Protein AF-A0A5N4E536-F1 (afdb_monomer_lite)

Radius of gyration: 39.17 Å; chains: 1; bounding box: 100×98×96 Å

Foldseek 3Di:
DDPPPDDDDDPPDDDPPPPPDPPDDPVVVVVVVLCCVLQVPDDDCPPDPAQQFRDLLLLVVLLVVLCVLQVEPPQRDDSVLNRQLSNLQSQHPQLVLLLVVLSVLLVVQPSVLSPPDHSLLSVLQSSLVSCCVVQVPPDPRHRDQVSSCVSSVHDSVVNVVSNVSSCVSSVVPSDDDVVSSVVSVLVSSQSSLVVVCVVVVHGDPSSVVSVCPDVVNVVVVVVVVVVVVVVVVVVVVVVVVVVVVVVVVVVVVVVVVDDDDDDDDDDDDDDDPPDDPDDDDDDPVVVVCVVCQVLLLVLLLLLQLLQLLLLLVVQVVLADDADDPDALLLLLLLQLQLQLQLLLCCCAQFLVFLFRKHFDVLLRLLLSLLRVVLQPDQDDDPDDDDDDDDRDDDPPPPRPDHVLQSLLLLLLLLLLLLVVLQVCLLQLVLLVLLVLCFLLLLLLLLLLLLVVCPVSLCVLCVLDVVLLVQLLVQLCCLQPVQQPPFDDDDPPDDDDDDDDDDGDSVSLQNSLPVSLVVSLVVCVVVVVQQFPVVNQDDPPFDFFDDQDFQPSHHRDNDLQSNLSSVSSNLLLLLVQLSLQQLSCVLLVAPRRHSLSSSRSSSSQSVSSSSCSRSSRSGGIHTDQLSSLSCNSNVDTDSVSSNVSSVVSSVCSRGSNSSSVSSSRRSSSSSSSSNSSSVSSSVSSVVSCVLAQCVDPLSVCLSVVLNVQLNPQLVCLVPPPDQPPPVDSSVSSNVSSNSNSSSSSSSVSSSVSSVPPDDDCRNSSNCPPDDDPVCPPPPDPDPVVVVVSVVSSARPPVVLVCLVVDDDSSNSNHDDDDDPDPDDDDDDDDDDDDDDDDDDDDDDDD

Organism: Camelu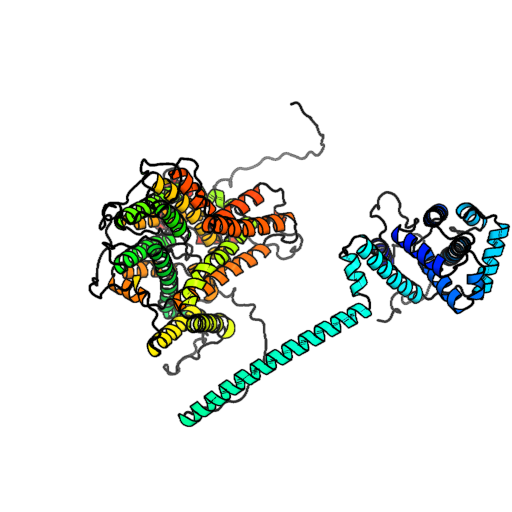s dromedarius (NCBI:txid9838)

pLDDT: mean 74.72, std 22.0, range [21.98, 96.94]

Structure (mmCIF, N/CA/C/O backbone):
data_AF-A0A5N4E536-F1
#
_entry.id   AF-A0A5N4E536-F1
#
loop_
_atom_site.group_PDB
_atom_site.id
_atom_site.type_symbol
_atom_site.label_atom_id
_atom_site.label_alt_id
_atom_site.label_comp_id
_atom_site.label_asym_id
_atom_site.label_entity_id
_atom_site.label_seq_id
_atom_site.pdbx_PDB_ins_code
_atom_site.Cartn_x
_atom_site.Cartn_y
_atom_site.Cartn_z
_atom_site.occupancy
_atom_site.B_iso_or_equiv
_atom_site.auth_seq_id
_atom_site.auth_comp_id
_atom_site.auth_asym_id
_atom_site.auth_atom_id
_atom_site.pdbx_PDB_model_num
ATOM 1 N N . MET A 1 1 ? -42.808 -16.986 23.588 1.00 29.97 1 MET A N 1
ATOM 2 C CA . MET A 1 1 ? -42.012 -17.648 24.639 1.00 29.97 1 MET A CA 1
ATOM 3 C C . MET A 1 1 ? -42.886 -17.652 25.869 1.00 29.97 1 MET A C 1
ATOM 5 O O . MET A 1 1 ? -43.311 -16.572 26.266 1.00 29.97 1 MET A O 1
ATOM 9 N N . ASP A 1 2 ? -43.236 -18.829 26.375 1.00 24.36 2 ASP A N 1
ATOM 10 C CA . ASP A 1 2 ? -44.160 -18.953 27.502 1.00 24.36 2 ASP A CA 1
ATOM 11 C C . ASP A 1 2 ? -43.483 -18.584 28.821 1.00 24.36 2 ASP A C 1
ATOM 13 O O . ASP A 1 2 ? -42.342 -18.963 29.077 1.00 24.36 2 ASP A O 1
ATOM 17 N N . LEU A 1 3 ? -44.202 -17.834 29.656 1.00 29.53 3 LEU A N 1
ATOM 18 C CA . LEU A 1 3 ? -43.700 -17.272 30.912 1.00 29.53 3 LEU A CA 1
ATOM 19 C C . LEU A 1 3 ? -44.064 -18.138 32.138 1.00 29.53 3 LEU A C 1
ATOM 21 O O . LEU A 1 3 ? -44.205 -17.622 33.239 1.00 29.53 3 LEU A O 1
ATOM 25 N N . ALA A 1 4 ? -44.274 -19.443 31.937 1.00 28.23 4 ALA A N 1
ATOM 26 C CA . ALA A 1 4 ? -44.857 -20.347 32.937 1.00 28.23 4 ALA A CA 1
ATOM 27 C C . ALA A 1 4 ? -43.840 -21.243 33.679 1.00 28.23 4 ALA A C 1
ATOM 29 O O . ALA A 1 4 ? -44.223 -21.974 34.585 1.00 28.23 4 ALA A O 1
ATOM 30 N N . GLY A 1 5 ? -42.558 -21.222 33.300 1.00 31.88 5 GLY A N 1
ATOM 31 C CA . GLY A 1 5 ? -41.558 -22.207 33.746 1.00 31.88 5 GLY A CA 1
ATOM 32 C C . GLY A 1 5 ? -40.579 -21.744 34.829 1.00 31.88 5 GLY A C 1
ATOM 33 O O . GLY A 1 5 ? -39.422 -22.143 34.759 1.00 31.88 5 GLY A O 1
ATOM 34 N N . LEU A 1 6 ? -40.971 -20.852 35.751 1.00 34.66 6 LEU A N 1
ATOM 35 C CA . LEU A 1 6 ? -40.010 -20.175 36.647 1.00 34.66 6 LEU A CA 1
ATOM 36 C C . LEU A 1 6 ? -40.389 -20.082 38.141 1.00 34.66 6 LEU A C 1
ATOM 38 O O . LEU A 1 6 ? -39.646 -19.446 38.880 1.00 34.66 6 LEU A O 1
ATOM 42 N N . LEU A 1 7 ? -41.512 -20.660 38.597 1.00 35.91 7 LEU A N 1
ATOM 43 C CA . LEU A 1 7 ? -42.026 -20.434 39.967 1.00 35.91 7 LEU A CA 1
ATOM 44 C C . LEU A 1 7 ? -42.677 -21.654 40.669 1.00 35.91 7 LEU A C 1
ATOM 46 O O . LEU A 1 7 ? -43.514 -21.460 41.546 1.00 35.91 7 LEU A O 1
ATOM 50 N N . LEU A 1 8 ? -42.318 -22.900 40.331 1.00 33.59 8 LEU A N 1
ATOM 51 C CA . LEU A 1 8 ? -42.748 -24.090 41.092 1.00 33.59 8 LEU A CA 1
ATOM 52 C C . LEU A 1 8 ? -41.654 -25.171 41.135 1.00 33.59 8 LEU A C 1
ATOM 54 O O . LEU A 1 8 ? -41.189 -25.596 40.080 1.00 33.59 8 LEU A O 1
ATOM 58 N N . ASP A 1 9 ? -41.325 -25.645 42.341 1.00 35.84 9 ASP A N 1
ATOM 59 C CA . ASP A 1 9 ? -40.652 -26.933 42.586 1.00 35.84 9 ASP A CA 1
ATOM 60 C C . ASP A 1 9 ? -41.696 -28.061 42.746 1.00 35.84 9 ASP A C 1
ATOM 62 O O . ASP A 1 9 ? -42.843 -27.812 43.132 1.00 35.84 9 ASP A O 1
ATOM 66 N N . GLU A 1 10 ? -41.307 -29.309 42.457 1.00 40.50 10 GLU A N 1
ATOM 67 C CA . GLU A 1 10 ? -42.237 -30.411 42.129 1.00 40.50 10 GLU A CA 1
ATOM 68 C C . GLU A 1 10 ? -43.170 -30.928 43.252 1.00 40.50 10 GLU A C 1
ATOM 70 O O . GLU A 1 10 ? -44.072 -31.705 42.945 1.00 40.50 10 GLU A O 1
ATOM 75 N N . GLU A 1 11 ? -43.035 -30.508 44.518 1.00 39.62 11 GLU A N 1
ATOM 76 C CA . GLU A 1 11 ? -43.849 -31.054 45.634 1.00 39.62 11 GLU A CA 1
ATOM 77 C C . GLU A 1 11 ? -44.811 -30.064 46.326 1.00 39.62 11 GLU A C 1
ATOM 79 O O . GLU A 1 11 ? -45.572 -30.459 47.208 1.00 39.62 11 GLU A O 1
ATOM 84 N N . GLY A 1 12 ? -44.874 -28.796 45.902 1.00 42.66 12 GLY A N 1
ATOM 85 C CA . GLY A 1 12 ? -46.006 -27.913 46.240 1.00 42.66 12 GLY A CA 1
ATOM 86 C C . GLY A 1 12 ? -46.213 -27.562 47.727 1.00 42.66 12 GLY A C 1
ATOM 87 O O . GLY A 1 12 ? -47.326 -27.200 48.111 1.00 42.66 12 GLY A O 1
ATOM 88 N N . THR A 1 13 ? -45.176 -27.631 48.569 1.00 32.78 13 THR A N 1
ATOM 89 C CA . THR A 1 13 ? -45.238 -27.234 49.990 1.00 32.78 13 THR A CA 1
ATOM 90 C C . THR A 1 13 ? -44.353 -26.026 50.302 1.00 32.78 13 THR A C 1
ATOM 92 O O . THR A 1 13 ? -43.139 -26.074 50.116 1.00 32.78 13 THR A O 1
ATOM 95 N N . PHE A 1 14 ? -44.946 -24.962 50.854 1.00 33.00 14 PHE A N 1
ATOM 96 C CA . PHE A 1 14 ? -44.219 -23.799 51.379 1.00 33.00 14 PHE A CA 1
ATOM 97 C C . PHE A 1 14 ? -43.366 -24.185 52.601 1.00 33.00 14 PHE A C 1
ATOM 99 O O . PHE A 1 14 ? -43.907 -24.681 53.591 1.00 33.00 14 PHE A O 1
ATOM 106 N N . SER A 1 15 ? -42.059 -23.897 52.572 1.00 28.16 15 SER A N 1
ATOM 107 C CA . SER A 1 15 ? -41.196 -23.960 53.762 1.00 28.16 15 SER A CA 1
ATOM 108 C C . SER A 1 15 ? -40.852 -22.550 54.249 1.00 28.16 15 SER A C 1
ATOM 110 O O . SER A 1 15 ? -40.473 -21.673 53.474 1.00 28.16 15 SER A O 1
ATOM 112 N N . LEU A 1 16 ? -41.036 -22.310 55.547 1.00 37.72 16 LEU A N 1
ATOM 113 C CA . LEU A 1 16 ? -41.074 -20.969 56.144 1.00 37.72 16 LEU A CA 1
ATOM 114 C C . LEU A 1 16 ? -39.717 -20.572 56.762 1.00 37.72 16 LEU A C 1
ATOM 116 O O . LEU A 1 16 ? -39.648 -20.015 57.852 1.00 37.72 16 LEU A O 1
ATOM 120 N N . THR A 1 17 ? -38.624 -20.909 56.070 1.00 29.27 17 THR A N 1
ATOM 121 C CA . THR A 1 17 ? -37.232 -20.723 56.537 1.00 29.27 17 THR A CA 1
ATOM 122 C C . THR A 1 17 ? -36.330 -19.992 55.534 1.00 29.27 17 THR A C 1
ATOM 124 O O . THR A 1 17 ? -35.125 -19.919 55.746 1.00 29.27 17 THR A O 1
ATOM 127 N N . GLY A 1 18 ? -36.888 -19.454 54.442 1.00 32.91 18 GLY A N 1
ATOM 128 C CA . GLY A 1 18 ? -36.147 -18.812 53.343 1.00 32.91 18 GLY A CA 1
ATOM 129 C C . GLY A 1 18 ? -36.204 -17.278 53.294 1.00 32.91 18 GLY A C 1
ATOM 130 O O . GLY A 1 18 ? -35.977 -16.709 52.234 1.00 32.91 18 GLY A O 1
ATOM 131 N N . PHE A 1 19 ? -36.543 -16.597 54.393 1.00 34.56 19 PHE A N 1
ATOM 132 C CA . PHE A 1 19 ? -36.865 -15.157 54.383 1.00 34.56 19 PHE A CA 1
ATOM 133 C C . PHE A 1 19 ? -35.677 -14.182 54.540 1.00 34.56 19 PHE A C 1
ATOM 135 O O . PHE A 1 19 ? -35.909 -12.980 54.596 1.00 34.56 19 PHE A O 1
ATOM 142 N N . GLN A 1 20 ? -34.421 -14.649 54.600 1.00 34.53 20 GLN A N 1
ATOM 143 C CA . GLN A 1 20 ? -33.249 -13.764 54.780 1.00 34.53 20 GLN A CA 1
ATOM 144 C C . GLN A 1 20 ? -32.340 -13.590 53.550 1.00 34.53 20 GLN A C 1
ATOM 146 O O . GLN A 1 20 ? -31.481 -12.717 53.583 1.00 34.53 20 GLN A O 1
ATOM 151 N N . ASP A 1 21 ? -32.555 -14.328 52.453 1.00 32.62 21 ASP A N 1
ATOM 152 C CA . ASP A 1 21 ? -31.709 -14.256 51.248 1.00 32.62 21 ASP A CA 1
ATOM 153 C C . ASP A 1 21 ? -32.528 -14.049 49.959 1.00 32.62 21 ASP A C 1
ATOM 155 O O . ASP A 1 21 ? -32.541 -14.887 49.050 1.00 32.62 21 ASP A O 1
ATOM 159 N N . PHE A 1 22 ? -33.175 -12.884 49.821 1.00 36.12 22 PHE A N 1
ATOM 160 C CA . PHE A 1 22 ? -33.615 -12.419 48.500 1.00 36.12 22 PHE A CA 1
ATOM 161 C C . PHE A 1 22 ? -32.402 -12.006 47.657 1.00 36.12 22 PHE A C 1
ATOM 163 O O . PHE A 1 22 ? -32.024 -10.838 47.553 1.00 36.12 22 PHE A O 1
ATOM 170 N N . THR A 1 23 ? -31.791 -12.996 47.007 1.00 36.97 23 THR A N 1
ATOM 171 C CA . THR A 1 23 ? -30.815 -12.763 45.940 1.00 36.97 23 THR A CA 1
ATOM 172 C C . THR A 1 23 ? -31.477 -11.965 44.809 1.00 36.97 23 THR A C 1
ATOM 174 O O . THR A 1 23 ? -32.382 -12.441 44.124 1.00 36.97 23 THR A O 1
ATOM 177 N N . PHE A 1 24 ? -31.044 -10.710 44.643 1.00 49.88 24 PHE A N 1
ATOM 178 C CA . PHE A 1 24 ? -31.658 -9.732 43.739 1.00 49.88 24 PHE A CA 1
ATOM 179 C C . PHE A 1 24 ? -31.892 -10.291 42.327 1.00 49.88 24 PHE A C 1
ATOM 181 O O . PHE A 1 24 ? -30.955 -10.673 41.621 1.00 49.88 24 PHE A O 1
ATOM 188 N N . LEU A 1 25 ? -33.155 -10.272 41.888 1.00 49.97 25 LEU A N 1
ATOM 189 C CA . LEU A 1 25 ? -33.588 -10.830 40.606 1.00 49.97 25 LEU A CA 1
ATOM 190 C C . LEU A 1 25 ? -32.771 -10.249 39.428 1.00 49.97 25 LEU A C 1
ATOM 192 O O . LEU A 1 25 ? -32.828 -9.039 39.179 1.00 49.97 25 LEU A O 1
ATOM 196 N N . PRO A 1 26 ? -32.090 -11.075 38.605 1.00 51.78 26 PRO A N 1
ATOM 197 C CA . PRO A 1 26 ? -31.235 -10.591 37.511 1.00 51.78 26 PRO A CA 1
ATOM 198 C C . PRO A 1 26 ? -32.006 -9.885 36.378 1.00 51.78 26 PRO A C 1
ATOM 200 O O . PRO A 1 26 ? -31.401 -9.262 35.502 1.00 51.78 26 PRO A O 1
ATOM 203 N N . GLY A 1 27 ? -33.342 -9.964 36.375 1.00 62.44 27 GLY A N 1
ATOM 204 C CA . GLY A 1 27 ? -34.210 -9.140 35.530 1.00 62.44 27 GLY A CA 1
ATOM 205 C C . GLY A 1 27 ? -34.313 -7.685 36.007 1.00 62.44 27 GLY A C 1
ATOM 206 O O . GLY A 1 27 ? -34.261 -6.776 35.179 1.00 62.44 27 GLY A O 1
ATOM 207 N N . HIS A 1 28 ? -34.380 -7.455 37.324 1.00 71.19 28 HIS A N 1
ATOM 208 C CA . HIS A 1 28 ? -34.489 -6.116 37.909 1.00 71.19 28 HIS A CA 1
ATOM 209 C C . HIS A 1 28 ? -33.239 -5.282 37.601 1.00 71.19 28 HIS A C 1
ATOM 211 O O . HIS A 1 28 ? -33.355 -4.190 37.056 1.00 71.19 28 HIS A O 1
ATOM 217 N N . GLN A 1 29 ? -32.036 -5.830 37.814 1.00 69.75 29 GLN A N 1
ATOM 218 C CA . GLN A 1 29 ? -30.778 -5.135 37.492 1.00 69.75 29 GLN A CA 1
ATOM 219 C C . GLN A 1 29 ? -30.702 -4.688 36.019 1.00 69.75 29 GLN A C 1
ATOM 221 O O . GLN A 1 29 ? -30.256 -3.579 35.723 1.00 69.75 29 GLN A O 1
ATOM 226 N N . LYS A 1 30 ? -31.178 -5.523 35.082 1.00 76.12 30 LYS A N 1
ATOM 227 C CA . LYS A 1 30 ? -31.233 -5.185 33.649 1.00 76.12 30 LYS A CA 1
ATOM 228 C C . LYS A 1 30 ? -32.233 -4.064 33.360 1.00 76.12 30 LYS A C 1
ATOM 230 O O . LYS A 1 30 ? -31.934 -3.193 32.542 1.00 76.12 30 LYS A O 1
ATOM 235 N N . LEU A 1 31 ? -33.389 -4.067 34.026 1.00 79.31 31 LEU A N 1
ATOM 236 C CA . LEU A 1 31 ? -34.396 -3.015 33.896 1.00 79.31 31 LEU A CA 1
ATOM 237 C C . LEU A 1 31 ? -33.899 -1.686 34.479 1.00 79.31 31 LEU A C 1
ATOM 239 O O . LEU A 1 31 ? -33.926 -0.673 33.783 1.00 79.31 31 LEU A O 1
ATOM 243 N N . SER A 1 32 ? -33.356 -1.694 35.694 1.00 78.44 32 SER A N 1
ATOM 244 C CA . SER A 1 32 ? -32.808 -0.502 36.350 1.00 78.44 32 SER A CA 1
ATOM 245 C C . SER A 1 32 ? -31.631 0.081 35.558 1.00 78.44 32 SER A C 1
ATOM 247 O O . SER A 1 32 ? -31.580 1.288 35.330 1.00 78.44 32 SER A O 1
ATOM 249 N N . ALA A 1 33 ? -30.747 -0.758 35.001 1.00 80.62 33 ALA A N 1
ATOM 250 C CA . ALA A 1 33 ? -29.685 -0.309 34.095 1.00 80.62 33 ALA A CA 1
ATOM 251 C C . ALA A 1 33 ? -30.214 0.270 32.765 1.00 80.62 33 ALA A C 1
ATOM 253 O O . ALA A 1 33 ? -29.626 1.219 32.238 1.00 80.62 33 ALA A O 1
ATOM 254 N N . ARG A 1 34 ? -31.316 -0.269 32.216 1.00 86.38 34 ARG A N 1
ATOM 255 C CA . ARG A 1 34 ? -31.997 0.280 31.028 1.00 86.38 34 ARG A CA 1
ATOM 256 C C . ARG A 1 34 ? -32.570 1.666 31.325 1.00 86.38 34 ARG A C 1
ATOM 258 O O . ARG A 1 34 ? -32.221 2.610 30.617 1.00 86.38 34 ARG A O 1
ATOM 265 N N . ILE A 1 35 ? -33.386 1.779 32.376 1.00 85.81 35 ILE A N 1
ATOM 266 C CA . ILE A 1 35 ? -34.022 3.027 32.826 1.00 85.81 35 ILE A CA 1
ATOM 267 C C . ILE A 1 35 ? -32.947 4.090 33.076 1.00 85.81 35 ILE A C 1
ATOM 269 O O . ILE A 1 35 ? -33.000 5.163 32.477 1.00 85.81 35 ILE A O 1
ATOM 273 N N . ARG A 1 36 ? -31.904 3.754 33.849 1.00 83.81 36 ARG A N 1
ATOM 274 C CA . ARG A 1 36 ? -30.786 4.656 34.168 1.00 83.81 36 ARG A CA 1
ATOM 275 C C . ARG A 1 36 ? -30.133 5.241 32.912 1.00 83.81 36 ARG A C 1
ATOM 277 O O . ARG A 1 36 ? -29.998 6.457 32.792 1.00 83.81 36 ARG A O 1
ATOM 284 N N . ARG A 1 37 ? -29.770 4.378 31.953 1.00 85.44 37 ARG A N 1
ATOM 285 C CA . ARG A 1 37 ? -29.066 4.771 30.717 1.00 85.44 37 ARG A CA 1
ATOM 286 C C . ARG A 1 37 ? -29.947 5.533 29.727 1.00 85.44 37 ARG A C 1
ATOM 288 O O . ARG A 1 37 ? -29.463 6.475 29.109 1.00 85.44 37 ARG A O 1
ATOM 295 N N . ARG A 1 38 ? -31.203 5.114 29.533 1.00 90.31 38 ARG A N 1
ATOM 296 C CA . ARG A 1 38 ? -32.094 5.689 28.506 1.00 90.31 38 ARG A CA 1
ATOM 297 C C . ARG A 1 38 ? -32.827 6.943 28.979 1.00 90.31 38 ARG A C 1
ATOM 299 O O . ARG A 1 38 ? -33.092 7.821 28.166 1.00 90.31 38 ARG A O 1
ATOM 306 N N . LEU A 1 39 ? -33.098 7.063 30.279 1.00 88.44 39 LEU A N 1
ATOM 307 C CA . LEU A 1 39 ? -33.744 8.236 30.876 1.00 88.44 39 LEU A CA 1
ATOM 308 C C . LEU A 1 39 ? -32.756 9.214 31.538 1.00 88.44 39 LEU A C 1
ATOM 310 O O . LEU A 1 39 ? -33.193 10.131 32.226 1.00 88.44 39 LEU A O 1
ATOM 314 N N . TYR A 1 40 ? -31.444 9.080 31.303 1.00 84.62 40 TYR A N 1
ATOM 315 C CA . TYR A 1 40 ? -30.416 10.044 31.736 1.00 84.62 40 TYR A CA 1
ATOM 316 C C . TYR A 1 40 ? -30.313 10.258 33.260 1.00 84.62 40 TYR A C 1
ATOM 318 O O . TYR A 1 40 ? -30.192 11.389 33.734 1.00 84.62 40 TYR A O 1
ATOM 326 N N . TYR A 1 41 ? -30.316 9.169 34.029 1.00 82.12 41 TYR A N 1
ATOM 327 C CA . TYR A 1 41 ? -29.930 9.194 35.444 1.00 82.12 41 TYR A CA 1
ATOM 328 C C . TYR A 1 41 ? -28.396 9.065 35.567 1.00 82.12 41 TYR A C 1
ATOM 330 O O . TYR A 1 41 ? -27.770 8.348 34.781 1.00 82.12 41 TYR A O 1
ATOM 338 N N . GLY A 1 42 ? -27.788 9.777 36.526 1.00 66.81 42 GLY A N 1
ATOM 339 C CA . GLY A 1 42 ? -26.326 9.867 36.711 1.00 66.81 42 GLY A CA 1
ATOM 340 C C . GLY A 1 42 ? -25.643 8.527 37.019 1.00 66.81 42 GLY A C 1
ATOM 341 O O . GLY A 1 42 ? -26.322 7.543 37.307 1.00 66.81 42 GLY A O 1
ATOM 342 N N . TRP A 1 43 ? -24.307 8.460 36.940 1.00 54.28 43 TRP A N 1
ATOM 343 C CA . TRP A 1 43 ? -23.536 7.203 37.062 1.00 54.28 43 TRP A CA 1
ATOM 344 C C . TRP A 1 43 ? -23.072 6.862 38.492 1.00 54.28 43 TRP A C 1
ATOM 346 O O . TRP A 1 43 ? -22.645 5.735 38.733 1.00 54.28 43 TRP A O 1
ATOM 356 N N . ASP A 1 44 ? -23.205 7.780 39.447 1.00 51.59 44 ASP A N 1
ATOM 357 C CA . ASP A 1 44 ? -22.724 7.572 40.817 1.00 51.59 44 ASP A CA 1
ATOM 358 C C . ASP A 1 44 ? -23.427 6.372 41.470 1.00 51.59 44 ASP A C 1
ATOM 360 O O . ASP A 1 44 ? -24.652 6.260 41.458 1.00 51.59 44 ASP A O 1
ATOM 364 N N . TRP A 1 45 ? -22.641 5.403 41.936 1.00 43.00 45 TRP A N 1
ATOM 365 C CA . TRP A 1 45 ? -23.123 4.132 42.496 1.00 43.00 45 TRP A CA 1
ATOM 366 C C . TRP A 1 45 ? -22.575 3.863 43.906 1.00 43.00 45 TRP A C 1
ATOM 368 O O . TRP A 1 45 ? -23.028 2.932 44.559 1.00 43.00 45 TRP A O 1
ATOM 378 N N . GLU A 1 46 ? -21.624 4.683 44.366 1.00 40.69 46 GLU A N 1
ATOM 379 C CA . GLU A 1 46 ? -20.957 4.575 45.674 1.00 40.69 46 GLU A CA 1
ATOM 380 C C . GLU A 1 46 ? -21.553 5.510 46.741 1.00 40.69 46 GLU A C 1
ATOM 382 O O . GLU A 1 46 ? -21.152 5.426 47.898 1.00 40.69 46 GLU A O 1
ATOM 387 N N . ALA A 1 47 ? -22.477 6.406 46.369 1.00 45.03 47 ALA A N 1
ATOM 388 C CA . ALA A 1 47 ? -23.052 7.413 47.268 1.00 45.03 47 ALA A CA 1
ATOM 389 C C . ALA A 1 47 ? -24.498 7.089 47.682 1.00 45.03 47 ALA A C 1
ATOM 391 O O . ALA A 1 47 ? -24.750 6.894 48.865 1.00 45.03 47 ALA A O 1
ATOM 392 N N . ASP A 1 48 ? -25.417 6.967 46.718 1.00 40.97 48 ASP A N 1
ATOM 393 C CA . ASP A 1 48 ? -26.845 6.753 46.977 1.00 40.97 48 ASP A CA 1
ATOM 394 C C . ASP A 1 48 ? -27.369 5.554 46.169 1.00 40.97 48 ASP A C 1
ATOM 396 O O . ASP A 1 48 ? -27.193 5.469 44.951 1.00 40.97 48 ASP A O 1
ATOM 400 N N . CYS A 1 49 ? -28.016 4.600 46.847 1.00 41.72 49 CYS A N 1
ATOM 401 C CA . CYS A 1 49 ? -28.535 3.369 46.230 1.00 41.72 49 CYS A CA 1
ATOM 402 C C . CYS A 1 49 ? -29.883 3.550 45.508 1.00 41.72 49 CYS A C 1
ATOM 404 O O . CYS A 1 49 ? -30.482 2.560 45.080 1.00 41.72 49 CYS A O 1
ATOM 406 N N . SER A 1 50 ? -30.378 4.780 45.372 1.00 51.62 50 SER A N 1
ATOM 407 C CA . SER A 1 50 ? -31.784 5.043 45.097 1.00 51.62 50 SER A CA 1
ATOM 408 C C . SER A 1 50 ? -32.033 5.889 43.839 1.00 51.62 50 SER A C 1
ATOM 410 O O . SER A 1 50 ? -31.316 6.829 43.501 1.00 51.62 50 SER A O 1
ATOM 412 N N . LEU A 1 51 ? -33.086 5.535 43.095 1.00 56.62 51 LEU A N 1
ATOM 413 C CA . LEU A 1 51 ? -33.569 6.269 41.913 1.00 56.62 51 LEU A CA 1
ATOM 414 C C . LEU A 1 51 ? -34.593 7.352 42.324 1.00 56.62 51 LEU A C 1
ATOM 416 O O . LEU A 1 51 ? -35.627 7.499 41.676 1.00 56.62 51 LEU A O 1
ATOM 420 N N . GLU A 1 52 ? -34.326 8.070 43.416 1.00 61.66 52 GLU A N 1
ATOM 421 C CA . GLU A 1 52 ? -35.313 8.882 44.158 1.00 61.66 52 GLU A CA 1
ATOM 422 C C . GLU A 1 52 ? -35.515 10.319 43.647 1.00 61.66 52 GLU A C 1
ATOM 424 O O . GLU A 1 52 ? -36.422 11.008 44.106 1.00 61.66 52 GLU A O 1
ATOM 429 N N . GLU A 1 53 ? -34.735 10.782 42.664 1.00 73.81 53 GLU A N 1
ATOM 430 C CA . GLU A 1 53 ? -34.985 12.060 41.981 1.00 73.81 53 GLU A CA 1
ATOM 431 C C . GLU A 1 53 ? -35.221 11.853 40.478 1.00 73.81 53 GLU A C 1
ATOM 433 O O . GLU A 1 53 ? -34.398 11.273 39.766 1.00 73.81 53 GLU A O 1
ATOM 438 N N . LEU A 1 54 ? -36.341 12.370 39.962 1.00 84.25 54 LEU A N 1
ATOM 439 C CA . LEU A 1 54 ? -36.660 12.371 38.537 1.00 84.25 54 LEU A CA 1
ATOM 440 C C . LEU A 1 54 ? -35.584 13.101 37.733 1.00 84.25 54 LEU A C 1
ATOM 442 O O . LEU A 1 54 ? -35.295 14.278 37.962 1.00 84.25 54 LEU A O 1
ATOM 446 N N . SER A 1 55 ? -35.048 12.431 36.712 1.00 88.06 55 SER A N 1
ATOM 447 C CA . SER A 1 55 ? -34.014 13.032 35.877 1.00 88.06 55 SER A CA 1
ATOM 448 C C . SER A 1 55 ? -34.507 14.317 35.199 1.00 88.06 55 SER A C 1
ATOM 450 O O . SER A 1 55 ? -35.662 14.451 34.785 1.00 88.06 55 SER A O 1
ATOM 452 N N . SER A 1 56 ? -33.599 15.282 35.037 1.00 87.31 56 SER A N 1
ATOM 453 C CA . SER A 1 56 ? -33.900 16.588 34.436 1.00 87.31 56 SER A CA 1
ATOM 454 C C . SER A 1 56 ? -34.628 16.504 33.071 1.00 87.31 56 SER A C 1
ATOM 456 O O . SER A 1 56 ? -35.528 17.323 32.859 1.00 87.31 56 SER A O 1
ATOM 458 N N . PRO A 1 57 ? -34.332 15.542 32.165 1.00 89.75 57 PRO A N 1
ATOM 459 C CA . PRO A 1 57 ? -35.126 15.308 30.952 1.00 89.75 57 PRO A CA 1
ATOM 460 C C . PRO A 1 57 ? -36.538 14.759 31.203 1.00 89.75 57 PRO A C 1
ATOM 462 O O . PRO A 1 57 ? -37.484 15.228 30.573 1.00 89.75 57 PRO A O 1
ATOM 465 N N . VAL A 1 58 ? -36.709 13.807 32.127 1.00 89.75 58 VAL A N 1
ATOM 466 C CA . VAL A 1 58 ? -38.035 13.255 32.467 1.00 89.75 58 VAL A CA 1
ATOM 467 C C . VAL A 1 58 ? -38.911 14.331 33.113 1.00 89.75 58 VAL A C 1
ATOM 469 O O . VAL A 1 58 ? -40.081 14.459 32.761 1.00 89.75 58 VAL A O 1
ATOM 472 N N . ALA A 1 59 ? -38.334 15.183 33.965 1.00 90.31 59 ALA A N 1
ATOM 473 C CA . ALA A 1 59 ? -39.022 16.339 34.534 1.00 90.31 59 ALA A CA 1
ATOM 474 C C . ALA A 1 59 ? -39.443 17.376 33.469 1.00 90.31 59 ALA A C 1
ATOM 476 O O . ALA A 1 59 ? -40.532 17.936 33.577 1.00 90.31 59 ALA A O 1
ATOM 477 N N . ASP A 1 60 ? -38.630 17.623 32.428 1.00 89.75 60 ASP A N 1
ATOM 478 C CA . ASP A 1 60 ? -39.022 18.494 31.300 1.00 89.75 60 ASP A CA 1
ATOM 479 C C . ASP A 1 60 ? -40.250 17.924 30.558 1.00 89.75 60 ASP A C 1
ATOM 481 O O . ASP A 1 60 ? -41.204 18.658 30.287 1.00 89.75 60 ASP A O 1
ATOM 485 N N . ILE A 1 61 ? -40.264 16.613 30.287 1.00 89.12 61 ILE A N 1
ATOM 486 C CA . ILE A 1 61 ? -41.380 15.929 29.611 1.00 89.12 61 ILE A CA 1
ATOM 487 C C . ILE A 1 61 ? -42.637 15.912 30.486 1.00 89.12 61 ILE A C 1
ATOM 489 O O . ILE A 1 61 ? -43.717 16.237 29.995 1.00 89.12 61 ILE A O 1
ATOM 493 N N . ALA A 1 62 ? -42.514 15.593 31.777 1.00 88.50 62 ALA A N 1
ATOM 494 C CA . ALA A 1 62 ? -43.638 15.596 32.712 1.00 88.50 62 ALA A CA 1
ATOM 495 C C . ALA A 1 62 ? -44.312 16.978 32.772 1.00 88.50 62 ALA A C 1
ATOM 497 O O . ALA A 1 62 ? -45.534 17.072 32.658 1.00 88.50 62 ALA A O 1
ATOM 498 N N . VAL A 1 63 ? -43.524 18.062 32.849 1.00 90.75 63 VAL A N 1
ATOM 499 C CA . VAL A 1 63 ? -44.043 19.439 32.786 1.00 90.75 63 VAL A CA 1
ATOM 500 C C . VAL A 1 63 ? -44.798 19.696 31.480 1.00 90.75 63 VAL A C 1
ATOM 502 O O . VAL A 1 63 ? -45.891 20.262 31.513 1.00 90.75 63 VAL A O 1
ATOM 505 N N . GLU A 1 64 ? -44.249 19.285 30.336 1.00 89.62 64 GLU A N 1
ATOM 506 C CA . GLU A 1 64 ? -44.888 19.495 29.033 1.00 89.62 64 GLU A CA 1
ATOM 507 C C . GLU A 1 64 ? -46.206 18.710 28.894 1.00 89.62 64 GLU A C 1
ATOM 509 O O . GLU A 1 64 ? -47.204 19.262 28.423 1.00 89.62 64 GLU A O 1
ATOM 514 N N . LEU A 1 65 ? -46.239 17.449 29.335 1.00 87.62 65 LEU A N 1
ATOM 515 C CA . LEU A 1 65 ? -47.427 16.592 29.290 1.00 87.62 65 LEU A CA 1
ATOM 516 C C . LEU A 1 65 ? -48.542 17.082 30.209 1.00 87.62 65 LEU A C 1
ATOM 518 O O . LEU A 1 65 ? -49.676 17.233 29.765 1.00 87.62 65 LEU A O 1
ATOM 522 N N . LEU A 1 66 ? -48.235 17.352 31.477 1.00 87.81 66 LEU A N 1
ATOM 523 C CA . LEU A 1 66 ? -49.241 17.731 32.470 1.00 87.81 66 LEU A CA 1
ATOM 524 C C . LEU A 1 66 ? -49.835 19.114 32.197 1.00 87.81 66 LEU A C 1
ATOM 526 O O . LEU A 1 66 ? -51.025 19.317 32.424 1.00 87.81 66 LEU A O 1
ATOM 530 N N . GLN A 1 67 ? -49.059 20.042 31.625 1.00 89.81 67 GLN A N 1
ATOM 531 C CA . GLN A 1 67 ? -49.600 21.307 31.118 1.00 89.81 67 GLN A CA 1
ATOM 532 C C . GLN A 1 67 ? -50.490 21.131 29.876 1.00 89.81 67 GLN A C 1
ATOM 534 O O . GLN A 1 67 ? -51.408 21.923 29.678 1.00 89.81 67 GLN A O 1
ATOM 539 N N . LYS A 1 68 ? -50.229 20.126 29.026 1.00 87.12 68 LYS A N 1
ATOM 540 C CA . LYS A 1 68 ? -51.105 19.786 27.889 1.00 87.12 68 LYS A CA 1
ATOM 541 C C . LYS A 1 68 ? -52.378 19.063 28.339 1.00 87.12 68 LYS A C 1
ATOM 543 O O . LYS A 1 68 ? -53.428 19.293 27.751 1.00 87.12 68 LYS A O 1
ATOM 548 N N . ALA A 1 69 ? -52.285 18.209 29.360 1.00 84.88 69 ALA A N 1
ATOM 549 C CA . ALA A 1 69 ? -53.409 17.454 29.909 1.00 84.88 69 ALA A CA 1
ATOM 550 C C . ALA A 1 69 ? -54.360 18.340 30.730 1.00 84.88 69 ALA A C 1
ATOM 552 O O . ALA A 1 69 ? -55.569 18.252 30.547 1.00 84.88 69 ALA A O 1
ATOM 553 N N . ALA A 1 70 ? -53.818 19.217 31.583 1.00 86.62 70 ALA A N 1
ATOM 554 C CA . ALA A 1 70 ? -54.565 20.191 32.379 1.00 86.62 70 ALA A CA 1
ATOM 555 C C . ALA A 1 70 ? -54.187 21.629 31.960 1.00 86.62 70 ALA A C 1
ATOM 557 O O . ALA A 1 70 ? -53.305 22.245 32.570 1.00 86.62 70 ALA A O 1
ATOM 558 N N . PRO A 1 71 ? -54.837 22.191 30.918 1.00 78.00 71 PRO A N 1
ATOM 559 C CA . PRO A 1 71 ? -54.493 23.494 30.340 1.00 78.00 71 PRO A CA 1
ATOM 560 C C . PRO A 1 71 ? -54.952 24.701 31.180 1.00 78.00 71 PRO A C 1
ATOM 562 O O . PRO A 1 71 ? -54.888 25.841 30.711 1.00 78.00 71 PRO A O 1
ATOM 565 N N . SER A 1 72 ? -55.445 24.481 32.402 1.00 77.00 72 SER A N 1
ATOM 566 C CA . SER A 1 72 ? -55.945 25.543 33.272 1.00 77.00 72 SER A CA 1
ATOM 567 C C . SER A 1 72 ? -54.819 26.539 33.637 1.00 77.00 72 SER A C 1
ATOM 569 O O . SER A 1 72 ? -53.692 26.143 33.948 1.00 77.00 72 SER A O 1
ATOM 571 N N . PRO A 1 73 ? -55.073 27.864 33.594 1.00 63.94 73 PRO A N 1
ATOM 572 C CA . PRO A 1 73 ? -54.036 28.876 33.838 1.00 63.94 73 PRO A CA 1
ATOM 573 C C . PRO A 1 73 ? -53.685 29.035 35.329 1.00 63.94 73 PRO A C 1
ATOM 575 O O . PRO A 1 73 ? -52.716 29.711 35.677 1.00 63.94 73 PRO A O 1
ATOM 578 N N . ILE A 1 74 ? -54.485 28.438 36.214 1.00 72.56 74 ILE A N 1
ATOM 579 C CA . ILE A 1 74 ? -54.325 28.478 37.667 1.00 72.56 74 ILE A CA 1
ATOM 580 C C . ILE A 1 74 ? -53.248 27.458 38.052 1.00 72.56 74 ILE A C 1
ATOM 582 O O . ILE A 1 74 ? -53.339 26.303 37.658 1.00 72.56 74 ILE A O 1
ATOM 586 N N . ARG A 1 75 ? -52.230 27.888 38.814 1.00 73.75 75 ARG A N 1
ATOM 587 C CA . ARG A 1 75 ? -51.093 27.055 39.268 1.00 73.75 75 ARG A CA 1
ATOM 588 C C . ARG A 1 75 ? -50.488 26.166 38.161 1.00 73.75 75 ARG A C 1
ATOM 590 O O . ARG A 1 75 ? -50.414 24.944 38.267 1.00 73.75 75 ARG A O 1
ATOM 597 N N . ARG A 1 76 ? -50.016 26.801 37.085 1.00 85.12 76 ARG A N 1
ATOM 598 C CA . ARG A 1 76 ? -49.299 26.109 36.003 1.00 85.12 76 ARG A CA 1
ATOM 599 C C . ARG A 1 76 ? -48.036 25.416 36.535 1.00 85.12 76 ARG A C 1
ATOM 601 O O . ARG A 1 76 ? -47.165 26.082 37.096 1.00 85.12 76 ARG A O 1
ATOM 608 N N . LEU A 1 77 ? -47.924 24.106 36.309 1.00 89.44 77 LEU A N 1
ATOM 609 C CA . LEU A 1 77 ? -46.812 23.267 36.764 1.00 89.44 77 LEU A CA 1
ATOM 610 C C . LEU A 1 77 ? -45.453 23.798 36.279 1.00 89.44 77 LEU A C 1
ATOM 612 O O . LEU A 1 77 ? -45.282 24.072 35.092 1.00 89.44 77 LEU A O 1
ATOM 616 N N . GLN A 1 78 ? -44.471 23.919 37.174 1.00 90.19 78 GLN A N 1
ATOM 617 C CA . GLN A 1 78 ? -43.117 24.382 36.844 1.00 90.19 78 GLN A CA 1
ATOM 618 C C . GLN A 1 78 ? -42.077 23.302 37.137 1.00 90.19 78 GLN A C 1
ATOM 620 O O . GLN A 1 78 ? -42.182 22.605 38.143 1.00 90.19 78 GLN A O 1
ATOM 625 N N . LYS A 1 79 ? -41.001 23.242 36.339 1.00 90.00 79 LYS A N 1
ATOM 626 C CA . LYS A 1 79 ? -39.901 22.282 36.545 1.00 90.00 79 LYS A CA 1
ATOM 627 C C . LYS A 1 79 ? -39.306 22.328 37.956 1.00 90.00 79 LYS A C 1
ATOM 629 O O . LYS A 1 79 ? -39.010 21.287 38.523 1.00 90.00 79 LYS A O 1
ATOM 634 N N . LYS A 1 80 ? -39.169 23.526 38.540 1.00 88.38 80 LYS A N 1
ATOM 635 C CA . LYS A 1 80 ? -38.671 23.694 39.916 1.00 88.38 80 LYS A CA 1
ATOM 636 C C . LYS A 1 80 ? -39.562 23.004 40.953 1.00 88.38 80 LYS A C 1
ATOM 638 O O . LYS A 1 80 ? -39.038 22.439 41.899 1.00 88.38 80 LYS A O 1
ATOM 643 N N . TYR A 1 81 ? -40.881 23.039 40.757 1.00 90.94 81 TYR A N 1
ATOM 644 C CA . TYR A 1 81 ? -41.838 22.361 41.629 1.00 90.94 81 TYR A CA 1
ATOM 645 C C . TYR A 1 81 ? -41.790 20.841 41.430 1.00 90.94 81 TYR A C 1
ATOM 647 O O . TYR A 1 81 ? -41.750 20.112 42.409 1.00 90.94 81 TYR A O 1
ATOM 655 N N . VAL A 1 82 ? -41.689 20.370 40.178 1.00 90.75 82 VAL A N 1
ATOM 656 C CA . VAL A 1 82 ? -41.498 18.938 39.871 1.00 90.75 82 VAL A CA 1
ATOM 657 C C . VAL A 1 82 ? -40.237 18.385 40.535 1.00 90.75 82 VAL A C 1
ATOM 659 O O . VAL A 1 82 ? -40.319 17.355 41.187 1.00 90.75 82 VAL A O 1
ATOM 662 N N . ALA A 1 83 ? -39.097 19.074 40.422 1.00 87.31 83 ALA A N 1
ATOM 663 C CA . ALA A 1 83 ? -37.847 18.644 41.054 1.00 87.31 83 ALA A CA 1
ATOM 664 C C . ALA A 1 83 ? -37.928 18.668 42.593 1.00 87.31 83 ALA A C 1
ATOM 666 O O . ALA A 1 83 ? -37.523 17.708 43.236 1.00 87.31 83 ALA A O 1
ATOM 667 N N . HIS A 1 84 ? -38.512 19.722 43.180 1.00 89.06 84 HIS A N 1
ATOM 668 C CA . HIS A 1 84 ? -38.728 19.819 44.629 1.00 89.06 84 HIS A CA 1
ATOM 669 C C . HIS A 1 84 ? -39.571 18.653 45.156 1.00 89.06 84 HIS A C 1
ATOM 671 O O . HIS A 1 84 ? -39.106 17.885 45.986 1.00 89.06 84 HIS A O 1
ATOM 677 N N . VAL A 1 85 ? -40.788 18.481 44.632 1.00 90.12 85 VAL A N 1
ATOM 678 C CA . VAL A 1 85 ? -41.697 17.402 45.052 1.00 90.12 85 VAL A CA 1
ATOM 679 C C . VAL A 1 85 ? -41.087 16.028 44.771 1.00 90.12 85 VAL A C 1
ATOM 681 O O . VAL A 1 85 ? -41.225 15.135 45.593 1.00 90.12 85 VAL A O 1
ATOM 684 N N . SER A 1 86 ? -40.373 15.858 43.651 1.00 88.50 86 SER A N 1
ATOM 685 C CA . SER A 1 86 ? -39.690 14.598 43.346 1.00 88.50 86 SER A CA 1
ATOM 686 C C . SER A 1 86 ? -38.675 14.203 44.399 1.00 88.50 86 SER A C 1
ATOM 688 O O . SER A 1 86 ? -38.589 13.021 44.704 1.00 88.50 86 SER A O 1
ATOM 690 N N . ARG A 1 87 ? -37.900 15.167 44.898 1.00 85.56 87 ARG A N 1
ATOM 691 C CA . ARG A 1 87 ? -36.833 14.924 45.861 1.00 85.56 87 ARG A CA 1
ATOM 692 C C . ARG A 1 87 ? -37.364 14.786 47.287 1.00 85.56 87 ARG A C 1
ATOM 694 O O . ARG A 1 87 ? -36.915 13.907 48.004 1.00 85.56 87 ARG A O 1
ATOM 701 N N . GLU A 1 88 ? -38.313 15.631 47.687 1.00 85.69 88 GLU A N 1
ATOM 702 C CA . GLU A 1 88 ? -38.903 15.591 49.035 1.00 85.69 88 GLU A CA 1
ATOM 703 C C . GLU A 1 88 ? -39.824 14.373 49.244 1.00 85.69 88 GLU A C 1
ATOM 705 O O . GLU A 1 88 ? -40.008 13.947 50.376 1.00 85.69 88 GLU A O 1
ATOM 710 N N . ALA A 1 89 ? -40.397 13.807 48.173 1.00 83.44 89 ALA A N 1
ATOM 711 C CA . ALA A 1 89 ? -41.252 12.614 48.219 1.00 83.44 89 ALA A CA 1
ATOM 712 C C . ALA A 1 89 ? -40.614 11.366 47.566 1.00 83.44 89 ALA A C 1
ATOM 714 O O . ALA A 1 89 ? -41.342 10.460 47.157 1.00 83.44 89 ALA A O 1
ATOM 715 N N . CYS A 1 90 ? -39.279 11.344 47.419 1.00 79.69 90 CYS A N 1
ATOM 716 C CA . CYS A 1 90 ? -38.480 10.196 46.956 1.00 79.69 90 CYS A CA 1
ATOM 717 C C . CYS A 1 90 ? -39.064 9.453 45.732 1.00 79.69 90 CYS A C 1
ATOM 719 O O . CYS A 1 90 ? -39.221 8.231 45.707 1.00 79.69 90 CYS A O 1
ATOM 721 N N . ILE A 1 91 ? -39.446 10.208 44.698 1.00 83.19 91 ILE A N 1
ATOM 722 C CA . ILE A 1 91 ? -40.280 9.702 43.602 1.00 83.19 91 ILE A CA 1
ATOM 723 C C . ILE A 1 91 ? -39.504 8.759 42.675 1.00 83.19 91 ILE A C 1
ATOM 725 O O . ILE A 1 91 ? -38.652 9.185 41.892 1.00 83.19 91 ILE A O 1
ATOM 729 N N . SER A 1 92 ? -39.904 7.484 42.664 1.00 82.19 92 SER A N 1
ATOM 730 C CA . SER A 1 92 ? -39.317 6.481 41.774 1.00 82.19 92 SER A CA 1
ATOM 731 C C . SER A 1 92 ? -39.746 6.642 40.299 1.00 82.19 92 SER A C 1
ATOM 733 O O . SER A 1 92 ? -40.848 7.124 39.995 1.00 82.19 92 SER A O 1
ATOM 735 N N . PRO A 1 93 ? -38.933 6.170 39.328 1.00 82.75 93 PRO A N 1
ATOM 736 C CA . PRO A 1 93 ? -39.297 6.205 37.909 1.00 82.75 93 PRO A CA 1
ATOM 737 C C . PRO A 1 93 ? -40.541 5.355 37.605 1.00 82.75 93 PRO A C 1
ATOM 739 O O . PRO A 1 93 ? -41.284 5.654 36.672 1.00 82.75 93 PRO A O 1
ATOM 742 N N . CYS A 1 94 ? -40.785 4.308 38.400 1.00 84.38 94 CYS A N 1
ATOM 743 C CA . CYS A 1 94 ? -41.958 3.445 38.285 1.00 84.38 94 CYS A CA 1
ATOM 744 C C . CYS A 1 94 ? -43.246 4.184 38.664 1.00 84.38 94 CYS A C 1
ATOM 746 O O . CYS A 1 94 ? -44.215 4.116 37.907 1.00 84.38 94 CYS A O 1
ATOM 748 N N . ALA A 1 95 ? -43.230 4.958 39.756 1.00 88.81 95 ALA A N 1
ATOM 749 C CA . ALA A 1 95 ? -44.353 5.813 40.137 1.00 88.81 95 ALA A CA 1
ATOM 750 C C . ALA A 1 95 ? -44.668 6.848 39.041 1.00 88.81 95 ALA A C 1
ATOM 752 O O . ALA A 1 95 ? -45.831 7.062 38.713 1.00 88.81 95 ALA A O 1
ATOM 753 N N . MET A 1 96 ? -43.646 7.422 38.392 1.00 88.69 96 MET A N 1
ATOM 754 C CA . MET A 1 96 ? -43.834 8.333 37.252 1.00 88.69 96 MET A CA 1
ATOM 755 C C . MET A 1 96 ? -44.497 7.649 36.051 1.00 88.69 96 MET A C 1
ATOM 757 O O . MET A 1 96 ? -45.477 8.164 35.516 1.00 88.69 96 MET A O 1
ATOM 761 N N . MET A 1 97 ? -44.014 6.476 35.630 1.00 88.69 97 MET A N 1
ATOM 762 C CA . MET A 1 97 ? -44.630 5.745 34.512 1.00 88.69 97 MET A CA 1
ATOM 763 C C . MET A 1 97 ? -46.091 5.381 34.807 1.00 88.69 97 MET A C 1
ATOM 765 O O . MET A 1 97 ? -46.952 5.536 33.942 1.00 88.69 97 MET A O 1
ATOM 769 N N . LEU A 1 98 ? -46.388 4.960 36.037 1.00 90.94 98 LEU A N 1
ATOM 770 C CA . LEU A 1 98 ? -47.740 4.625 36.476 1.00 90.94 98 LEU A CA 1
ATOM 771 C C . LEU A 1 98 ? -48.656 5.864 36.552 1.00 90.94 98 LEU A C 1
ATOM 773 O O . LEU A 1 98 ? -49.791 5.816 36.075 1.00 90.94 98 LEU A O 1
ATOM 777 N N . ALA A 1 99 ? -48.155 7.000 37.045 1.00 92.50 99 ALA A N 1
ATOM 778 C CA . ALA A 1 99 ? -48.880 8.270 37.030 1.00 92.50 99 ALA A CA 1
ATOM 779 C C . ALA A 1 99 ? -49.214 8.727 35.598 1.00 92.50 99 ALA A C 1
ATOM 781 O O . ALA A 1 99 ? -50.332 9.179 35.344 1.00 92.50 99 ALA A O 1
ATOM 782 N N . LEU A 1 100 ? -48.297 8.547 34.637 1.00 89.81 100 LEU A N 1
ATOM 783 C CA . LEU A 1 100 ? -48.557 8.816 33.216 1.00 89.81 100 LEU A CA 1
ATOM 784 C C . LEU A 1 100 ? -49.664 7.914 32.645 1.00 89.81 100 LEU A C 1
ATOM 786 O O . LEU A 1 100 ? -50.541 8.422 31.944 1.00 89.81 100 LEU A O 1
ATOM 790 N N . VAL A 1 101 ? -49.694 6.619 32.996 1.00 90.44 101 VAL A N 1
ATOM 791 C CA . VAL A 1 101 ? -50.816 5.721 32.651 1.00 90.44 101 VAL A CA 1
ATOM 792 C C . VAL A 1 101 ? -52.136 6.253 33.226 1.00 90.44 101 VAL A C 1
ATOM 794 O O . VAL A 1 101 ? -53.148 6.289 32.522 1.00 90.44 101 VAL A O 1
ATOM 797 N N . TYR A 1 102 ? -52.149 6.715 34.480 1.00 92.88 102 TYR A N 1
ATOM 798 C CA . TYR A 1 102 ? -53.354 7.274 35.102 1.00 92.88 102 TYR A CA 1
ATOM 799 C C . TYR A 1 102 ? -53.833 8.555 34.411 1.00 92.88 102 TYR A C 1
ATOM 801 O O . TYR A 1 102 ? -55.021 8.670 34.116 1.00 92.88 102 TYR A O 1
ATOM 809 N N . ILE A 1 103 ? -52.930 9.482 34.083 1.00 90.25 103 ILE A N 1
ATOM 810 C CA . ILE A 1 103 ? -53.259 10.721 33.359 1.00 90.25 103 ILE A CA 1
ATOM 811 C C . ILE A 1 103 ? -53.829 10.407 31.965 1.00 90.25 103 ILE A C 1
ATOM 813 O O . ILE A 1 103 ? -54.823 11.011 31.557 1.00 90.25 103 ILE A O 1
ATOM 817 N N . GLU A 1 104 ? -53.255 9.434 31.252 1.00 88.19 104 GLU A N 1
ATOM 818 C CA . GLU A 1 104 ? -53.726 9.029 29.922 1.00 88.19 104 GLU A CA 1
ATOM 819 C C . GLU A 1 104 ? -55.120 8.383 29.983 1.00 88.19 104 GLU A C 1
ATOM 821 O O . GLU A 1 104 ? -56.022 8.753 29.224 1.00 88.19 104 GLU A O 1
ATOM 826 N N . ARG A 1 105 ? -55.349 7.480 30.948 1.00 89.56 105 ARG A N 1
ATOM 827 C CA . ARG A 1 105 ? -56.671 6.883 31.217 1.00 89.56 105 ARG A CA 1
ATOM 828 C C . ARG A 1 105 ? -57.709 7.952 31.574 1.00 89.56 105 ARG A C 1
ATOM 830 O O . ARG A 1 105 ? -58.826 7.921 31.052 1.00 89.56 105 ARG A O 1
ATOM 837 N N . LEU A 1 106 ? -57.334 8.917 32.413 1.00 89.81 106 LEU A N 1
ATOM 838 C CA . LEU A 1 106 ? -58.183 10.028 32.842 1.00 89.81 106 LEU A CA 1
ATOM 839 C C . LEU A 1 106 ? -58.570 10.937 31.664 1.00 89.81 106 LEU A C 1
ATOM 841 O O . LEU A 1 106 ? -59.737 11.309 31.546 1.00 89.81 106 LEU A O 1
ATOM 845 N N . ARG A 1 107 ? -57.643 11.194 30.727 1.00 87.56 107 ARG A N 1
ATOM 846 C CA . ARG A 1 107 ? -57.902 11.945 29.482 1.00 87.56 107 ARG A CA 1
ATOM 847 C C . ARG A 1 107 ? -58.993 11.314 28.616 1.00 87.56 107 ARG A C 1
ATOM 849 O O . ARG A 1 107 ? -59.728 12.034 27.945 1.00 87.56 107 ARG A O 1
ATOM 856 N N . HIS A 1 108 ? -59.107 9.987 28.630 1.00 86.31 108 HIS A N 1
ATOM 857 C CA . HIS A 1 108 ? -60.128 9.257 27.876 1.00 86.31 108 HIS A CA 1
ATOM 858 C C . HIS A 1 108 ? -61.436 9.025 28.645 1.00 86.31 108 HIS A C 1
ATOM 860 O O . HIS A 1 108 ? -62.482 8.908 28.008 1.00 86.31 108 HIS A O 1
ATOM 866 N N . ARG A 1 109 ? -61.403 8.954 29.984 1.00 87.00 109 ARG A N 1
ATOM 867 C CA . ARG A 1 109 ? -62.595 8.702 30.817 1.00 87.00 109 ARG A CA 1
ATOM 868 C C . ARG A 1 109 ? -63.313 9.962 31.285 1.00 87.00 109 ARG A C 1
ATOM 870 O O . ARG A 1 109 ? -64.538 9.992 31.259 1.00 87.00 109 ARG A O 1
ATOM 877 N N . ASN A 1 110 ? -62.572 10.969 31.740 1.00 89.56 110 ASN A N 1
ATOM 878 C CA . ASN A 1 110 ? -63.133 12.149 32.395 1.00 89.56 110 ASN A CA 1
ATOM 879 C C . ASN A 1 110 ? -62.364 13.427 31.994 1.00 89.56 110 ASN A C 1
ATOM 881 O O . ASN A 1 110 ? -61.622 14.001 32.798 1.00 89.56 110 ASN A O 1
ATOM 885 N N . PRO A 1 111 ? -62.521 13.889 30.737 1.00 86.88 111 PRO A N 1
ATOM 886 C CA . PRO A 1 111 ? -61.857 15.097 30.248 1.00 86.88 111 PRO A CA 1
ATOM 887 C C . PRO A 1 111 ? -62.357 16.376 30.938 1.00 86.88 111 PRO A C 1
ATOM 889 O O . PRO A 1 111 ? -61.656 17.387 30.933 1.00 86.88 111 PRO A O 1
ATOM 892 N N . ASP A 1 112 ? -63.544 16.350 31.549 1.00 88.00 112 ASP A N 1
ATOM 893 C CA . ASP A 1 112 ? -64.098 17.496 32.273 1.00 88.00 112 ASP A CA 1
ATOM 894 C C . ASP A 1 112 ? -63.352 17.737 33.590 1.00 88.00 112 ASP A C 1
ATOM 896 O O . ASP A 1 112 ? -63.051 18.885 33.920 1.00 88.00 112 ASP A O 1
ATOM 900 N N . TYR A 1 113 ? -62.953 16.680 34.306 1.00 89.19 113 TYR A N 1
ATOM 901 C CA . TYR A 1 113 ? -62.086 16.798 35.485 1.00 89.19 113 TYR A CA 1
ATOM 902 C C . TYR A 1 113 ? -60.764 17.514 35.144 1.00 89.19 113 TYR A C 1
ATOM 904 O O . TYR A 1 113 ? -60.380 18.468 35.822 1.00 89.19 113 TYR A O 1
ATOM 912 N N . LEU A 1 114 ? -60.114 17.139 34.035 1.00 87.81 114 LEU A N 1
ATOM 913 C CA . LEU A 1 114 ? -58.851 17.745 33.585 1.00 87.81 114 LEU A CA 1
ATOM 914 C C . LEU A 1 114 ? -58.947 19.243 33.241 1.00 87.81 114 LEU A C 1
ATOM 916 O O . LEU A 1 114 ? -57.948 19.954 33.333 1.00 87.81 114 LEU A O 1
ATOM 920 N N . GLN A 1 115 ? -60.129 19.747 32.872 1.00 86.00 115 GLN A N 1
ATOM 921 C CA . GLN A 1 115 ? -60.336 21.180 32.615 1.00 86.00 115 GLN A CA 1
ATOM 922 C C . GLN A 1 115 ? -60.371 22.017 33.905 1.00 86.00 115 GLN A C 1
ATOM 924 O O . GLN A 1 115 ? -60.037 23.202 33.875 1.00 86.00 115 GLN A O 1
ATOM 929 N N . HIS A 1 116 ? -60.771 21.414 35.030 1.00 86.38 116 HIS A N 1
ATOM 930 C CA . HIS A 1 116 ? -60.997 22.112 36.300 1.00 86.38 116 HIS A CA 1
ATOM 931 C C . HIS A 1 116 ? -59.816 22.014 37.275 1.00 86.38 116 HIS A C 1
ATOM 933 O O . HIS A 1 116 ? -59.632 22.908 38.102 1.00 86.38 116 HIS A O 1
ATOM 939 N N . VAL A 1 117 ? -59.018 20.947 37.198 1.00 89.62 117 VAL A N 1
ATOM 940 C CA . VAL A 1 117 ? -57.866 20.732 38.088 1.00 89.62 117 VAL A CA 1
ATOM 941 C C . VAL A 1 117 ? -56.641 21.502 37.582 1.00 89.62 117 VAL A C 1
ATOM 943 O O . VAL A 1 117 ? -56.467 21.706 36.378 1.00 89.62 117 VAL A O 1
ATOM 946 N N . SER A 1 118 ? -55.788 21.975 38.496 1.00 91.06 118 SER A N 1
ATOM 947 C CA . SER A 1 118 ? -54.527 22.619 38.117 1.00 91.06 118 SER A CA 1
ATOM 948 C C . SER A 1 118 ? -53.466 21.591 37.729 1.00 91.06 118 SER A C 1
ATOM 950 O O . SER A 1 118 ? -53.423 20.488 38.273 1.00 91.06 118 SER A O 1
ATOM 952 N N . SER A 1 119 ? -52.558 21.953 36.823 1.00 91.56 119 SER A N 1
ATOM 953 C CA . SER A 1 119 ? -51.458 21.053 36.444 1.00 91.56 119 SER A CA 1
ATOM 954 C C . SER A 1 119 ? -50.477 20.773 37.595 1.00 91.56 119 SER A C 1
ATOM 956 O O . SER A 1 119 ? -49.838 19.722 37.575 1.00 91.56 119 SER A O 1
ATOM 958 N N . SER A 1 120 ? -50.370 21.644 38.614 1.00 91.69 120 SER A N 1
ATOM 959 C CA . SER A 1 120 ? -49.599 21.343 39.834 1.00 91.69 120 SER A CA 1
ATOM 960 C C . SER A 1 120 ? -50.284 20.322 40.734 1.00 91.69 120 SER A C 1
ATOM 962 O O . SER A 1 120 ? -49.637 19.379 41.183 1.00 91.69 120 SER A O 1
ATOM 964 N N . ASP A 1 121 ? -51.585 20.493 40.976 1.00 92.56 121 ASP A N 1
ATOM 965 C CA . ASP A 1 121 ? -52.338 19.616 41.875 1.00 92.56 121 ASP A CA 1
ATOM 966 C C . ASP A 1 121 ? -52.550 18.237 41.214 1.00 92.56 121 ASP A C 1
ATOM 968 O O . ASP A 1 121 ? -52.468 17.214 41.890 1.00 92.56 121 ASP A O 1
ATOM 972 N N . LEU A 1 122 ? -52.725 18.195 39.881 1.00 93.31 122 LEU A N 1
ATOM 973 C CA . LEU A 1 122 ? -52.781 16.960 39.089 1.00 93.31 122 LEU A CA 1
ATOM 974 C C . LEU A 1 122 ? -51.453 16.193 39.118 1.00 93.31 122 LEU A C 1
ATOM 976 O O . LEU A 1 122 ? -51.469 14.975 39.272 1.00 93.31 122 LEU A O 1
ATOM 980 N N . PHE A 1 123 ? -50.311 16.881 38.992 1.00 93.25 123 PHE A N 1
ATOM 981 C CA . PHE A 1 123 ? -48.995 16.256 39.157 1.00 93.25 123 PHE A CA 1
ATOM 982 C C . PHE A 1 123 ? -48.860 15.641 40.551 1.00 93.25 123 PHE A C 1
ATOM 984 O O . PHE A 1 123 ? -48.659 14.437 40.659 1.00 93.25 123 PHE A O 1
ATOM 991 N N . LEU A 1 124 ? -49.050 16.442 41.604 1.00 93.62 124 LEU A N 1
ATOM 992 C CA . LEU A 1 124 ? -48.898 15.983 42.984 1.00 93.62 124 LEU A CA 1
ATOM 993 C C . LEU A 1 124 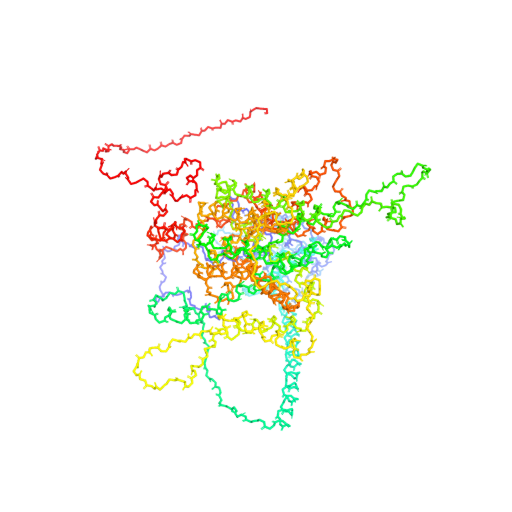? -49.778 14.758 43.279 1.00 93.62 124 LEU A C 1
ATOM 995 O O . LEU A 1 124 ? -49.284 13.767 43.809 1.00 93.62 124 LEU A O 1
ATOM 999 N N . ILE A 1 125 ? -51.060 14.793 42.892 1.00 94.69 125 ILE A N 1
ATOM 1000 C CA . ILE A 1 125 ? -51.996 13.718 43.233 1.00 94.69 125 ILE A CA 1
ATOM 1001 C C . ILE A 1 125 ? -51.819 12.451 42.388 1.00 94.69 125 ILE A C 1
ATOM 1003 O O . ILE A 1 125 ? -51.953 11.350 42.914 1.00 94.69 125 ILE A O 1
ATOM 1007 N N . SER A 1 126 ? -51.488 12.586 41.098 1.00 94.38 126 SER A N 1
ATOM 1008 C CA . SER A 1 126 ? -51.243 11.429 40.223 1.00 94.38 126 SER A CA 1
ATOM 1009 C C . SER A 1 126 ? -49.992 10.662 40.651 1.00 94.38 126 SER A C 1
ATOM 1011 O O . SER A 1 126 ? -50.018 9.433 40.685 1.00 94.38 126 SER A O 1
ATOM 1013 N N . MET A 1 127 ? -48.944 11.385 41.058 1.00 92.56 127 MET A N 1
ATOM 1014 C CA . MET A 1 127 ? -47.732 10.809 41.634 1.00 92.56 127 MET A CA 1
ATOM 1015 C C . MET A 1 127 ? -47.988 10.157 43.000 1.00 92.56 127 MET A C 1
ATOM 1017 O O . MET A 1 127 ? -47.587 9.015 43.192 1.00 92.56 127 MET A O 1
ATOM 1021 N N . MET A 1 128 ? -48.707 10.825 43.911 1.00 92.31 128 MET A N 1
ATOM 1022 C CA . MET A 1 128 ? -49.030 10.283 45.240 1.00 92.31 128 MET A CA 1
ATOM 1023 C C . MET A 1 128 ? -49.810 8.966 45.149 1.00 92.31 128 MET A C 1
ATOM 1025 O O . MET A 1 128 ? -49.452 7.982 45.789 1.00 92.31 128 MET A O 1
ATOM 1029 N N . VAL A 1 129 ? -50.862 8.927 44.322 1.00 92.94 129 VAL A N 1
ATOM 1030 C CA . VAL A 1 129 ? -51.690 7.725 44.129 1.00 92.94 129 VAL A CA 1
ATOM 1031 C C . VAL A 1 129 ? -50.899 6.605 43.441 1.00 92.94 129 VAL A C 1
ATOM 1033 O O . VAL A 1 129 ? -51.118 5.436 43.748 1.00 92.94 129 VAL A O 1
ATOM 1036 N N . ALA A 1 130 ? -49.959 6.940 42.551 1.00 91.75 130 ALA A N 1
ATOM 1037 C CA . ALA A 1 130 ? -49.060 5.962 41.942 1.00 91.75 130 ALA A CA 1
ATOM 1038 C C . ALA A 1 130 ? -48.037 5.390 42.938 1.00 91.75 130 ALA A C 1
ATOM 1040 O O . ALA A 1 130 ? -47.813 4.184 42.924 1.00 91.75 130 ALA A O 1
ATOM 1041 N N . SER A 1 131 ? -47.453 6.213 43.816 1.00 89.19 131 SER A N 1
ATOM 1042 C CA . SER A 1 131 ? -46.563 5.727 44.879 1.00 89.19 131 SER A CA 1
ATOM 1043 C C . SER A 1 131 ? -47.319 4.851 45.878 1.00 89.19 131 SER A C 1
ATOM 1045 O O . SER A 1 131 ? -46.888 3.731 46.122 1.00 89.19 131 SER A O 1
ATOM 1047 N N . LYS A 1 132 ? -48.495 5.277 46.362 1.00 88.69 132 LYS A N 1
ATOM 1048 C CA . LYS A 1 132 ? -49.350 4.425 47.207 1.00 88.69 132 LYS A CA 1
ATOM 1049 C C . LYS A 1 132 ? -49.619 3.067 46.561 1.00 88.69 132 LYS A C 1
ATOM 1051 O O . LYS A 1 132 ? -49.346 2.038 47.154 1.00 88.69 132 LYS A O 1
ATOM 1056 N N . TYR A 1 133 ? -50.059 3.048 45.303 1.00 87.62 133 TYR A N 1
ATOM 1057 C CA . TYR A 1 133 ? -50.333 1.792 44.597 1.00 87.62 133 TYR A CA 1
ATOM 1058 C C . TYR A 1 133 ? -49.112 0.848 44.485 1.00 87.62 133 TYR A C 1
ATOM 1060 O O . TYR A 1 133 ? -49.299 -0.351 44.295 1.00 87.62 133 TYR A O 1
ATOM 1068 N N . LEU A 1 134 ? -47.880 1.365 44.560 1.00 82.00 134 LEU A N 1
ATOM 1069 C CA . LEU A 1 134 ? -46.650 0.576 44.421 1.00 82.00 134 LEU A CA 1
ATOM 1070 C C . LEU A 1 134 ? -46.019 0.128 45.748 1.00 82.00 134 LEU A C 1
ATOM 1072 O O . LEU A 1 134 ? -45.310 -0.874 45.725 1.00 82.00 134 LEU A O 1
ATOM 1076 N N . TYR A 1 135 ? -46.231 0.864 46.844 1.00 74.56 135 TYR A N 1
ATOM 1077 C CA . TYR A 1 135 ? -45.486 0.690 48.104 1.00 74.56 135 TYR A CA 1
ATOM 1078 C C . TYR A 1 135 ? -46.380 0.454 49.342 1.00 74.56 135 TYR A C 1
ATOM 1080 O O . TYR A 1 135 ? -45.909 -0.071 50.347 1.00 74.56 135 TYR A O 1
ATOM 1088 N N . ASP A 1 136 ? -47.680 0.767 49.270 1.00 69.19 136 ASP A N 1
ATOM 1089 C CA . ASP A 1 136 ? -48.643 0.708 50.387 1.00 69.19 136 ASP A CA 1
ATOM 1090 C C . ASP A 1 136 ? -49.144 -0.737 50.659 1.00 69.19 136 ASP A C 1
ATOM 1092 O O . ASP A 1 136 ? -50.342 -1.022 50.615 1.00 69.19 136 ASP A O 1
ATOM 1096 N N . GLU A 1 137 ? -48.214 -1.679 50.894 1.00 54.88 137 GLU A N 1
ATOM 1097 C CA . GLU A 1 137 ? -48.507 -3.070 51.315 1.00 54.88 137 GLU A CA 1
ATOM 1098 C C . GLU A 1 137 ? -48.451 -3.283 52.846 1.00 54.88 137 GLU A C 1
ATOM 1100 O O . GLU A 1 137 ? -48.750 -4.375 53.328 1.00 54.88 137 GLU A O 1
ATOM 1105 N N . GLY A 1 138 ? -48.182 -2.227 53.625 1.00 53.41 138 GLY A N 1
ATOM 1106 C CA . GLY A 1 138 ? -48.646 -2.127 55.016 1.00 53.41 138 GLY A CA 1
ATOM 1107 C C . GLY A 1 138 ? -47.812 -2.777 56.128 1.00 53.41 138 GLY A C 1
ATOM 1108 O O . GLY A 1 138 ? -48.398 -3.094 57.161 1.00 53.41 138 GLY A O 1
ATOM 1109 N N . GLU A 1 139 ? -46.491 -2.955 55.970 1.00 50.25 139 GLU A N 1
ATOM 1110 C CA . GLU A 1 139 ? -45.607 -3.241 57.126 1.00 50.25 139 GLU A CA 1
ATOM 1111 C C . GLU A 1 139 ? -44.356 -2.339 57.280 1.00 50.25 139 GLU A C 1
ATOM 1113 O O . GLU A 1 139 ? -43.964 -2.135 58.427 1.00 50.25 139 GLU A O 1
ATOM 1118 N N . GLU A 1 140 ? -43.748 -1.748 56.228 1.00 48.41 140 GLU A N 1
ATOM 1119 C CA . GLU A 1 140 ? -42.540 -0.886 56.406 1.00 48.41 140 GLU A CA 1
ATOM 1120 C C . GLU A 1 140 ? -42.439 0.417 55.557 1.00 48.41 140 GLU A C 1
ATOM 1122 O O . GLU A 1 140 ? -41.804 1.362 56.023 1.00 48.41 140 GLU A O 1
ATOM 1127 N N . GLU A 1 141 ? -43.071 0.546 54.376 1.00 56.47 141 GLU A N 1
ATOM 1128 C CA . GLU A 1 141 ? -43.008 1.760 53.513 1.00 56.47 141 GLU A CA 1
ATOM 1129 C C . GLU A 1 141 ? -44.387 2.448 53.332 1.00 56.47 141 GLU A C 1
ATOM 1131 O O . GLU A 1 141 ? -44.911 2.574 52.224 1.00 56.47 141 GLU A O 1
ATOM 1136 N N . GLU A 1 142 ? -45.015 2.889 54.430 1.00 66.19 142 GLU A N 1
ATOM 1137 C CA . GLU A 1 142 ? -46.323 3.573 54.387 1.00 66.19 142 GLU A CA 1
ATOM 1138 C C . GLU A 1 142 ? -46.235 4.985 53.769 1.00 66.19 142 GLU A C 1
ATOM 1140 O O . GLU A 1 142 ? -45.384 5.793 54.132 1.00 66.19 142 GLU A O 1
ATOM 1145 N N . VAL A 1 143 ? -47.148 5.310 52.842 1.00 73.19 143 VAL A N 1
ATOM 1146 C CA . VAL A 1 143 ? -47.130 6.573 52.077 1.00 73.19 143 VAL A CA 1
ATOM 1147 C C . VAL A 1 143 ? -48.243 7.516 52.556 1.00 73.19 143 VAL A C 1
ATOM 1149 O O . VAL A 1 143 ? -49.399 7.402 52.135 1.00 73.19 143 VAL A O 1
ATOM 1152 N N . PHE A 1 144 ? -47.917 8.495 53.407 1.00 84.44 144 PHE A N 1
ATOM 1153 C CA . PHE A 1 144 ? -48.932 9.330 54.067 1.00 84.44 144 PHE A CA 1
ATOM 1154 C C . PHE A 1 144 ? -49.286 10.649 53.348 1.00 84.44 144 PHE A C 1
ATOM 1156 O O . PHE A 1 144 ? -48.493 11.274 52.640 1.00 84.44 144 PHE A O 1
ATOM 1163 N N . ASN A 1 145 ? -50.518 11.126 53.570 1.00 89.88 145 ASN A N 1
ATOM 1164 C CA . ASN A 1 145 ? -51.029 12.369 52.970 1.00 89.88 145 ASN A CA 1
ATOM 1165 C C . ASN A 1 145 ? -50.492 13.653 53.629 1.00 89.88 145 ASN A C 1
ATOM 1167 O O . ASN A 1 145 ? -50.597 14.732 53.045 1.00 89.88 145 ASN A O 1
ATOM 1171 N N . ASP A 1 146 ? -49.972 13.592 54.850 1.00 89.75 146 ASP A N 1
ATOM 1172 C CA . ASP A 1 146 ? -49.319 14.731 55.498 1.00 89.75 146 ASP A CA 1
ATOM 1173 C C . ASP A 1 146 ? -47.886 14.926 54.998 1.00 89.75 146 ASP A C 1
ATOM 1175 O O . ASP A 1 146 ? -47.512 16.065 54.716 1.00 89.75 146 ASP A O 1
ATOM 1179 N N . GLU A 1 147 ? -47.146 13.846 54.750 1.00 87.88 147 GLU A N 1
ATOM 1180 C CA . GLU A 1 147 ? -45.832 13.875 54.091 1.00 87.88 147 GLU A CA 1
ATOM 1181 C C . GLU A 1 147 ? -45.919 14.424 52.660 1.00 87.88 147 GLU A C 1
ATOM 1183 O O . GLU A 1 147 ? -45.260 15.411 52.322 1.00 87.88 147 GLU A O 1
ATOM 1188 N N . TRP A 1 148 ? -46.822 13.885 51.831 1.00 91.06 148 TRP A N 1
ATOM 1189 C CA . TRP A 1 148 ? -47.070 14.420 50.483 1.00 91.06 148 TRP A CA 1
ATOM 1190 C C . TRP A 1 148 ? -47.664 15.835 50.503 1.00 91.06 148 TRP A C 1
ATOM 1192 O O . TRP A 1 148 ? -47.422 16.634 49.592 1.00 91.06 148 TRP A O 1
ATOM 1202 N N . GLY A 1 149 ? -48.398 16.182 51.563 1.00 91.56 149 GLY A N 1
ATOM 1203 C CA . GLY A 1 149 ? -48.849 17.544 51.827 1.00 91.56 149 GLY A CA 1
ATOM 1204 C C . GLY A 1 149 ? -47.685 18.498 52.104 1.00 91.56 149 GLY A C 1
ATOM 1205 O O . GLY A 1 149 ? -47.648 19.597 51.548 1.00 91.56 149 GLY A O 1
ATOM 1206 N N . ALA A 1 150 ? -46.700 18.071 52.898 1.00 90.94 150 ALA A N 1
ATOM 1207 C CA . ALA A 1 150 ? -45.486 18.830 53.181 1.00 90.94 150 ALA A CA 1
ATOM 1208 C C . ALA A 1 150 ? -44.622 19.003 51.920 1.00 90.94 150 ALA A C 1
ATOM 1210 O O . ALA A 1 150 ? -44.346 20.141 51.531 1.00 90.94 150 ALA A O 1
ATOM 1211 N N . ALA A 1 151 ? -44.296 17.909 51.221 1.00 89.62 151 ALA A N 1
ATOM 1212 C CA . ALA A 1 151 ? -43.510 17.922 49.982 1.00 89.62 151 ALA A CA 1
ATOM 1213 C C . ALA A 1 151 ? -44.157 18.787 48.881 1.00 89.62 151 ALA A C 1
ATOM 1215 O O . ALA A 1 151 ? -43.474 19.533 48.170 1.00 89.62 151 ALA A O 1
ATOM 1216 N N . GLY A 1 152 ? -45.489 18.719 48.758 1.00 90.19 152 GLY A N 1
ATOM 1217 C CA . GLY A 1 152 ? -46.284 19.492 47.803 1.00 90.19 152 GLY A CA 1
ATOM 1218 C C . GLY A 1 152 ? -46.612 20.931 48.219 1.00 90.19 152 GLY A C 1
ATOM 1219 O O . GLY A 1 152 ? -47.060 21.710 47.371 1.00 90.19 152 GLY A O 1
ATOM 1220 N N . GLY A 1 153 ? -46.429 21.306 49.488 1.00 91.62 153 GLY A N 1
ATOM 1221 C CA . GLY A 1 153 ? -46.880 22.593 50.034 1.00 91.62 153 GLY A CA 1
ATOM 1222 C C . GLY A 1 153 ? -48.411 22.745 50.091 1.00 91.62 153 GLY A C 1
ATOM 1223 O O . GLY A 1 153 ? -48.936 23.847 49.904 1.00 91.62 153 GLY A O 1
ATOM 1224 N N . VAL A 1 154 ? -49.143 21.646 50.304 1.00 91.94 154 VAL A N 1
ATOM 1225 C CA . VAL A 1 154 ? -50.613 21.569 50.303 1.00 91.94 154 VAL A CA 1
ATOM 1226 C C . VAL A 1 154 ? -51.119 21.071 51.658 1.00 91.94 154 VAL A C 1
ATOM 1228 O O . VAL A 1 154 ? -50.678 20.049 52.167 1.00 91.94 154 VAL A O 1
ATOM 1231 N N . ALA A 1 155 ? -52.096 21.767 52.245 1.00 94.50 155 ALA A N 1
ATOM 1232 C CA . ALA A 1 155 ? -52.684 21.351 53.516 1.00 94.50 155 ALA A CA 1
ATOM 1233 C C . ALA A 1 155 ? -53.417 20.000 53.395 1.00 94.50 155 ALA A C 1
ATOM 1235 O O . ALA A 1 155 ? -54.209 19.800 52.471 1.00 94.50 155 ALA A O 1
ATOM 1236 N N . VAL A 1 156 ? -53.229 19.112 54.377 1.00 94.31 156 VAL A N 1
ATOM 1237 C CA . VAL A 1 156 ? -53.775 17.738 54.393 1.00 94.31 156 VAL A CA 1
ATOM 1238 C C . VAL A 1 156 ? -55.280 17.652 54.070 1.00 94.31 156 VAL A C 1
ATOM 1240 O O . VAL A 1 156 ? -55.652 16.826 53.239 1.00 94.31 156 VAL A O 1
ATOM 1243 N N . PRO A 1 157 ? -56.180 18.518 54.594 1.00 95.31 157 PRO A N 1
ATOM 1244 C CA . PRO A 1 157 ? -57.601 18.467 54.231 1.00 95.31 157 PRO A CA 1
ATOM 1245 C C . PRO A 1 157 ? -57.867 18.726 52.740 1.00 95.31 157 PRO A C 1
ATOM 1247 O O . PRO A 1 157 ? -58.816 18.179 52.175 1.00 95.31 157 PRO A O 1
ATOM 1250 N N . THR A 1 158 ? -57.032 19.549 52.098 1.00 93.31 158 THR A N 1
ATOM 1251 C CA . THR A 1 158 ? -57.075 19.817 50.656 1.00 93.31 158 THR A CA 1
ATOM 1252 C C . THR A 1 158 ? -56.538 18.626 49.870 1.00 93.31 158 THR A C 1
ATOM 1254 O O . THR A 1 158 ? -57.176 18.225 48.900 1.00 93.31 158 THR A O 1
ATOM 1257 N N . LEU A 1 159 ? -55.436 18.007 50.309 1.00 94.06 159 LEU A N 1
ATOM 1258 C CA . LEU A 1 159 ? -54.895 16.811 49.654 1.00 94.06 159 LEU A CA 1
ATOM 1259 C C . LEU A 1 159 ? -55.878 15.631 49.735 1.00 94.06 159 LEU A C 1
ATOM 1261 O O . LEU A 1 159 ? -56.206 15.040 48.712 1.00 94.06 159 LEU A O 1
ATOM 1265 N N . ASN A 1 160 ? -56.490 15.404 50.902 1.00 95.06 160 ASN A N 1
ATOM 1266 C CA . ASN A 1 160 ? -57.560 14.418 51.101 1.00 95.06 160 ASN A CA 1
ATOM 1267 C C . ASN A 1 160 ? -58.800 14.689 50.223 1.00 95.06 160 ASN A C 1
ATOM 1269 O O . ASN A 1 160 ? -59.602 13.788 49.974 1.00 95.06 160 ASN A O 1
ATOM 1273 N N . ALA A 1 161 ? -59.041 15.936 49.804 1.00 95.19 161 ALA A N 1
ATOM 1274 C CA . ALA A 1 161 ? -60.112 16.273 48.864 1.00 95.19 161 ALA A CA 1
ATOM 1275 C C . ALA A 1 161 ? -59.694 16.015 47.405 1.00 95.19 161 ALA A C 1
ATOM 1277 O O . ALA A 1 161 ? -60.491 15.468 46.642 1.00 95.19 161 ALA A O 1
ATOM 1278 N N . LEU A 1 162 ? -58.450 16.349 47.044 1.00 93.81 162 LEU A N 1
ATOM 1279 C CA . LEU A 1 162 ? -57.865 16.055 45.733 1.00 93.81 162 LEU A CA 1
ATOM 1280 C C . LEU A 1 162 ? -57.790 14.545 45.476 1.00 93.81 162 LEU A C 1
ATOM 1282 O O . LEU A 1 162 ? -58.208 14.107 44.409 1.00 93.81 162 LEU A O 1
ATOM 1286 N N . GLU A 1 163 ? -57.357 13.754 46.462 1.00 94.88 163 GLU A N 1
ATOM 1287 C CA . GLU A 1 163 ? -57.259 12.290 46.387 1.00 94.88 163 GLU A CA 1
ATOM 1288 C C . GLU A 1 163 ? -58.614 11.651 46.085 1.00 94.88 163 GLU A C 1
ATOM 1290 O O . GLU A 1 163 ? -58.783 10.991 45.062 1.00 94.88 163 GLU A O 1
ATOM 1295 N N . ARG A 1 164 ? -59.625 11.927 46.920 1.00 94.69 164 ARG A N 1
ATOM 1296 C CA . ARG A 1 164 ? -60.995 11.436 46.698 1.00 94.69 164 ARG A CA 1
ATOM 1297 C C . ARG A 1 164 ? -61.561 11.907 45.358 1.00 94.69 164 ARG A C 1
ATOM 1299 O O . ARG A 1 164 ? -62.278 11.153 44.707 1.00 94.69 164 ARG A O 1
ATOM 1306 N N . GLY A 1 165 ? -61.244 13.132 44.934 1.00 94.12 165 GLY A N 1
ATOM 1307 C CA . GLY A 1 165 ? -61.624 13.651 43.620 1.00 94.12 165 GLY A CA 1
ATOM 1308 C C . GLY A 1 165 ? -60.989 12.866 42.468 1.00 94.12 165 GLY A C 1
ATOM 1309 O O . GLY A 1 165 ? -61.694 12.481 41.540 1.00 94.12 165 GLY A O 1
ATOM 1310 N N . PHE A 1 166 ? -59.686 12.595 42.549 1.00 94.38 166 PHE A N 1
ATOM 1311 C CA . PHE A 1 166 ? -58.918 11.859 41.543 1.00 94.38 166 PHE A CA 1
ATOM 1312 C C . PHE A 1 166 ? -59.350 10.389 41.452 1.00 94.38 166 PHE A C 1
ATOM 1314 O O . PHE A 1 166 ? -59.639 9.898 40.362 1.00 94.38 166 PHE A O 1
ATOM 1321 N N . LEU A 1 167 ? -59.486 9.706 42.594 1.00 94.06 167 LEU A N 1
ATOM 1322 C CA . LEU A 1 167 ? -59.932 8.309 42.663 1.00 94.06 167 LEU A CA 1
ATOM 1323 C C . LEU A 1 167 ? -61.356 8.134 42.117 1.00 94.06 167 LEU A C 1
ATOM 1325 O O . LEU A 1 167 ? -61.602 7.218 41.332 1.00 94.06 167 LEU A O 1
ATOM 1329 N N . ASN A 1 168 ? -62.271 9.054 42.445 1.00 94.38 168 ASN A N 1
ATOM 1330 C CA . ASN A 1 168 ? -63.615 9.065 41.866 1.00 94.38 168 ASN A CA 1
ATOM 1331 C C . ASN A 1 168 ? -63.596 9.349 40.355 1.00 94.38 168 ASN A C 1
ATOM 1333 O O . ASN A 1 168 ? -64.344 8.715 39.618 1.00 94.38 168 ASN A O 1
ATOM 1337 N N . ALA A 1 169 ? -62.738 10.254 39.871 1.00 92.88 169 ALA A N 1
ATOM 1338 C CA . ALA A 1 169 ? -62.605 10.528 38.437 1.00 92.88 169 ALA A CA 1
ATOM 1339 C C . ALA A 1 169 ? -61.983 9.355 37.645 1.00 92.88 169 ALA A C 1
ATOM 1341 O O . ALA A 1 169 ? -62.201 9.248 36.438 1.00 92.88 169 ALA A O 1
ATOM 1342 N N . MET A 1 170 ? -61.256 8.465 38.330 1.00 90.94 170 MET A N 1
ATOM 1343 C CA . MET A 1 170 ? -60.662 7.226 37.809 1.00 90.94 170 MET A CA 1
ATOM 1344 C C . MET A 1 170 ? -61.555 5.977 37.971 1.00 90.94 170 MET A C 1
ATOM 1346 O O . MET A 1 170 ? -61.106 4.868 37.671 1.00 90.94 170 MET A O 1
ATOM 1350 N N . ASP A 1 171 ? -62.795 6.110 38.462 1.00 92.25 171 ASP A N 1
ATOM 1351 C CA . ASP A 1 171 ? -63.677 4.989 38.846 1.00 92.25 171 ASP A CA 1
ATOM 1352 C C . ASP A 1 171 ? -63.014 3.976 39.814 1.00 92.25 171 ASP A C 1
ATOM 1354 O O . ASP A 1 171 ? -63.344 2.788 39.787 1.00 92.25 171 ASP A O 1
ATOM 1358 N N . TRP A 1 172 ? -62.035 4.410 40.621 1.00 90.75 172 TRP A N 1
ATOM 1359 C CA . TRP A 1 172 ? -61.183 3.553 41.467 1.00 90.75 172 TRP A CA 1
ATOM 1360 C C . TRP A 1 172 ? -60.386 2.465 40.704 1.00 90.75 172 TRP A C 1
ATOM 1362 O O . TRP A 1 172 ? -59.879 1.513 41.297 1.00 90.75 172 TRP A O 1
ATOM 1372 N N . ARG A 1 173 ? -60.219 2.595 39.377 1.00 89.38 173 ARG A N 1
ATOM 1373 C CA . ARG A 1 173 ? -59.527 1.608 38.522 1.00 89.38 173 ARG A CA 1
ATOM 1374 C C . ARG A 1 173 ? -58.023 1.875 38.415 1.00 89.38 173 ARG A C 1
ATOM 1376 O O . ARG A 1 173 ? -57.522 2.281 37.365 1.00 89.38 173 ARG A O 1
ATOM 1383 N N . LEU A 1 174 ? -57.312 1.622 39.513 1.00 89.12 174 LEU A N 1
ATOM 1384 C CA . LEU A 1 174 ? -55.859 1.816 39.610 1.00 89.12 174 LEU A CA 1
ATOM 1385 C C . LEU A 1 174 ? -55.020 0.653 39.056 1.00 89.12 174 LEU A C 1
ATOM 1387 O O . LEU A 1 174 ? -53.859 0.869 38.722 1.00 89.12 174 LEU A O 1
ATOM 1391 N N . TYR A 1 175 ? -55.593 -0.550 38.915 1.00 90.25 175 TYR A N 1
ATOM 1392 C CA . TYR A 1 175 ? -54.865 -1.715 38.400 1.00 90.25 175 TYR A CA 1
ATOM 1393 C C . TYR A 1 175 ? -54.294 -1.468 36.997 1.00 90.25 175 TYR A C 1
ATOM 1395 O O . TYR A 1 175 ? -55.016 -1.033 36.092 1.00 90.25 175 TYR A O 1
ATOM 1403 N N . THR A 1 176 ? -53.016 -1.786 36.809 1.00 87.44 176 THR A N 1
ATOM 1404 C CA . THR A 1 176 ? -52.274 -1.561 35.563 1.00 87.44 176 THR A CA 1
ATOM 1405 C C . THR A 1 176 ? -51.497 -2.816 35.192 1.00 87.44 176 THR A C 1
ATOM 1407 O O . THR A 1 176 ? -50.732 -3.332 36.006 1.00 87.44 176 THR A O 1
ATOM 1410 N N . ASP A 1 177 ? -51.689 -3.311 33.965 1.00 85.31 177 ASP A N 1
ATOM 1411 C CA . ASP A 1 177 ? -50.911 -4.439 33.445 1.00 85.31 177 ASP A CA 1
ATOM 1412 C C . ASP A 1 177 ? -49.445 -3.990 33.250 1.00 85.31 177 ASP A C 1
ATOM 1414 O O . ASP A 1 177 ? -49.215 -2.909 32.693 1.00 85.31 177 ASP A O 1
ATOM 1418 N N . PRO A 1 178 ? -48.432 -4.787 33.647 1.00 81.69 178 PRO A N 1
ATOM 1419 C CA . PRO A 1 178 ? -47.024 -4.477 33.392 1.00 81.69 178 PRO A CA 1
ATOM 1420 C C . PRO A 1 178 ? -46.707 -4.086 31.938 1.00 81.69 178 PRO A C 1
ATOM 1422 O O . PRO A 1 178 ? -45.785 -3.306 31.699 1.00 81.69 178 PRO A O 1
ATOM 1425 N N . ARG A 1 179 ? -47.472 -4.582 30.955 1.00 81.88 179 ARG A N 1
ATOM 1426 C CA . ARG A 1 179 ? -47.354 -4.204 29.537 1.00 81.88 179 ARG A CA 1
ATOM 1427 C C . ARG A 1 179 ? -47.609 -2.717 29.301 1.00 81.88 179 ARG A C 1
ATOM 1429 O O . ARG A 1 179 ? -46.820 -2.101 28.593 1.00 81.88 179 ARG A O 1
ATOM 1436 N N . GLU A 1 180 ? -48.632 -2.131 29.930 1.00 81.94 180 GLU A N 1
ATOM 1437 C CA . GLU A 1 180 ? -48.930 -0.692 29.820 1.00 81.94 180 GLU A CA 1
ATOM 1438 C C . GLU A 1 180 ? -47.753 0.150 30.343 1.00 81.94 180 GLU A C 1
ATOM 1440 O O . GLU A 1 180 ? -47.385 1.161 29.744 1.00 81.94 180 GLU A O 1
ATOM 1445 N N . ILE A 1 181 ? -47.096 -0.307 31.417 1.00 84.19 181 ILE A N 1
ATOM 1446 C CA . ILE A 1 181 ? -45.904 0.346 31.982 1.00 84.19 181 ILE A CA 1
ATOM 1447 C C . ILE A 1 181 ? -44.726 0.273 30.997 1.00 84.19 181 ILE A C 1
ATOM 1449 O O . ILE A 1 181 ? -44.035 1.270 30.792 1.00 84.19 181 ILE A O 1
ATOM 1453 N N . PHE A 1 182 ? -44.502 -0.872 30.339 1.00 84.31 182 PHE A N 1
ATOM 1454 C CA . PHE A 1 182 ? -43.447 -1.006 29.324 1.00 84.31 182 PHE A CA 1
ATOM 1455 C C . PHE A 1 182 ? -43.730 -0.220 28.036 1.00 84.31 182 PHE A C 1
ATOM 1457 O O . PHE A 1 182 ? -42.790 0.297 27.424 1.00 84.31 182 PHE A O 1
ATOM 1464 N N . GLU A 1 183 ? -44.995 -0.090 27.634 1.00 84.25 183 GLU A N 1
ATOM 1465 C CA . GLU A 1 183 ? -45.406 0.778 26.527 1.00 84.25 183 GLU A CA 1
ATOM 1466 C C . GLU A 1 183 ? -45.094 2.245 26.856 1.00 84.25 183 GLU A C 1
ATOM 1468 O O . GLU A 1 183 ? -44.365 2.891 26.094 1.00 84.25 183 GLU A O 1
ATOM 1473 N N . VAL A 1 184 ? -45.512 2.734 28.032 1.00 85.56 184 VAL A N 1
ATOM 1474 C CA . VAL A 1 184 ? -45.185 4.089 28.516 1.00 85.56 184 VAL A CA 1
ATOM 1475 C C . VAL A 1 184 ? -43.676 4.298 28.675 1.00 85.56 184 VAL A C 1
ATOM 1477 O O . VAL A 1 184 ? -43.183 5.358 28.289 1.00 85.56 184 VAL A O 1
ATOM 1480 N N . LEU A 1 185 ? -42.915 3.302 29.146 1.00 87.56 185 LEU A N 1
ATOM 1481 C CA . LEU A 1 185 ? -41.450 3.372 29.192 1.00 87.56 185 LEU A CA 1
ATOM 1482 C C . LEU A 1 185 ? -40.859 3.569 27.791 1.00 87.56 185 LEU A C 1
ATOM 1484 O O . LEU A 1 185 ? -40.065 4.481 27.584 1.00 87.56 185 LEU A O 1
ATOM 1488 N N . SER A 1 186 ? -41.251 2.744 26.814 1.00 86.62 186 SER A N 1
ATOM 1489 C CA . SER A 1 186 ? -40.726 2.827 25.441 1.00 86.62 186 SER A CA 1
ATOM 1490 C C . SER A 1 186 ? -41.048 4.164 24.762 1.00 86.62 186 SER A C 1
ATOM 1492 O O . SER A 1 186 ? -40.229 4.717 24.018 1.00 86.62 186 SER A O 1
ATOM 1494 N N . TRP A 1 187 ? -42.225 4.711 25.067 1.00 88.06 187 TRP A N 1
ATOM 1495 C CA . TRP A 1 187 ? -42.668 6.024 24.630 1.00 88.06 187 TRP A CA 1
ATOM 1496 C C . TRP A 1 187 ? -41.830 7.138 25.282 1.00 88.06 187 TRP A C 1
ATOM 1498 O O . TRP A 1 187 ? -41.255 7.969 24.575 1.00 88.06 187 TRP A O 1
ATOM 1508 N N . LEU A 1 188 ? -41.663 7.100 26.609 1.00 88.81 188 LEU A N 1
ATOM 1509 C CA . LEU A 1 188 ? -40.898 8.085 27.378 1.00 88.81 188 LEU A CA 1
ATOM 1510 C C . LEU A 1 188 ? -39.416 8.101 26.975 1.00 88.81 188 LEU A C 1
ATOM 1512 O O . LEU A 1 188 ? -38.865 9.174 26.734 1.00 88.81 188 LEU A O 1
ATOM 1516 N N . GLU A 1 189 ? -38.791 6.928 26.827 1.00 91.38 189 GLU A N 1
ATOM 1517 C CA . GLU A 1 189 ? -37.419 6.777 26.315 1.00 91.38 189 GLU A CA 1
ATOM 1518 C C . GLU A 1 189 ? -37.249 7.483 24.961 1.00 91.38 189 GLU A C 1
ATOM 1520 O O . GLU A 1 189 ? -36.258 8.180 24.736 1.00 91.38 189 GLU A O 1
ATOM 1525 N N . SER A 1 190 ? -38.235 7.347 24.072 1.00 88.94 190 SER A N 1
ATOM 1526 C CA . SER A 1 190 ? -38.191 7.920 22.723 1.00 88.94 190 SER A CA 1
ATOM 1527 C C . SER A 1 190 ? -38.369 9.436 22.730 1.00 88.94 190 SER A C 1
ATOM 1529 O O . SER A 1 190 ? -37.649 10.139 22.020 1.00 88.94 190 SER A O 1
ATOM 1531 N N . CYS A 1 191 ? -39.258 9.961 23.580 1.00 89.19 191 CYS A N 1
ATOM 1532 C CA . CYS A 1 191 ? -39.395 11.401 23.789 1.00 89.19 191 CYS A CA 1
ATOM 1533 C C . CYS A 1 191 ? -38.123 12.020 24.390 1.00 89.19 191 CYS A C 1
ATOM 1535 O O . CYS A 1 191 ? -37.700 13.083 23.931 1.00 89.19 191 CYS A O 1
ATOM 1537 N N . VAL A 1 192 ? -37.473 11.351 25.354 1.00 91.50 192 VAL A N 1
ATOM 1538 C CA . VAL A 1 192 ? -36.177 11.790 25.902 1.00 91.50 192 VAL A CA 1
ATOM 1539 C C . VAL A 1 192 ? -35.112 11.820 24.801 1.00 91.50 192 VAL A C 1
ATOM 1541 O O . VAL A 1 192 ? -34.469 12.856 24.617 1.00 91.50 192 VAL A O 1
ATOM 1544 N N . ALA A 1 193 ? -34.959 10.738 24.032 1.00 90.69 193 ALA A N 1
ATOM 1545 C CA . ALA A 1 193 ? -33.980 10.646 22.947 1.00 90.69 193 ALA A CA 1
ATOM 1546 C C . ALA A 1 193 ? -34.187 11.731 21.870 1.00 90.69 193 ALA A C 1
ATOM 1548 O O . ALA A 1 193 ? -33.237 12.407 21.467 1.00 90.69 193 ALA A O 1
ATOM 1549 N N . GLU A 1 194 ? -35.432 11.954 21.434 1.00 88.81 194 GLU A N 1
ATOM 1550 C CA . GLU A 1 194 ? -35.774 12.969 20.431 1.00 88.81 194 GLU A CA 1
ATOM 1551 C C . GLU A 1 194 ? -35.533 14.399 20.944 1.00 88.81 194 GLU A C 1
ATOM 1553 O O . GLU A 1 194 ? -34.886 15.208 20.270 1.00 88.81 194 GLU A O 1
ATOM 1558 N N . GLN A 1 195 ? -36.024 14.722 22.144 1.00 88.19 195 GLN A N 1
ATOM 1559 C CA . GLN A 1 195 ? -35.917 16.065 22.717 1.00 88.19 195 GLN A CA 1
ATOM 1560 C C . GLN A 1 195 ? -34.460 16.421 23.040 1.00 88.19 195 GLN A C 1
ATOM 1562 O O . GLN A 1 195 ? -34.009 17.528 22.731 1.00 88.19 195 GLN A O 1
ATOM 1567 N N . GLN A 1 196 ? -33.699 15.488 23.621 1.00 88.56 196 GLN A N 1
ATOM 1568 C CA . GLN A 1 196 ? -32.300 15.721 23.972 1.00 88.56 196 GLN A CA 1
ATOM 1569 C C . GLN A 1 196 ? -31.393 15.753 22.738 1.00 88.56 196 GLN A C 1
ATOM 1571 O O . GLN A 1 196 ? -30.558 16.654 22.634 1.00 88.56 196 GLN A O 1
ATOM 1576 N N . GLY A 1 197 ? -31.589 14.853 21.768 1.00 85.38 197 GLY A N 1
ATOM 1577 C CA . GLY A 1 197 ? -30.839 14.874 20.511 1.00 85.38 197 GLY A CA 1
ATOM 1578 C C . GLY A 1 197 ? -31.050 16.172 19.724 1.00 85.38 197 GLY A C 1
ATOM 1579 O O . GLY A 1 197 ? -30.081 16.808 19.299 1.00 85.38 197 GLY A O 1
ATOM 1580 N N . ARG A 1 198 ? -32.300 16.656 19.630 1.00 86.81 198 ARG A N 1
ATOM 1581 C CA . ARG A 1 198 ? -32.604 17.981 19.054 1.00 86.81 198 ARG A CA 1
ATOM 1582 C C . ARG A 1 198 ? -31.961 19.128 19.829 1.00 86.81 198 ARG A C 1
ATOM 1584 O O . ARG A 1 198 ? -31.409 20.030 19.207 1.00 86.81 198 ARG A O 1
ATOM 1591 N N . ARG A 1 199 ? -32.001 19.099 21.166 1.00 84.62 199 ARG A N 1
ATOM 1592 C CA . ARG A 1 199 ? -31.426 20.155 22.022 1.00 84.62 199 ARG A CA 1
ATOM 1593 C C . ARG A 1 199 ? -29.901 20.251 21.905 1.00 84.62 199 ARG A C 1
ATOM 1595 O O . ARG A 1 199 ? -29.363 21.348 22.018 1.00 84.62 199 ARG A O 1
ATOM 1602 N N . ARG A 1 200 ? -29.213 19.126 21.677 1.00 85.12 200 ARG A N 1
ATOM 1603 C CA . ARG A 1 200 ? -27.755 19.069 21.454 1.00 85.12 200 ARG A CA 1
ATOM 1604 C C . ARG A 1 200 ? -27.343 19.342 20.004 1.00 85.12 200 ARG A C 1
ATOM 1606 O O . ARG A 1 200 ? -26.198 19.713 19.766 1.00 85.12 200 ARG A O 1
ATOM 1613 N N . GLY A 1 201 ? -28.242 19.116 19.044 1.00 81.31 201 GLY A N 1
ATOM 1614 C CA . GLY A 1 201 ? -27.931 19.097 17.610 1.00 81.31 201 GLY A CA 1
ATOM 1615 C C . GLY A 1 201 ? -27.294 17.787 17.121 1.00 81.31 201 GLY A C 1
ATOM 1616 O O . GLY A 1 201 ? -26.910 17.696 15.958 1.00 81.31 201 GLY A O 1
ATOM 1617 N N . TRP A 1 202 ? -27.180 16.776 17.989 1.00 78.94 202 TRP A N 1
ATOM 1618 C CA . TRP A 1 202 ? -26.631 15.451 17.691 1.00 78.94 202 TRP A CA 1
ATOM 1619 C C . TRP A 1 202 ? -27.184 14.400 18.668 1.00 78.94 202 TRP A C 1
ATOM 1621 O O . TRP A 1 202 ? -27.468 14.699 19.830 1.00 78.94 202 TRP A O 1
ATOM 1631 N N . TYR A 1 203 ? -27.323 13.161 18.193 1.00 84.56 203 TYR A N 1
ATOM 1632 C CA . TYR A 1 203 ? -27.851 12.020 18.950 1.00 84.56 203 TYR A CA 1
ATOM 1633 C C . TYR A 1 203 ? -26.704 11.131 19.449 1.00 84.56 203 TYR A C 1
ATOM 1635 O O . TYR A 1 203 ? -25.743 10.904 18.711 1.00 84.56 203 TYR A O 1
ATOM 1643 N N . THR A 1 204 ? -26.784 10.613 20.679 1.00 84.31 204 THR A N 1
ATOM 1644 C CA . THR A 1 204 ? -25.835 9.588 21.153 1.00 84.31 204 THR A CA 1
ATOM 1645 C C . THR A 1 204 ? -26.152 8.221 20.537 1.00 84.31 204 THR A C 1
ATOM 1647 O O . THR A 1 204 ? -27.222 8.000 19.970 1.00 84.31 204 THR A O 1
ATOM 1650 N N . TYR A 1 205 ? -25.247 7.254 20.718 1.00 84.56 205 TYR A N 1
ATOM 1651 C CA . TYR A 1 205 ? -25.523 5.848 20.409 1.00 84.56 205 TYR A CA 1
ATOM 1652 C C . TYR A 1 205 ? -26.788 5.331 21.121 1.00 84.56 205 TYR A C 1
ATOM 1654 O O . TYR A 1 205 ? -27.620 4.683 20.495 1.00 84.56 205 TYR A O 1
ATOM 1662 N N . THR A 1 206 ? -26.978 5.668 22.404 1.00 85.75 206 THR A N 1
ATOM 1663 C CA . THR A 1 206 ? -28.174 5.264 23.163 1.00 85.75 206 THR A CA 1
ATOM 1664 C C . THR A 1 206 ? -29.450 5.884 22.602 1.00 85.75 206 THR A C 1
ATOM 1666 O O . THR A 1 206 ? -30.440 5.168 22.463 1.00 85.75 206 THR A O 1
ATOM 1669 N N . ASP A 1 207 ? -29.418 7.168 22.225 1.00 87.50 207 ASP A N 1
ATOM 1670 C CA . ASP A 1 207 ? -30.560 7.852 21.610 1.00 87.50 207 ASP A CA 1
ATOM 1671 C C . ASP A 1 207 ? -30.939 7.193 20.272 1.00 87.50 207 ASP A C 1
ATOM 1673 O O . ASP A 1 207 ? -32.109 6.918 20.013 1.00 87.50 207 ASP A O 1
ATOM 1677 N N . LEU A 1 208 ? -29.944 6.880 19.431 1.00 84.56 208 LEU A N 1
ATOM 1678 C CA . LEU A 1 208 ? -30.161 6.213 18.145 1.00 84.56 208 LEU A CA 1
ATOM 1679 C C . LEU A 1 208 ? -30.710 4.791 18.307 1.00 84.56 208 LEU A C 1
ATOM 1681 O O . LEU A 1 208 ? -31.613 4.419 17.563 1.00 84.56 208 LEU A O 1
ATOM 1685 N N . CYS A 1 209 ? -30.224 4.004 19.273 1.00 84.88 209 CYS A N 1
ATOM 1686 C CA . CYS A 1 209 ? -30.772 2.671 19.547 1.00 84.88 209 CYS A CA 1
ATOM 1687 C C . CYS A 1 209 ? -32.256 2.729 19.935 1.00 84.88 209 CYS A C 1
ATOM 1689 O O . CYS A 1 209 ? -33.051 1.969 19.389 1.00 84.88 209 CYS A O 1
ATOM 1691 N N . VAL A 1 210 ? -32.638 3.653 20.823 1.00 87.00 210 VAL A N 1
ATOM 1692 C CA . VAL A 1 210 ? -34.041 3.847 21.229 1.00 87.00 210 VAL A CA 1
ATOM 1693 C C . VAL A 1 210 ? -34.912 4.250 20.036 1.00 87.00 210 VAL A C 1
ATOM 1695 O O . VAL A 1 210 ? -35.986 3.689 19.833 1.00 87.00 210 VAL A O 1
ATOM 1698 N N . LEU A 1 211 ? -34.439 5.179 19.201 1.00 85.25 211 LEU A N 1
ATOM 1699 C CA . LEU A 1 211 ? -35.183 5.615 18.016 1.00 85.25 211 LEU A CA 1
ATOM 1700 C C . LEU A 1 211 ? -35.293 4.507 16.951 1.00 85.25 211 LEU A C 1
ATOM 1702 O O . LEU A 1 211 ? -36.331 4.395 16.308 1.00 85.25 211 LEU A O 1
ATOM 1706 N N . LEU A 1 212 ? -34.279 3.650 16.788 1.00 82.44 212 LEU A N 1
ATOM 1707 C CA . LEU A 1 212 ? -34.304 2.508 15.858 1.00 82.44 212 LEU A CA 1
ATOM 1708 C C . LEU A 1 212 ? -35.182 1.337 16.338 1.00 82.44 212 LEU A C 1
ATOM 1710 O O . LEU A 1 212 ? -35.625 0.527 15.520 1.00 82.44 212 LEU A O 1
ATOM 1714 N N . GLU A 1 213 ? -35.468 1.244 17.637 1.00 82.06 213 GLU A N 1
ATOM 1715 C CA . GLU A 1 213 ? -36.448 0.295 18.186 1.00 82.06 213 GLU A CA 1
ATOM 1716 C C . GLU A 1 213 ? -37.901 0.684 17.850 1.00 82.06 213 GLU A C 1
ATOM 1718 O O . GLU A 1 213 ? -38.780 -0.176 17.878 1.00 82.06 213 GLU A O 1
ATOM 1723 N N . GLN A 1 214 ? -38.167 1.940 17.467 1.00 79.69 214 GLN A N 1
ATOM 1724 C CA . GLN A 1 214 ? -39.516 2.396 17.121 1.00 79.69 214 GLN A CA 1
ATOM 1725 C C . GLN A 1 214 ? -40.016 1.809 15.785 1.00 79.69 214 GLN A C 1
ATOM 1727 O O . GLN A 1 214 ? -39.302 1.856 14.774 1.00 79.69 214 GLN A O 1
ATOM 1732 N N . PRO A 1 215 ? -41.284 1.349 15.705 1.00 79.56 215 PRO A N 1
ATOM 1733 C CA . PRO A 1 215 ? -41.821 0.688 14.514 1.00 79.56 215 PRO A CA 1
ATOM 1734 C C . PRO A 1 215 ? -41.838 1.602 13.281 1.00 79.56 215 PRO A C 1
ATOM 1736 O O . PRO A 1 215 ? -41.665 1.128 12.160 1.00 79.56 215 PRO A O 1
ATOM 1739 N N . ALA A 1 216 ? -41.977 2.920 13.467 1.00 78.00 216 ALA A N 1
ATOM 1740 C CA . ALA A 1 216 ? -41.907 3.896 12.379 1.00 78.00 216 ALA A CA 1
ATOM 1741 C C . ALA A 1 216 ? -40.528 3.915 11.690 1.00 78.00 216 ALA A C 1
ATOM 1743 O O . ALA A 1 216 ? -40.451 3.940 10.459 1.00 78.00 216 ALA A O 1
ATOM 1744 N N . TRP A 1 217 ? -39.439 3.843 12.465 1.00 80.06 217 TRP A N 1
ATOM 1745 C CA . TRP A 1 217 ? -38.079 3.781 11.927 1.00 80.06 217 TRP A CA 1
ATOM 1746 C C . TRP A 1 217 ? -37.774 2.420 11.305 1.00 80.06 217 TRP A C 1
ATOM 1748 O O . TRP A 1 217 ? -37.173 2.373 10.233 1.00 80.06 217 TRP A O 1
ATOM 1758 N N . GLN A 1 218 ? -38.255 1.324 11.897 1.00 79.62 218 GLN A N 1
ATOM 1759 C CA . GLN A 1 218 ? -38.130 -0.015 11.309 1.00 79.62 218 GLN A CA 1
ATOM 1760 C C . GLN A 1 218 ? -38.858 -0.125 9.960 1.00 79.62 218 GLN A C 1
ATOM 1762 O O . GLN A 1 218 ? -38.300 -0.666 9.005 1.00 79.62 218 GLN A O 1
ATOM 1767 N N . LEU A 1 219 ? -40.059 0.452 9.838 1.00 85.19 219 LEU A N 1
ATOM 1768 C CA . LEU A 1 219 ? -40.796 0.542 8.572 1.00 85.19 219 LEU A CA 1
ATOM 1769 C C . LEU A 1 219 ? -40.060 1.400 7.531 1.00 85.19 219 LEU A C 1
ATOM 1771 O O . LEU A 1 219 ? -39.958 1.002 6.369 1.00 85.19 219 LEU A O 1
ATOM 1775 N N . ALA A 1 220 ? -39.514 2.553 7.932 1.00 78.38 220 ALA A N 1
ATOM 1776 C CA . ALA A 1 220 ? -38.760 3.431 7.036 1.00 78.38 220 ALA A CA 1
ATOM 1777 C C . ALA A 1 220 ? -37.458 2.775 6.537 1.00 78.38 220 ALA A C 1
ATOM 1779 O O . ALA A 1 220 ? -37.182 2.781 5.334 1.00 78.38 220 ALA A O 1
ATOM 1780 N N . LEU A 1 221 ? -36.691 2.153 7.438 1.00 79.25 221 LEU A N 1
ATOM 1781 C CA . LEU A 1 221 ? -35.449 1.451 7.109 1.00 79.25 221 LEU A CA 1
ATOM 1782 C C . LEU A 1 221 ? -35.725 0.192 6.272 1.00 79.25 221 LEU A C 1
ATOM 1784 O O . LEU A 1 221 ? -35.038 -0.054 5.284 1.00 79.25 221 LEU A O 1
ATOM 1788 N N . GLY A 1 222 ? -36.775 -0.565 6.608 1.00 81.19 222 GLY A N 1
ATOM 1789 C CA . GLY A 1 222 ? -37.238 -1.714 5.830 1.00 81.19 222 GLY A CA 1
ATOM 1790 C C . GLY A 1 222 ? -37.649 -1.325 4.408 1.00 81.19 222 GLY A C 1
ATOM 1791 O O . GLY A 1 222 ? -37.237 -1.979 3.451 1.00 81.19 222 GLY A O 1
ATOM 1792 N N . SER A 1 223 ? -38.378 -0.214 4.251 1.00 84.19 223 SER A N 1
ATOM 1793 C CA . SER A 1 223 ? -38.718 0.362 2.944 1.00 84.19 223 SER A CA 1
ATOM 1794 C C . SER A 1 223 ? -37.463 0.747 2.151 1.00 84.19 223 SER A C 1
ATOM 1796 O O . SER A 1 223 ? -37.323 0.342 0.996 1.00 84.19 223 SER A O 1
ATOM 1798 N N . LEU A 1 224 ? -36.501 1.441 2.773 1.00 76.94 224 LEU A N 1
ATOM 1799 C CA . LEU A 1 224 ? -35.227 1.809 2.141 1.00 76.94 224 LEU A CA 1
ATOM 1800 C C . LEU A 1 224 ? -34.442 0.573 1.670 1.00 76.94 224 LEU A C 1
ATOM 1802 O O . LEU A 1 224 ? -34.045 0.503 0.506 1.00 76.94 224 LEU A O 1
ATOM 1806 N N . CYS A 1 225 ? -34.280 -0.430 2.535 1.00 78.81 225 CYS A N 1
ATOM 1807 C CA . CYS A 1 225 ? -33.645 -1.704 2.195 1.00 78.81 225 CYS A CA 1
ATOM 1808 C C . CYS A 1 225 ? -34.378 -2.421 1.051 1.00 78.81 225 CYS A C 1
ATOM 1810 O O . CYS A 1 225 ? -33.733 -2.951 0.146 1.00 78.81 225 CYS A O 1
ATOM 1812 N N . GLN A 1 226 ? -35.714 -2.384 1.026 1.00 86.12 226 GLN A N 1
ATOM 1813 C CA . GLN A 1 226 ? -36.506 -2.954 -0.062 1.00 86.12 226 GLN A CA 1
ATOM 1814 C C . GLN A 1 226 ? -36.295 -2.206 -1.392 1.00 86.12 226 GLN A C 1
ATOM 1816 O O . GLN A 1 226 ? -36.258 -2.845 -2.444 1.00 86.12 226 GLN A O 1
ATOM 1821 N N . GLN A 1 227 ? -36.132 -0.877 -1.380 1.00 82.12 227 GLN A N 1
ATOM 1822 C CA . GLN A 1 227 ? -35.800 -0.109 -2.591 1.00 82.12 227 GLN A CA 1
ATOM 1823 C C . GLN A 1 227 ? -34.370 -0.390 -3.074 1.00 82.12 227 GLN A C 1
ATOM 1825 O O . GLN A 1 227 ? -34.161 -0.586 -4.270 1.00 82.12 227 GLN A O 1
ATOM 1830 N N . LEU A 1 228 ? -33.398 -0.495 -2.162 1.00 76.81 228 LEU A N 1
ATOM 1831 C CA . LEU A 1 228 ? -32.018 -0.869 -2.496 1.00 76.81 228 LEU A CA 1
ATOM 1832 C C . LEU A 1 228 ? -31.932 -2.294 -3.069 1.00 76.81 228 LEU A C 1
ATOM 1834 O O . LEU A 1 228 ? -31.231 -2.510 -4.056 1.00 76.81 228 LEU A O 1
ATOM 1838 N N . ALA A 1 229 ? -32.696 -3.245 -2.523 1.00 80.75 229 ALA A N 1
ATOM 1839 C CA . ALA A 1 229 ? -32.798 -4.608 -3.047 1.00 80.75 229 ALA A CA 1
ATOM 1840 C C . ALA A 1 229 ? -33.488 -4.671 -4.424 1.00 80.75 229 ALA A C 1
ATOM 1842 O O . ALA A 1 229 ? -33.082 -5.443 -5.292 1.00 80.75 229 ALA A O 1
ATOM 1843 N N . LYS A 1 230 ? -34.504 -3.830 -4.670 1.00 81.50 230 LYS A N 1
ATOM 1844 C CA . LYS A 1 230 ? -35.102 -3.673 -6.009 1.00 81.50 230 LYS A CA 1
ATOM 1845 C C . LYS A 1 230 ? -34.087 -3.104 -7.002 1.00 81.50 230 LYS A C 1
ATOM 1847 O O . LYS A 1 230 ? -33.973 -3.627 -8.107 1.00 81.50 230 LYS A O 1
ATOM 1852 N N . LEU A 1 231 ? -33.322 -2.084 -6.608 1.00 81.19 231 LEU A N 1
ATOM 1853 C CA . LEU A 1 231 ? -32.285 -1.476 -7.445 1.00 81.19 231 LEU A CA 1
ATOM 1854 C C . LEU A 1 231 ? -31.164 -2.470 -7.785 1.00 81.19 231 LEU A C 1
ATOM 1856 O O . LEU A 1 231 ? -30.786 -2.579 -8.950 1.00 81.19 231 LEU A O 1
ATOM 1860 N N . SER A 1 232 ? -30.663 -3.232 -6.807 1.00 68.94 232 SER A N 1
ATOM 1861 C CA . SER A 1 232 ? -29.625 -4.243 -7.051 1.00 68.94 232 SER A CA 1
ATOM 1862 C C . SER A 1 232 ? -30.129 -5.393 -7.929 1.00 68.94 232 SER A C 1
ATOM 1864 O O . SER A 1 232 ? -29.407 -5.831 -8.822 1.00 68.94 232 SER A O 1
ATOM 1866 N N . CYS A 1 233 ? -31.385 -5.820 -7.761 1.00 78.56 233 CYS A N 1
ATOM 1867 C CA . CYS A 1 233 ? -32.023 -6.809 -8.631 1.00 78.56 233 CYS A CA 1
ATOM 1868 C C . CYS A 1 233 ? -32.181 -6.296 -10.076 1.00 78.56 233 CYS A C 1
ATOM 1870 O O . CYS A 1 233 ? -31.839 -7.006 -11.021 1.00 78.56 233 CYS A O 1
ATOM 1872 N N . LEU A 1 234 ? -32.608 -5.042 -10.269 1.00 81.62 234 LEU A N 1
ATOM 1873 C CA . LEU A 1 234 ? -32.689 -4.416 -11.597 1.00 81.62 234 LEU A CA 1
ATOM 1874 C C . LEU A 1 234 ? -31.313 -4.316 -12.274 1.00 81.62 234 LEU A C 1
ATOM 1876 O O . LEU A 1 234 ? -31.192 -4.630 -13.458 1.00 81.62 234 LEU A O 1
ATOM 1880 N N . LEU A 1 235 ? -30.268 -3.947 -11.527 1.00 68.00 235 LEU A N 1
ATOM 1881 C CA . LEU A 1 235 ? -28.888 -3.920 -12.025 1.00 68.00 235 LEU A CA 1
ATOM 1882 C C . LEU A 1 235 ? -28.373 -5.326 -12.376 1.00 68.00 235 LEU A C 1
ATOM 1884 O O . LEU A 1 235 ? -27.740 -5.500 -13.416 1.00 68.00 235 LEU A O 1
ATOM 1888 N N . ALA A 1 236 ? -28.692 -6.342 -11.568 1.00 71.19 236 ALA A N 1
ATOM 1889 C CA . ALA A 1 236 ? -28.356 -7.734 -11.860 1.00 71.19 236 ALA A CA 1
ATOM 1890 C C . ALA A 1 236 ? -29.079 -8.249 -13.118 1.00 71.19 236 ALA A C 1
ATOM 1892 O O . ALA A 1 236 ? -28.459 -8.899 -13.956 1.00 71.19 236 ALA A O 1
ATOM 1893 N N . MET A 1 237 ? -30.357 -7.906 -13.310 1.00 81.88 237 MET A N 1
ATOM 1894 C CA . MET A 1 237 ? -31.114 -8.250 -14.520 1.00 81.88 237 MET A CA 1
ATOM 1895 C C . MET A 1 237 ? -30.582 -7.529 -15.767 1.00 81.88 237 MET A C 1
ATOM 1897 O O . MET A 1 237 ? -30.479 -8.141 -16.833 1.00 81.88 237 MET A O 1
ATOM 1901 N N . ALA A 1 238 ? -30.179 -6.259 -15.651 1.00 75.50 238 ALA A N 1
ATOM 1902 C CA . ALA A 1 238 ? -29.504 -5.527 -16.727 1.00 75.50 238 ALA A CA 1
ATOM 1903 C C . ALA A 1 238 ? -28.148 -6.169 -17.083 1.00 75.50 238 ALA A C 1
ATOM 1905 O O . ALA A 1 238 ? -27.832 -6.356 -18.258 1.00 75.50 238 ALA A O 1
ATOM 1906 N N . TYR A 1 239 ? -27.380 -6.597 -16.077 1.00 71.19 239 TYR A N 1
ATOM 1907 C CA . TYR A 1 239 ? -26.135 -7.335 -16.281 1.00 71.19 239 TYR A CA 1
ATOM 1908 C C . TYR A 1 239 ? -26.377 -8.683 -16.978 1.00 71.19 239 TYR A C 1
ATOM 1910 O O . TYR A 1 239 ? -25.815 -8.920 -18.047 1.00 71.19 239 TYR A O 1
ATOM 1918 N N . VAL A 1 240 ? -27.264 -9.534 -16.450 1.00 80.25 240 VAL A N 1
ATOM 1919 C CA . VAL A 1 240 ? -27.565 -10.860 -17.021 1.00 80.25 240 VAL A CA 1
ATOM 1920 C C . VAL A 1 240 ? -28.118 -10.754 -18.442 1.00 80.25 240 VAL A C 1
ATOM 1922 O O . VAL A 1 240 ? -27.711 -11.531 -19.300 1.00 80.25 240 VAL A O 1
ATOM 1925 N N . SER A 1 241 ? -28.980 -9.776 -18.735 1.00 75.12 241 SER A N 1
ATOM 1926 C CA . SER A 1 241 ? -29.475 -9.550 -20.102 1.00 75.12 241 SER A CA 1
ATOM 1927 C C . SER A 1 241 ? -28.382 -9.048 -21.055 1.00 75.12 241 SER A C 1
ATOM 1929 O O . SER A 1 241 ? -28.319 -9.522 -22.188 1.00 75.12 241 SER A O 1
ATOM 1931 N N . SER A 1 242 ? -27.464 -8.184 -20.604 1.00 70.31 242 SER A N 1
ATOM 1932 C CA . SER A 1 242 ? -26.300 -7.777 -21.409 1.00 70.31 242 SER A CA 1
ATOM 1933 C C . SER A 1 242 ? -25.347 -8.945 -21.706 1.00 70.31 242 SER A C 1
ATOM 1935 O O . SER A 1 242 ? -24.894 -9.101 -22.841 1.00 70.31 242 SER A O 1
ATOM 1937 N N . VAL A 1 243 ? -25.112 -9.822 -20.722 1.00 73.81 243 VAL A N 1
ATOM 1938 C CA . VAL A 1 243 ? -24.312 -11.045 -20.881 1.00 73.81 243 VAL A CA 1
ATOM 1939 C C . VAL A 1 243 ? -25.022 -12.039 -21.797 1.00 73.81 243 VAL A C 1
ATOM 1941 O O . VAL A 1 243 ? -24.390 -12.581 -22.696 1.00 73.81 243 VAL A O 1
ATOM 1944 N N . ALA A 1 244 ? -26.331 -12.244 -21.643 1.00 73.44 244 ALA A N 1
ATOM 1945 C CA . ALA A 1 244 ? -27.114 -13.118 -22.514 1.00 73.44 244 ALA A CA 1
ATOM 1946 C C . ALA A 1 244 ? -27.129 -12.620 -23.968 1.00 73.44 244 ALA A C 1
ATOM 1948 O O . ALA A 1 244 ? -27.005 -13.430 -24.883 1.00 73.44 244 ALA A O 1
ATOM 1949 N N . LEU A 1 245 ? -27.206 -11.304 -24.195 1.00 78.56 245 LEU A N 1
ATOM 1950 C CA . LEU A 1 245 ? -27.114 -10.709 -25.530 1.00 78.56 245 LEU A CA 1
ATOM 1951 C C . LEU A 1 245 ? -25.715 -10.892 -26.145 1.00 78.56 245 LEU A C 1
ATOM 1953 O O . LEU A 1 245 ? -25.608 -11.204 -27.331 1.00 78.56 245 LEU A O 1
ATOM 1957 N N . ALA A 1 246 ? -24.652 -10.762 -25.344 1.00 68.44 246 ALA A N 1
ATOM 1958 C CA . ALA A 1 246 ? -23.279 -11.035 -25.770 1.00 68.44 246 ALA A CA 1
ATOM 1959 C C . ALA A 1 246 ? -23.025 -12.532 -26.041 1.00 68.44 246 ALA A C 1
ATOM 1961 O O . ALA A 1 246 ? -22.332 -12.884 -26.991 1.00 68.44 246 ALA A O 1
ATOM 1962 N N . VAL A 1 247 ? -23.616 -13.432 -25.250 1.00 73.19 247 VAL A N 1
ATOM 1963 C CA . VAL A 1 247 ? -23.559 -14.883 -25.489 1.00 73.19 247 VAL A CA 1
ATOM 1964 C C . VAL A 1 247 ? -24.376 -15.259 -26.724 1.00 73.19 247 VAL A C 1
ATOM 1966 O O . VAL A 1 247 ? -23.919 -16.082 -27.508 1.00 73.19 247 VAL A O 1
ATOM 1969 N N . ALA A 1 248 ? -25.534 -14.637 -26.956 1.00 72.81 248 ALA A N 1
ATOM 1970 C CA . ALA A 1 248 ? -26.345 -14.866 -28.149 1.00 72.81 248 ALA A CA 1
ATOM 1971 C C . ALA A 1 248 ? -25.642 -14.381 -29.427 1.00 72.81 248 ALA A C 1
ATOM 1973 O O . ALA A 1 248 ? -25.624 -15.107 -30.419 1.00 72.81 248 ALA A O 1
ATOM 1974 N N . SER A 1 249 ? -25.005 -13.204 -29.412 1.00 71.88 249 SER A N 1
ATOM 1975 C CA . SER A 1 249 ? -24.218 -12.733 -30.560 1.00 71.88 249 SER A CA 1
ATOM 1976 C C . SER A 1 249 ? -22.993 -13.618 -30.809 1.00 71.88 249 SER A C 1
ATOM 1978 O O . SER A 1 249 ? -22.755 -14.015 -31.949 1.00 71.88 249 SER A O 1
ATOM 1980 N N . MET A 1 250 ? -22.282 -14.034 -29.754 1.00 69.31 250 MET A N 1
ATOM 1981 C CA . MET A 1 250 ? -21.199 -15.018 -29.858 1.00 69.31 250 MET A CA 1
ATOM 1982 C C . MET A 1 250 ? -21.688 -16.388 -30.344 1.00 69.31 250 MET A C 1
ATOM 1984 O O . MET A 1 250 ? -20.981 -17.031 -31.111 1.00 69.31 250 MET A O 1
ATOM 1988 N N . ALA A 1 251 ? -22.891 -16.830 -29.971 1.00 65.12 251 ALA A N 1
ATOM 1989 C CA . ALA A 1 251 ? -23.480 -18.082 -30.446 1.00 65.12 251 ALA A CA 1
ATOM 1990 C C . ALA A 1 251 ? -23.860 -18.013 -31.932 1.00 65.12 251 ALA A C 1
ATOM 1992 O O . ALA A 1 251 ? -23.595 -18.966 -32.658 1.00 65.12 251 ALA A O 1
ATOM 1993 N N . VAL A 1 252 ? -24.393 -16.882 -32.410 1.00 70.12 252 VAL A N 1
ATOM 1994 C CA . VAL A 1 252 ? -24.641 -16.633 -33.845 1.00 70.12 252 VAL A CA 1
ATOM 1995 C C . VAL A 1 252 ? -23.325 -16.628 -34.638 1.00 70.12 252 VAL A C 1
ATOM 1997 O O . VAL A 1 252 ? -23.251 -17.234 -35.706 1.00 70.12 252 VAL A O 1
ATOM 2000 N N . ILE A 1 253 ? -22.263 -16.024 -34.092 1.00 63.12 253 ILE A N 1
ATOM 2001 C CA . ILE A 1 253 ? -20.905 -16.057 -34.669 1.00 63.12 253 ILE A CA 1
ATOM 2002 C C . ILE A 1 253 ? -20.321 -17.484 -34.646 1.00 63.12 253 ILE A C 1
ATOM 2004 O O . ILE A 1 253 ? -19.671 -17.913 -35.593 1.00 63.12 253 ILE A O 1
ATOM 2008 N N . HIS A 1 254 ? -20.577 -18.261 -33.594 1.00 52.03 254 HIS A N 1
ATOM 2009 C CA . HIS A 1 254 ? -20.136 -19.654 -33.490 1.00 52.03 254 HIS A CA 1
ATOM 2010 C C . HIS A 1 254 ? -20.896 -20.572 -34.465 1.00 52.03 254 HIS A C 1
ATOM 2012 O O . HIS A 1 254 ? -20.308 -21.491 -35.033 1.00 52.03 254 HIS A O 1
ATOM 2018 N N . GLN A 1 255 ? -22.180 -20.291 -34.721 1.00 53.34 255 GLN A N 1
ATOM 2019 C CA . GLN A 1 255 ? -22.995 -20.992 -35.717 1.00 53.34 255 GLN A CA 1
ATOM 2020 C C . GLN A 1 255 ? -22.531 -20.719 -37.153 1.00 53.34 255 GLN A C 1
ATOM 2022 O O . GLN A 1 255 ? -22.537 -21.643 -37.964 1.00 53.34 255 GLN A O 1
ATOM 2027 N N . SER A 1 256 ? -22.074 -19.501 -37.469 1.00 55.47 256 SER A N 1
ATOM 2028 C CA . SER A 1 256 ? -21.472 -19.203 -38.779 1.00 55.47 256 SER A CA 1
ATOM 2029 C C . SER A 1 256 ? -20.051 -19.763 -38.947 1.00 55.47 256 SER A C 1
ATOM 2031 O O . SER A 1 256 ? -19.580 -19.878 -40.077 1.00 55.47 256 SER A O 1
ATOM 2033 N N . LEU A 1 257 ? -19.392 -20.165 -37.851 1.00 52.34 257 LEU A N 1
ATOM 2034 C CA . LEU A 1 257 ? -18.055 -20.780 -37.830 1.00 52.34 257 LEU A CA 1
ATOM 2035 C C . LEU A 1 257 ? -18.053 -22.307 -37.603 1.00 52.34 257 LEU A C 1
ATOM 2037 O O . LEU A 1 257 ? -16.987 -22.919 -37.592 1.00 52.34 257 LEU A O 1
ATOM 2041 N N . GLY A 1 258 ? -19.223 -22.944 -37.480 1.00 41.25 258 GLY A N 1
ATOM 2042 C CA . GLY A 1 258 ? -19.383 -24.395 -37.659 1.00 41.25 258 GLY A CA 1
ATOM 2043 C C . GLY A 1 258 ? -18.794 -25.310 -36.576 1.00 41.25 258 GLY A C 1
ATOM 2044 O O . GLY A 1 258 ? -18.622 -26.501 -36.828 1.00 41.25 258 GLY A O 1
ATOM 2045 N N . LEU A 1 259 ? -18.497 -24.796 -35.380 1.00 41.44 259 LEU A N 1
ATOM 2046 C CA . LEU A 1 259 ? -18.042 -25.607 -34.244 1.00 41.44 259 LEU A CA 1
ATOM 2047 C C . LEU A 1 259 ? -19.228 -25.997 -33.345 1.00 41.44 259 LEU A C 1
ATOM 2049 O O . LEU A 1 259 ? -20.176 -25.229 -33.173 1.00 41.44 259 LEU A O 1
ATOM 2053 N N . SER A 1 260 ? -19.193 -27.191 -32.751 1.00 30.03 260 SER A N 1
ATOM 2054 C CA . SER A 1 260 ? -20.284 -27.696 -31.906 1.00 30.03 260 SER A CA 1
ATOM 2055 C C . SER A 1 260 ? -19.780 -28.584 -30.762 1.00 30.03 260 SER A C 1
ATOM 2057 O O . SER A 1 260 ? -19.146 -29.611 -30.978 1.00 30.03 260 SER A O 1
ATOM 2059 N N . CYS A 1 261 ? -20.111 -28.188 -29.529 1.00 30.00 261 CYS A N 1
ATOM 2060 C CA . CYS A 1 261 ? -19.940 -28.974 -28.305 1.00 30.00 261 CYS A CA 1
ATOM 2061 C C . CYS A 1 261 ? -21.198 -28.821 -27.439 1.00 30.00 261 CYS A C 1
ATOM 2063 O O . CYS A 1 261 ? -21.671 -27.706 -27.216 1.00 30.00 261 CYS A O 1
ATOM 2065 N N . SER A 1 262 ? -21.744 -29.938 -26.961 1.00 28.59 262 SER A N 1
ATOM 2066 C CA . SER A 1 262 ? -22.979 -30.008 -26.174 1.00 28.59 262 SER A CA 1
ATOM 2067 C C . SER A 1 262 ? -22.713 -29.981 -24.656 1.00 28.59 262 SER A C 1
ATOM 2069 O O . SER A 1 262 ? -21.777 -30.635 -24.196 1.00 28.59 262 SER A O 1
ATOM 2071 N N . PRO A 1 263 ? -23.539 -29.283 -23.850 1.00 37.75 263 PRO A N 1
ATOM 2072 C CA . PRO A 1 263 ? -23.457 -29.316 -22.387 1.00 37.75 263 PRO A CA 1
ATOM 2073 C C . PRO A 1 263 ? -24.631 -30.062 -21.720 1.00 37.75 263 PRO A C 1
ATOM 2075 O O . PRO A 1 263 ? -25.759 -30.008 -22.207 1.00 37.75 263 PRO A O 1
ATOM 2078 N N . SER A 1 264 ? -24.380 -30.702 -20.569 1.00 28.78 264 SER A N 1
ATOM 2079 C CA . SER A 1 264 ? -25.283 -30.877 -19.396 1.00 28.78 264 SER A CA 1
ATOM 2080 C C . SER A 1 264 ? -24.779 -32.010 -18.473 1.00 28.78 264 SER A C 1
ATOM 2082 O O . SER A 1 264 ? -23.995 -32.839 -18.937 1.00 28.78 264 SER A O 1
ATOM 2084 N N . PRO A 1 265 ? -25.255 -32.135 -17.214 1.00 33.00 265 PRO A N 1
ATOM 2085 C CA . PRO A 1 265 ? -25.801 -31.129 -16.288 1.00 33.00 265 PRO A CA 1
ATOM 2086 C C . PRO A 1 265 ? -24.977 -31.032 -14.971 1.00 33.00 265 PRO A C 1
ATOM 2088 O O . PRO A 1 265 ? -23.943 -31.675 -14.826 1.00 33.00 265 PRO A O 1
ATOM 2091 N N . GLY A 1 266 ? -25.411 -30.178 -14.030 1.00 28.98 266 GLY A N 1
ATOM 2092 C CA . GLY A 1 266 ? -24.681 -29.826 -12.797 1.00 28.98 266 GLY A CA 1
ATOM 2093 C C . GLY A 1 266 ? -25.088 -30.568 -11.496 1.00 28.98 266 GLY A C 1
ATOM 2094 O O . GLY A 1 266 ? -25.309 -31.775 -11.546 1.00 28.98 266 GLY A O 1
ATOM 2095 N N . PRO A 1 267 ? -25.098 -29.891 -10.323 1.00 50.16 267 PRO A N 1
ATOM 2096 C CA . PRO A 1 267 ? -24.278 -30.281 -9.160 1.00 50.16 267 PRO A CA 1
ATOM 2097 C C . PRO A 1 267 ? -25.108 -30.788 -7.948 1.00 50.16 267 PRO A C 1
ATOM 2099 O O . PRO A 1 267 ? -26.324 -30.930 -8.076 1.00 50.16 267 PRO A O 1
ATOM 2102 N N . PRO A 1 268 ? -24.481 -31.119 -6.796 1.00 41.25 268 PRO A N 1
ATOM 2103 C CA . PRO A 1 268 ? -24.060 -30.109 -5.797 1.00 41.25 268 PRO A CA 1
ATOM 2104 C C . PRO A 1 268 ? -22.543 -30.255 -5.446 1.00 41.25 268 PRO A C 1
ATOM 2106 O O . PRO A 1 268 ? -21.822 -30.884 -6.217 1.00 41.25 268 PRO A O 1
ATOM 2109 N N . ASP A 1 269 ? -21.918 -29.677 -4.405 1.00 26.39 269 ASP A N 1
ATOM 2110 C CA . ASP A 1 269 ? -22.385 -28.914 -3.226 1.00 26.39 269 ASP A CA 1
ATOM 2111 C C . ASP A 1 269 ? -21.309 -27.907 -2.712 1.00 26.39 269 ASP A C 1
ATOM 2113 O O . ASP A 1 269 ? -20.251 -27.751 -3.330 1.00 26.39 269 ASP A O 1
ATOM 2117 N N . LEU A 1 270 ? -21.566 -27.221 -1.588 1.00 33.81 270 LEU A N 1
ATOM 2118 C CA . LEU A 1 270 ? -20.772 -26.127 -1.005 1.00 33.81 270 LEU A CA 1
ATOM 2119 C C . LEU A 1 270 ? -20.049 -26.536 0.302 1.00 33.81 270 LEU A C 1
ATOM 2121 O O . LEU A 1 270 ? -20.677 -27.006 1.245 1.00 33.81 270 LEU A O 1
ATOM 2125 N N . GLY A 1 271 ? -18.738 -26.278 0.415 1.00 26.34 271 GLY A N 1
ATOM 2126 C CA . GLY A 1 271 ? -17.973 -26.524 1.650 1.00 26.34 271 GLY A CA 1
ATOM 2127 C C . GLY A 1 271 ? -16.708 -25.667 1.770 1.00 26.34 271 GLY A C 1
ATOM 2128 O O . GLY A 1 271 ? -15.917 -25.585 0.831 1.00 26.34 271 GLY A O 1
ATOM 2129 N N . LEU A 1 272 ? -16.517 -25.011 2.923 1.00 31.28 272 LEU A N 1
ATOM 2130 C CA . LEU A 1 272 ? -15.386 -24.109 3.185 1.00 31.28 272 LEU A CA 1
ATOM 2131 C C . LEU A 1 272 ? -14.041 -24.859 3.170 1.00 31.28 272 LEU A C 1
ATOM 2133 O O . LEU A 1 272 ? -13.852 -25.845 3.877 1.00 31.28 272 LEU A O 1
ATOM 2137 N N . ALA A 1 273 ? -13.067 -24.339 2.419 1.00 27.92 273 ALA A N 1
ATOM 2138 C CA . ALA A 1 273 ? -11.729 -24.920 2.308 1.00 27.92 273 ALA A CA 1
ATOM 2139 C C . ALA A 1 273 ? -10.778 -24.472 3.442 1.00 27.92 273 ALA A C 1
ATOM 2141 O O . ALA A 1 273 ? -9.787 -23.781 3.205 1.00 27.92 273 ALA A O 1
ATOM 2142 N N . THR A 1 274 ? -11.048 -24.895 4.679 1.00 29.91 274 THR A N 1
ATOM 2143 C CA . THR A 1 274 ? -10.188 -24.674 5.859 1.00 29.91 274 THR A CA 1
ATOM 2144 C C . THR A 1 274 ? -9.320 -25.900 6.195 1.00 29.91 274 THR A C 1
ATOM 2146 O O . THR A 1 274 ? -9.483 -26.514 7.245 1.00 29.91 274 THR A O 1
ATOM 2149 N N . SER A 1 275 ? -8.369 -26.283 5.325 1.00 27.44 275 SER A N 1
ATOM 2150 C CA . SER A 1 275 ? -7.445 -27.407 5.632 1.00 27.44 275 SER A CA 1
ATOM 2151 C C . SER A 1 275 ? -6.093 -27.456 4.887 1.00 27.44 275 SER A C 1
ATOM 2153 O O . SER A 1 275 ? -5.398 -28.468 4.952 1.00 27.44 275 SER A O 1
ATOM 2155 N N . ALA A 1 276 ? -5.652 -26.392 4.205 1.00 29.05 276 ALA A N 1
ATOM 2156 C CA . ALA A 1 276 ? -4.467 -26.466 3.329 1.00 29.05 276 ALA A CA 1
ATOM 2157 C C . ALA A 1 276 ? -3.085 -26.330 4.021 1.00 29.05 276 ALA A C 1
ATOM 2159 O O . ALA A 1 276 ? -2.070 -26.645 3.406 1.00 29.05 276 ALA A O 1
ATOM 2160 N N . ALA A 1 277 ? -3.014 -25.870 5.278 1.00 29.33 277 ALA A N 1
ATOM 2161 C CA . ALA A 1 277 ? -1.749 -25.473 5.923 1.00 29.33 277 ALA A CA 1
ATOM 2162 C C . ALA A 1 277 ? -1.085 -26.539 6.828 1.00 29.33 277 ALA A C 1
ATOM 2164 O O . ALA A 1 277 ? -0.029 -26.280 7.405 1.00 29.33 277 ALA A O 1
ATOM 2165 N N . ARG A 1 278 ? -1.676 -27.733 6.992 1.00 28.09 278 ARG A N 1
ATOM 2166 C CA . ARG A 1 278 ? -1.118 -28.810 7.838 1.00 28.09 278 ARG A CA 1
ATOM 2167 C C . ARG A 1 278 ? -1.234 -30.191 7.189 1.00 28.09 278 ARG A C 1
ATOM 2169 O O . ARG A 1 278 ? -2.029 -31.014 7.624 1.00 28.09 278 ARG A O 1
ATOM 2176 N N . LEU A 1 279 ? -0.381 -30.470 6.205 1.00 25.89 279 LEU A N 1
ATOM 2177 C CA . LEU A 1 279 ? -0.045 -31.841 5.803 1.00 25.89 279 LEU A CA 1
ATOM 2178 C C . LEU A 1 279 ? 1.394 -31.898 5.286 1.00 25.89 279 LEU A C 1
ATOM 2180 O O . LEU A 1 279 ? 1.719 -31.395 4.213 1.00 25.89 279 LEU A O 1
ATOM 2184 N N . GLY A 1 280 ? 2.270 -32.529 6.068 1.00 35.25 280 GLY A N 1
ATOM 2185 C CA . GLY A 1 280 ? 3.586 -32.931 5.590 1.00 35.25 280 GLY A CA 1
ATOM 2186 C C . GLY A 1 280 ? 3.441 -34.136 4.665 1.00 35.25 280 GLY A C 1
ATOM 2187 O O . GLY A 1 280 ? 3.386 -35.264 5.145 1.00 35.25 280 GLY A O 1
ATOM 2188 N N . CYS A 1 281 ? 3.390 -33.905 3.354 1.00 24.77 281 CYS A N 1
ATOM 2189 C CA . CYS A 1 281 ? 3.419 -34.962 2.342 1.00 24.77 281 CYS A CA 1
ATOM 2190 C C . CYS A 1 281 ? 4.787 -35.002 1.648 1.00 24.77 281 CYS A C 1
ATOM 2192 O O . CYS A 1 281 ? 5.302 -33.980 1.192 1.00 24.77 281 CYS A O 1
ATOM 2194 N N . GLY A 1 282 ? 5.388 -36.193 1.597 1.00 27.52 282 GLY A N 1
ATOM 2195 C CA . GLY A 1 282 ? 6.691 -36.420 0.970 1.00 27.52 282 GLY A CA 1
ATOM 2196 C C . GLY A 1 282 ? 6.638 -36.477 -0.561 1.00 27.52 282 GLY A C 1
ATOM 2197 O O . GLY A 1 282 ? 5.582 -36.307 -1.162 1.00 27.52 282 GLY A O 1
ATOM 2198 N N . GLY A 1 283 ? 7.797 -36.750 -1.172 1.00 28.34 283 GLY A N 1
ATOM 2199 C CA . GLY A 1 283 ? 7.940 -37.215 -2.561 1.00 28.34 283 GLY A CA 1
ATOM 2200 C C . GLY A 1 283 ? 7.282 -36.350 -3.641 1.00 28.34 283 GLY A C 1
ATOM 2201 O O . GLY A 1 283 ? 7.910 -35.460 -4.214 1.00 28.34 283 GLY A O 1
ATOM 2202 N N . ASP A 1 284 ? 6.020 -36.640 -3.932 1.00 31.44 284 ASP A N 1
ATOM 2203 C CA . ASP A 1 284 ? 5.335 -36.277 -5.173 1.00 31.44 284 ASP A CA 1
ATOM 2204 C C . ASP A 1 284 ? 5.048 -34.773 -5.306 1.00 31.44 284 ASP A C 1
ATOM 2206 O O . ASP A 1 284 ? 5.107 -34.222 -6.409 1.00 31.44 284 ASP A O 1
ATOM 2210 N N . CYS A 1 285 ? 4.842 -34.061 -4.190 1.00 36.03 285 CYS A N 1
ATOM 2211 C CA . CYS A 1 285 ? 4.709 -32.599 -4.210 1.00 36.03 285 CYS A CA 1
ATOM 2212 C C . CYS A 1 285 ? 6.007 -31.887 -4.633 1.00 36.03 285 CYS A C 1
ATOM 2214 O O . CYS A 1 285 ? 5.932 -30.817 -5.237 1.00 36.03 285 CYS A O 1
ATOM 2216 N N . ARG A 1 286 ? 7.194 -32.467 -4.379 1.00 38.28 286 ARG A N 1
ATOM 2217 C CA . ARG A 1 286 ? 8.461 -31.900 -4.885 1.00 38.28 286 ARG A CA 1
ATOM 2218 C C . ARG A 1 286 ? 8.508 -31.961 -6.406 1.00 38.28 286 ARG A C 1
ATOM 2220 O O . ARG A 1 286 ? 8.757 -30.938 -7.028 1.00 38.28 286 ARG A O 1
ATOM 2227 N N . MET A 1 287 ? 8.176 -33.109 -6.996 1.00 33.53 287 MET A N 1
ATOM 2228 C CA . MET A 1 287 ? 8.228 -33.294 -8.449 1.00 33.53 287 MET A CA 1
ATOM 2229 C C . MET A 1 287 ? 7.257 -32.362 -9.197 1.00 33.53 287 MET A C 1
ATOM 2231 O O . MET A 1 287 ? 7.601 -31.840 -10.254 1.00 33.53 287 MET A O 1
ATOM 2235 N N . ALA A 1 288 ? 6.075 -32.095 -8.632 1.00 39.12 288 ALA A N 1
ATOM 2236 C CA . ALA A 1 288 ? 5.127 -31.116 -9.171 1.00 39.12 288 ALA A CA 1
ATOM 2237 C C . ALA A 1 288 ? 5.676 -29.674 -9.152 1.00 39.12 288 ALA A C 1
ATOM 2239 O O . ALA A 1 288 ? 5.538 -28.942 -10.134 1.00 39.12 288 ALA A O 1
ATOM 2240 N N . ILE A 1 289 ? 6.321 -29.276 -8.050 1.00 48.19 289 ILE A N 1
ATOM 2241 C CA . ILE A 1 289 ? 6.956 -27.958 -7.900 1.00 48.19 289 ILE A CA 1
ATOM 2242 C C . ILE A 1 289 ? 8.176 -27.835 -8.822 1.00 48.19 289 ILE A C 1
ATOM 2244 O O . ILE A 1 289 ? 8.345 -26.802 -9.465 1.00 48.19 289 ILE A O 1
ATOM 2248 N N . ASP A 1 290 ? 8.985 -28.888 -8.947 1.00 45.78 290 ASP A N 1
ATOM 2249 C CA . ASP A 1 290 ? 10.155 -28.916 -9.827 1.00 45.78 290 ASP A CA 1
ATOM 2250 C C . ASP A 1 290 ? 9.740 -28.823 -11.312 1.00 45.78 290 ASP A C 1
ATOM 2252 O O . ASP A 1 290 ? 10.367 -28.082 -12.072 1.00 45.78 290 ASP A O 1
ATOM 2256 N N . LEU A 1 291 ? 8.631 -29.462 -11.719 1.00 44.59 291 LEU A N 1
ATOM 2257 C CA . LEU A 1 291 ? 8.087 -29.371 -13.085 1.00 44.59 291 LEU A CA 1
ATOM 2258 C C . LEU A 1 291 ? 7.486 -27.986 -13.406 1.00 44.59 291 LEU A C 1
ATOM 2260 O O . LEU A 1 291 ? 7.612 -27.504 -14.530 1.00 44.59 291 LEU A O 1
ATOM 2264 N N . ALA A 1 292 ? 6.858 -27.326 -12.426 1.00 54.88 292 ALA A N 1
ATOM 2265 C CA . ALA A 1 292 ? 6.323 -25.966 -12.566 1.00 54.88 292 ALA A CA 1
ATOM 2266 C C . ALA A 1 292 ? 7.379 -24.858 -12.350 1.00 54.88 292 ALA A C 1
ATOM 2268 O O . ALA A 1 292 ? 7.116 -23.686 -12.637 1.00 54.88 292 ALA A O 1
ATOM 2269 N N . SER A 1 293 ? 8.573 -25.214 -11.862 1.00 61.88 293 SER A N 1
ATOM 2270 C CA . SER A 1 293 ? 9.610 -24.267 -11.449 1.00 61.88 293 SER A CA 1
ATOM 2271 C C . SER A 1 293 ? 10.011 -23.217 -12.504 1.00 61.88 293 SER A C 1
ATOM 2273 O O . SER A 1 293 ? 10.041 -22.042 -12.128 1.00 61.88 293 SER A O 1
ATOM 2275 N N . PRO A 1 294 ? 10.251 -23.515 -13.806 1.00 69.81 294 PRO A N 1
ATOM 2276 C CA . PRO A 1 294 ? 10.653 -22.477 -14.765 1.00 69.81 294 PRO A CA 1
ATOM 2277 C C . PRO A 1 294 ? 9.586 -21.385 -14.935 1.00 69.81 294 PRO A C 1
ATOM 2279 O O . PRO A 1 294 ? 9.913 -20.198 -14.988 1.00 69.81 294 PRO A O 1
ATOM 2282 N N . SER A 1 295 ? 8.309 -21.770 -14.940 1.00 76.88 295 SER A N 1
ATOM 2283 C CA . SER A 1 295 ? 7.169 -20.857 -15.067 1.00 76.88 295 SER A CA 1
ATOM 2284 C C . SER A 1 295 ? 6.955 -19.994 -13.818 1.00 76.88 295 SER A C 1
ATOM 2286 O O . SER A 1 295 ? 6.410 -18.893 -13.905 1.00 76.88 295 SER A O 1
ATOM 2288 N N . LEU A 1 296 ? 7.400 -20.468 -12.652 1.00 80.62 296 LEU A N 1
ATOM 2289 C CA . LEU A 1 296 ? 7.375 -19.711 -11.402 1.00 80.62 296 LEU A CA 1
ATOM 2290 C C . LEU A 1 296 ? 8.475 -18.635 -11.376 1.00 80.62 296 LEU A C 1
ATOM 2292 O O . LEU A 1 296 ? 8.198 -17.487 -11.032 1.00 80.62 296 LEU A O 1
ATOM 2296 N N . HIS A 1 297 ? 9.696 -18.965 -11.823 1.00 84.94 297 HIS A N 1
ATOM 2297 C CA . HIS A 1 297 ? 10.776 -17.976 -11.956 1.00 84.94 297 HIS A CA 1
ATOM 2298 C C . HIS A 1 297 ? 10.397 -16.856 -12.934 1.00 84.94 297 HIS A C 1
ATOM 2300 O O . HIS A 1 297 ? 10.587 -15.677 -12.633 1.00 84.94 297 HIS A O 1
ATOM 2306 N N . LEU A 1 298 ? 9.807 -17.213 -14.081 1.00 85.00 298 LEU A N 1
ATOM 2307 C CA . LEU A 1 298 ? 9.438 -16.252 -15.121 1.00 85.00 298 LEU A CA 1
ATOM 2308 C C . LEU A 1 298 ? 8.435 -15.192 -14.630 1.00 85.00 298 LEU A C 1
ATOM 2310 O O . LEU A 1 298 ? 8.529 -14.042 -15.047 1.00 85.00 298 LEU A O 1
ATOM 2314 N N . GLN A 1 299 ? 7.531 -15.532 -13.704 1.00 88.44 299 GLN A N 1
ATOM 2315 C CA . GLN A 1 299 ? 6.575 -14.575 -13.123 1.00 88.44 299 GLN A CA 1
ATOM 2316 C C . GLN A 1 299 ? 7.259 -13.507 -12.266 1.00 88.44 299 GLN A C 1
ATOM 2318 O O . GLN A 1 299 ? 6.981 -12.322 -12.429 1.00 88.44 299 GLN A O 1
ATOM 2323 N N . HIS A 1 300 ? 8.199 -13.899 -11.407 1.00 89.69 300 HIS A N 1
ATOM 2324 C CA . HIS A 1 300 ? 8.980 -12.941 -10.622 1.00 89.69 300 HIS A CA 1
ATOM 2325 C C . HIS A 1 300 ? 9.870 -12.055 -11.506 1.00 89.69 300 HIS A C 1
ATOM 2327 O O . HIS A 1 300 ? 9.968 -10.851 -11.279 1.00 89.69 300 HIS A O 1
ATOM 2333 N N . ILE A 1 301 ? 10.464 -12.618 -12.564 1.00 89.88 301 ILE A N 1
ATOM 2334 C CA . ILE A 1 301 ? 11.263 -11.854 -13.538 1.00 89.88 301 ILE A CA 1
ATOM 2335 C C . ILE A 1 301 ? 10.387 -10.848 -14.299 1.00 89.88 301 ILE A C 1
ATOM 2337 O O . ILE A 1 301 ? 10.801 -9.712 -14.513 1.00 89.88 301 ILE A O 1
ATOM 2341 N N . LEU A 1 302 ? 9.160 -11.224 -14.658 1.00 89.62 302 LEU A N 1
ATOM 2342 C CA . LEU A 1 302 ? 8.185 -10.368 -15.337 1.00 89.62 302 LEU A CA 1
ATOM 2343 C C . LEU A 1 302 ? 7.704 -9.200 -14.455 1.00 89.62 302 LEU A C 1
ATOM 2345 O O . LEU A 1 302 ? 7.606 -8.062 -14.922 1.00 89.62 302 LEU A O 1
ATOM 2349 N N . VAL A 1 303 ? 7.459 -9.454 -13.166 1.00 92.12 303 VAL A N 1
ATOM 2350 C CA . VAL A 1 303 ? 7.104 -8.422 -12.173 1.00 92.12 303 VAL A CA 1
ATOM 2351 C C . VAL A 1 303 ? 8.290 -7.484 -11.920 1.00 92.12 303 VAL A C 1
ATOM 2353 O O . VAL A 1 303 ? 8.130 -6.265 -11.990 1.00 92.12 303 VAL A O 1
ATOM 2356 N N . LEU A 1 304 ? 9.496 -8.028 -11.716 1.00 91.75 304 LEU A N 1
ATOM 2357 C CA . LEU A 1 304 ? 10.742 -7.257 -11.601 1.00 91.75 304 LEU A CA 1
ATOM 2358 C C . LEU A 1 304 ? 10.993 -6.378 -12.837 1.00 91.75 304 LEU A C 1
ATOM 2360 O O . LEU A 1 304 ? 11.299 -5.195 -12.707 1.00 91.75 304 LEU A O 1
ATOM 2364 N N . THR A 1 305 ? 10.810 -6.935 -14.034 1.00 87.88 305 THR A N 1
ATOM 2365 C CA . THR A 1 305 ? 10.916 -6.208 -15.306 1.00 87.88 305 THR A CA 1
ATOM 2366 C C . THR A 1 305 ? 9.909 -5.063 -15.372 1.00 87.88 305 THR A C 1
ATOM 2368 O O . THR A 1 305 ? 10.260 -3.959 -15.778 1.00 87.88 305 THR A O 1
ATOM 2371 N N . SER A 1 306 ? 8.672 -5.293 -14.926 1.00 89.44 306 SER A N 1
ATOM 2372 C CA . SER A 1 306 ? 7.624 -4.266 -14.901 1.00 89.44 306 SER A CA 1
ATOM 2373 C C . SER A 1 306 ? 8.017 -3.074 -14.012 1.00 89.44 306 SER A C 1
ATOM 2375 O O . SER A 1 306 ? 7.899 -1.931 -14.450 1.00 89.44 306 SER A O 1
ATOM 2377 N N . LEU A 1 307 ? 8.573 -3.320 -12.816 1.00 90.06 307 LEU A N 1
ATOM 2378 C CA . LEU A 1 307 ? 9.170 -2.278 -11.956 1.00 90.06 307 LEU A CA 1
ATOM 2379 C C . LEU A 1 307 ? 10.350 -1.558 -12.623 1.00 90.06 307 LEU A C 1
ATOM 2381 O O . LEU A 1 307 ? 10.477 -0.335 -12.530 1.00 90.06 307 LEU A O 1
ATOM 2385 N N . LEU A 1 308 ? 11.233 -2.310 -13.277 1.00 89.25 308 LEU A N 1
ATOM 2386 C CA . LEU A 1 308 ? 12.452 -1.778 -13.875 1.00 89.25 308 LEU A CA 1
ATOM 2387 C C . LEU A 1 308 ? 12.156 -0.870 -15.075 1.00 89.25 308 LEU A C 1
ATOM 2389 O O . LEU A 1 308 ? 12.671 0.246 -15.142 1.00 89.25 308 LEU A O 1
ATOM 2393 N N . CYS A 1 309 ? 11.264 -1.303 -15.968 1.00 86.56 309 CYS A N 1
ATOM 2394 C CA . CYS A 1 309 ? 10.763 -0.490 -17.072 1.00 86.56 309 CYS A CA 1
ATOM 2395 C C . CYS A 1 309 ? 10.010 0.744 -16.552 1.00 86.56 309 CYS A C 1
ATOM 2397 O O . CYS A 1 309 ? 10.237 1.844 -17.051 1.00 86.56 309 CYS A O 1
ATOM 2399 N N . ALA A 1 310 ? 9.160 0.594 -15.527 1.00 87.69 310 ALA A N 1
ATOM 2400 C CA . ALA A 1 310 ? 8.418 1.705 -14.929 1.00 87.69 310 ALA A CA 1
ATOM 2401 C C . ALA A 1 310 ? 9.337 2.780 -14.318 1.00 87.69 310 ALA A C 1
ATOM 2403 O O . ALA A 1 310 ? 9.188 3.962 -14.630 1.00 87.69 310 ALA A O 1
ATOM 2404 N N . SER A 1 311 ? 10.303 2.381 -13.485 1.00 87.69 311 SER A N 1
ATOM 2405 C CA . SER A 1 311 ? 11.255 3.297 -12.834 1.00 87.69 311 SER A CA 1
ATOM 2406 C C . SER A 1 311 ? 12.129 4.036 -13.850 1.00 87.69 311 SER A C 1
ATOM 2408 O O . SER A 1 311 ? 12.242 5.262 -13.783 1.00 87.69 311 SER A O 1
ATOM 2410 N N . HIS A 1 312 ? 12.659 3.329 -14.854 1.00 86.44 312 HIS A N 1
ATOM 2411 C CA . HIS A 1 312 ? 13.450 3.947 -15.919 1.00 86.44 312 HIS A CA 1
ATOM 2412 C C . HIS A 1 312 ? 12.615 4.887 -16.799 1.00 86.44 312 HIS A C 1
ATOM 2414 O O . HIS A 1 312 ? 13.063 5.996 -17.075 1.00 86.44 312 HIS A O 1
ATOM 2420 N N . LEU A 1 313 ? 11.387 4.514 -17.183 1.00 85.06 313 LEU A N 1
ATOM 2421 C CA . LEU A 1 313 ? 10.478 5.398 -17.929 1.00 85.06 313 LEU A CA 1
ATOM 2422 C C . LEU A 1 313 ? 10.188 6.704 -17.183 1.00 85.06 313 LEU A C 1
ATOM 2424 O O . LEU A 1 313 ? 10.239 7.781 -17.777 1.00 85.06 313 LEU A O 1
ATOM 2428 N N . LEU A 1 314 ? 9.871 6.616 -15.889 1.00 86.19 314 LEU A N 1
ATOM 2429 C CA . LEU A 1 314 ? 9.546 7.786 -15.072 1.00 86.19 314 LEU A CA 1
ATOM 2430 C C . LEU A 1 314 ? 10.758 8.707 -14.891 1.00 86.19 314 LEU A C 1
ATOM 2432 O O . LEU A 1 314 ? 10.607 9.927 -14.976 1.00 86.19 314 LEU A O 1
ATOM 2436 N N . LEU A 1 315 ? 11.956 8.140 -14.711 1.00 85.44 315 LEU A N 1
ATOM 2437 C CA . LEU A 1 315 ? 13.195 8.913 -14.659 1.00 85.44 315 LEU A CA 1
ATOM 2438 C C . LEU A 1 315 ? 13.484 9.598 -16.003 1.00 85.44 315 LEU A C 1
ATOM 2440 O O . LEU A 1 315 ? 13.673 10.813 -16.038 1.00 85.44 315 LEU A O 1
ATOM 2444 N N . LEU A 1 316 ? 13.479 8.853 -17.112 1.00 80.44 316 LEU A N 1
ATOM 2445 C CA . LEU A 1 316 ? 13.829 9.372 -18.441 1.00 80.44 316 LEU A CA 1
ATOM 2446 C C . LEU A 1 316 ? 12.889 10.505 -18.885 1.00 80.44 316 LEU A C 1
ATOM 2448 O O . LEU A 1 316 ? 13.360 11.523 -19.384 1.00 80.44 316 LEU A O 1
ATOM 2452 N N . ARG A 1 317 ? 11.581 10.390 -18.614 1.00 78.31 317 ARG A N 1
ATOM 2453 C CA . ARG A 1 317 ? 10.580 11.439 -18.906 1.00 78.31 317 ARG A CA 1
ATOM 2454 C C . ARG A 1 317 ? 10.724 12.712 -18.073 1.00 78.31 317 ARG A C 1
ATOM 2456 O O . ARG A 1 317 ? 10.141 13.735 -18.426 1.00 78.31 317 ARG A O 1
ATOM 2463 N N . SER A 1 318 ? 11.434 12.649 -16.949 1.00 74.19 318 SER A N 1
ATOM 2464 C CA . SER A 1 318 ? 11.627 13.797 -16.055 1.00 74.19 318 SER A CA 1
ATOM 2465 C C . SER A 1 318 ? 12.818 14.680 -16.436 1.00 74.19 318 SER A C 1
ATOM 2467 O O . SER A 1 318 ? 12.870 15.851 -16.047 1.00 74.19 318 SER A O 1
ATOM 2469 N N . LEU A 1 319 ? 13.772 14.121 -17.186 1.00 71.38 319 LEU A N 1
ATOM 2470 C CA . LEU A 1 319 ? 14.991 14.805 -17.595 1.00 71.38 319 LEU A CA 1
ATOM 2471 C C . LEU A 1 319 ? 14.686 15.825 -18.715 1.00 71.38 319 LEU A C 1
ATOM 2473 O O . LEU A 1 319 ? 13.829 15.578 -19.566 1.00 71.38 319 LEU A O 1
ATOM 2477 N N . PRO A 1 320 ? 15.358 16.995 -18.738 1.00 62.94 320 PRO A N 1
ATOM 2478 C CA . PRO A 1 320 ? 15.191 17.980 -19.815 1.00 62.94 320 PRO A CA 1
ATOM 2479 C C . PRO A 1 320 ? 15.615 17.371 -21.163 1.00 62.94 320 PRO A C 1
ATOM 2481 O O . PRO A 1 320 ? 16.485 16.517 -21.157 1.00 62.94 320 PRO A O 1
ATOM 2484 N N . PRO A 1 321 ? 15.101 17.784 -22.334 1.00 55.31 321 PRO A N 1
ATOM 2485 C CA . PRO A 1 321 ? 15.429 17.127 -23.605 1.00 55.31 321 PRO A CA 1
ATOM 2486 C C . PRO A 1 321 ? 16.928 17.206 -23.954 1.00 55.31 321 PRO A C 1
ATOM 2488 O O . PRO A 1 321 ? 17.519 18.284 -23.967 1.00 55.31 321 PRO A O 1
ATOM 2491 N N . GLY A 1 322 ? 17.539 16.063 -24.273 1.00 56.31 322 GLY A N 1
ATOM 2492 C CA . GLY A 1 322 ? 18.962 15.942 -24.598 1.00 56.31 322 GLY A CA 1
ATOM 2493 C C . GLY A 1 322 ? 19.317 14.550 -25.125 1.00 56.31 322 GLY A C 1
ATOM 2494 O O . GLY A 1 322 ? 18.495 13.637 -25.106 1.00 56.31 322 GLY A O 1
ATOM 2495 N N . ARG A 1 323 ? 20.535 14.390 -25.655 1.00 54.94 323 ARG A N 1
ATOM 2496 C CA . ARG A 1 323 ? 20.991 13.128 -26.258 1.00 54.94 323 ARG A CA 1
ATOM 2497 C C . ARG A 1 323 ? 21.681 12.263 -25.201 1.00 54.94 323 ARG A C 1
ATOM 2499 O O . ARG A 1 323 ? 22.699 12.676 -24.648 1.00 54.94 323 ARG A O 1
ATOM 2506 N N . LEU A 1 324 ? 21.152 11.065 -24.952 1.00 62.59 324 LEU A N 1
ATOM 2507 C CA . LEU A 1 324 ? 21.857 10.026 -24.201 1.00 62.59 324 LEU A CA 1
ATOM 2508 C C . LEU A 1 324 ? 23.108 9.575 -24.961 1.00 62.59 324 LEU A C 1
ATOM 2510 O O . LEU A 1 324 ? 23.053 9.318 -26.162 1.00 62.59 324 LEU A O 1
ATOM 2514 N N . SER A 1 325 ? 24.211 9.409 -24.236 1.00 59.75 325 SER A N 1
ATOM 2515 C CA . SER A 1 325 ? 25.399 8.666 -24.678 1.00 59.75 325 SER A CA 1
ATOM 2516 C C . SER A 1 325 ? 25.250 7.145 -24.499 1.00 59.75 325 SER A C 1
ATOM 2518 O O . SER A 1 325 ? 26.178 6.402 -24.800 1.00 59.75 325 SER A O 1
ATOM 2520 N N . TYR A 1 326 ? 24.099 6.681 -24.003 1.00 68.62 326 TYR A N 1
ATOM 2521 C CA . TYR A 1 326 ? 23.834 5.298 -23.595 1.00 68.62 326 TYR A CA 1
ATOM 2522 C C . TYR A 1 326 ? 22.635 4.735 -24.351 1.00 68.62 326 TYR A C 1
ATOM 2524 O O . TYR A 1 326 ? 21.647 5.446 -24.550 1.00 68.62 326 TYR A O 1
ATOM 2532 N N . SER A 1 327 ? 22.667 3.450 -24.711 1.00 73.94 327 SER A N 1
ATOM 2533 C CA . SER A 1 327 ? 21.438 2.779 -25.138 1.00 73.94 327 SER A CA 1
ATOM 2534 C C . SER A 1 327 ? 20.566 2.474 -23.905 1.00 73.94 327 SER A C 1
ATOM 2536 O O . SER A 1 327 ? 21.078 1.939 -22.916 1.00 73.94 327 SER A O 1
ATOM 2538 N N . PRO A 1 328 ? 19.249 2.764 -23.926 1.00 77.62 328 PRO A N 1
ATOM 2539 C CA . PRO A 1 328 ? 18.354 2.414 -22.820 1.00 77.62 328 PRO A CA 1
ATOM 2540 C C . PRO A 1 328 ? 18.365 0.916 -22.481 1.00 77.62 328 PRO A C 1
ATOM 2542 O O . PRO A 1 328 ? 18.195 0.546 -21.323 1.00 77.62 328 PRO A O 1
ATOM 2545 N N . ALA A 1 329 ? 18.629 0.057 -23.473 1.00 80.88 329 ALA A N 1
ATOM 2546 C CA . ALA A 1 329 ? 18.749 -1.388 -23.301 1.00 80.88 329 ALA A CA 1
ATOM 2547 C C . ALA A 1 329 ? 19.975 -1.807 -22.465 1.00 80.88 329 ALA A C 1
ATOM 2549 O O . ALA A 1 329 ? 19.848 -2.694 -21.626 1.00 80.88 329 ALA A O 1
ATOM 2550 N N . GLN A 1 330 ? 21.141 -1.165 -22.634 1.00 85.94 330 GLN A N 1
ATOM 2551 C CA . GLN A 1 330 ? 22.316 -1.421 -21.781 1.00 85.94 330 GLN A CA 1
ATOM 2552 C C . GLN A 1 330 ? 22.087 -0.960 -20.338 1.00 85.94 330 GLN A C 1
ATOM 2554 O O . GLN A 1 330 ? 22.486 -1.656 -19.410 1.00 85.94 330 GLN A O 1
ATOM 2559 N N . LEU A 1 331 ? 21.397 0.169 -20.142 1.00 84.62 331 LEU A N 1
ATOM 2560 C CA . LEU A 1 331 ? 21.056 0.676 -18.807 1.00 84.62 331 LEU A CA 1
ATOM 2561 C C . LEU A 1 331 ? 20.062 -0.248 -18.078 1.00 84.62 331 LEU A C 1
ATOM 2563 O O . LEU A 1 331 ? 20.212 -0.540 -16.889 1.00 84.62 331 LEU A O 1
ATOM 2567 N N . LEU A 1 332 ? 19.073 -0.770 -18.813 1.00 87.06 332 LEU A N 1
ATOM 2568 C CA . LEU A 1 332 ? 18.159 -1.797 -18.312 1.00 87.06 332 LEU A CA 1
ATOM 2569 C C . LEU A 1 332 ? 18.920 -3.092 -17.972 1.00 87.06 332 LEU A C 1
ATOM 2571 O O . LEU A 1 332 ? 18.667 -3.706 -16.938 1.00 87.06 332 LEU A O 1
ATOM 2575 N N . ALA A 1 333 ? 19.879 -3.490 -18.812 1.00 89.75 333 ALA A N 1
ATOM 2576 C CA . ALA A 1 333 ? 20.691 -4.688 -18.622 1.00 89.75 333 ALA A CA 1
ATOM 2577 C C . ALA A 1 333 ? 21.632 -4.592 -17.402 1.00 89.75 333 ALA A C 1
ATOM 2579 O O . ALA A 1 333 ? 21.661 -5.527 -16.600 1.00 89.75 333 ALA A O 1
ATOM 2580 N N . SER A 1 334 ? 22.329 -3.467 -17.186 1.00 90.38 334 SER A N 1
ATOM 2581 C CA . SER A 1 334 ? 23.169 -3.281 -15.987 1.00 90.38 334 SER A CA 1
ATOM 2582 C C . SER A 1 334 ? 22.342 -3.264 -14.697 1.00 90.38 334 SER A C 1
ATOM 2584 O O . SER A 1 334 ? 22.761 -3.831 -13.685 1.00 90.38 334 SER A O 1
ATOM 2586 N N . SER A 1 335 ? 21.130 -2.706 -14.748 1.00 91.38 335 SER A N 1
ATOM 2587 C CA . SER A 1 335 ? 20.171 -2.744 -13.638 1.00 91.38 335 SER A CA 1
ATOM 2588 C C . SER A 1 335 ? 19.625 -4.155 -13.367 1.00 91.38 335 SER A C 1
ATOM 2590 O O . SER A 1 335 ? 19.517 -4.554 -12.209 1.00 91.38 335 SER A O 1
ATOM 2592 N N . LEU A 1 336 ? 19.317 -4.951 -14.404 1.00 91.38 336 LEU A N 1
ATOM 2593 C CA . LEU A 1 336 ? 18.949 -6.371 -14.247 1.00 91.38 336 LEU A CA 1
ATOM 2594 C C . LEU A 1 336 ? 20.091 -7.182 -13.629 1.00 91.38 336 LEU A C 1
ATOM 2596 O O . LEU A 1 336 ? 19.853 -8.003 -12.742 1.00 91.38 336 LEU A O 1
ATOM 2600 N N . PHE A 1 337 ? 21.324 -6.929 -14.072 1.00 93.06 337 PHE A N 1
ATOM 2601 C CA . PHE A 1 337 ? 22.522 -7.596 -13.576 1.00 93.06 337 PHE A CA 1
ATOM 2602 C C . PHE A 1 337 ? 22.751 -7.315 -12.082 1.00 93.06 337 PHE A C 1
ATOM 2604 O O . PHE A 1 337 ? 22.893 -8.254 -11.294 1.00 93.06 337 PHE A O 1
ATOM 2611 N N . SER A 1 338 ? 22.713 -6.042 -11.666 1.00 93.75 338 SER A N 1
ATOM 2612 C CA . SER A 1 338 ? 22.892 -5.654 -10.260 1.00 93.75 338 SER A CA 1
ATOM 2613 C C . SER A 1 338 ? 21.749 -6.153 -9.365 1.00 93.75 338 SER A C 1
ATOM 2615 O O . SER A 1 338 ? 22.015 -6.711 -8.298 1.00 93.75 338 SER A O 1
ATOM 2617 N N . CYS A 1 339 ? 20.491 -6.070 -9.818 1.00 94.12 339 CYS A N 1
ATOM 2618 C CA . CYS A 1 339 ? 19.337 -6.637 -9.108 1.00 94.12 339 CYS A CA 1
ATOM 2619 C C . CYS A 1 339 ? 19.427 -8.167 -8.985 1.00 94.12 339 CYS A C 1
ATOM 2621 O O . CYS A 1 339 ? 19.094 -8.725 -7.936 1.00 94.12 339 CYS A O 1
ATOM 2623 N N . GLY A 1 340 ? 19.909 -8.853 -10.025 1.00 94.12 340 GLY A N 1
ATOM 2624 C CA . GLY A 1 340 ? 20.131 -10.298 -10.021 1.00 94.12 340 GLY A CA 1
ATOM 2625 C C . GLY A 1 340 ? 21.193 -10.725 -9.009 1.00 94.12 340 GLY A C 1
ATOM 2626 O O . GLY A 1 340 ? 20.936 -11.605 -8.183 1.00 94.12 340 GLY A O 1
ATOM 2627 N N . MET A 1 341 ? 22.347 -10.047 -9.000 1.00 93.69 341 MET A N 1
ATOM 2628 C CA . MET A 1 341 ? 23.403 -10.274 -8.007 1.00 93.69 341 MET A CA 1
ATOM 2629 C C . MET A 1 341 ? 22.924 -9.974 -6.581 1.00 93.69 341 MET A C 1
ATOM 2631 O O . MET A 1 341 ? 23.110 -10.802 -5.690 1.00 93.69 341 MET A O 1
ATOM 2635 N N . SER A 1 342 ? 22.249 -8.839 -6.373 1.00 94.88 342 SER A N 1
ATOM 2636 C CA . SER A 1 342 ? 21.684 -8.449 -5.074 1.00 94.88 342 SER A CA 1
ATOM 2637 C C . SER A 1 342 ? 20.663 -9.485 -4.571 1.00 94.88 342 SER A C 1
ATOM 2639 O O . SER A 1 342 ? 20.740 -9.940 -3.431 1.00 94.88 342 SER A O 1
ATOM 2641 N N . THR A 1 343 ? 19.779 -9.985 -5.446 1.00 95.00 343 THR A N 1
ATOM 2642 C CA . THR A 1 343 ? 18.819 -11.064 -5.131 1.00 95.00 343 THR A CA 1
ATOM 2643 C C . THR A 1 343 ? 19.515 -12.379 -4.763 1.00 95.00 343 THR A C 1
ATOM 2645 O O . THR A 1 343 ? 19.138 -13.040 -3.788 1.00 95.00 343 THR A O 1
ATOM 2648 N N . ALA A 1 344 ? 20.547 -12.777 -5.513 1.00 93.44 344 ALA A N 1
ATOM 2649 C CA . ALA A 1 344 ? 21.302 -13.997 -5.237 1.00 93.44 344 ALA A CA 1
ATOM 2650 C C . ALA A 1 344 ? 22.027 -13.921 -3.878 1.00 93.44 344 ALA A C 1
ATOM 2652 O O . ALA A 1 344 ? 21.960 -14.873 -3.097 1.00 93.44 344 ALA A O 1
ATOM 2653 N N . LEU A 1 345 ? 22.641 -12.775 -3.558 1.00 92.38 345 LEU A N 1
ATOM 2654 C CA . LEU A 1 345 ? 23.282 -12.512 -2.264 1.00 92.38 345 LEU A CA 1
ATOM 2655 C C . LEU A 1 345 ? 22.265 -12.481 -1.112 1.00 92.38 345 LEU A C 1
ATOM 2657 O O . LEU A 1 345 ? 22.473 -13.149 -0.096 1.00 92.38 345 LEU A O 1
ATOM 2661 N N . GLN A 1 346 ? 21.139 -11.782 -1.283 1.00 93.19 346 GLN A N 1
ATOM 2662 C CA . GLN A 1 346 ? 20.095 -11.647 -0.262 1.00 93.19 346 GLN A CA 1
ATOM 2663 C C . GLN A 1 346 ? 19.488 -13.002 0.134 1.00 93.19 346 GLN A C 1
ATOM 2665 O O . GLN A 1 346 ? 19.307 -13.303 1.317 1.00 93.19 346 GLN A O 1
ATOM 2670 N N . THR A 1 347 ? 19.220 -13.853 -0.857 1.00 90.56 347 THR A N 1
ATOM 2671 C CA . THR A 1 347 ? 18.651 -15.195 -0.649 1.00 90.56 347 THR A CA 1
ATOM 2672 C C . THR A 1 347 ? 19.667 -16.207 -0.111 1.00 90.56 347 THR A C 1
ATOM 2674 O O . THR A 1 347 ? 19.284 -17.141 0.596 1.00 90.56 347 THR A O 1
ATOM 2677 N N . TRP A 1 348 ? 20.960 -16.039 -0.411 1.00 86.25 348 TRP A N 1
ATOM 2678 C CA . TRP A 1 348 ? 22.022 -16.947 0.036 1.00 86.25 348 TRP A CA 1
ATOM 2679 C C . TRP A 1 348 ? 22.552 -16.606 1.437 1.00 86.25 348 TRP A C 1
ATOM 2681 O O . TRP A 1 348 ? 22.582 -17.478 2.316 1.00 86.25 348 TRP A O 1
ATOM 2691 N N . MET A 1 349 ? 22.935 -15.347 1.658 1.00 86.75 349 MET A N 1
ATOM 2692 C CA . MET A 1 349 ? 23.595 -14.865 2.878 1.00 86.75 349 MET A CA 1
ATOM 2693 C C . MET A 1 349 ? 22.840 -13.755 3.613 1.00 86.75 349 MET A C 1
ATOM 2695 O O . MET A 1 349 ? 23.135 -13.544 4.781 1.00 86.75 349 MET A O 1
ATOM 2699 N N . GLY A 1 350 ? 21.890 -13.062 2.986 1.00 89.44 350 GLY A N 1
ATOM 2700 C CA . GLY A 1 350 ? 21.177 -11.938 3.600 1.00 89.44 350 GLY A CA 1
ATOM 2701 C C . GLY A 1 350 ? 20.076 -12.346 4.574 1.00 89.44 350 GLY A C 1
ATOM 2702 O O . GLY A 1 350 ? 20.272 -13.209 5.437 1.00 89.44 350 GLY A O 1
ATOM 2703 N N . SER A 1 351 ? 18.899 -11.737 4.438 1.00 88.94 351 SER A N 1
ATOM 2704 C CA . SER A 1 351 ? 17.741 -12.011 5.307 1.00 88.94 351 SER A CA 1
ATOM 2705 C C . SER A 1 351 ? 17.177 -13.431 5.164 1.00 88.94 351 SER A C 1
ATOM 2707 O O . SER A 1 351 ? 16.342 -13.830 5.967 1.00 88.94 351 SER A O 1
ATOM 2709 N N . ARG A 1 352 ? 17.623 -14.202 4.156 1.00 87.62 352 ARG A N 1
ATOM 2710 C CA . ARG A 1 352 ? 17.189 -15.578 3.824 1.00 87.62 352 ARG A CA 1
ATOM 2711 C C . ARG A 1 352 ? 15.734 -15.759 3.404 1.00 87.62 352 ARG A C 1
ATOM 2713 O O . ARG A 1 352 ? 15.375 -16.843 2.944 1.00 87.62 352 ARG A O 1
ATOM 2720 N N . LEU A 1 353 ? 14.926 -14.714 3.478 1.00 89.25 353 LEU A N 1
ATOM 2721 C CA . LEU A 1 353 ? 13.585 -14.689 2.914 1.00 89.25 353 LEU A CA 1
ATOM 2722 C C . LEU A 1 353 ? 13.638 -14.776 1.372 1.00 89.25 353 LEU A C 1
ATOM 2724 O O . LEU A 1 353 ? 14.638 -14.382 0.763 1.00 89.25 353 LEU A O 1
ATOM 2728 N N . PRO A 1 354 ? 12.579 -15.277 0.705 1.00 90.06 354 PRO A N 1
ATOM 2729 C CA . PRO A 1 354 ? 12.480 -15.326 -0.756 1.00 90.06 354 PRO A CA 1
ATOM 2730 C C . PRO A 1 354 ? 12.174 -13.937 -1.350 1.00 90.06 354 PRO A C 1
ATOM 2732 O O . PRO A 1 354 ? 11.142 -13.720 -1.979 1.00 90.06 354 PRO A O 1
ATOM 2735 N N . LEU A 1 355 ? 13.071 -12.979 -1.117 1.00 92.56 355 LEU A N 1
ATOM 2736 C CA . LEU A 1 355 ? 12.936 -11.585 -1.534 1.00 92.56 355 LEU A CA 1
ATOM 2737 C C . LEU A 1 355 ? 13.687 -11.339 -2.840 1.00 92.56 355 LEU A C 1
ATOM 2739 O O . LEU A 1 355 ? 14.893 -11.571 -2.925 1.00 92.56 355 LEU A O 1
ATOM 2743 N N . VAL A 1 356 ? 12.970 -10.825 -3.836 1.00 93.94 356 VAL A N 1
ATOM 2744 C CA . VAL A 1 356 ? 13.552 -10.343 -5.092 1.00 93.94 356 VAL A CA 1
ATOM 2745 C C . VAL A 1 356 ? 13.913 -8.870 -4.924 1.00 93.94 356 VAL A C 1
ATOM 2747 O O . VAL A 1 356 ? 13.075 -8.065 -4.508 1.00 93.94 356 VAL A O 1
ATOM 2750 N N . GLN A 1 357 ? 15.160 -8.534 -5.242 1.00 94.56 357 GLN A N 1
ATOM 2751 C CA . GLN A 1 357 ? 15.678 -7.169 -5.229 1.00 94.56 357 GLN A CA 1
ATOM 2752 C C . GLN A 1 357 ? 15.331 -6.474 -6.544 1.00 94.56 357 GLN A C 1
ATOM 2754 O O . GLN A 1 357 ? 15.448 -7.072 -7.615 1.00 94.56 357 GLN A O 1
ATOM 2759 N N . ALA A 1 358 ? 14.894 -5.223 -6.459 1.00 91.31 358 ALA A N 1
ATOM 2760 C CA . ALA A 1 358 ? 14.447 -4.415 -7.586 1.00 91.31 358 ALA A CA 1
ATOM 2761 C C . ALA A 1 358 ? 14.892 -2.953 -7.422 1.00 91.31 358 ALA A C 1
ATOM 2763 O O . ALA A 1 358 ? 15.171 -2.527 -6.297 1.00 91.31 358 ALA A O 1
ATOM 2764 N N . PRO A 1 359 ? 14.883 -2.151 -8.501 1.00 84.62 359 PRO A N 1
ATOM 2765 C CA . PRO A 1 359 ? 14.769 -0.708 -8.348 1.00 84.62 359 PRO A CA 1
ATOM 2766 C C . PRO A 1 359 ? 13.421 -0.376 -7.700 1.00 84.62 359 PRO A C 1
ATOM 2768 O O . PRO A 1 359 ? 12.389 -0.956 -8.053 1.00 84.62 359 PRO A O 1
ATOM 2771 N N . SER A 1 360 ? 13.422 0.572 -6.771 1.00 82.19 360 SER A N 1
ATOM 2772 C CA . SER A 1 360 ? 12.226 1.006 -6.052 1.00 82.19 360 SER A CA 1
ATOM 2773 C C . SER A 1 360 ? 11.952 2.499 -6.240 1.00 82.19 360 SER A C 1
ATOM 2775 O O . SER A 1 360 ? 12.799 3.257 -6.725 1.00 82.19 360 SER A O 1
ATOM 2777 N N . LEU A 1 361 ? 10.742 2.932 -5.871 1.00 79.19 361 LEU A N 1
ATOM 2778 C CA . LEU A 1 361 ? 10.358 4.344 -5.951 1.00 79.19 361 LEU A CA 1
ATOM 2779 C C . LEU A 1 361 ? 11.164 5.208 -4.964 1.00 79.19 361 LEU A C 1
ATOM 2781 O O . LEU A 1 361 ? 11.374 6.387 -5.245 1.00 79.19 361 LEU A O 1
ATOM 2785 N N . GLU A 1 362 ? 11.693 4.596 -3.898 1.00 89.44 362 GLU A N 1
ATOM 2786 C CA . GLU A 1 362 ? 12.561 5.237 -2.895 1.00 89.44 362 GLU A CA 1
ATOM 2787 C C . GLU A 1 362 ? 13.928 5.701 -3.444 1.00 89.44 362 GLU A C 1
ATOM 2789 O O . GLU A 1 362 ? 14.577 6.581 -2.880 1.00 89.44 362 GLU A O 1
ATOM 2794 N N . PHE A 1 363 ? 14.388 5.133 -4.567 1.00 92.06 363 PHE A N 1
ATOM 2795 C CA . PHE A 1 363 ? 15.538 5.673 -5.309 1.00 92.06 363 PHE A CA 1
ATOM 2796 C C . PHE A 1 363 ? 15.111 6.712 -6.351 1.00 92.06 363 PHE A C 1
ATOM 2798 O O . PHE A 1 363 ? 15.868 7.632 -6.668 1.00 92.06 363 PHE A O 1
ATOM 2805 N N . LEU A 1 364 ? 13.892 6.589 -6.882 1.00 90.56 364 LEU A N 1
ATOM 2806 C CA . LEU A 1 364 ? 13.378 7.475 -7.918 1.00 90.56 364 LEU A CA 1
ATOM 2807 C C . LEU A 1 364 ? 13.101 8.882 -7.383 1.00 90.56 364 LEU A C 1
ATOM 2809 O O . LEU A 1 364 ? 13.537 9.856 -7.992 1.00 90.56 364 LEU A O 1
ATOM 2813 N N . ILE A 1 365 ? 12.404 9.020 -6.254 1.00 90.25 365 ILE A N 1
ATOM 2814 C CA . ILE A 1 365 ? 11.994 10.335 -5.738 1.00 90.25 365 ILE A CA 1
ATOM 2815 C C . ILE A 1 365 ? 13.204 11.239 -5.408 1.00 90.25 365 ILE A C 1
ATOM 2817 O O . ILE A 1 365 ? 13.213 12.376 -5.896 1.00 90.25 365 ILE A O 1
ATOM 2821 N N . PRO A 1 366 ? 14.267 10.790 -4.707 1.00 91.69 366 PRO A N 1
ATOM 2822 C CA . PRO A 1 366 ? 15.430 11.634 -4.435 1.00 91.69 366 PRO A CA 1
ATOM 2823 C C . PRO A 1 366 ? 16.237 11.937 -5.705 1.00 91.69 366 PRO A C 1
ATOM 2825 O O . PRO A 1 366 ? 16.762 13.041 -5.849 1.00 91.69 366 PRO A O 1
ATOM 2828 N N . ALA A 1 367 ? 16.282 11.011 -6.674 1.00 90.50 367 ALA A N 1
ATOM 2829 C CA . ALA A 1 367 ? 16.883 11.262 -7.987 1.00 90.50 367 ALA A CA 1
ATOM 2830 C C . ALA A 1 367 ? 16.131 12.361 -8.767 1.00 90.50 367 ALA A C 1
ATOM 2832 O O . ALA A 1 367 ? 16.756 13.242 -9.361 1.00 90.50 367 ALA A O 1
ATOM 2833 N N . LEU A 1 368 ? 14.794 12.366 -8.722 1.00 87.81 368 LEU A N 1
ATOM 2834 C CA . LEU A 1 368 ? 13.957 13.419 -9.313 1.00 87.81 368 LEU A CA 1
ATOM 2835 C C . LEU A 1 368 ? 14.143 14.776 -8.612 1.00 87.81 368 LEU A C 1
ATOM 2837 O O . LEU A 1 368 ? 14.197 15.816 -9.273 1.00 87.81 368 LEU A O 1
ATOM 2841 N N . VAL A 1 369 ? 14.277 14.798 -7.282 1.00 87.88 369 VAL A N 1
ATOM 2842 C CA . VAL A 1 369 ? 14.572 16.032 -6.527 1.00 87.88 369 VAL A CA 1
ATOM 2843 C C . VAL A 1 369 ? 15.955 16.581 -6.903 1.00 87.88 369 VAL A C 1
ATOM 2845 O O . VAL A 1 369 ? 16.083 17.772 -7.196 1.00 87.88 369 VAL A O 1
ATOM 2848 N N . LEU A 1 370 ? 16.967 15.712 -6.981 1.00 87.00 370 LEU A N 1
ATOM 2849 C CA . LEU A 1 370 ? 18.348 16.064 -7.320 1.00 87.00 370 LEU A CA 1
ATOM 2850 C C . LEU A 1 370 ? 18.495 16.650 -8.736 1.00 87.00 370 LEU A C 1
ATOM 2852 O O . LEU A 1 370 ? 19.262 17.597 -8.929 1.00 87.00 370 LEU A O 1
ATOM 2856 N N . THR A 1 371 ? 17.761 16.117 -9.719 1.00 81.81 371 THR A N 1
ATOM 2857 C CA . THR A 1 371 ? 17.805 16.600 -11.112 1.00 81.81 371 THR A CA 1
ATOM 2858 C C . THR A 1 371 ? 16.908 17.818 -11.347 1.00 81.81 371 THR A C 1
ATOM 2860 O O . THR A 1 371 ? 17.305 18.742 -12.058 1.00 81.81 371 THR A O 1
ATOM 2863 N N . SER A 1 372 ? 15.730 17.888 -10.717 1.00 75.31 372 SER A N 1
ATOM 2864 C CA . SER A 1 372 ? 14.778 18.992 -10.928 1.00 75.31 372 SER A CA 1
ATOM 2865 C C . SER A 1 372 ? 15.265 20.354 -10.418 1.00 75.31 372 SER A C 1
ATOM 2867 O O . SER A 1 372 ? 14.876 21.381 -10.981 1.00 75.31 372 SER A O 1
ATOM 2869 N N . GLN A 1 373 ? 16.156 20.385 -9.419 1.00 60.56 373 GLN A N 1
ATOM 2870 C CA . GLN A 1 373 ? 16.780 21.624 -8.939 1.00 60.56 373 GLN A CA 1
ATOM 2871 C C . GLN A 1 373 ? 17.790 22.251 -9.923 1.00 60.56 373 GLN A C 1
ATOM 2873 O O . GLN A 1 373 ? 18.112 23.425 -9.768 1.00 60.56 373 GLN A O 1
ATOM 2878 N N . LYS A 1 374 ? 18.252 21.541 -10.967 1.00 55.94 374 LYS A N 1
ATOM 2879 C CA . LYS A 1 374 ? 19.181 22.087 -11.985 1.00 55.94 374 LYS A CA 1
ATOM 2880 C C . LYS A 1 374 ? 18.525 22.989 -13.045 1.00 55.94 374 LYS A C 1
ATOM 2882 O O . LYS A 1 374 ? 19.144 23.294 -14.064 1.00 55.94 374 LYS A O 1
ATOM 2887 N N . ARG A 1 375 ? 17.264 23.405 -12.868 1.00 43.03 375 ARG A N 1
ATOM 2888 C CA . ARG A 1 375 ? 16.603 24.314 -13.825 1.00 43.03 375 ARG A CA 1
ATOM 2889 C C . ARG A 1 375 ? 17.379 25.642 -13.930 1.00 43.03 375 ARG A C 1
ATOM 2891 O O . ARG A 1 375 ? 17.902 26.116 -12.925 1.00 43.03 375 ARG A O 1
ATOM 2898 N N . PRO A 1 376 ? 17.503 26.213 -15.143 1.00 41.16 376 PRO A N 1
ATOM 2899 C CA . PRO A 1 376 ? 18.567 27.163 -15.462 1.00 41.16 376 PRO A CA 1
ATOM 2900 C C . PRO A 1 376 ? 18.486 28.448 -14.638 1.00 41.16 376 PRO A C 1
ATOM 2902 O O . PRO A 1 376 ? 17.400 29.005 -14.458 1.00 41.16 376 PRO A O 1
ATOM 2905 N N . LEU A 1 377 ? 19.652 28.943 -14.205 1.00 39.69 377 LEU A N 1
ATOM 2906 C CA . LEU A 1 377 ? 19.775 30.241 -13.546 1.00 39.69 377 LEU A CA 1
ATOM 2907 C C . LEU A 1 377 ? 19.120 31.336 -14.396 1.00 39.69 377 LEU A C 1
ATOM 2909 O O . LEU A 1 377 ? 19.418 31.492 -15.583 1.00 39.69 377 LEU A O 1
ATOM 2913 N N . ALA A 1 378 ? 18.270 32.140 -13.761 1.00 36.22 378 ALA A N 1
ATOM 2914 C CA . ALA A 1 378 ? 17.850 33.409 -14.328 1.00 36.22 378 ALA A CA 1
ATOM 2915 C C . ALA A 1 378 ? 19.065 34.350 -14.364 1.00 36.22 378 ALA A C 1
ATOM 2917 O O . ALA A 1 378 ? 19.605 34.714 -13.320 1.00 36.22 378 ALA A O 1
ATOM 2918 N N . ILE A 1 379 ? 19.500 34.738 -15.563 1.00 36.06 379 ILE A N 1
ATOM 2919 C CA . ILE A 1 379 ? 20.555 35.741 -15.731 1.00 36.06 379 ILE A CA 1
ATOM 2920 C C . ILE A 1 379 ? 20.011 37.087 -15.239 1.00 36.06 379 ILE A C 1
ATOM 2922 O O . ILE A 1 379 ? 19.020 37.588 -15.773 1.00 36.06 379 ILE A O 1
ATOM 2926 N N . GLN A 1 380 ? 20.673 37.696 -14.253 1.00 32.53 380 GLN A N 1
ATOM 2927 C CA . GLN A 1 380 ? 20.452 39.105 -13.930 1.00 32.53 380 GLN A CA 1
ATOM 2928 C C . GLN A 1 380 ? 20.961 39.969 -15.088 1.00 32.53 380 GLN A C 1
ATOM 2930 O O . GLN A 1 380 ? 22.164 40.156 -15.259 1.00 32.53 380 GLN A O 1
ATOM 2935 N N . THR A 1 381 ? 20.049 40.528 -15.880 1.00 36.00 381 THR A N 1
ATOM 2936 C CA . THR A 1 381 ? 20.372 41.652 -16.765 1.00 36.00 381 THR A CA 1
ATOM 2937 C C . THR A 1 381 ? 20.370 42.948 -15.949 1.00 36.00 381 THR A C 1
ATOM 2939 O O . THR A 1 381 ? 19.353 43.236 -15.310 1.00 36.00 381 THR A O 1
ATOM 2942 N N . PRO A 1 382 ? 21.443 43.761 -15.964 1.00 43.41 382 PRO A N 1
ATOM 2943 C CA . PRO A 1 382 ? 21.454 45.049 -15.279 1.00 43.41 382 PRO A CA 1
ATOM 2944 C C . PRO A 1 382 ? 20.561 46.050 -16.031 1.00 43.41 382 PRO A C 1
ATOM 2946 O O . PRO A 1 382 ? 20.991 46.689 -16.987 1.00 43.41 382 PRO A O 1
ATOM 2949 N N . GLY A 1 383 ? 19.297 46.161 -15.615 1.00 41.06 383 GLY A N 1
ATOM 2950 C CA . GLY A 1 383 ? 18.324 47.074 -16.220 1.00 41.06 383 GLY A CA 1
ATOM 2951 C C . GLY A 1 383 ? 16.958 47.061 -15.527 1.00 41.06 383 GLY A C 1
ATOM 2952 O O . GLY A 1 383 ? 16.171 46.145 -15.725 1.00 41.06 38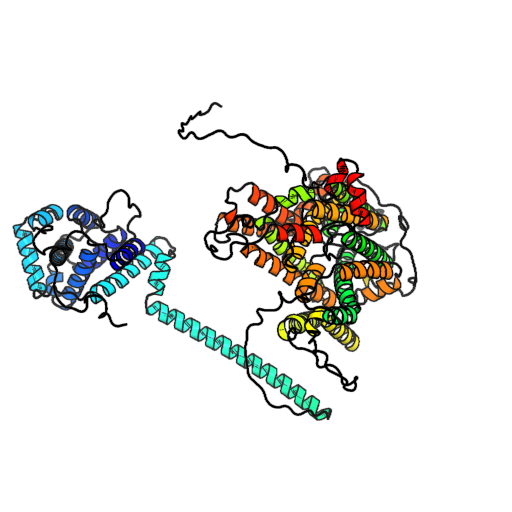3 GLY A O 1
ATOM 2953 N N . ASN A 1 384 ? 16.697 48.105 -14.736 1.00 42.31 384 ASN A N 1
ATOM 2954 C CA . ASN A 1 384 ? 15.401 48.606 -14.252 1.00 42.31 384 ASN A CA 1
ATOM 2955 C C . ASN A 1 384 ? 14.285 47.594 -13.896 1.00 42.31 384 ASN A C 1
ATOM 2957 O O . ASN A 1 384 ? 13.400 47.285 -14.690 1.00 42.31 384 ASN A O 1
ATOM 2961 N N . SER A 1 385 ? 14.257 47.221 -12.611 1.00 50.47 385 SER A N 1
ATOM 2962 C CA . SER A 1 385 ? 13.042 47.155 -11.773 1.00 50.47 385 SER A CA 1
ATOM 2963 C C . SER A 1 385 ? 11.734 46.620 -12.394 1.00 50.47 385 SER A C 1
ATOM 2965 O O . SER A 1 385 ? 10.710 47.300 -12.382 1.00 50.47 385 SER A O 1
ATOM 2967 N N . SER A 1 386 ? 11.721 45.359 -12.825 1.00 41.16 386 SER A N 1
ATOM 2968 C CA . SER A 1 386 ? 10.593 44.444 -12.561 1.00 41.16 386 SER A CA 1
ATOM 2969 C C . SER A 1 386 ? 11.054 42.989 -12.714 1.00 41.16 386 SER A C 1
ATOM 2971 O O . SER A 1 386 ? 11.515 42.569 -13.772 1.00 41.16 386 SER A O 1
ATOM 2973 N N . LEU A 1 387 ? 10.985 42.213 -11.628 1.00 35.81 387 LEU A N 1
ATOM 2974 C CA . LEU A 1 387 ? 11.517 40.846 -11.565 1.00 35.81 387 LEU A CA 1
ATOM 2975 C C . LEU A 1 387 ? 10.565 39.844 -12.240 1.00 35.81 387 LEU A C 1
ATOM 2977 O O . LEU A 1 387 ? 9.804 39.136 -11.586 1.00 35.81 387 LEU A O 1
ATOM 2981 N N . VAL A 1 388 ? 10.615 39.777 -13.571 1.00 37.69 388 VAL A N 1
ATOM 2982 C CA . VAL A 1 388 ? 9.914 38.751 -14.356 1.00 37.69 388 VAL A CA 1
ATOM 2983 C C . VAL A 1 388 ? 10.888 37.624 -14.697 1.00 37.69 388 VAL A C 1
ATOM 2985 O O . VAL A 1 388 ? 11.714 37.764 -15.599 1.00 37.69 388 VAL A O 1
ATOM 2988 N N . LEU A 1 389 ? 10.771 36.477 -14.018 1.00 34.91 389 LEU A N 1
ATOM 2989 C CA . LEU A 1 389 ? 11.469 35.257 -14.436 1.00 34.91 389 LEU A CA 1
ATOM 2990 C C . LEU A 1 389 ? 10.967 34.837 -15.827 1.00 34.91 389 LEU A C 1
ATOM 2992 O O . LEU A 1 389 ? 9.844 34.356 -15.974 1.00 34.91 389 LEU A O 1
ATOM 2996 N N . ARG A 1 390 ? 11.816 34.978 -16.850 1.00 33.84 390 ARG A N 1
ATOM 2997 C CA . ARG A 1 390 ? 11.609 34.365 -18.170 1.00 33.84 390 ARG A CA 1
ATOM 2998 C C . ARG A 1 390 ? 12.600 33.217 -18.377 1.00 33.84 390 ARG A C 1
ATOM 3000 O O . ARG A 1 390 ? 13.782 33.393 -18.082 1.00 33.84 390 ARG A O 1
ATOM 3007 N N . PRO A 1 391 ? 12.166 32.066 -18.923 1.00 40.91 391 PRO A N 1
ATOM 3008 C CA . PRO A 1 391 ? 13.093 31.021 -19.337 1.00 40.91 391 PRO A CA 1
ATOM 3009 C C . PRO A 1 391 ? 13.995 31.543 -20.463 1.00 40.91 391 PRO A C 1
ATOM 3011 O O . PRO A 1 391 ? 13.520 32.134 -21.436 1.00 40.91 391 PRO A O 1
ATOM 3014 N N . CYS A 1 392 ? 15.302 31.321 -20.327 1.00 45.44 392 CYS A N 1
ATOM 3015 C CA . CYS A 1 392 ? 16.295 31.723 -21.318 1.00 45.44 392 CYS A CA 1
ATOM 3016 C C . CYS A 1 392 ? 16.034 31.044 -22.674 1.00 45.44 392 CYS A C 1
ATOM 3018 O O . CYS A 1 392 ? 15.949 29.820 -22.755 1.00 45.44 392 CYS A O 1
ATOM 3020 N N . ARG A 1 393 ? 15.909 31.844 -23.743 1.00 38.44 393 ARG A N 1
ATOM 3021 C CA . ARG A 1 393 ? 15.560 31.377 -25.102 1.00 38.44 393 ARG A CA 1
ATOM 3022 C C . ARG A 1 393 ? 16.426 32.006 -26.207 1.00 38.44 393 ARG A C 1
ATOM 3024 O O . ARG A 1 393 ? 16.006 32.059 -27.358 1.00 38.44 393 ARG A O 1
ATOM 3031 N N . GLY A 1 394 ? 17.595 32.543 -25.846 1.00 34.78 394 GLY A N 1
ATOM 3032 C CA . GLY A 1 394 ? 18.502 33.243 -26.760 1.00 34.78 394 GLY A CA 1
ATOM 3033 C C . GLY A 1 394 ? 19.627 32.351 -27.311 1.00 34.78 394 GLY A C 1
ATOM 3034 O O . GLY A 1 394 ? 20.010 31.381 -26.659 1.00 34.78 394 GLY A O 1
ATOM 3035 N N . PRO A 1 395 ? 20.217 32.694 -28.472 1.00 33.25 395 PRO A N 1
ATOM 3036 C CA . PRO A 1 395 ? 21.282 31.904 -29.103 1.00 33.25 395 PRO A CA 1
ATOM 3037 C C . PRO A 1 395 ? 22.629 31.922 -28.352 1.00 33.25 395 PRO A C 1
ATOM 3039 O O . PRO A 1 395 ? 23.527 31.178 -28.718 1.00 33.25 395 PRO A O 1
ATOM 3042 N N . GLY A 1 396 ? 22.778 32.739 -27.300 1.00 34.44 396 GLY A N 1
ATOM 3043 C CA . GLY A 1 396 ? 23.963 32.766 -26.428 1.00 34.44 396 GLY A CA 1
ATOM 3044 C C . GLY A 1 396 ? 23.887 31.850 -25.196 1.00 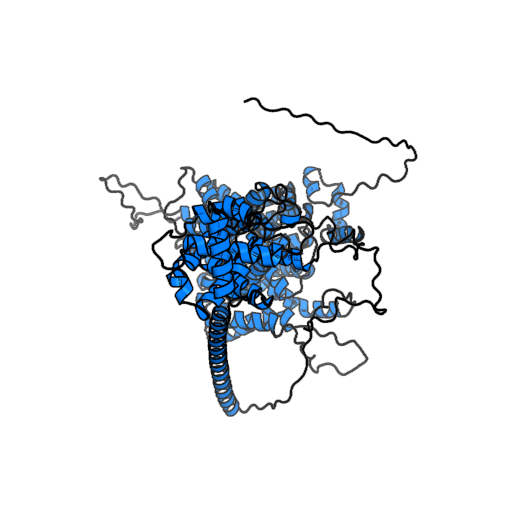34.44 396 GLY A C 1
ATOM 3045 O O . GLY A 1 396 ? 24.774 31.893 -24.348 1.00 34.44 396 GLY A O 1
ATOM 3046 N N . CYS A 1 397 ? 22.828 31.048 -25.044 1.00 44.75 397 CYS A N 1
ATOM 3047 C CA . CYS A 1 397 ? 22.607 30.222 -23.855 1.00 44.75 397 CYS A CA 1
ATOM 3048 C C . CYS A 1 397 ? 23.405 28.903 -23.881 1.00 44.75 397 CYS A C 1
ATOM 3050 O O . CYS A 1 397 ? 22.838 27.816 -23.999 1.00 44.75 397 CYS A O 1
ATOM 3052 N N . HIS A 1 398 ? 24.726 28.991 -23.710 1.00 38.97 398 HIS A N 1
ATOM 3053 C CA . HIS A 1 398 ? 25.576 27.834 -23.413 1.00 38.97 398 HIS A CA 1
ATOM 3054 C C . HIS A 1 398 ? 25.340 27.352 -21.970 1.00 38.97 398 HIS A C 1
ATOM 3056 O O . HIS A 1 398 ? 25.999 27.805 -21.040 1.00 38.97 398 HIS A O 1
ATOM 3062 N N . GLY A 1 399 ? 24.367 26.454 -21.780 1.00 41.75 399 GLY A N 1
ATOM 3063 C CA . GLY A 1 399 ? 23.981 25.974 -20.443 1.00 41.75 399 GLY A CA 1
ATOM 3064 C C . GLY A 1 399 ? 23.110 24.714 -20.401 1.00 41.75 399 GLY A C 1
ATOM 3065 O O . GLY A 1 399 ? 22.465 24.458 -19.388 1.00 41.75 399 GLY A O 1
ATOM 3066 N N . LEU A 1 400 ? 23.062 23.926 -21.479 1.00 45.88 400 LEU A N 1
ATOM 3067 C CA . LEU A 1 400 ? 22.501 22.572 -21.437 1.00 45.88 400 LEU A CA 1
ATOM 3068 C C . LEU A 1 400 ? 23.556 21.624 -20.854 1.00 45.88 400 LEU A C 1
ATOM 3070 O O . LEU A 1 400 ? 24.408 21.124 -21.587 1.00 45.88 400 LEU A O 1
ATOM 3074 N N . GLU A 1 401 ? 23.502 21.375 -19.542 1.00 51.53 401 GLU A N 1
ATOM 3075 C CA . GLU A 1 401 ? 24.207 20.226 -18.963 1.00 51.53 401 GLU A CA 1
ATOM 3076 C C . GLU A 1 401 ? 23.705 18.937 -19.655 1.00 51.53 401 GLU A C 1
ATOM 3078 O O . GLU A 1 401 ? 22.492 18.703 -19.702 1.00 51.53 401 GLU A O 1
ATOM 3083 N N . PRO A 1 402 ? 24.593 18.103 -20.229 1.00 60.94 402 PRO A N 1
ATOM 3084 C CA . PRO A 1 402 ? 24.187 16.871 -20.900 1.00 60.94 402 PRO A CA 1
ATOM 3085 C C . PRO A 1 402 ? 23.640 15.854 -19.889 1.00 60.94 402 PRO A C 1
ATOM 3087 O O . PRO A 1 402 ? 24.071 15.823 -18.741 1.00 60.94 402 PRO A O 1
ATOM 3090 N N . TRP A 1 403 ? 22.748 14.950 -20.319 1.00 65.81 403 TRP A N 1
ATOM 3091 C CA . TRP A 1 403 ? 22.116 13.950 -19.429 1.00 65.81 403 TRP A CA 1
ATOM 3092 C C . TRP A 1 403 ? 23.134 13.147 -18.621 1.00 65.81 403 TRP A C 1
ATOM 3094 O O . TRP A 1 403 ? 22.876 12.812 -17.468 1.00 65.81 403 TRP A O 1
ATOM 3104 N N . ASN A 1 404 ? 24.298 12.896 -19.223 1.00 73.31 404 ASN A N 1
ATOM 3105 C CA . ASN A 1 404 ? 25.435 12.234 -18.606 1.00 73.31 404 ASN A CA 1
ATOM 3106 C C . ASN A 1 404 ? 25.815 12.868 -17.241 1.00 73.31 404 ASN A C 1
ATOM 3108 O O . ASN A 1 404 ? 25.867 12.151 -16.246 1.00 73.31 404 ASN A O 1
ATOM 3112 N N . SER A 1 405 ? 25.960 14.198 -17.121 1.00 78.75 405 SER A N 1
ATOM 3113 C CA . SER A 1 405 ? 26.358 14.820 -15.838 1.00 78.75 405 SER A CA 1
ATOM 3114 C C . SER A 1 405 ? 25.338 14.584 -14.722 1.00 78.75 405 SER A C 1
ATOM 3116 O O . SER A 1 405 ? 25.705 14.377 -13.567 1.00 78.75 405 SER A O 1
ATOM 3118 N N . SER A 1 406 ? 24.048 14.594 -15.063 1.00 82.94 406 SER A N 1
ATOM 3119 C CA . SER A 1 406 ? 22.960 14.408 -14.102 1.00 82.94 406 SER A CA 1
ATOM 3120 C C . SER A 1 406 ? 22.762 12.938 -13.734 1.00 82.94 406 SER A C 1
ATOM 3122 O O . SER A 1 406 ? 22.552 12.640 -12.562 1.00 82.94 406 SER A O 1
ATOM 3124 N N . LEU A 1 407 ? 22.909 12.014 -14.688 1.00 84.06 407 LEU A N 1
ATOM 3125 C CA . LEU A 1 407 ? 22.891 10.573 -14.417 1.00 84.06 407 LEU A CA 1
ATOM 3126 C C . LEU A 1 407 ? 24.104 10.131 -13.587 1.00 84.06 407 LEU A C 1
ATOM 3128 O O . LEU A 1 407 ? 23.932 9.344 -12.662 1.00 84.06 407 LEU A O 1
ATOM 3132 N N . ARG A 1 408 ? 25.297 10.691 -13.831 1.00 87.88 408 ARG A N 1
ATOM 3133 C CA . ARG A 1 408 ? 26.494 10.454 -13.001 1.00 87.88 408 ARG A CA 1
ATOM 3134 C C . ARG A 1 408 ? 26.359 11.002 -11.584 1.00 87.88 408 ARG A C 1
ATOM 3136 O O . ARG A 1 408 ? 26.884 10.405 -10.650 1.00 87.88 408 ARG A O 1
ATOM 3143 N N . GLU A 1 409 ? 25.676 12.131 -11.406 1.00 90.06 409 GLU A N 1
ATOM 3144 C CA . GLU A 1 409 ? 25.394 12.679 -10.073 1.00 90.06 409 GLU A CA 1
ATOM 3145 C C . GLU A 1 409 ? 24.373 11.812 -9.312 1.00 90.06 409 GLU A C 1
ATOM 3147 O O . GLU A 1 409 ? 24.539 11.555 -8.119 1.00 90.06 409 GLU A O 1
ATOM 3152 N N . VAL A 1 410 ? 23.362 11.282 -10.012 1.00 91.31 410 VAL A N 1
ATOM 3153 C CA . VAL A 1 410 ? 22.399 10.314 -9.460 1.00 91.31 410 VAL A CA 1
ATOM 3154 C C . VAL A 1 410 ? 23.068 8.972 -9.131 1.00 91.31 410 VAL A C 1
ATOM 3156 O O . VAL A 1 410 ? 22.855 8.457 -8.037 1.00 91.31 410 VAL A O 1
ATOM 3159 N N . SER A 1 411 ? 23.925 8.419 -9.996 1.00 91.81 411 SER A N 1
ATOM 3160 C CA . SER A 1 411 ? 24.647 7.174 -9.685 1.00 91.81 411 SER A CA 1
ATOM 3161 C C . SER A 1 411 ? 25.637 7.359 -8.525 1.00 91.81 411 SER A C 1
ATOM 3163 O O . SER A 1 411 ? 25.793 6.459 -7.701 1.00 91.81 411 SER A O 1
ATOM 3165 N N . GLY A 1 412 ? 26.215 8.558 -8.370 1.00 93.94 412 GLY A N 1
ATOM 3166 C CA . GLY A 1 412 ? 26.942 8.965 -7.163 1.00 93.94 412 GLY A CA 1
ATOM 3167 C C . GLY A 1 412 ? 26.084 8.917 -5.897 1.00 93.94 412 GLY A C 1
ATOM 3168 O O . GLY A 1 412 ? 26.517 8.351 -4.893 1.00 93.94 412 GLY A O 1
ATOM 3169 N N . ALA A 1 413 ? 24.850 9.427 -5.950 1.00 95.38 413 ALA A N 1
ATOM 3170 C CA . ALA A 1 413 ? 23.896 9.310 -4.846 1.00 95.38 413 ALA A CA 1
ATOM 3171 C C . ALA A 1 413 ? 23.553 7.841 -4.523 1.00 95.38 413 ALA A C 1
ATOM 3173 O O . ALA A 1 413 ? 23.511 7.472 -3.351 1.00 95.38 413 ALA A O 1
ATOM 3174 N N . VAL A 1 414 ? 23.400 6.979 -5.536 1.00 95.38 414 VAL A N 1
ATOM 3175 C CA . VAL A 1 414 ? 23.156 5.533 -5.355 1.00 95.38 414 VAL A CA 1
ATOM 3176 C C . VAL A 1 414 ? 24.349 4.820 -4.700 1.00 95.38 414 VAL A C 1
ATOM 3178 O O . VAL A 1 414 ? 24.143 4.025 -3.782 1.00 95.38 414 VAL A O 1
ATOM 3181 N N . VAL A 1 415 ? 25.595 5.131 -5.087 1.00 96.06 415 VAL A N 1
ATOM 3182 C CA . VAL A 1 415 ? 26.793 4.582 -4.415 1.00 96.06 415 VAL A CA 1
ATOM 3183 C C . VAL A 1 415 ? 26.843 5.011 -2.947 1.00 96.06 415 VAL A C 1
ATOM 3185 O O . VAL A 1 415 ? 27.057 4.172 -2.072 1.00 96.06 415 VAL A O 1
ATOM 3188 N N . ILE A 1 416 ? 26.597 6.293 -2.658 1.00 96.75 416 ILE A N 1
ATOM 3189 C CA . ILE A 1 416 ? 26.528 6.815 -1.283 1.00 96.75 416 ILE A CA 1
ATOM 3190 C C . ILE A 1 416 ? 25.429 6.103 -0.489 1.00 96.75 416 ILE A C 1
ATOM 3192 O O . ILE A 1 416 ? 25.664 5.693 0.649 1.00 96.75 416 ILE A O 1
ATOM 3196 N N . SER A 1 417 ? 24.259 5.903 -1.100 1.00 96.62 417 SER A N 1
ATOM 3197 C CA . SER A 1 417 ? 23.143 5.182 -0.494 1.00 96.62 417 SER A CA 1
ATOM 3198 C C . SER A 1 417 ? 23.536 3.757 -0.114 1.00 96.62 417 SER A C 1
ATOM 3200 O O . SER A 1 417 ? 23.321 3.342 1.022 1.00 96.62 417 SER A O 1
ATOM 3202 N N . GLY A 1 418 ? 24.158 3.020 -1.038 1.00 95.75 418 GLY A N 1
ATOM 3203 C CA . GLY A 1 418 ? 24.605 1.650 -0.796 1.00 95.75 418 GLY A CA 1
ATOM 3204 C C . GLY A 1 418 ? 25.688 1.545 0.281 1.00 95.75 418 GLY A C 1
ATOM 3205 O O . GLY A 1 418 ? 25.641 0.636 1.109 1.00 95.75 418 GLY A O 1
ATOM 3206 N N . LEU A 1 419 ? 26.628 2.496 0.332 1.00 96.00 419 LEU A N 1
ATOM 3207 C CA . LEU A 1 419 ? 27.649 2.565 1.386 1.00 96.00 419 LEU A CA 1
ATOM 3208 C C . LEU A 1 419 ? 27.030 2.841 2.766 1.00 96.00 419 LEU A C 1
ATOM 3210 O O . LEU A 1 419 ? 27.398 2.197 3.752 1.00 96.00 419 LEU A O 1
ATOM 3214 N N . LEU A 1 420 ? 26.070 3.765 2.852 1.00 95.19 420 LEU A N 1
ATOM 3215 C CA . LEU A 1 420 ? 25.402 4.101 4.111 1.00 95.19 420 LEU A CA 1
ATOM 3216 C C . LEU A 1 420 ? 24.483 2.966 4.588 1.00 95.19 420 LEU A C 1
ATOM 3218 O O . LEU A 1 420 ? 24.574 2.546 5.737 1.00 95.19 420 LEU A O 1
ATOM 3222 N N . GLN A 1 421 ? 23.659 2.411 3.699 1.00 93.19 421 GLN A N 1
ATOM 3223 C CA . GLN A 1 421 ? 22.809 1.248 3.977 1.00 93.19 421 GLN A CA 1
ATOM 3224 C C . GLN A 1 421 ? 23.652 0.023 4.379 1.00 93.19 421 GLN A C 1
ATOM 3226 O O . GLN A 1 421 ? 23.335 -0.670 5.348 1.00 93.19 421 GLN A O 1
ATOM 3231 N N . GLY A 1 422 ? 24.781 -0.181 3.691 1.00 92.44 422 GLY A N 1
ATOM 3232 C CA . GLY A 1 422 ? 25.793 -1.181 4.014 1.00 92.44 422 GLY A CA 1
ATOM 3233 C C . GLY A 1 422 ? 26.336 -1.017 5.432 1.00 92.44 422 GLY A C 1
ATOM 3234 O O . GLY A 1 422 ? 26.215 -1.932 6.244 1.00 92.44 422 GLY A O 1
ATOM 3235 N N . THR A 1 423 ? 26.893 0.152 5.760 1.00 90.31 423 THR A N 1
ATOM 3236 C CA . THR A 1 423 ? 27.481 0.407 7.091 1.00 90.31 423 THR A CA 1
ATOM 3237 C C . THR A 1 423 ? 26.446 0.346 8.216 1.00 90.31 423 THR A C 1
ATOM 3239 O O . THR A 1 423 ? 26.728 -0.276 9.238 1.00 90.31 423 THR A O 1
ATOM 3242 N N . LEU A 1 424 ? 25.232 0.876 8.022 1.00 89.31 424 LEU A N 1
ATOM 3243 C CA . LEU A 1 424 ? 24.124 0.735 8.976 1.00 89.31 424 LEU A CA 1
ATOM 3244 C C . LEU A 1 424 ? 23.780 -0.739 9.240 1.00 89.31 424 LEU A C 1
ATOM 3246 O O . LEU A 1 424 ? 23.648 -1.136 10.399 1.00 89.31 424 LEU A O 1
ATOM 3250 N N . GLY A 1 425 ? 23.687 -1.561 8.189 1.00 88.06 425 GLY A N 1
ATOM 3251 C CA . GLY A 1 425 ? 23.457 -3.002 8.313 1.00 88.06 425 GLY A CA 1
ATOM 3252 C C . GLY A 1 425 ? 24.592 -3.733 9.043 1.00 88.06 425 GLY A C 1
ATOM 3253 O O . GLY A 1 425 ? 24.325 -4.544 9.926 1.00 88.06 425 GLY A O 1
ATOM 3254 N N . LEU A 1 426 ? 25.858 -3.413 8.745 1.00 87.56 426 LEU A N 1
ATOM 3255 C CA . LEU A 1 426 ? 27.017 -3.995 9.442 1.00 87.56 426 LEU A CA 1
ATOM 3256 C C . LEU A 1 426 ? 27.044 -3.630 10.938 1.00 87.56 426 LEU A C 1
ATOM 3258 O O . LEU A 1 426 ? 27.343 -4.489 11.763 1.00 87.56 426 LEU A O 1
ATOM 3262 N N . LEU A 1 427 ? 26.680 -2.390 11.287 1.00 87.38 427 LEU A N 1
ATOM 3263 C CA . LEU A 1 427 ? 26.606 -1.890 12.669 1.00 87.38 427 LEU A CA 1
ATOM 3264 C C . LEU A 1 427 ? 25.419 -2.454 13.474 1.00 87.38 427 LEU A C 1
ATOM 3266 O O . LEU A 1 427 ? 25.341 -2.240 14.681 1.00 87.38 427 LEU A O 1
ATOM 3270 N N . GLY A 1 428 ? 24.476 -3.156 12.838 1.00 82.81 428 GLY A N 1
ATOM 3271 C CA . GLY A 1 428 ? 23.324 -3.768 13.509 1.00 82.81 428 GLY A CA 1
ATOM 3272 C C . GLY A 1 428 ? 22.161 -2.820 13.845 1.00 82.81 428 GLY A C 1
ATOM 3273 O O . GLY A 1 428 ? 21.115 -3.285 14.301 1.00 82.81 428 GLY A O 1
ATOM 3274 N N . GLY A 1 429 ? 22.307 -1.514 13.591 1.00 82.94 429 GLY A N 1
ATOM 3275 C CA . GLY A 1 429 ? 21.325 -0.479 13.943 1.00 82.94 429 GLY A CA 1
ATOM 3276 C C . GLY A 1 429 ? 19.900 -0.726 13.416 1.00 82.94 429 GLY A C 1
ATOM 3277 O O . GLY A 1 429 ? 18.959 -0.655 14.206 1.00 82.94 429 GLY A O 1
ATOM 3278 N N . PRO A 1 430 ? 19.701 -1.074 12.128 1.00 81.38 430 PRO A N 1
ATOM 3279 C CA . PRO A 1 430 ? 18.380 -1.355 11.562 1.00 81.38 430 PRO A CA 1
ATOM 3280 C C . PRO A 1 430 ? 17.665 -2.533 12.230 1.00 81.38 430 PRO A C 1
ATOM 3282 O O . PRO A 1 430 ? 16.461 -2.464 12.455 1.00 81.38 430 PRO A O 1
ATOM 3285 N N . GLY A 1 431 ? 18.392 -3.596 12.592 1.00 81.50 431 GLY A N 1
ATOM 3286 C CA . GLY A 1 431 ? 17.830 -4.726 13.331 1.00 81.50 431 GLY A CA 1
ATOM 3287 C C . GLY A 1 431 ? 17.387 -4.348 14.744 1.00 81.50 431 GLY A C 1
ATOM 3288 O O . GLY A 1 431 ? 16.330 -4.791 15.183 1.00 81.50 431 GLY A O 1
ATOM 3289 N N . HIS A 1 432 ? 18.158 -3.497 15.429 1.00 83.06 432 HIS A N 1
ATOM 3290 C CA . HIS A 1 432 ? 17.793 -2.964 16.745 1.00 83.06 432 HIS A CA 1
ATOM 3291 C C . HIS A 1 432 ? 16.590 -2.011 16.667 1.00 83.06 432 HIS A C 1
ATOM 3293 O O . HIS A 1 432 ? 15.709 -2.058 17.518 1.00 83.06 432 HIS A O 1
ATOM 3299 N N . LEU A 1 433 ? 16.505 -1.175 15.627 1.00 84.62 433 LEU A N 1
ATOM 3300 C CA . LEU A 1 433 ? 15.339 -0.321 15.387 1.00 84.62 433 LEU A CA 1
ATOM 3301 C C . LEU A 1 433 ? 14.084 -1.160 15.092 1.00 84.62 433 LEU A C 1
ATOM 3303 O O . LEU A 1 433 ? 13.014 -0.880 15.626 1.00 84.62 433 LEU A O 1
ATOM 3307 N N . PHE A 1 434 ? 14.228 -2.224 14.296 1.00 84.25 434 PHE A N 1
ATOM 3308 C CA . PHE A 1 434 ? 13.126 -3.098 13.894 1.00 84.25 434 PHE A CA 1
ATOM 3309 C C . PHE A 1 434 ? 12.436 -3.801 15.075 1.00 84.25 434 PHE A C 1
ATOM 3311 O O . PHE A 1 434 ? 11.225 -3.990 15.022 1.00 84.25 434 PHE A O 1
ATOM 3318 N N . SER A 1 435 ? 13.141 -4.111 16.173 1.00 78.94 435 SER A N 1
ATOM 3319 C CA . SER A 1 435 ? 12.497 -4.653 17.387 1.00 78.94 435 SER A CA 1
ATOM 3320 C C . SER A 1 435 ? 11.522 -3.689 18.079 1.00 78.94 435 SER A C 1
ATOM 3322 O O . SER A 1 435 ? 10.688 -4.147 18.855 1.00 78.94 435 SER A O 1
ATOM 3324 N N . TYR A 1 436 ? 11.573 -2.386 17.777 1.00 81.88 436 TYR A N 1
ATOM 3325 C CA . TYR A 1 436 ? 10.604 -1.384 18.250 1.00 81.88 436 TYR A CA 1
ATOM 3326 C C . TYR A 1 436 ? 9.519 -1.057 17.203 1.00 81.88 436 TYR A C 1
ATOM 3328 O O . TYR A 1 436 ? 8.607 -0.274 17.474 1.00 81.88 436 TYR A O 1
ATOM 3336 N N . CYS A 1 437 ? 9.580 -1.650 16.005 1.00 84.50 437 CYS A N 1
ATOM 3337 C CA . CYS A 1 437 ? 8.578 -1.470 14.955 1.00 84.50 437 CYS A CA 1
ATOM 3338 C C . CYS A 1 437 ? 7.388 -2.417 15.168 1.00 84.50 437 CYS A C 1
ATOM 3340 O O . CYS A 1 437 ? 7.291 -3.472 14.540 1.00 84.50 437 CYS A O 1
ATOM 3342 N N . GLY A 1 438 ? 6.466 -2.025 16.050 1.00 85.56 438 GLY A N 1
ATOM 3343 C CA . GLY A 1 438 ? 5.213 -2.749 16.276 1.00 85.56 438 GLY A CA 1
ATOM 3344 C C . GLY A 1 438 ? 4.272 -2.778 15.059 1.00 85.56 438 GLY A C 1
ATOM 3345 O O . GLY A 1 438 ? 4.517 -2.107 14.046 1.00 85.56 438 GLY A O 1
ATOM 3346 N N . PRO A 1 439 ? 3.149 -3.520 15.135 1.00 88.31 439 PRO A N 1
ATOM 3347 C CA . PRO A 1 439 ? 2.188 -3.609 14.034 1.00 88.31 439 PRO A CA 1
ATOM 3348 C C . PRO A 1 439 ? 1.606 -2.237 13.659 1.00 88.31 439 PRO A C 1
ATOM 3350 O O . PRO A 1 439 ? 1.351 -2.001 12.482 1.00 88.31 439 PRO A O 1
ATOM 3353 N N . LEU A 1 440 ? 1.494 -1.308 14.615 1.00 90.88 440 LEU A N 1
ATOM 3354 C CA . LEU A 1 440 ? 1.048 0.076 14.401 1.00 90.88 440 LEU A CA 1
ATOM 3355 C C . LEU A 1 440 ? 2.055 0.950 13.624 1.00 90.88 440 LEU A C 1
ATOM 3357 O O . LEU A 1 440 ? 1.676 2.003 13.125 1.00 90.88 440 LEU A O 1
ATOM 3361 N N . VAL A 1 441 ? 3.307 0.509 13.456 1.00 92.94 441 VAL A N 1
ATOM 3362 C CA . VAL A 1 441 ? 4.309 1.151 12.579 1.00 92.94 441 VAL A CA 1
ATOM 3363 C C . VAL A 1 441 ? 4.313 0.492 11.197 1.00 92.94 441 VAL A C 1
ATOM 3365 O O . VAL A 1 441 ? 4.317 1.156 10.157 1.00 92.94 441 VAL A O 1
ATOM 3368 N N . LEU A 1 442 ? 4.289 -0.843 11.180 1.00 91.50 442 LEU A N 1
ATOM 3369 C CA . LEU A 1 442 ? 4.396 -1.638 9.959 1.00 91.50 442 LEU A CA 1
ATOM 3370 C C . LEU A 1 442 ? 3.122 -1.562 9.104 1.00 91.50 442 LEU A C 1
ATOM 3372 O O . LEU A 1 442 ? 3.213 -1.395 7.890 1.00 91.50 442 LEU A O 1
ATOM 3376 N N . ALA A 1 443 ? 1.936 -1.641 9.711 1.00 92.81 443 ALA A N 1
ATOM 3377 C CA . ALA A 1 443 ? 0.671 -1.669 8.980 1.00 92.81 443 ALA A CA 1
ATOM 3378 C C . ALA A 1 443 ? 0.379 -0.358 8.213 1.00 92.81 443 ALA A C 1
ATOM 3380 O O . ALA A 1 443 ? 0.115 -0.452 7.010 1.00 92.81 443 ALA A O 1
ATOM 3381 N N . PRO A 1 444 ? 0.525 0.857 8.796 1.00 94.94 444 PRO A N 1
ATOM 3382 C CA . PRO A 1 444 ? 0.427 2.109 8.038 1.00 94.94 444 PRO A CA 1
ATOM 3383 C C . PRO A 1 444 ? 1.441 2.201 6.899 1.00 94.94 444 PRO A C 1
ATOM 3385 O O . PRO A 1 444 ? 1.089 2.616 5.797 1.00 94.94 444 PRO A O 1
ATOM 3388 N N . SER A 1 445 ? 2.679 1.753 7.132 1.00 94.62 445 SER A N 1
ATOM 3389 C CA . SER A 1 445 ? 3.738 1.750 6.116 1.00 94.62 445 SER A CA 1
ATOM 3390 C C . SER A 1 445 ? 3.375 0.880 4.907 1.00 94.62 445 SER A C 1
ATOM 3392 O O . SER A 1 445 ? 3.576 1.298 3.769 1.00 94.62 445 SER A O 1
ATOM 3394 N N . LEU A 1 446 ? 2.780 -0.299 5.132 1.00 93.94 446 LEU A N 1
ATOM 3395 C CA . LEU A 1 446 ? 2.305 -1.199 4.071 1.00 93.94 446 LEU A CA 1
ATOM 3396 C C . LEU A 1 446 ? 1.075 -0.651 3.332 1.00 93.94 446 LEU A C 1
ATOM 3398 O O . LEU A 1 446 ? 1.004 -0.742 2.105 1.00 93.94 446 LEU A O 1
ATOM 3402 N N . VAL A 1 447 ? 0.129 -0.045 4.058 1.00 96.19 447 VAL A N 1
ATOM 3403 C CA . VAL A 1 447 ? -1.034 0.633 3.461 1.00 96.19 447 VAL A CA 1
ATOM 3404 C C . VAL A 1 447 ? -0.577 1.778 2.554 1.00 96.19 447 VAL A C 1
ATOM 3406 O O . VAL A 1 447 ? -1.006 1.871 1.404 1.00 96.19 447 VAL A O 1
ATOM 3409 N N . VAL A 1 448 ? 0.353 2.612 3.023 1.00 96.00 448 VAL A N 1
ATOM 3410 C CA . VAL A 1 448 ? 0.901 3.721 2.234 1.00 96.00 448 VAL A CA 1
ATOM 3411 C C . VAL A 1 448 ? 1.757 3.224 1.068 1.00 96.00 448 VAL A C 1
ATOM 3413 O O . VAL A 1 448 ? 1.645 3.790 -0.013 1.00 96.00 448 VAL A O 1
ATOM 3416 N N . ALA A 1 449 ? 2.532 2.145 1.219 1.00 92.75 449 ALA A N 1
ATOM 3417 C CA . ALA A 1 449 ? 3.283 1.539 0.113 1.00 92.75 449 ALA A CA 1
ATOM 3418 C C . ALA A 1 449 ? 2.374 1.052 -1.029 1.00 92.75 449 ALA A C 1
ATOM 3420 O O . ALA A 1 449 ? 2.715 1.201 -2.200 1.00 92.75 449 ALA A O 1
ATOM 3421 N N . GLY A 1 450 ? 1.198 0.503 -0.705 1.00 92.00 450 GLY A N 1
ATOM 3422 C CA . GLY A 1 450 ? 0.206 0.125 -1.711 1.00 92.00 450 GLY A CA 1
ATOM 3423 C C . GLY A 1 450 ? -0.546 1.320 -2.314 1.00 92.00 450 GLY A C 1
ATOM 3424 O O . GLY A 1 450 ? -0.778 1.352 -3.522 1.00 92.00 450 GLY A O 1
ATOM 3425 N N . LEU A 1 451 ? -0.907 2.320 -1.499 1.00 93.94 451 LEU A N 1
ATOM 3426 C CA . LEU A 1 451 ? -1.643 3.507 -1.957 1.00 93.94 451 LEU A CA 1
ATOM 3427 C C . LEU A 1 451 ? -0.779 4.503 -2.740 1.00 93.94 451 LEU A C 1
ATOM 3429 O O . LEU A 1 451 ? -1.293 5.160 -3.642 1.00 93.94 451 LEU A O 1
ATOM 3433 N N . SER A 1 452 ? 0.509 4.656 -2.430 1.00 91.75 452 SER A N 1
ATOM 3434 C CA . SER A 1 452 ? 1.350 5.701 -3.032 1.00 91.75 452 SER A CA 1
ATOM 3435 C C . SER A 1 452 ? 1.597 5.489 -4.528 1.00 91.75 452 SER A C 1
ATOM 3437 O O . SER A 1 452 ? 1.619 6.467 -5.270 1.00 91.75 452 SER A O 1
ATOM 3439 N N . ALA A 1 453 ? 1.663 4.234 -4.984 1.00 88.31 453 ALA A N 1
ATOM 3440 C CA . ALA A 1 453 ? 1.900 3.855 -6.380 1.00 88.31 453 ALA A CA 1
ATOM 3441 C C . ALA A 1 453 ? 0.699 4.070 -7.332 1.00 88.31 453 ALA A C 1
ATOM 3443 O O . ALA A 1 453 ? 0.812 3.817 -8.536 1.00 88.31 453 ALA A O 1
ATOM 3444 N N . HIS A 1 454 ? -0.467 4.507 -6.832 1.00 90.19 454 HIS A N 1
ATOM 3445 C CA . HIS A 1 454 ? -1.702 4.596 -7.629 1.00 90.19 454 HIS A CA 1
ATOM 3446 C C . HIS A 1 454 ? -1.571 5.498 -8.869 1.00 90.19 454 HIS A C 1
ATOM 3448 O O . HIS A 1 454 ? -2.152 5.198 -9.913 1.00 90.19 454 HIS A O 1
ATOM 3454 N N . ARG A 1 455 ? -0.815 6.600 -8.773 1.00 89.19 455 ARG A N 1
ATOM 3455 C CA . ARG A 1 455 ? -0.653 7.584 -9.854 1.00 89.19 455 ARG A CA 1
ATOM 3456 C C . ARG A 1 455 ? 0.191 7.015 -10.989 1.00 89.19 455 ARG A C 1
ATOM 3458 O O . ARG A 1 455 ? -0.137 7.191 -12.160 1.00 89.19 455 ARG A O 1
ATOM 3465 N N . GLU A 1 456 ? 1.273 6.343 -10.635 1.00 87.94 456 GLU A N 1
ATOM 3466 C CA . GLU A 1 456 ? 2.225 5.722 -11.542 1.00 87.94 456 GLU A CA 1
ATOM 3467 C C . GLU A 1 456 ? 1.575 4.506 -12.233 1.00 87.94 456 GLU A C 1
ATOM 3469 O O . GLU A 1 456 ? 1.642 4.388 -13.456 1.00 87.94 456 GLU A O 1
ATOM 3474 N N . VAL A 1 457 ? 0.819 3.682 -11.494 1.00 92.25 457 VAL A N 1
ATOM 3475 C CA . VAL A 1 457 ? -0.032 2.614 -12.057 1.00 92.25 457 VAL A CA 1
ATOM 3476 C C . VAL A 1 457 ? -1.071 3.181 -13.033 1.00 92.25 457 VAL A C 1
ATOM 3478 O O . VAL A 1 457 ? -1.178 2.698 -14.162 1.00 92.25 457 VAL A O 1
ATOM 3481 N N . ALA A 1 458 ? -1.805 4.230 -12.643 1.00 92.69 458 ALA A N 1
ATOM 3482 C CA . ALA A 1 458 ? -2.808 4.858 -13.503 1.00 92.69 458 ALA A CA 1
ATOM 3483 C C . ALA A 1 458 ? -2.196 5.442 -14.788 1.00 92.69 458 ALA A C 1
ATOM 3485 O O . ALA A 1 458 ? -2.794 5.307 -15.855 1.00 92.69 458 ALA A O 1
ATOM 3486 N N . LEU A 1 459 ? -0.991 6.023 -14.718 1.00 91.69 459 LEU A N 1
ATOM 3487 C CA . LEU A 1 459 ? -0.256 6.515 -15.888 1.00 91.69 459 LEU A CA 1
ATOM 3488 C C . LEU A 1 459 ? -0.010 5.394 -16.910 1.00 91.69 459 LEU A C 1
ATOM 3490 O O . LEU A 1 459 ? -0.264 5.588 -18.099 1.00 91.69 459 LEU A O 1
ATOM 3494 N N . PHE A 1 460 ? 0.431 4.215 -16.468 1.00 91.31 460 PHE A N 1
ATOM 3495 C CA . PHE A 1 460 ? 0.686 3.086 -17.368 1.00 91.31 460 PHE A CA 1
ATOM 3496 C C . PHE A 1 460 ? -0.602 2.439 -17.896 1.00 91.31 460 PHE A C 1
ATOM 3498 O O . PHE A 1 460 ? -0.699 2.161 -19.092 1.00 91.31 460 PHE A O 1
ATOM 3505 N N . CYS A 1 461 ? -1.625 2.280 -17.050 1.00 93.12 461 CYS A N 1
ATOM 3506 C CA . CYS A 1 461 ? -2.942 1.790 -17.473 1.00 93.12 461 CYS A CA 1
ATOM 3507 C C . CYS A 1 461 ? -3.626 2.730 -18.483 1.00 93.12 461 CYS A C 1
ATOM 3509 O O . CYS A 1 461 ? -4.276 2.256 -19.416 1.00 93.12 461 CYS A O 1
ATOM 3511 N N . SER A 1 462 ? -3.430 4.049 -18.348 1.00 93.12 462 SER A N 1
ATOM 3512 C CA . SER A 1 462 ? -4.033 5.064 -19.226 1.00 93.12 462 SER A CA 1
ATOM 3513 C C . SER A 1 462 ? -3.586 4.998 -20.687 1.00 93.12 462 SER A C 1
ATOM 3515 O O . SER A 1 462 ? -4.278 5.543 -21.543 1.00 93.12 462 SER A O 1
ATOM 3517 N N . ALA A 1 463 ? -2.502 4.273 -20.996 1.00 90.00 463 ALA A N 1
ATOM 3518 C CA . ALA A 1 463 ? -2.115 3.993 -22.376 1.00 90.00 463 ALA A CA 1
ATOM 3519 C C . ALA A 1 463 ? -3.231 3.246 -23.139 1.00 90.00 463 ALA A C 1
ATOM 3521 O O . ALA A 1 463 ? -3.586 3.653 -24.240 1.00 90.00 463 ALA A O 1
ATOM 3522 N N . HIS A 1 464 ? -3.832 2.211 -22.535 1.00 91.81 464 HIS A N 1
ATOM 3523 C CA . HIS A 1 464 ? -5.029 1.519 -23.037 1.00 91.81 464 HIS A CA 1
ATOM 3524 C C . HIS A 1 464 ? -5.769 0.822 -21.881 1.00 91.81 464 HIS A C 1
ATOM 3526 O O . HIS A 1 464 ? -5.488 -0.335 -21.551 1.00 91.81 464 HIS A O 1
ATOM 3532 N N . TRP A 1 465 ? -6.783 1.492 -21.323 1.00 92.38 465 TRP A N 1
ATOM 3533 C CA . TRP A 1 465 ? -7.598 0.955 -20.224 1.00 92.38 465 TRP A CA 1
ATOM 3534 C C . TRP A 1 465 ? -8.248 -0.399 -20.536 1.00 92.38 465 TRP A C 1
ATOM 3536 O O . TRP A 1 465 ? -8.347 -1.228 -19.640 1.00 92.38 465 TRP A O 1
ATOM 3546 N N . GLY A 1 466 ? -8.638 -0.663 -21.789 1.00 92.31 466 GLY A N 1
ATOM 3547 C CA . GLY A 1 466 ? -9.227 -1.949 -22.183 1.00 92.31 466 GLY A CA 1
ATOM 3548 C C . GLY A 1 466 ? -8.274 -3.138 -22.004 1.00 92.31 466 GLY A C 1
ATOM 3549 O O . GLY A 1 466 ? -8.668 -4.156 -21.442 1.00 92.31 466 GLY A O 1
ATOM 3550 N N . LEU A 1 467 ? -7.004 -2.995 -22.407 1.00 91.44 467 LEU A N 1
ATOM 3551 C CA . LEU A 1 467 ? -5.987 -4.041 -22.223 1.00 91.44 467 LEU A CA 1
ATOM 3552 C C . LEU A 1 467 ? -5.583 -4.184 -20.748 1.00 91.44 467 LEU A C 1
ATOM 3554 O O . LEU A 1 467 ? -5.420 -5.304 -20.268 1.00 91.44 467 LEU A O 1
ATOM 3558 N N . ALA A 1 468 ? -5.469 -3.069 -20.019 1.00 93.81 468 ALA A N 1
ATOM 3559 C CA . ALA A 1 468 ? -5.180 -3.091 -18.584 1.00 93.81 468 ALA A CA 1
ATOM 3560 C C . ALA A 1 468 ? -6.307 -3.769 -17.781 1.00 93.81 468 ALA A C 1
ATOM 3562 O O . ALA A 1 468 ? -6.035 -4.615 -16.933 1.00 93.81 468 ALA A O 1
ATOM 3563 N N . LEU A 1 469 ? -7.572 -3.452 -18.075 1.00 94.56 469 LEU A N 1
ATOM 3564 C CA . LEU A 1 469 ? -8.734 -4.045 -17.410 1.00 94.56 469 LEU A CA 1
ATOM 3565 C C . LEU A 1 469 ? -8.910 -5.523 -17.776 1.00 94.56 469 LEU A C 1
ATOM 3567 O O . LEU A 1 469 ? -9.193 -6.323 -16.888 1.00 94.56 469 LEU A O 1
ATOM 3571 N N . LEU A 1 470 ? -8.675 -5.904 -19.038 1.00 93.44 470 LEU A N 1
ATOM 3572 C CA . LEU A 1 470 ? -8.636 -7.310 -19.455 1.00 93.44 470 LEU A CA 1
ATOM 3573 C C . LEU A 1 470 ? -7.578 -8.092 -18.663 1.00 93.44 470 LEU A C 1
ATOM 3575 O O . LEU A 1 470 ? -7.869 -9.180 -18.170 1.00 93.44 470 LEU A O 1
ATOM 3579 N N . LEU A 1 471 ? -6.379 -7.522 -18.491 1.00 94.31 471 LEU A N 1
ATOM 3580 C CA . LEU A 1 471 ? -5.322 -8.134 -17.691 1.00 94.31 471 LEU A CA 1
ATOM 3581 C C . LEU A 1 471 ? -5.731 -8.278 -16.223 1.00 94.31 471 LEU A C 1
ATOM 3583 O O . LEU A 1 471 ? -5.636 -9.372 -15.677 1.00 94.31 471 LEU A O 1
ATOM 3587 N N . ILE A 1 472 ? -6.205 -7.201 -15.590 1.00 94.69 472 ILE A N 1
ATOM 3588 C CA . ILE A 1 472 ? -6.617 -7.201 -14.177 1.00 94.69 472 ILE A CA 1
ATOM 3589 C C . ILE A 1 472 ? -7.735 -8.225 -13.940 1.00 94.69 472 ILE A C 1
ATOM 3591 O O . ILE A 1 472 ? -7.648 -9.022 -13.007 1.00 94.69 472 ILE A O 1
ATOM 3595 N N . LEU A 1 473 ? -8.752 -8.258 -14.807 1.00 93.69 473 LEU A N 1
ATOM 3596 C CA . LEU A 1 473 ? -9.848 -9.221 -14.713 1.00 93.69 473 LEU A CA 1
ATOM 3597 C C . LEU A 1 473 ? -9.338 -10.659 -14.860 1.00 93.69 473 LEU A C 1
ATOM 3599 O O . LEU A 1 473 ? -9.705 -11.517 -14.063 1.00 93.69 473 LEU A O 1
ATOM 3603 N N . LEU A 1 474 ? -8.449 -10.923 -15.819 1.00 91.69 474 LEU A N 1
ATOM 3604 C CA . LEU A 1 474 ? -7.891 -12.257 -16.038 1.00 91.69 474 LEU A CA 1
ATOM 3605 C C . LEU A 1 474 ? -6.964 -12.698 -14.883 1.00 91.69 474 LEU A C 1
ATOM 3607 O O . LEU A 1 474 ? -7.018 -13.856 -14.478 1.00 91.69 474 LEU A O 1
ATOM 3611 N N . MET A 1 475 ? -6.209 -11.779 -14.266 1.00 91.31 475 MET A N 1
ATOM 3612 C CA . MET A 1 475 ? -5.439 -12.018 -13.029 1.00 91.31 475 MET A CA 1
ATOM 3613 C C . MET A 1 475 ? -6.348 -12.405 -11.851 1.00 91.31 475 MET A C 1
ATOM 3615 O O . MET A 1 475 ? -6.069 -13.371 -11.134 1.00 91.31 475 MET A O 1
ATOM 3619 N N . VAL A 1 476 ? -7.456 -11.681 -11.652 1.00 89.88 476 VAL A N 1
ATOM 3620 C CA . VAL A 1 476 ? -8.444 -11.971 -10.596 1.00 89.88 476 VAL A CA 1
ATOM 3621 C C . VAL A 1 476 ? -9.151 -13.303 -10.864 1.00 89.88 476 VAL A C 1
ATOM 3623 O O . VAL A 1 476 ? -9.274 -14.125 -9.958 1.00 89.88 476 VAL A O 1
ATOM 3626 N N . VAL A 1 477 ? -9.544 -13.574 -12.111 1.00 88.00 477 VAL A N 1
ATOM 3627 C CA . VAL A 1 477 ? -10.172 -14.844 -12.502 1.00 88.00 477 VAL A CA 1
ATOM 3628 C C . VAL A 1 477 ? -9.219 -16.025 -12.307 1.00 88.00 477 VAL A C 1
ATOM 3630 O O . VAL A 1 477 ? -9.623 -17.009 -11.693 1.00 88.00 477 VAL A O 1
ATOM 3633 N N . CYS A 1 478 ? -7.956 -15.939 -12.733 1.00 84.94 478 CYS A N 1
ATOM 3634 C CA . CYS A 1 478 ? -6.986 -17.022 -12.542 1.00 84.94 478 CYS A CA 1
ATOM 3635 C C . CYS A 1 478 ? -6.622 -17.261 -11.064 1.00 84.94 478 CYS A C 1
ATOM 3637 O O . CYS A 1 478 ? -6.531 -18.415 -10.647 1.00 84.94 478 CYS A O 1
ATOM 3639 N N . SER A 1 479 ? -6.436 -16.203 -10.264 1.00 85.31 479 SER A N 1
ATOM 3640 C CA . SER A 1 479 ? -6.037 -16.337 -8.850 1.00 85.31 479 SER A CA 1
ATOM 3641 C C . SER A 1 479 ? -7.198 -16.701 -7.913 1.00 85.31 479 SER A C 1
ATOM 3643 O O . SER A 1 479 ? -7.067 -17.640 -7.121 1.00 85.31 479 SER A O 1
ATOM 3645 N N . GLN A 1 480 ? -8.330 -15.993 -8.011 1.00 84.69 480 GLN A N 1
ATOM 3646 C CA . GLN A 1 480 ? -9.442 -16.082 -7.055 1.00 84.69 480 GLN A CA 1
ATOM 3647 C C . GLN A 1 480 ? -10.510 -17.094 -7.486 1.00 84.69 480 GLN A C 1
ATOM 3649 O O . GLN A 1 480 ? -10.868 -17.973 -6.707 1.00 84.69 480 GLN A O 1
ATOM 3654 N N . HIS A 1 481 ? -11.003 -17.005 -8.727 1.00 81.00 481 HIS A N 1
ATOM 3655 C CA . HIS A 1 481 ? -12.151 -17.806 -9.179 1.00 81.00 481 HIS A CA 1
ATOM 3656 C C . HIS A 1 481 ? -11.756 -19.206 -9.676 1.00 81.00 481 HIS A C 1
ATOM 3658 O O . HIS A 1 481 ? -12.356 -20.199 -9.273 1.00 81.00 481 HIS A O 1
ATOM 3664 N N . LEU A 1 482 ? -10.720 -19.303 -10.513 1.00 77.88 482 LEU A N 1
ATOM 3665 C CA . LEU A 1 482 ? -10.203 -20.565 -11.059 1.00 77.88 482 LEU A CA 1
ATOM 3666 C C . LEU A 1 482 ? -9.086 -21.176 -10.203 1.00 77.88 482 LEU A C 1
ATOM 3668 O O . LEU A 1 482 ? -8.615 -22.273 -10.499 1.00 77.88 482 LEU A O 1
ATOM 3672 N N . GLY A 1 483 ? -8.665 -20.506 -9.127 1.00 66.12 483 GLY A N 1
ATOM 3673 C CA . GLY A 1 483 ? -7.541 -20.948 -8.299 1.00 66.12 483 GLY A CA 1
ATOM 3674 C C . GLY A 1 483 ? -7.754 -22.294 -7.591 1.00 66.12 483 GLY A C 1
ATOM 3675 O O . GLY A 1 483 ? -6.783 -22.912 -7.162 1.00 66.12 483 GLY A O 1
ATOM 3676 N N . SER A 1 484 ? -9.004 -22.756 -7.492 1.00 66.25 484 SER A N 1
ATOM 3677 C CA . SER A 1 484 ? -9.380 -24.071 -6.950 1.00 66.25 484 SER A CA 1
ATOM 3678 C C . SER A 1 484 ? -9.672 -25.123 -8.035 1.00 66.25 484 SER A C 1
ATOM 3680 O O . SER A 1 484 ? -9.924 -26.279 -7.702 1.00 66.25 484 SER A O 1
ATOM 3682 N N . CYS A 1 485 ? -9.645 -24.758 -9.322 1.00 63.44 485 CYS A N 1
ATOM 3683 C CA . CYS A 1 485 ? -9.928 -25.667 -10.435 1.00 63.44 485 CYS A CA 1
ATOM 3684 C C . CYS A 1 485 ? -8.669 -26.468 -10.824 1.00 63.44 485 CYS A C 1
ATOM 3686 O O . CYS A 1 485 ? -7.699 -25.880 -11.314 1.00 63.44 485 CYS A O 1
ATOM 3688 N N . PRO A 1 486 ? -8.652 -27.805 -10.655 1.00 57.72 486 PRO A N 1
ATOM 3689 C CA . PRO A 1 486 ? -7.555 -28.632 -11.139 1.00 57.72 486 PRO A CA 1
ATOM 3690 C C . PRO A 1 486 ? -7.664 -28.825 -12.656 1.00 57.72 486 PRO A C 1
ATOM 3692 O O . PRO A 1 486 ? -8.740 -29.127 -13.172 1.00 57.72 486 PRO A O 1
ATOM 3695 N N . LEU A 1 487 ? -6.544 -28.716 -13.376 1.00 54.06 487 LEU A N 1
ATOM 3696 C CA . LEU A 1 487 ? -6.492 -29.176 -14.765 1.00 54.06 487 LEU A CA 1
ATOM 3697 C C . LEU A 1 487 ? -6.509 -30.716 -14.793 1.00 54.06 487 LEU A C 1
ATOM 3699 O O . LEU A 1 487 ? -5.746 -31.334 -14.042 1.00 54.06 487 LEU A O 1
ATOM 3703 N N . PRO A 1 488 ? -7.328 -31.360 -15.647 1.00 48.12 488 PRO A N 1
ATOM 3704 C CA . PRO A 1 488 ? -7.218 -32.796 -15.867 1.00 48.12 488 PRO A CA 1
ATOM 3705 C C . PRO A 1 488 ? -5.869 -33.111 -16.541 1.00 48.12 488 PRO A C 1
ATOM 3707 O O . PRO A 1 488 ? -5.459 -32.383 -17.451 1.00 48.12 488 PRO A O 1
ATOM 3710 N N . PRO A 1 489 ? -5.155 -34.176 -16.131 1.00 46.97 489 PRO A N 1
ATOM 3711 C CA . PRO A 1 489 ? -3.929 -34.581 -16.806 1.00 46.97 489 PRO A CA 1
ATOM 3712 C C . PRO A 1 489 ? -4.241 -35.002 -18.249 1.00 46.97 489 PRO A C 1
ATOM 3714 O O . PRO A 1 489 ? -5.176 -35.764 -18.493 1.00 46.97 489 PRO A O 1
ATOM 3717 N N . GLY A 1 490 ? -3.457 -34.501 -19.207 1.00 44.75 490 GLY A N 1
ATOM 3718 C CA . GLY A 1 490 ? -3.635 -34.820 -20.626 1.00 44.75 490 GLY A CA 1
ATOM 3719 C C . GLY A 1 490 ? -3.438 -36.316 -20.936 1.00 44.75 490 GLY A C 1
ATOM 3720 O O . GLY A 1 490 ? -2.771 -37.019 -20.174 1.00 44.75 490 GLY A O 1
ATOM 3721 N N . PRO A 1 491 ? -3.951 -36.815 -22.078 1.00 42.72 491 PRO A N 1
ATOM 3722 C CA . PRO A 1 491 ? -4.097 -38.251 -22.378 1.00 42.72 491 PRO A CA 1
ATOM 3723 C C . PRO A 1 491 ? -2.783 -39.007 -22.691 1.00 42.72 491 PRO A C 1
ATOM 3725 O O . PRO A 1 491 ? -2.799 -40.062 -23.315 1.00 42.72 491 PRO A O 1
ATOM 3728 N N . TRP A 1 492 ? -1.628 -38.479 -22.285 1.00 41.22 492 TRP A N 1
ATOM 3729 C CA . TRP A 1 492 ? -0.300 -38.878 -22.772 1.00 41.22 492 TRP A CA 1
ATOM 3730 C C . TRP A 1 492 ? 0.442 -39.912 -21.904 1.00 41.22 492 TRP A C 1
ATOM 3732 O O . TRP A 1 492 ? 1.660 -40.046 -22.020 1.00 41.22 492 TRP A O 1
ATOM 3742 N N . ARG A 1 493 ? -0.251 -40.669 -21.040 1.00 38.91 493 ARG A N 1
ATOM 3743 C CA . ARG A 1 493 ? 0.339 -41.840 -20.359 1.00 38.91 493 ARG A CA 1
ATOM 3744 C C . ARG A 1 493 ? -0.627 -43.033 -20.325 1.00 38.91 493 ARG A C 1
ATOM 3746 O O . ARG A 1 493 ? -1.713 -42.888 -19.766 1.00 38.91 493 ARG A O 1
ATOM 3753 N N . PRO A 1 494 ? -0.246 -44.208 -20.869 1.00 43.91 494 PRO A N 1
ATOM 3754 C CA . PRO A 1 494 ? -1.011 -45.435 -20.679 1.00 43.91 494 PRO A CA 1
ATOM 3755 C C . PRO A 1 494 ? -0.956 -45.879 -19.211 1.00 43.91 494 PRO A C 1
ATOM 3757 O O . PRO A 1 494 ? 0.032 -45.652 -18.510 1.00 43.91 494 PRO A O 1
ATOM 3760 N N . ALA A 1 495 ? -2.039 -46.494 -18.741 1.00 45.34 495 ALA A N 1
ATOM 3761 C CA . ALA A 1 495 ? -2.225 -46.818 -17.334 1.00 45.34 495 ALA A CA 1
ATOM 3762 C C . ALA A 1 495 ? -1.280 -47.934 -16.854 1.00 45.34 495 ALA A C 1
ATOM 3764 O O . ALA A 1 495 ? -1.345 -49.061 -17.338 1.00 45.34 495 ALA A O 1
ATOM 3765 N N . SER A 1 496 ? -0.475 -47.640 -15.829 1.00 38.25 496 SER A N 1
ATOM 3766 C CA . SER A 1 496 ? 0.149 -48.654 -14.976 1.00 38.25 496 SER A CA 1
ATOM 3767 C C . SER A 1 496 ? 0.185 -48.177 -13.525 1.00 38.25 496 SER A C 1
ATOM 3769 O O . SER A 1 496 ? 0.789 -47.154 -13.219 1.00 38.25 496 SER A O 1
ATOM 3771 N N . THR A 1 497 ? -0.441 -48.972 -12.652 1.00 39.75 497 THR A N 1
ATOM 3772 C CA . THR A 1 497 ? -0.179 -49.091 -11.202 1.00 39.75 497 THR A CA 1
ATOM 3773 C C . THR A 1 497 ? -0.169 -47.811 -10.348 1.00 39.75 497 THR A C 1
ATOM 3775 O O . THR A 1 497 ? 0.868 -47.190 -10.137 1.00 39.75 497 THR A O 1
ATOM 3778 N N . SER A 1 498 ? -1.337 -47.514 -9.763 1.00 45.47 498 SER A N 1
ATOM 3779 C CA . SER A 1 498 ? -1.527 -46.951 -8.408 1.00 45.47 498 SER A CA 1
ATOM 3780 C C . SER A 1 498 ? -0.480 -45.947 -7.887 1.00 45.47 498 SER A C 1
ATOM 3782 O O . SER A 1 498 ? 0.275 -46.247 -6.962 1.00 45.47 498 SER A O 1
ATOM 3784 N N . SER A 1 499 ? -0.521 -44.717 -8.398 1.00 38.34 499 SER A N 1
ATOM 3785 C CA . SER A 1 499 ? -0.004 -43.538 -7.692 1.00 38.34 499 SER A CA 1
ATOM 3786 C C . SER A 1 499 ? -1.172 -42.601 -7.377 1.00 38.34 499 SER A C 1
ATOM 3788 O O . SER A 1 499 ? -2.085 -42.430 -8.189 1.00 38.34 499 SER A O 1
ATOM 3790 N N . THR A 1 500 ? -1.184 -42.029 -6.175 1.00 36.91 500 THR A N 1
ATOM 3791 C CA . THR A 1 500 ? -2.216 -41.090 -5.724 1.00 36.91 500 THR A CA 1
ATOM 3792 C C . THR A 1 500 ? -2.204 -39.832 -6.590 1.00 36.91 500 THR A C 1
ATOM 3794 O O . THR A 1 500 ? -1.256 -39.054 -6.528 1.00 36.91 500 THR A O 1
ATOM 3797 N N . HIS A 1 501 ? -3.264 -39.614 -7.377 1.00 43.00 501 HIS A N 1
ATOM 3798 C CA . HIS A 1 501 ? -3.403 -38.455 -8.266 1.00 43.00 501 HIS A CA 1
ATOM 3799 C C . HIS A 1 501 ? -3.340 -37.121 -7.496 1.00 43.00 501 HIS A C 1
ATOM 3801 O O . HIS A 1 501 ? -4.351 -36.620 -6.995 1.00 43.00 501 HIS A O 1
ATOM 3807 N N . THR A 1 502 ? -2.158 -36.508 -7.451 1.00 46.31 502 THR A N 1
ATOM 3808 C CA . THR A 1 502 ? -1.933 -35.171 -6.897 1.00 46.31 502 THR A CA 1
ATOM 3809 C C . THR A 1 502 ? -2.524 -34.108 -7.828 1.00 46.31 502 THR A C 1
ATOM 3811 O O . THR A 1 502 ? -2.075 -33.896 -8.953 1.00 46.31 502 THR A O 1
ATOM 3814 N N . ARG A 1 503 ? -3.581 -33.429 -7.365 1.00 53.12 503 ARG A N 1
ATOM 3815 C CA . ARG A 1 503 ? -4.246 -32.342 -8.101 1.00 53.12 503 ARG A CA 1
ATOM 3816 C C . ARG A 1 503 ? -3.456 -31.040 -7.931 1.00 53.12 503 ARG A C 1
ATOM 3818 O O . ARG A 1 503 ? -3.371 -30.524 -6.822 1.00 53.12 503 ARG A O 1
ATOM 3825 N N . ILE A 1 504 ? -2.909 -30.495 -9.019 1.00 59.66 504 ILE A N 1
ATOM 3826 C CA . ILE A 1 504 ? -2.106 -29.259 -9.005 1.00 59.66 504 ILE A CA 1
ATOM 3827 C C . ILE A 1 504 ? -2.986 -28.060 -9.428 1.00 59.66 504 ILE A C 1
ATOM 3829 O O . ILE A 1 504 ? -3.551 -28.094 -10.526 1.00 59.66 504 ILE A O 1
ATOM 3833 N N . PRO A 1 505 ? -3.100 -26.982 -8.622 1.00 66.75 505 PRO A N 1
ATOM 3834 C CA . PRO A 1 505 ? -3.901 -25.794 -8.948 1.00 66.75 505 PRO A CA 1
ATOM 3835 C C . PRO A 1 505 ? -3.158 -24.852 -9.916 1.00 66.75 505 PRO A C 1
ATOM 3837 O O . PRO A 1 505 ? -2.706 -23.763 -9.553 1.00 66.75 505 PRO A O 1
ATOM 3840 N N . ALA A 1 506 ? -3.008 -25.285 -11.170 1.00 69.31 506 ALA A N 1
ATOM 3841 C CA . ALA A 1 506 ? -2.186 -24.606 -12.176 1.00 69.31 506 ALA A CA 1
ATOM 3842 C C . ALA A 1 506 ? -2.581 -23.136 -12.427 1.00 69.31 506 ALA A C 1
ATOM 3844 O O . ALA A 1 506 ? -1.701 -22.294 -12.589 1.00 69.31 506 ALA A O 1
ATOM 3845 N N . PHE A 1 507 ? -3.878 -22.800 -12.401 1.00 73.69 507 PHE A N 1
ATOM 3846 C CA . PHE A 1 507 ? -4.346 -21.421 -12.603 1.00 73.69 507 PHE A CA 1
ATOM 3847 C C . PHE A 1 507 ? -3.924 -20.460 -11.482 1.00 73.69 507 PHE A C 1
ATOM 3849 O O . PHE A 1 507 ? -3.627 -19.302 -11.769 1.00 73.69 507 PHE A O 1
ATOM 3856 N N . ARG A 1 508 ? -3.813 -20.938 -10.231 1.00 79.00 508 ARG A N 1
ATOM 3857 C CA . ARG A 1 508 ? -3.291 -20.139 -9.109 1.00 79.00 508 ARG A CA 1
ATOM 3858 C C . ARG A 1 508 ? -1.775 -19.960 -9.219 1.00 79.00 508 ARG A C 1
ATOM 3860 O O . ARG A 1 508 ? -1.283 -18.838 -9.133 1.00 79.00 508 ARG A O 1
ATOM 3867 N N . LEU A 1 509 ? -1.058 -21.055 -9.492 1.00 75.50 509 LEU A N 1
ATOM 3868 C CA . LEU A 1 509 ? 0.405 -21.098 -9.656 1.00 75.50 509 LEU A CA 1
ATOM 3869 C C . LEU A 1 509 ? 0.930 -20.302 -10.865 1.00 75.50 509 LEU A C 1
ATOM 3871 O O . LEU A 1 509 ? 2.103 -19.936 -10.893 1.00 75.50 509 LEU A O 1
ATOM 3875 N N . LEU A 1 510 ? 0.085 -20.043 -11.864 1.00 81.44 510 LEU A N 1
ATOM 3876 C CA . LEU A 1 510 ? 0.415 -19.281 -13.075 1.00 81.44 510 LEU A CA 1
ATOM 3877 C C . LEU A 1 510 ? -0.453 -18.021 -13.225 1.00 81.44 510 LEU A C 1
ATOM 3879 O O . LEU A 1 510 ? -0.631 -17.516 -14.337 1.00 81.44 510 LEU A O 1
ATOM 3883 N N . SER A 1 511 ? -0.994 -17.519 -12.109 1.00 87.00 511 SER A N 1
ATOM 3884 C CA . SER A 1 511 ? -1.960 -16.415 -12.076 1.00 87.00 511 SER A CA 1
ATOM 3885 C C . SER A 1 511 ? -1.412 -15.058 -12.522 1.00 87.00 511 SER A C 1
ATOM 3887 O O . SER A 1 511 ? -2.210 -14.147 -12.712 1.00 87.00 511 SER A O 1
ATOM 3889 N N . VAL A 1 512 ? -0.097 -14.922 -12.738 1.00 88.25 512 VAL A N 1
ATOM 3890 C CA . VAL A 1 512 ? 0.515 -13.751 -13.392 1.00 88.25 512 VAL A CA 1
ATOM 3891 C C . VAL A 1 512 ? 0.982 -14.075 -14.813 1.00 88.25 512 VAL A C 1
ATOM 3893 O O . VAL A 1 512 ? 0.816 -13.257 -15.718 1.00 88.25 512 VAL A O 1
ATOM 3896 N N . LEU A 1 513 ? 1.512 -15.280 -15.054 1.00 88.19 513 LEU A N 1
ATOM 3897 C CA . LEU A 1 513 ? 2.052 -15.646 -16.369 1.00 88.19 513 LEU A CA 1
ATOM 3898 C C . LEU A 1 513 ? 0.968 -15.789 -17.439 1.00 88.19 513 LEU A C 1
ATOM 3900 O O . LEU A 1 513 ? 1.122 -15.240 -18.528 1.00 88.19 513 LEU A O 1
ATOM 3904 N N . ILE A 1 514 ? -0.112 -16.522 -17.140 1.00 87.56 514 ILE A N 1
ATOM 3905 C CA . ILE A 1 514 ? -1.188 -16.772 -18.111 1.00 87.56 514 ILE A CA 1
ATOM 3906 C C . ILE A 1 514 ? -1.854 -15.450 -18.522 1.00 87.56 514 ILE A C 1
ATOM 3908 O O . ILE A 1 514 ? -1.908 -15.189 -19.725 1.00 87.56 514 ILE A O 1
ATOM 3912 N N . PRO A 1 515 ? -2.291 -14.569 -17.594 1.00 91.44 515 PRO A N 1
ATOM 3913 C CA . PRO A 1 515 ? -2.931 -13.318 -17.982 1.00 91.44 515 PRO A CA 1
ATOM 3914 C C . PRO A 1 515 ? -2.033 -12.410 -18.820 1.00 91.44 515 PRO A C 1
ATOM 3916 O O . PRO A 1 515 ? -2.488 -11.871 -19.830 1.00 91.44 515 PRO A O 1
ATOM 3919 N N . VAL A 1 516 ? -0.753 -12.274 -18.452 1.00 89.88 516 VAL A N 1
ATOM 3920 C CA . VAL A 1 516 ? 0.181 -11.441 -19.217 1.00 89.88 516 VAL A CA 1
ATOM 3921 C C . VAL A 1 516 ? 0.451 -12.030 -20.598 1.00 89.88 516 VAL A C 1
ATOM 3923 O O . VAL A 1 516 ? 0.372 -11.291 -21.575 1.00 89.88 516 VAL A O 1
ATOM 3926 N N . ALA A 1 517 ? 0.690 -13.339 -20.717 1.00 88.50 517 ALA A N 1
ATOM 3927 C CA . ALA A 1 517 ? 0.878 -13.982 -22.017 1.00 88.50 517 ALA A CA 1
ATOM 3928 C C . ALA A 1 517 ? -0.353 -13.801 -22.925 1.00 88.50 517 ALA A C 1
ATOM 3930 O O . ALA A 1 517 ? -0.209 -13.401 -24.080 1.00 88.50 517 ALA A O 1
ATOM 3931 N N . CYS A 1 518 ? -1.565 -14.007 -22.397 1.00 87.62 518 CYS A N 1
ATOM 3932 C CA . CYS A 1 518 ? -2.808 -13.795 -23.140 1.00 87.62 518 CYS A CA 1
ATOM 3933 C C . CYS A 1 518 ? -2.957 -12.345 -23.626 1.00 87.62 518 CYS A C 1
ATOM 3935 O O . CYS A 1 518 ? -3.198 -12.122 -24.812 1.00 87.62 518 CYS A O 1
ATOM 3937 N N . VAL A 1 519 ? -2.786 -11.352 -22.747 1.00 89.88 519 VAL A N 1
ATOM 3938 C CA . VAL A 1 519 ? -2.954 -9.934 -23.117 1.00 89.88 519 VAL A CA 1
ATOM 3939 C C . VAL A 1 519 ? -1.836 -9.445 -24.040 1.00 89.88 519 VAL A C 1
ATOM 3941 O O . VAL A 1 519 ? -2.095 -8.631 -24.926 1.00 89.88 519 VAL A O 1
ATOM 3944 N N . TRP A 1 520 ? -0.618 -9.973 -23.909 1.00 85.25 520 TRP A N 1
ATOM 3945 C CA . TRP A 1 520 ? 0.497 -9.663 -24.805 1.00 85.25 520 TRP A CA 1
ATOM 3946 C C . TRP A 1 520 ? 0.262 -10.218 -26.219 1.00 85.25 520 TRP A C 1
ATOM 3948 O O . TRP A 1 520 ? 0.427 -9.481 -27.190 1.00 85.25 520 TRP A O 1
ATOM 3958 N N . ILE A 1 521 ? -0.235 -11.457 -26.343 1.00 84.62 521 ILE A N 1
ATOM 3959 C CA . ILE A 1 521 ? -0.647 -12.045 -27.632 1.00 84.62 521 ILE A CA 1
ATOM 3960 C C . ILE A 1 521 ? -1.803 -11.247 -28.253 1.00 84.62 521 ILE A C 1
ATOM 3962 O O . ILE A 1 521 ? -1.746 -10.909 -29.432 1.00 84.62 521 ILE A O 1
ATOM 3966 N N . VAL A 1 522 ? -2.829 -10.888 -27.473 1.00 84.88 522 VAL A N 1
ATOM 3967 C CA . VAL A 1 522 ? -3.962 -10.072 -27.954 1.00 84.88 522 VAL A CA 1
ATOM 3968 C C . VAL A 1 522 ? -3.501 -8.679 -28.409 1.00 84.88 522 VAL A C 1
ATOM 3970 O O . VAL A 1 522 ? -3.924 -8.209 -29.463 1.00 84.88 522 VAL A O 1
ATOM 3973 N N . SER A 1 523 ? -2.592 -8.034 -27.672 1.00 83.88 523 SER A N 1
ATOM 3974 C CA . SER A 1 523 ? -1.991 -6.744 -28.047 1.00 83.88 523 SER A CA 1
ATOM 3975 C C . SER A 1 523 ? -1.188 -6.833 -29.353 1.00 83.88 523 SER A C 1
ATOM 3977 O O . SER A 1 523 ? -1.278 -5.925 -30.181 1.00 83.88 523 SER A O 1
ATOM 3979 N N . ALA A 1 524 ? -0.467 -7.937 -29.579 1.00 81.00 524 ALA A N 1
ATOM 3980 C CA . ALA A 1 524 ? 0.252 -8.190 -30.826 1.00 81.00 524 ALA A CA 1
ATOM 3981 C C . ALA A 1 524 ? -0.699 -8.450 -32.011 1.00 81.00 524 ALA A C 1
ATOM 3983 O O . ALA A 1 524 ? -0.537 -7.840 -33.066 1.00 81.00 524 ALA A O 1
ATOM 3984 N N . LEU A 1 525 ? -1.725 -9.294 -31.833 1.00 79.88 525 LEU A N 1
ATOM 3985 C CA . LEU A 1 525 ? -2.711 -9.625 -32.876 1.00 79.88 525 LEU A CA 1
ATOM 3986 C C . LEU A 1 525 ? -3.545 -8.416 -33.324 1.00 79.88 525 LEU A C 1
ATOM 3988 O O . LEU A 1 525 ? -3.866 -8.296 -34.502 1.00 79.88 525 LEU A O 1
ATOM 3992 N N . LEU A 1 526 ? -3.885 -7.515 -32.398 1.00 79.00 526 LEU A N 1
ATOM 3993 C CA . LEU A 1 526 ? -4.640 -6.294 -32.697 1.00 79.00 526 LEU A CA 1
ATOM 3994 C C . LEU A 1 526 ? -3.763 -5.152 -33.245 1.00 79.00 526 LEU A C 1
ATOM 3996 O O . LEU A 1 526 ? -4.283 -4.078 -33.536 1.00 79.00 526 LEU A O 1
ATOM 4000 N N . GLY A 1 527 ? -2.437 -5.327 -33.322 1.00 70.81 527 GLY A N 1
ATOM 4001 C CA . GLY A 1 527 ? -1.500 -4.245 -33.650 1.00 70.81 527 GLY A CA 1
ATOM 4002 C C . GLY A 1 527 ? -1.421 -3.134 -32.588 1.00 70.81 527 GLY A C 1
ATOM 4003 O O . GLY A 1 527 ? -0.744 -2.131 -32.795 1.00 70.81 527 GLY A O 1
ATOM 4004 N N . LEU A 1 528 ? -2.061 -3.313 -31.425 1.00 68.69 528 LEU A N 1
ATOM 4005 C CA . LEU A 1 528 ? -2.132 -2.351 -30.313 1.00 68.69 528 LEU A CA 1
ATOM 4006 C C . LEU A 1 528 ? -0.908 -2.433 -29.390 1.00 68.69 528 LEU A C 1
ATOM 4008 O O . LEU A 1 528 ? -1.006 -2.290 -28.167 1.00 68.69 528 LEU A O 1
ATOM 4012 N N . SER A 1 529 ? 0.256 -2.706 -29.972 1.00 62.25 529 SER A N 1
ATOM 4013 C CA . SER A 1 529 ? 1.528 -2.771 -29.261 1.00 62.25 529 SER A CA 1
ATOM 4014 C C . SER A 1 529 ? 2.036 -1.352 -28.989 1.00 62.25 529 SER A C 1
ATOM 4016 O O . SER A 1 529 ? 2.962 -0.872 -29.641 1.00 62.25 529 SER A O 1
ATOM 4018 N N . ILE A 1 530 ? 1.428 -0.674 -28.003 1.00 63.69 530 ILE A N 1
ATOM 4019 C CA . ILE A 1 530 ? 2.018 0.523 -27.388 1.00 63.69 530 ILE A CA 1
ATOM 4020 C C . ILE A 1 530 ? 3.259 0.068 -26.613 1.00 63.69 530 ILE A C 1
ATOM 4022 O O . ILE A 1 530 ? 3.207 -0.225 -25.416 1.00 63.69 530 ILE A O 1
ATOM 4026 N N . ILE A 1 531 ? 4.368 -0.021 -27.338 1.00 64.12 531 ILE A N 1
ATOM 4027 C CA . ILE A 1 531 ? 5.706 -0.271 -26.816 1.00 64.12 531 ILE A CA 1
ATOM 4028 C C . ILE A 1 531 ? 6.291 1.081 -26.366 1.00 64.12 531 ILE A C 1
ATOM 4030 O O . ILE A 1 531 ? 6.076 2.093 -27.042 1.00 64.12 531 ILE A O 1
ATOM 4034 N N . PRO A 1 532 ? 7.032 1.150 -25.245 1.00 57.91 532 PRO A N 1
ATOM 4035 C CA . PRO A 1 532 ? 7.774 2.347 -24.860 1.00 57.91 532 PRO A CA 1
ATOM 4036 C C . PRO A 1 532 ? 8.852 2.701 -25.899 1.00 57.91 532 PRO A C 1
ATOM 4038 O O . PRO A 1 532 ? 9.991 2.231 -25.840 1.00 57.91 532 PRO A O 1
ATOM 4041 N N . LEU A 1 533 ? 8.501 3.582 -26.842 1.00 55.31 533 LEU A N 1
ATOM 4042 C CA . LEU A 1 533 ? 9.396 4.045 -27.909 1.00 55.31 533 LEU A CA 1
ATOM 4043 C C . LEU A 1 533 ? 10.680 4.693 -27.351 1.00 55.31 533 LEU A C 1
ATOM 4045 O O . LEU A 1 533 ? 11.747 4.543 -27.932 1.00 55.31 533 LEU A O 1
ATOM 4049 N N . GLU A 1 534 ? 10.595 5.321 -26.174 1.00 54.81 534 GLU A N 1
ATOM 4050 C CA . GLU A 1 534 ? 11.720 5.932 -25.443 1.00 54.81 534 GLU A CA 1
ATOM 4051 C C . GLU A 1 534 ? 12.788 4.919 -24.974 1.00 54.81 534 GLU A C 1
ATOM 4053 O O . GLU A 1 534 ? 13.938 5.306 -24.780 1.00 54.81 534 GLU A O 1
ATOM 4058 N N . LEU A 1 535 ? 12.448 3.628 -24.826 1.00 55.56 535 LEU A N 1
ATOM 4059 C CA . LEU A 1 535 ? 13.420 2.548 -24.572 1.00 55.56 535 LEU A CA 1
ATOM 4060 C C . LEU A 1 535 ? 13.736 1.705 -25.820 1.00 55.56 535 LEU A C 1
ATOM 4062 O O . LEU A 1 535 ? 14.635 0.864 -25.791 1.00 55.56 535 LEU A O 1
ATOM 4066 N N . SER A 1 536 ? 13.035 1.941 -26.929 1.00 54.34 536 SER A N 1
ATOM 4067 C CA . SER A 1 536 ? 13.128 1.142 -28.154 1.00 54.34 536 SER A CA 1
ATOM 4068 C C . SER A 1 536 ? 14.214 1.673 -29.095 1.00 54.34 536 SER A C 1
ATOM 4070 O O . SER A 1 536 ? 13.932 2.247 -30.144 1.00 54.34 536 SER A O 1
ATOM 4072 N N . ALA A 1 537 ? 15.477 1.486 -28.708 1.00 53.59 537 ALA A N 1
ATOM 4073 C CA . ALA A 1 537 ? 16.637 1.768 -29.560 1.00 53.59 537 ALA A CA 1
ATOM 4074 C C . ALA A 1 537 ? 16.740 0.778 -30.752 1.00 53.59 537 ALA A C 1
ATOM 4076 O O . ALA A 1 537 ? 16.166 -0.311 -30.689 1.00 53.59 537 ALA A O 1
ATOM 4077 N N . PRO A 1 538 ? 17.466 1.104 -31.842 1.00 54.41 538 PRO A N 1
ATOM 4078 C CA . PRO A 1 538 ? 17.687 0.174 -32.954 1.00 54.41 538 PRO A CA 1
ATOM 4079 C C . PRO A 1 538 ? 18.395 -1.130 -32.532 1.00 54.41 538 PRO A C 1
ATOM 4081 O O . PRO A 1 538 ? 19.079 -1.198 -31.514 1.00 54.41 538 PRO A O 1
ATOM 4084 N N . ILE A 1 539 ? 18.235 -2.174 -33.353 1.00 53.84 539 ILE A N 1
ATOM 4085 C CA . ILE A 1 539 ? 18.553 -3.594 -33.070 1.00 53.84 539 ILE A CA 1
ATOM 4086 C C . ILE A 1 539 ? 20.074 -3.886 -32.937 1.00 53.84 539 ILE A C 1
ATOM 4088 O O . ILE A 1 539 ? 20.492 -5.024 -32.732 1.00 53.84 539 ILE A O 1
ATOM 4092 N N . GLU A 1 540 ? 20.944 -2.880 -33.010 1.00 62.47 540 GLU A N 1
ATOM 4093 C CA . GLU A 1 540 ? 22.412 -3.029 -33.017 1.00 62.47 540 GLU A CA 1
ATOM 4094 C C . GLU A 1 540 ? 23.032 -3.434 -31.663 1.00 62.47 540 GLU A C 1
ATOM 4096 O O . GLU A 1 540 ? 24.237 -3.658 -31.580 1.00 62.47 540 GLU A O 1
ATOM 4101 N N . ALA A 1 541 ? 22.228 -3.595 -30.606 1.00 68.38 541 ALA A N 1
ATOM 4102 C CA . ALA A 1 541 ? 22.701 -4.055 -29.301 1.00 68.38 541 ALA A CA 1
ATOM 4103 C C . ALA A 1 541 ? 23.401 -5.439 -29.376 1.00 68.38 541 ALA A C 1
ATOM 4105 O O . ALA A 1 541 ? 22.937 -6.321 -30.110 1.00 68.38 541 ALA A O 1
ATOM 4106 N N . PRO A 1 542 ? 24.487 -5.675 -28.612 1.00 81.56 542 PRO A N 1
ATOM 4107 C CA . PRO A 1 542 ? 25.210 -6.948 -28.616 1.00 81.56 542 PRO A CA 1
ATOM 4108 C C . PRO A 1 542 ? 24.444 -8.066 -27.888 1.00 81.56 542 PRO A C 1
ATOM 4110 O O . PRO A 1 542 ? 23.682 -7.828 -26.950 1.00 81.56 542 PRO A O 1
ATOM 4113 N N . TRP A 1 543 ? 24.681 -9.315 -28.306 1.00 82.50 543 TRP A N 1
ATOM 4114 C CA . TRP A 1 543 ? 24.106 -10.510 -27.667 1.00 82.50 543 TRP A CA 1
ATOM 4115 C C . TRP A 1 543 ? 24.742 -10.852 -26.319 1.00 82.50 543 TRP A C 1
ATOM 4117 O O . TRP A 1 543 ? 24.046 -11.358 -25.444 1.00 82.50 543 TRP A O 1
ATOM 4127 N N . PHE A 1 544 ? 26.037 -10.585 -26.160 1.00 88.06 544 PHE A N 1
ATOM 4128 C CA . PHE A 1 544 ? 26.767 -10.750 -24.910 1.00 88.06 544 PHE A CA 1
ATOM 4129 C C . PHE A 1 544 ? 27.541 -9.469 -24.628 1.00 88.06 544 PHE A C 1
ATOM 4131 O O . PHE A 1 544 ? 28.261 -8.972 -25.496 1.00 88.06 544 PHE A O 1
ATOM 4138 N N . TRP A 1 545 ? 27.375 -8.940 -23.424 1.00 86.75 545 TRP A N 1
ATOM 4139 C CA . TRP A 1 545 ? 28.077 -7.766 -22.933 1.00 86.75 545 TRP A CA 1
ATOM 4140 C C . TRP A 1 545 ? 28.095 -7.830 -21.405 1.00 86.75 545 TRP A C 1
ATOM 4142 O O . TRP A 1 545 ? 27.066 -8.052 -20.771 1.00 86.75 545 TRP A O 1
ATOM 4152 N N . LEU A 1 546 ? 29.285 -7.694 -20.824 1.00 88.50 546 LEU A N 1
ATOM 4153 C CA . LEU A 1 546 ? 29.494 -7.743 -19.383 1.00 88.50 546 LEU A CA 1
ATOM 4154 C C . LEU A 1 546 ? 29.506 -6.301 -18.854 1.00 88.50 546 LEU A C 1
ATOM 4156 O O . LEU A 1 546 ? 30.476 -5.602 -19.149 1.00 88.50 546 LEU A O 1
ATOM 4160 N N . PRO A 1 547 ? 28.492 -5.853 -18.085 1.00 85.19 547 PRO A N 1
ATOM 4161 C CA . PRO A 1 547 ? 28.503 -4.517 -17.502 1.00 85.19 547 PRO A CA 1
ATOM 4162 C C . PRO A 1 547 ? 29.709 -4.380 -16.572 1.00 85.19 547 PRO A C 1
ATOM 4164 O O . PRO A 1 547 ? 29.831 -5.131 -15.599 1.00 85.19 547 PRO A O 1
ATOM 4167 N N . HIS A 1 548 ? 30.595 -3.427 -16.859 1.00 84.81 548 HIS A N 1
ATOM 4168 C CA . HIS A 1 548 ? 31.783 -3.186 -16.044 1.00 84.81 548 HIS A CA 1
ATOM 4169 C C . HIS A 1 548 ? 31.731 -1.815 -15.352 1.00 84.81 548 HIS A C 1
ATOM 4171 O O . HIS A 1 548 ? 31.139 -0.866 -15.872 1.00 84.81 548 HIS A O 1
ATOM 4177 N N . PRO A 1 549 ? 32.320 -1.677 -14.148 1.00 85.88 549 PRO A N 1
ATOM 4178 C CA . PRO A 1 549 ? 32.299 -0.407 -13.438 1.00 85.88 549 PRO A CA 1
ATOM 4179 C C . PRO A 1 549 ? 33.005 0.683 -14.251 1.00 85.88 549 PRO A C 1
ATOM 4181 O O . PRO A 1 549 ? 34.009 0.425 -14.920 1.00 85.88 549 PRO A O 1
ATOM 4184 N N . ALA A 1 550 ? 32.464 1.901 -14.173 1.00 76.62 550 ALA A N 1
ATOM 4185 C CA . ALA A 1 550 ? 32.972 3.098 -14.850 1.00 76.62 550 ALA A CA 1
ATOM 4186 C C . ALA A 1 550 ? 33.069 3.034 -16.394 1.00 76.62 550 ALA A C 1
ATOM 4188 O O . ALA A 1 550 ? 33.751 3.865 -16.992 1.00 76.62 550 ALA A O 1
ATOM 4189 N N . GLU A 1 551 ? 32.344 2.116 -17.051 1.00 74.12 551 GLU A N 1
ATOM 4190 C CA . GLU A 1 551 ? 32.189 2.062 -18.522 1.00 74.12 551 GLU A CA 1
ATOM 4191 C C . GLU A 1 551 ? 31.668 3.385 -19.121 1.00 74.12 551 GLU A C 1
ATOM 4193 O O . GLU A 1 551 ? 31.984 3.742 -20.255 1.00 74.12 551 GLU A O 1
ATOM 4198 N N . TRP A 1 552 ? 30.918 4.150 -18.325 1.00 72.25 552 TRP A N 1
ATOM 4199 C CA . TRP A 1 552 ? 30.234 5.386 -18.712 1.00 72.25 552 TRP A CA 1
ATOM 4200 C C . TRP A 1 552 ? 30.687 6.603 -17.901 1.00 72.25 552 TRP A C 1
ATOM 4202 O O . TRP A 1 552 ? 29.877 7.472 -17.575 1.00 72.25 552 TRP A O 1
ATOM 4212 N N . ASP A 1 553 ? 31.983 6.641 -17.590 1.00 80.94 553 ASP A N 1
ATOM 4213 C CA . ASP A 1 553 ? 32.622 7.471 -16.568 1.00 80.94 553 ASP A CA 1
ATOM 4214 C C . ASP A 1 553 ? 32.301 7.053 -15.117 1.00 80.94 553 ASP A C 1
ATOM 4216 O O . ASP A 1 553 ? 31.336 6.348 -14.820 1.00 80.94 553 ASP A O 1
ATOM 4220 N N . TRP A 1 554 ? 33.113 7.545 -14.177 1.00 87.06 554 TRP A N 1
ATOM 4221 C CA . TRP A 1 554 ? 32.893 7.345 -12.743 1.00 87.06 554 TRP A CA 1
ATOM 4222 C C . TRP A 1 554 ? 31.708 8.175 -12.202 1.00 87.06 554 TRP A C 1
ATOM 4224 O O . TRP A 1 554 ? 31.526 9.330 -12.629 1.00 87.06 554 TRP A O 1
ATOM 4234 N N . PRO A 1 555 ? 30.947 7.638 -11.221 1.00 90.06 555 PRO A N 1
ATOM 4235 C CA . PRO A 1 555 ? 29.905 8.369 -10.499 1.00 90.06 555 PRO A CA 1
ATOM 4236 C C . PRO A 1 555 ? 30.434 9.676 -9.894 1.00 90.06 555 PRO A C 1
ATOM 4238 O O . PRO A 1 555 ? 31.547 9.737 -9.368 1.00 90.06 555 PRO A O 1
ATOM 4241 N N . LEU A 1 556 ? 29.626 10.733 -9.966 1.00 89.88 556 LEU A N 1
ATOM 4242 C CA . LEU A 1 556 ? 29.997 12.079 -9.538 1.00 89.88 556 LEU A CA 1
ATOM 4243 C C . LEU A 1 556 ? 29.496 12.348 -8.113 1.00 89.88 556 LEU A C 1
ATOM 4245 O O . LEU A 1 556 ? 28.304 12.542 -7.881 1.00 89.88 556 LEU A O 1
ATOM 4249 N N . LEU A 1 557 ? 30.424 12.402 -7.160 1.00 91.38 557 LEU A N 1
ATOM 4250 C CA . LEU A 1 557 ? 30.128 12.669 -5.753 1.00 91.38 557 LEU A CA 1
ATOM 4251 C C . LEU A 1 557 ? 30.096 14.185 -5.494 1.00 91.38 557 LEU A C 1
ATOM 4253 O O . LEU A 1 557 ? 31.134 14.816 -5.303 1.00 91.38 557 LEU A O 1
ATOM 4257 N N . THR A 1 558 ? 28.902 14.780 -5.487 1.00 91.94 558 THR A N 1
ATOM 4258 C CA . THR A 1 558 ? 28.681 16.176 -5.064 1.00 91.94 558 THR A CA 1
ATOM 4259 C C . THR A 1 558 ? 28.047 16.233 -3.665 1.00 91.94 558 THR A C 1
ATOM 4261 O O . THR A 1 558 ? 27.435 15.255 -3.229 1.00 91.94 558 THR A O 1
ATOM 4264 N N . PRO A 1 559 ? 28.078 17.382 -2.962 1.00 92.06 559 PRO A N 1
ATOM 4265 C CA . PRO A 1 559 ? 27.323 17.554 -1.718 1.00 92.06 559 PRO A CA 1
ATOM 4266 C C . PRO A 1 559 ? 25.806 17.346 -1.880 1.00 92.06 559 PRO A C 1
ATOM 4268 O O . PRO A 1 559 ? 25.151 16.856 -0.963 1.00 92.06 559 PRO A O 1
ATOM 4271 N N . ARG A 1 560 ? 25.237 17.663 -3.055 1.00 91.44 560 ARG A N 1
ATOM 4272 C CA . ARG A 1 560 ? 23.819 17.396 -3.364 1.00 91.44 560 ARG A CA 1
ATOM 4273 C C . ARG A 1 560 ? 23.564 15.900 -3.592 1.00 91.44 560 ARG A C 1
ATOM 4275 O O . ARG A 1 560 ? 22.559 15.387 -3.109 1.00 91.44 560 ARG A O 1
ATOM 4282 N N . ALA A 1 561 ? 24.486 15.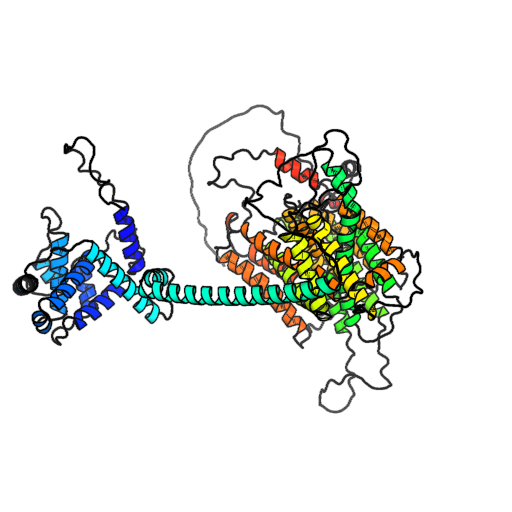190 -4.246 1.00 92.62 561 ALA A N 1
ATOM 4283 C CA . ALA A 1 561 ? 24.441 13.733 -4.378 1.00 92.62 561 ALA A CA 1
ATOM 4284 C C . ALA A 1 561 ? 24.564 13.029 -3.015 1.00 92.62 561 ALA A C 1
ATOM 4286 O O . ALA A 1 561 ? 23.864 12.052 -2.775 1.00 92.62 561 ALA A O 1
ATOM 4287 N N . LEU A 1 562 ? 25.384 13.556 -2.096 1.00 95.38 562 LEU A N 1
ATOM 4288 C CA . LEU A 1 562 ? 25.475 13.075 -0.713 1.00 95.38 562 LEU A CA 1
ATOM 4289 C C . LEU A 1 562 ? 24.138 13.203 0.023 1.00 95.38 562 LEU A C 1
ATOM 4291 O O . LEU A 1 562 ? 23.657 12.226 0.588 1.00 95.38 562 LEU A O 1
ATOM 4295 N N . ALA A 1 563 ? 23.502 14.373 -0.045 1.00 94.44 563 ALA A N 1
ATOM 4296 C CA . ALA A 1 563 ? 22.175 14.589 0.526 1.00 94.44 563 ALA A CA 1
ATOM 4297 C C . ALA A 1 563 ? 21.102 13.655 -0.066 1.00 94.44 563 ALA A C 1
ATOM 4299 O O . ALA A 1 563 ? 20.339 13.037 0.677 1.00 94.44 563 ALA A O 1
ATOM 4300 N N . ALA A 1 564 ? 21.069 13.509 -1.394 1.00 94.38 564 ALA A N 1
ATOM 4301 C CA . ALA A 1 564 ? 20.153 12.590 -2.064 1.00 94.38 564 ALA A CA 1
ATOM 4302 C C . ALA A 1 564 ? 20.423 11.127 -1.668 1.00 94.38 564 ALA A C 1
ATOM 4304 O O . ALA A 1 564 ? 19.482 10.407 -1.354 1.00 94.38 564 ALA A O 1
ATOM 4305 N N . GLY A 1 565 ? 21.690 10.706 -1.608 1.00 96.00 565 GLY A N 1
ATOM 4306 C CA . GLY A 1 565 ? 22.092 9.349 -1.230 1.00 96.00 565 GLY A CA 1
ATOM 4307 C C . GLY A 1 565 ? 21.756 8.992 0.219 1.00 96.00 565 GLY A C 1
ATOM 4308 O O . GLY A 1 565 ? 21.334 7.871 0.487 1.00 96.00 565 GLY A O 1
ATOM 4309 N N . ILE A 1 566 ? 21.849 9.952 1.147 1.00 96.50 566 ILE A N 1
ATOM 4310 C CA . ILE A 1 566 ? 21.357 9.779 2.525 1.00 96.50 566 ILE A CA 1
ATOM 4311 C C . ILE A 1 566 ? 19.835 9.567 2.527 1.00 96.50 566 ILE A C 1
ATOM 4313 O O . ILE A 1 566 ? 19.346 8.658 3.196 1.00 96.50 566 ILE A O 1
ATOM 4317 N N . SER A 1 567 ? 19.084 10.357 1.749 1.00 95.31 567 SER A N 1
ATOM 4318 C CA . SER A 1 567 ? 17.629 10.186 1.634 1.00 95.31 567 SER A CA 1
ATOM 4319 C C . SER A 1 567 ? 17.243 8.833 1.033 1.00 95.31 567 SER A C 1
ATOM 4321 O O . SER A 1 567 ? 16.343 8.182 1.559 1.00 95.31 567 SER A O 1
ATOM 4323 N N . MET A 1 568 ? 17.926 8.405 -0.035 1.00 96.06 568 MET A N 1
ATOM 4324 C CA . MET A 1 568 ? 17.729 7.093 -0.665 1.00 96.06 568 MET A CA 1
ATOM 4325 C C . MET A 1 568 ? 17.975 5.964 0.342 1.00 96.06 568 MET A C 1
ATOM 4327 O O . MET A 1 568 ? 17.133 5.082 0.478 1.00 96.06 568 MET A O 1
ATOM 4331 N N . ALA A 1 569 ? 19.076 6.021 1.102 1.00 95.44 569 ALA A N 1
ATOM 4332 C CA . ALA A 1 569 ? 19.421 4.982 2.070 1.00 95.44 569 ALA A CA 1
ATOM 4333 C C . ALA A 1 569 ? 18.356 4.837 3.157 1.00 95.44 569 ALA A C 1
ATOM 4335 O O . ALA A 1 569 ? 17.960 3.719 3.479 1.00 95.44 569 ALA A O 1
ATOM 4336 N N . LEU A 1 570 ? 17.883 5.953 3.719 1.00 94.50 570 LEU A N 1
ATOM 4337 C CA . LEU A 1 570 ? 16.869 5.938 4.774 1.00 94.50 570 LEU A CA 1
ATOM 4338 C C . LEU A 1 570 ? 15.523 5.416 4.253 1.00 94.50 570 LEU A C 1
ATOM 4340 O O . LEU A 1 570 ? 14.937 4.530 4.874 1.00 94.50 570 LEU A O 1
ATOM 4344 N N . ALA A 1 571 ? 15.069 5.896 3.092 1.00 94.44 571 ALA A N 1
ATOM 4345 C CA . ALA A 1 571 ? 13.803 5.470 2.502 1.00 94.44 571 ALA A CA 1
ATOM 4346 C C . ALA A 1 571 ? 13.823 3.985 2.085 1.00 94.44 571 ALA A C 1
ATOM 4348 O O . ALA A 1 571 ? 12.933 3.232 2.489 1.00 94.44 571 ALA A O 1
ATOM 4349 N N . ALA A 1 572 ? 14.876 3.543 1.384 1.00 94.62 572 ALA A N 1
ATOM 4350 C CA . ALA A 1 572 ? 15.079 2.144 1.000 1.00 94.62 572 ALA A CA 1
ATOM 4351 C C . ALA A 1 572 ? 15.242 1.210 2.215 1.00 94.62 572 ALA A C 1
ATOM 4353 O O . ALA A 1 572 ? 14.819 0.056 2.185 1.00 94.62 572 ALA A O 1
ATOM 4354 N N . SER A 1 573 ? 15.816 1.698 3.322 1.00 94.00 573 SER A N 1
ATOM 4355 C CA . SER A 1 573 ? 15.910 0.913 4.560 1.00 94.00 573 SER A CA 1
ATOM 4356 C C . SER A 1 573 ? 14.540 0.675 5.192 1.00 94.00 573 SER A C 1
ATOM 4358 O O . SER A 1 573 ? 14.225 -0.453 5.578 1.00 94.00 573 SER A O 1
ATOM 4360 N N . THR A 1 574 ? 13.699 1.710 5.271 1.00 92.62 574 THR A N 1
ATOM 4361 C CA . THR A 1 574 ? 12.334 1.590 5.803 1.00 92.62 574 THR A CA 1
ATOM 4362 C C . THR A 1 574 ? 11.459 0.696 4.919 1.00 92.62 574 THR A C 1
ATOM 4364 O O . THR A 1 574 ? 10.746 -0.161 5.448 1.00 92.62 574 THR A O 1
ATOM 4367 N N . SER A 1 575 ? 11.534 0.829 3.589 1.00 93.31 575 SER A N 1
ATOM 4368 C CA . SER A 1 575 ? 10.765 -0.013 2.662 1.00 93.31 575 SER A CA 1
ATOM 4369 C C . SER A 1 575 ? 11.206 -1.482 2.701 1.00 93.31 575 SER A C 1
ATOM 4371 O O . SER A 1 575 ? 10.349 -2.366 2.793 1.00 93.31 575 SER A O 1
ATOM 4373 N N . SER A 1 576 ? 12.515 -1.763 2.729 1.00 94.56 576 SER A N 1
ATOM 4374 C CA . SER A 1 576 ? 13.030 -3.133 2.823 1.00 94.56 576 SER A CA 1
ATOM 4375 C C . SER A 1 576 ? 12.658 -3.819 4.135 1.00 94.56 576 SER A C 1
ATOM 4377 O O . SER A 1 576 ? 12.194 -4.957 4.103 1.00 94.56 576 SER A O 1
ATOM 4379 N N . LEU A 1 577 ? 12.754 -3.137 5.283 1.00 92.94 577 LEU A N 1
ATOM 4380 C CA . LEU A 1 577 ? 12.280 -3.693 6.561 1.00 92.94 577 LEU A CA 1
ATOM 4381 C C . LEU A 1 577 ? 10.769 -3.997 6.526 1.00 92.94 577 LEU A C 1
ATOM 4383 O O . LEU A 1 577 ? 10.338 -5.052 7.000 1.00 92.94 577 LEU A O 1
ATOM 4387 N N . GLY A 1 578 ? 9.973 -3.127 5.892 1.00 92.00 578 GLY A N 1
ATOM 4388 C CA . GLY A 1 578 ? 8.556 -3.382 5.615 1.00 92.00 578 GLY A CA 1
ATOM 4389 C C . GLY A 1 578 ? 8.333 -4.620 4.736 1.00 92.00 578 GLY A C 1
ATOM 4390 O O . GLY A 1 578 ? 7.471 -5.444 5.042 1.00 92.00 578 GLY A O 1
ATOM 4391 N N . CYS A 1 579 ? 9.146 -4.813 3.692 1.00 93.50 579 CYS A N 1
ATOM 4392 C CA . CYS A 1 579 ? 9.125 -6.018 2.857 1.00 93.50 579 CYS A CA 1
ATOM 4393 C C . CYS A 1 579 ? 9.502 -7.290 3.631 1.00 93.50 579 CYS A C 1
ATOM 4395 O O . CYS A 1 579 ? 8.915 -8.342 3.376 1.00 93.50 579 CYS A O 1
ATOM 4397 N N . TYR A 1 580 ? 10.456 -7.221 4.568 1.00 92.75 580 TYR A N 1
ATOM 4398 C CA . TYR A 1 580 ? 10.871 -8.380 5.372 1.00 92.75 580 TYR A CA 1
ATOM 4399 C C . TYR A 1 580 ? 9.716 -8.836 6.271 1.00 92.75 580 TYR A C 1
ATOM 4401 O O . TYR A 1 580 ? 9.366 -10.018 6.277 1.00 92.75 580 TYR A O 1
ATOM 4409 N N . ALA A 1 581 ? 9.072 -7.886 6.960 1.00 90.38 581 ALA A N 1
ATOM 4410 C CA . ALA A 1 581 ? 7.884 -8.140 7.771 1.00 90.38 581 ALA A CA 1
ATOM 4411 C C . ALA A 1 581 ? 6.719 -8.688 6.928 1.00 90.38 581 ALA A C 1
ATOM 4413 O O . ALA A 1 581 ? 6.123 -9.705 7.282 1.00 90.38 581 ALA A O 1
ATOM 4414 N N . LEU A 1 582 ? 6.422 -8.057 5.786 1.00 91.44 582 LEU A N 1
ATOM 4415 C CA . LEU A 1 582 ? 5.365 -8.485 4.868 1.00 91.44 582 LEU A CA 1
ATOM 4416 C C . LEU A 1 582 ? 5.583 -9.920 4.367 1.00 91.44 582 LEU A C 1
ATOM 4418 O O . LEU A 1 582 ? 4.657 -10.728 4.386 1.00 91.44 582 LEU A O 1
ATOM 4422 N N . CYS A 1 583 ? 6.804 -10.243 3.938 1.00 90.88 583 CYS A N 1
ATOM 4423 C CA . CYS A 1 583 ? 7.159 -11.563 3.424 1.00 90.88 583 CYS A CA 1
ATOM 4424 C C . CYS A 1 583 ? 7.035 -12.644 4.508 1.00 90.88 583 CYS A C 1
ATOM 4426 O O . CYS A 1 583 ? 6.441 -13.689 4.253 1.00 90.88 583 CYS A O 1
ATOM 4428 N N . GLY A 1 584 ? 7.496 -12.363 5.735 1.00 87.06 584 GLY A N 1
ATOM 4429 C CA . GLY A 1 584 ? 7.285 -13.248 6.886 1.00 87.06 584 GLY A CA 1
ATOM 4430 C C . GLY A 1 584 ? 5.798 -13.500 7.160 1.00 87.06 584 GLY A C 1
ATOM 4431 O O . GLY A 1 584 ? 5.377 -14.653 7.232 1.00 87.06 584 GLY A O 1
ATOM 4432 N N . ARG A 1 585 ? 4.977 -12.439 7.204 1.00 84.50 585 ARG A N 1
ATOM 4433 C CA . ARG A 1 585 ? 3.524 -12.545 7.443 1.00 84.50 585 ARG A CA 1
ATOM 4434 C C . ARG A 1 585 ? 2.790 -13.343 6.362 1.00 84.50 585 ARG A C 1
ATOM 4436 O O . ARG A 1 585 ? 1.967 -14.186 6.705 1.00 84.50 585 ARG A O 1
ATOM 4443 N N . LEU A 1 586 ? 3.089 -13.102 5.083 1.00 85.00 586 LEU A N 1
ATOM 4444 C CA . LEU A 1 586 ? 2.468 -13.810 3.952 1.00 85.00 586 LEU A CA 1
ATOM 4445 C C . LEU A 1 586 ? 2.861 -15.290 3.865 1.00 85.00 586 LEU A C 1
ATOM 4447 O O . LEU A 1 586 ? 2.119 -16.086 3.297 1.00 85.00 586 LEU A O 1
ATOM 4451 N N . LEU A 1 587 ? 4.021 -15.653 4.412 1.00 83.88 587 LEU A N 1
ATOM 4452 C CA . LEU A 1 587 ? 4.510 -17.030 4.478 1.00 83.88 587 LEU A CA 1
ATOM 4453 C C . LEU A 1 587 ? 4.237 -17.703 5.831 1.00 83.88 587 LEU A C 1
ATOM 4455 O O . LEU A 1 587 ? 4.655 -18.840 6.032 1.00 83.88 587 LEU A O 1
ATOM 4459 N N . HIS A 1 588 ? 3.534 -17.019 6.741 1.00 81.88 588 HIS A N 1
ATOM 4460 C CA . HIS A 1 588 ? 3.267 -17.459 8.114 1.00 81.88 588 HIS A CA 1
ATOM 4461 C C . HIS A 1 588 ? 4.531 -17.865 8.902 1.00 81.88 588 HIS A C 1
ATOM 4463 O O . HIS A 1 588 ? 4.488 -18.754 9.753 1.00 81.88 588 HIS A O 1
ATOM 4469 N N . LEU A 1 589 ? 5.651 -17.193 8.623 1.00 79.88 589 LEU A N 1
ATOM 4470 C CA . LEU A 1 589 ? 6.907 -17.336 9.360 1.00 79.88 589 LEU A CA 1
ATOM 4471 C C . LEU A 1 589 ? 6.904 -16.423 10.594 1.00 79.88 589 LEU A C 1
ATOM 4473 O O . LEU A 1 589 ? 6.125 -15.470 10.682 1.00 79.88 589 LEU A O 1
ATOM 4477 N N . ALA A 1 590 ? 7.807 -16.688 11.537 1.00 79.75 590 ALA A N 1
ATOM 4478 C CA . ALA A 1 590 ? 8.051 -15.770 12.646 1.00 79.75 590 ALA A CA 1
ATOM 4479 C C . ALA A 1 590 ? 8.576 -14.409 12.145 1.00 79.75 590 ALA A C 1
ATOM 4481 O O . ALA A 1 590 ? 9.149 -14.305 11.060 1.00 79.75 590 ALA A O 1
ATOM 4482 N N . SER A 1 591 ? 8.412 -13.355 12.947 1.00 79.81 591 SER A N 1
ATOM 4483 C CA . SER A 1 591 ? 9.007 -12.048 12.644 1.00 79.81 591 SER A CA 1
ATOM 4484 C C . SER A 1 591 ? 10.532 -12.172 12.495 1.00 79.81 591 SER A C 1
ATOM 4486 O O . SER A 1 591 ? 11.165 -12.816 13.335 1.00 79.81 591 SER A O 1
ATOM 4488 N N . PRO A 1 592 ? 11.144 -11.562 11.461 1.00 84.56 592 PRO A N 1
ATOM 4489 C CA . PRO A 1 592 ? 12.565 -11.741 11.187 1.00 84.56 592 PRO A CA 1
ATOM 4490 C C . PRO A 1 592 ? 13.416 -11.171 12.337 1.00 84.56 592 PRO A C 1
ATOM 4492 O O . PRO A 1 592 ? 13.187 -10.032 12.758 1.00 84.56 592 PRO A O 1
ATOM 4495 N N . PRO A 1 593 ? 14.401 -11.926 12.858 1.00 85.38 593 PRO A N 1
ATOM 4496 C CA . PRO A 1 593 ? 15.195 -11.488 13.999 1.00 85.38 593 PRO A CA 1
ATOM 4497 C C . PRO A 1 593 ? 16.150 -10.336 13.624 1.00 85.38 593 PRO A C 1
ATOM 4499 O O . PRO A 1 593 ? 16.585 -10.250 12.469 1.00 85.38 593 PRO A O 1
ATOM 4502 N N . PRO A 1 594 ? 16.569 -9.488 14.590 1.00 85.69 594 PRO A N 1
ATOM 4503 C CA . PRO A 1 594 ? 17.423 -8.319 14.346 1.00 85.69 594 PRO A CA 1
ATOM 4504 C C . PRO A 1 594 ? 18.662 -8.593 13.483 1.00 85.69 594 PRO A C 1
ATOM 4506 O O . PRO A 1 594 ? 18.966 -7.827 12.570 1.00 85.69 594 PRO A O 1
ATOM 4509 N N . HIS A 1 595 ? 19.349 -9.715 13.722 1.00 84.00 595 HIS A N 1
ATOM 4510 C CA . HIS A 1 595 ? 20.549 -10.091 12.974 1.00 84.00 595 HIS A CA 1
ATOM 4511 C C . HIS A 1 595 ? 20.252 -10.403 11.493 1.00 84.00 595 HIS A C 1
ATOM 4513 O O . HIS A 1 595 ? 21.065 -10.098 10.622 1.00 84.00 595 HIS A O 1
ATOM 4519 N N . ALA A 1 596 ? 19.078 -10.967 11.179 1.00 87.81 596 ALA A N 1
ATOM 4520 C CA . ALA A 1 596 ? 18.658 -11.256 9.808 1.00 87.81 596 ALA A CA 1
ATOM 4521 C C . ALA A 1 596 ? 18.249 -9.977 9.062 1.00 87.81 596 ALA A C 1
ATOM 4523 O O . ALA A 1 596 ? 18.576 -9.833 7.883 1.00 87.81 596 ALA A O 1
ATOM 4524 N N . CYS A 1 597 ? 17.609 -9.027 9.752 1.00 90.44 597 CYS A N 1
ATOM 4525 C CA . CYS A 1 597 ? 17.303 -7.703 9.208 1.00 90.44 597 CYS A CA 1
ATOM 4526 C C . CYS A 1 597 ? 18.584 -6.923 8.872 1.00 90.44 597 CYS A C 1
ATOM 4528 O O . CYS A 1 597 ? 18.768 -6.498 7.733 1.00 90.44 597 CYS A O 1
ATOM 4530 N N . SER A 1 598 ? 19.508 -6.809 9.829 1.00 90.88 598 SER A N 1
ATOM 4531 C CA . SER A 1 598 ? 20.790 -6.110 9.661 1.00 90.88 598 SER A CA 1
ATOM 4532 C C . SER A 1 598 ? 21.667 -6.726 8.563 1.00 90.88 598 SER A C 1
ATOM 4534 O O . SER A 1 598 ? 22.217 -6.008 7.727 1.00 90.88 598 SER A O 1
ATOM 4536 N N . ARG A 1 599 ? 21.741 -8.063 8.506 1.00 91.12 599 ARG A N 1
ATOM 4537 C CA . ARG A 1 599 ? 22.483 -8.801 7.471 1.00 91.12 599 ARG A CA 1
ATOM 4538 C C . ARG A 1 599 ? 21.830 -8.740 6.094 1.00 91.12 599 ARG A C 1
ATOM 4540 O O . ARG A 1 599 ? 22.534 -8.722 5.089 1.00 91.12 599 ARG A O 1
ATOM 4547 N N . GLY A 1 600 ? 20.500 -8.714 6.033 1.00 92.31 600 GLY A N 1
ATOM 4548 C CA . GLY A 1 600 ? 19.797 -8.490 4.778 1.00 92.31 600 GLY A CA 1
ATOM 4549 C C . GLY A 1 600 ? 20.108 -7.108 4.218 1.00 92.31 600 GLY A C 1
ATOM 4550 O O . GLY A 1 600 ? 20.560 -6.976 3.083 1.00 92.31 600 GLY A O 1
ATOM 4551 N N . LEU A 1 601 ? 19.967 -6.086 5.060 1.00 93.38 601 LEU A N 1
ATOM 4552 C CA . LEU A 1 601 ? 20.172 -4.705 4.654 1.00 93.38 601 LEU A CA 1
ATOM 4553 C C . LEU A 1 601 ? 21.625 -4.408 4.247 1.00 93.38 601 LEU A C 1
ATOM 4555 O O . LEU A 1 601 ? 21.850 -3.651 3.305 1.00 93.38 601 LEU A O 1
ATOM 4559 N N . SER A 1 602 ? 22.617 -5.037 4.892 1.00 93.19 602 SER A N 1
ATOM 4560 C CA . SER A 1 602 ? 24.024 -4.851 4.515 1.00 93.19 602 SER A CA 1
ATOM 4561 C C . SER A 1 602 ? 24.344 -5.379 3.108 1.00 93.19 602 SER A C 1
ATOM 4563 O O . SER A 1 602 ? 25.128 -4.760 2.385 1.00 93.19 602 SER A O 1
ATOM 4565 N N . LEU A 1 603 ? 23.706 -6.477 2.683 1.00 93.56 603 LEU A N 1
ATOM 4566 C CA . LEU A 1 603 ? 23.878 -7.040 1.339 1.00 93.56 603 LEU A CA 1
ATOM 4567 C C . LEU A 1 603 ? 23.044 -6.318 0.271 1.00 93.56 603 LEU A C 1
ATOM 4569 O O . LEU A 1 603 ? 23.508 -6.196 -0.861 1.00 93.56 603 LEU A O 1
ATOM 4573 N N . GLU A 1 604 ? 21.883 -5.762 0.623 1.00 94.25 604 GLU A N 1
ATOM 4574 C CA . GLU A 1 604 ? 21.161 -4.822 -0.252 1.00 94.25 604 GLU A CA 1
ATOM 4575 C C . GLU A 1 604 ? 21.963 -3.532 -0.484 1.00 94.25 604 GLU A C 1
ATOM 4577 O O . GLU A 1 604 ? 22.044 -3.043 -1.613 1.00 94.25 604 GLU A O 1
ATOM 4582 N N . GLY A 1 605 ? 22.638 -3.027 0.556 1.00 94.31 605 GLY A N 1
ATOM 4583 C CA . GLY A 1 605 ? 23.584 -1.917 0.442 1.00 94.31 605 GLY A CA 1
ATOM 4584 C C . GLY A 1 605 ? 24.726 -2.229 -0.530 1.00 94.31 605 GLY A C 1
ATOM 4585 O O . GLY A 1 605 ? 25.002 -1.437 -1.431 1.00 94.31 605 GLY A O 1
ATOM 4586 N N . LEU A 1 606 ? 25.330 -3.420 -0.432 1.00 94.38 606 LEU A N 1
ATOM 4587 C CA . LEU A 1 606 ? 26.353 -3.889 -1.378 1.00 94.38 606 LEU A CA 1
ATOM 4588 C C . LEU A 1 606 ? 25.820 -3.984 -2.823 1.00 94.38 606 LEU A C 1
ATOM 4590 O O . LEU A 1 606 ? 26.510 -3.578 -3.760 1.00 94.38 606 LEU A O 1
ATOM 4594 N N . GLY A 1 607 ? 24.585 -4.465 -3.004 1.00 94.19 607 GLY A N 1
ATOM 4595 C CA . GLY A 1 607 ? 23.894 -4.477 -4.298 1.00 94.19 607 GLY A CA 1
ATOM 4596 C C . GLY A 1 607 ? 23.681 -3.074 -4.876 1.00 94.19 607 GLY A C 1
ATOM 4597 O O . GLY A 1 607 ? 23.922 -2.855 -6.064 1.00 94.19 607 GLY A O 1
ATOM 4598 N N . SER A 1 608 ? 23.332 -2.101 -4.031 1.00 95.00 608 SER A N 1
ATOM 4599 C CA . SER A 1 608 ? 23.196 -0.691 -4.414 1.00 95.00 608 SER A CA 1
ATOM 4600 C C . SER A 1 608 ? 24.538 -0.035 -4.766 1.00 95.00 608 SER A C 1
ATOM 4602 O O . SER A 1 608 ? 24.606 0.696 -5.752 1.00 95.00 608 SER A O 1
ATOM 4604 N N . VAL A 1 609 ? 25.629 -0.341 -4.047 1.00 95.56 609 VAL A N 1
ATOM 4605 C CA . VAL A 1 609 ? 26.986 0.103 -4.436 1.00 95.56 609 VAL A CA 1
ATOM 4606 C C . VAL A 1 609 ? 27.340 -0.428 -5.824 1.00 95.56 609 VAL A C 1
ATOM 4608 O O . VAL A 1 609 ? 27.768 0.344 -6.681 1.00 95.56 609 VAL A O 1
ATOM 4611 N N . LEU A 1 610 ? 27.118 -1.724 -6.072 1.00 93.94 610 LEU A N 1
ATOM 4612 C CA . LEU A 1 610 ? 27.349 -2.324 -7.384 1.00 93.94 610 LEU A CA 1
ATOM 4613 C C . LEU A 1 610 ? 26.500 -1.645 -8.469 1.00 93.94 610 LEU A C 1
ATOM 4615 O O . LEU A 1 610 ? 27.035 -1.290 -9.514 1.00 93.94 610 LEU A O 1
ATOM 4619 N N . ALA A 1 611 ? 25.207 -1.419 -8.219 1.00 92.94 611 ALA A N 1
ATOM 4620 C CA . ALA A 1 611 ? 24.317 -0.750 -9.164 1.00 92.94 611 ALA A CA 1
ATOM 4621 C C . ALA A 1 611 ? 24.842 0.643 -9.559 1.00 92.94 611 ALA A C 1
ATOM 4623 O O . ALA A 1 611 ? 24.996 0.918 -10.750 1.00 92.94 611 ALA A O 1
ATOM 4624 N N . GLY A 1 612 ? 25.195 1.488 -8.584 1.00 92.25 612 GLY A N 1
ATOM 4625 C CA . GLY A 1 612 ? 25.721 2.830 -8.851 1.00 92.25 612 GLY A CA 1
ATOM 4626 C C . GLY A 1 612 ? 27.089 2.833 -9.554 1.00 92.25 612 GLY A C 1
ATOM 4627 O O . GLY A 1 612 ? 27.333 3.675 -10.418 1.00 92.25 612 GLY A O 1
ATOM 4628 N N . LEU A 1 613 ? 27.965 1.863 -9.258 1.00 92.38 613 LEU A N 1
ATOM 4629 C CA . LEU A 1 613 ? 29.243 1.682 -9.969 1.00 92.38 613 LEU A CA 1
ATOM 4630 C C . LEU A 1 613 ? 29.057 1.223 -11.425 1.00 92.38 613 LEU A C 1
ATOM 4632 O O . LEU A 1 613 ? 29.835 1.624 -12.292 1.00 92.38 613 LEU A O 1
ATOM 4636 N N . LEU A 1 614 ? 28.014 0.433 -11.697 1.00 90.25 614 LEU A N 1
ATOM 4637 C CA . LEU A 1 614 ? 27.562 0.034 -13.037 1.00 90.25 614 LEU A CA 1
ATOM 4638 C C . LEU A 1 614 ? 26.652 1.090 -13.701 1.00 90.25 614 LEU A C 1
ATOM 4640 O O . LEU A 1 614 ? 25.841 0.758 -14.567 1.00 90.25 614 LEU A O 1
ATOM 4644 N N . GLY A 1 615 ? 26.734 2.355 -13.276 1.00 84.81 615 GLY A N 1
ATOM 4645 C CA . GLY A 1 615 ? 26.006 3.470 -13.886 1.00 84.81 615 GLY A CA 1
ATOM 4646 C C . GLY A 1 615 ? 24.479 3.409 -13.761 1.00 84.81 615 GLY A C 1
ATOM 4647 O O . GLY A 1 615 ? 23.803 4.251 -14.352 1.00 84.81 615 GLY A O 1
ATOM 4648 N N . SER A 1 616 ? 23.920 2.458 -13.000 1.00 86.50 616 SER A N 1
ATOM 4649 C CA . SER A 1 616 ? 22.479 2.397 -12.751 1.00 86.50 616 SER A CA 1
ATOM 4650 C C . SER A 1 616 ? 22.043 3.653 -11.994 1.00 86.50 616 SER A C 1
ATOM 4652 O O . SER A 1 616 ? 22.627 3.972 -10.953 1.00 86.50 616 SER A O 1
ATOM 4654 N N . PRO A 1 617 ? 21.003 4.365 -12.458 1.00 81.44 617 PRO A N 1
ATOM 4655 C CA . PRO A 1 617 ? 20.490 5.523 -11.746 1.00 81.44 617 PRO A CA 1
ATOM 4656 C C . PRO A 1 617 ? 19.659 5.128 -10.517 1.00 81.44 617 PRO A C 1
ATOM 4658 O O . PRO A 1 617 ? 19.361 5.989 -9.698 1.00 81.44 617 PRO A O 1
ATOM 4661 N N . MET A 1 618 ? 19.272 3.854 -10.384 1.00 88.62 618 MET A N 1
ATOM 4662 C CA . MET A 1 618 ? 18.505 3.314 -9.256 1.00 88.62 618 MET A CA 1
ATOM 4663 C C . MET A 1 618 ? 19.353 2.292 -8.482 1.00 88.62 618 MET A C 1
ATOM 4665 O O . MET A 1 618 ? 20.087 1.508 -9.092 1.00 88.62 618 MET A O 1
ATOM 4669 N N . GLY A 1 619 ? 19.236 2.275 -7.152 1.00 89.88 619 GLY A N 1
ATOM 4670 C CA . GLY A 1 619 ? 19.807 1.220 -6.305 1.00 89.88 619 GLY A CA 1
ATOM 4671 C C . GLY A 1 619 ? 18.949 -0.049 -6.272 1.00 89.88 619 GLY A C 1
ATOM 4672 O O . GLY A 1 619 ? 17.989 -0.184 -7.032 1.00 89.88 619 GLY A O 1
ATOM 4673 N N . THR A 1 620 ? 19.292 -0.981 -5.379 1.00 92.12 620 THR A N 1
ATOM 4674 C CA . THR A 1 620 ? 18.555 -2.237 -5.171 1.00 92.12 620 THR A CA 1
ATOM 4675 C C . THR A 1 620 ? 17.926 -2.275 -3.780 1.00 92.12 620 THR A C 1
ATOM 4677 O O . THR A 1 620 ? 18.651 -2.179 -2.790 1.00 92.12 620 THR A O 1
ATOM 4680 N N . ALA A 1 621 ? 16.609 -2.466 -3.711 1.00 93.75 621 ALA A N 1
ATOM 4681 C CA . ALA A 1 621 ? 15.860 -2.701 -2.474 1.00 93.75 621 ALA A CA 1
ATOM 4682 C C . ALA A 1 621 ? 14.848 -3.846 -2.646 1.00 93.75 621 ALA A C 1
ATOM 4684 O O . ALA A 1 621 ? 14.554 -4.290 -3.764 1.00 93.75 621 ALA A O 1
ATOM 4685 N N . SER A 1 622 ? 14.297 -4.338 -1.534 1.00 95.00 622 SER A N 1
ATOM 4686 C CA . SER A 1 622 ? 13.310 -5.417 -1.567 1.00 95.00 622 SER A CA 1
ATOM 4687 C C . SER A 1 622 ? 12.003 -4.978 -2.229 1.00 95.00 622 SER A C 1
ATOM 4689 O O . SER A 1 622 ? 11.461 -3.909 -1.966 1.00 95.00 622 SER A O 1
ATOM 4691 N N . SER A 1 623 ? 11.478 -5.828 -3.111 1.00 94.06 623 SER A N 1
ATOM 4692 C CA . SER A 1 623 ? 10.377 -5.468 -4.002 1.00 94.06 623 SER A CA 1
ATOM 4693 C C . SER A 1 623 ? 8.994 -5.825 -3.442 1.00 94.06 623 SER A C 1
ATOM 4695 O O . SER A 1 623 ? 8.577 -6.987 -3.493 1.00 94.06 623 SER A O 1
ATOM 4697 N N . PHE A 1 624 ? 8.233 -4.811 -3.009 1.00 94.00 624 PHE A N 1
ATOM 4698 C CA . PHE A 1 624 ? 6.830 -4.956 -2.589 1.00 94.00 624 PHE A CA 1
ATOM 4699 C C . PHE A 1 624 ? 5.960 -5.727 -3.611 1.00 94.00 624 PHE A C 1
ATOM 4701 O O . PHE A 1 624 ? 5.316 -6.696 -3.204 1.00 94.00 624 PHE A O 1
ATOM 4708 N N . PRO A 1 625 ? 5.969 -5.420 -4.929 1.00 93.00 625 PRO A N 1
ATOM 4709 C CA . PRO A 1 625 ? 5.200 -6.186 -5.918 1.00 93.00 625 PRO A CA 1
ATOM 4710 C C . PRO A 1 625 ? 5.580 -7.664 -6.036 1.00 93.00 625 PRO A C 1
ATOM 4712 O O . PRO A 1 625 ? 4.704 -8.519 -6.185 1.00 93.00 625 PRO A O 1
ATOM 4715 N N . ASN A 1 626 ? 6.872 -8.000 -5.944 1.00 92.88 626 ASN A N 1
ATOM 4716 C CA . ASN A 1 626 ? 7.308 -9.398 -5.977 1.00 92.88 626 ASN A CA 1
ATOM 4717 C C . ASN A 1 626 ? 6.848 -10.164 -4.733 1.00 92.88 626 ASN A C 1
ATOM 4719 O O . ASN A 1 626 ? 6.440 -11.317 -4.852 1.00 92.88 626 ASN A O 1
ATOM 4723 N N . VAL A 1 627 ? 6.844 -9.519 -3.563 1.00 92.50 627 VAL A N 1
ATOM 4724 C CA . VAL A 1 627 ? 6.283 -10.095 -2.332 1.00 92.50 627 VAL A CA 1
ATOM 4725 C C . VAL A 1 627 ? 4.753 -10.225 -2.428 1.00 92.50 627 VAL A C 1
ATOM 4727 O O . VAL A 1 627 ? 4.208 -11.269 -2.084 1.00 92.50 627 VAL A O 1
ATOM 4730 N N . GLY A 1 628 ? 4.052 -9.242 -3.004 1.00 90.00 628 GLY A N 1
ATOM 4731 C CA . GLY A 1 628 ? 2.617 -9.347 -3.312 1.00 90.00 628 GLY A CA 1
ATOM 4732 C C . GLY A 1 628 ? 2.289 -10.504 -4.269 1.00 90.00 628 GLY A C 1
ATOM 4733 O O . GLY A 1 628 ? 1.274 -11.180 -4.112 1.00 90.00 628 GLY A O 1
ATOM 4734 N N . THR A 1 629 ? 3.192 -10.805 -5.206 1.00 89.06 629 THR A N 1
ATOM 4735 C CA . THR A 1 629 ? 3.071 -11.953 -6.120 1.00 89.06 629 THR A CA 1
ATOM 4736 C C . THR A 1 629 ? 3.118 -13.292 -5.372 1.00 89.06 629 THR A C 1
ATOM 4738 O O . THR A 1 629 ? 2.344 -14.188 -5.695 1.00 89.06 629 THR A O 1
ATOM 4741 N N . VAL A 1 630 ? 3.930 -13.421 -4.314 1.00 87.69 630 VAL A N 1
ATOM 4742 C CA . VAL A 1 630 ? 3.970 -14.633 -3.464 1.00 87.69 630 VAL A CA 1
ATOM 4743 C C . VAL A 1 630 ? 2.600 -14.934 -2.839 1.00 87.69 630 VAL A C 1
ATOM 4745 O O . VAL A 1 630 ? 2.197 -16.095 -2.780 1.00 87.69 630 VAL A O 1
ATOM 4748 N N . SER A 1 631 ? 1.850 -13.900 -2.442 1.00 85.06 631 SER A N 1
ATOM 4749 C CA . SER A 1 631 ? 0.496 -14.042 -1.884 1.00 85.06 631 SER A CA 1
ATOM 4750 C C . SER A 1 631 ? -0.532 -14.520 -2.920 1.00 85.06 631 SER A C 1
ATOM 4752 O O . SER A 1 631 ? -1.315 -15.426 -2.625 1.00 85.06 631 SER A O 1
ATOM 4754 N N . LEU A 1 632 ? -0.480 -14.001 -4.157 1.00 84.75 632 LEU A N 1
ATOM 4755 C CA . LEU A 1 632 ? -1.320 -14.469 -5.277 1.00 84.75 632 LEU A CA 1
ATOM 4756 C C . LEU A 1 632 ? -1.054 -15.940 -5.631 1.00 84.75 632 LEU A C 1
ATOM 4758 O O . LEU A 1 632 ? -1.982 -16.704 -5.900 1.00 84.75 632 LEU A O 1
ATOM 4762 N N . LEU A 1 633 ? 0.223 -16.329 -5.621 1.00 82.75 633 LEU A N 1
ATOM 4763 C CA . LEU A 1 633 ? 0.680 -17.679 -5.945 1.00 82.75 633 LEU A CA 1
ATOM 4764 C C . LEU A 1 633 ? 0.441 -18.683 -4.807 1.00 82.75 633 LEU A C 1
ATOM 4766 O O . LEU A 1 633 ? 0.417 -19.886 -5.067 1.00 82.75 633 LEU A O 1
ATOM 4770 N N . GLN A 1 634 ? 0.284 -18.206 -3.563 1.00 74.88 634 GLN A N 1
ATOM 4771 C CA . GLN A 1 634 ? 0.267 -19.016 -2.332 1.00 74.88 634 GLN A CA 1
ATOM 4772 C C . GLN A 1 634 ? 1.507 -19.929 -2.197 1.00 74.88 634 GLN A C 1
ATOM 4774 O O . GLN A 1 634 ? 1.450 -21.004 -1.601 1.00 74.88 634 GLN A O 1
ATOM 4779 N N . ALA A 1 635 ? 2.637 -19.517 -2.780 1.00 71.62 635 ALA A N 1
ATOM 4780 C CA . ALA A 1 635 ? 3.856 -20.314 -2.858 1.00 71.62 635 ALA A CA 1
ATOM 4781 C C . ALA A 1 635 ? 5.099 -19.413 -2.831 1.00 71.62 635 ALA A C 1
ATOM 4783 O O . ALA A 1 635 ? 5.370 -18.685 -3.784 1.00 71.62 635 ALA A O 1
ATOM 4784 N N . GLY A 1 636 ? 5.886 -19.495 -1.755 1.00 75.38 636 GLY A N 1
ATOM 4785 C CA . GLY A 1 636 ? 7.190 -18.840 -1.647 1.00 75.38 636 GLY A CA 1
ATOM 4786 C C . GLY A 1 636 ? 8.286 -19.847 -1.325 1.00 75.38 636 GLY A C 1
ATOM 4787 O O . GLY A 1 636 ? 8.160 -20.655 -0.410 1.00 75.38 636 GLY A O 1
ATOM 4788 N N . SER A 1 637 ? 9.381 -19.807 -2.082 1.00 82.19 637 SER A N 1
ATOM 4789 C CA . SER A 1 637 ? 10.530 -20.691 -1.882 1.00 82.19 637 SER A CA 1
ATOM 4790 C C . SER A 1 637 ? 11.829 -19.932 -2.101 1.00 82.19 637 SER A C 1
ATOM 4792 O O . SER A 1 637 ? 12.034 -19.298 -3.137 1.00 82.19 637 SER A O 1
ATOM 4794 N N . ARG A 1 638 ? 12.758 -20.043 -1.145 1.00 83.44 638 ARG A N 1
ATOM 4795 C CA . ARG A 1 638 ? 14.086 -19.410 -1.226 1.00 83.44 638 ARG A CA 1
ATOM 4796 C C . ARG A 1 638 ? 14.872 -19.851 -2.465 1.00 83.44 638 ARG A C 1
ATOM 4798 O O . ARG A 1 638 ? 15.623 -19.058 -3.021 1.00 83.44 638 ARG A O 1
ATOM 4805 N N . ARG A 1 639 ? 14.673 -21.095 -2.926 1.00 82.31 639 ARG A N 1
ATOM 4806 C CA . ARG A 1 639 ? 15.306 -21.622 -4.151 1.00 82.31 639 ARG A CA 1
ATOM 4807 C C . ARG A 1 639 ? 14.819 -20.892 -5.405 1.00 82.31 639 ARG A C 1
ATOM 4809 O O . ARG A 1 639 ? 15.628 -20.603 -6.276 1.00 82.31 639 ARG A O 1
ATOM 4816 N N . VAL A 1 640 ? 13.526 -20.567 -5.452 1.00 84.88 640 VAL A N 1
ATOM 4817 C CA . VAL A 1 640 ? 12.889 -19.854 -6.569 1.00 84.88 640 VAL A CA 1
ATOM 4818 C C . VAL A 1 640 ? 13.451 -18.439 -6.660 1.00 84.88 640 VAL A C 1
ATOM 4820 O O . VAL A 1 640 ? 13.939 -18.048 -7.713 1.00 84.88 640 VAL A O 1
ATOM 4823 N N . ALA A 1 641 ? 13.489 -17.706 -5.544 1.00 87.75 641 ALA A N 1
ATOM 4824 C CA . ALA A 1 641 ? 14.077 -16.366 -5.506 1.00 87.75 641 ALA A CA 1
ATOM 4825 C C . ALA A 1 641 ? 15.582 -16.369 -5.855 1.00 87.75 641 ALA A C 1
ATOM 4827 O O . ALA A 1 641 ? 16.042 -15.513 -6.606 1.00 87.75 641 ALA A O 1
ATOM 4828 N N . HIS A 1 642 ? 16.347 -17.363 -5.387 1.00 87.62 642 HIS A N 1
ATOM 4829 C CA . HIS A 1 642 ? 17.769 -17.485 -5.725 1.00 87.62 642 HIS A CA 1
ATOM 4830 C C . HIS A 1 642 ? 17.999 -17.737 -7.227 1.00 87.62 642 HIS A C 1
ATOM 4832 O O . HIS A 1 642 ? 18.841 -17.082 -7.842 1.00 87.62 642 HIS A O 1
ATOM 4838 N N . LEU A 1 643 ? 17.221 -18.638 -7.841 1.00 86.50 643 LEU A N 1
ATOM 4839 C CA . LEU A 1 643 ? 17.319 -18.924 -9.275 1.00 86.50 643 LEU A CA 1
ATOM 4840 C C . LEU A 1 643 ? 16.781 -17.771 -10.141 1.00 86.50 643 LEU A C 1
ATOM 4842 O O . LEU A 1 643 ? 17.351 -17.502 -11.193 1.00 86.50 643 LEU A O 1
ATOM 4846 N N . VAL A 1 644 ? 15.776 -17.020 -9.674 1.00 89.62 644 VAL A N 1
ATOM 4847 C CA . VAL A 1 644 ? 15.385 -15.724 -10.266 1.00 89.62 644 VAL A CA 1
ATOM 4848 C C . VAL A 1 644 ? 16.576 -14.765 -10.291 1.00 89.62 644 VAL A C 1
ATOM 4850 O O . VAL A 1 644 ? 16.858 -14.197 -11.340 1.00 89.62 644 VAL A O 1
ATOM 4853 N N . GLY A 1 645 ? 17.329 -14.644 -9.191 1.00 90.44 645 GLY A N 1
ATOM 4854 C CA . GLY A 1 645 ? 18.551 -13.834 -9.145 1.00 90.44 645 GLY A CA 1
ATOM 4855 C C . GLY A 1 645 ? 19.576 -14.236 -10.212 1.00 90.44 645 GLY A C 1
ATOM 4856 O O . GLY A 1 645 ? 20.023 -13.392 -10.987 1.00 90.44 645 GLY A O 1
ATOM 4857 N N . LEU A 1 646 ? 19.886 -15.533 -10.318 1.00 89.38 646 LEU A N 1
ATOM 4858 C CA . LEU A 1 646 ? 20.813 -16.068 -11.329 1.00 89.38 646 LEU A CA 1
ATOM 4859 C C . LEU A 1 646 ? 20.321 -15.850 -12.772 1.00 89.38 646 LEU A C 1
ATOM 4861 O O . LEU A 1 646 ? 21.113 -15.502 -13.648 1.00 89.38 646 LEU A O 1
ATOM 4865 N N . LEU A 1 647 ? 19.019 -16.005 -13.029 1.00 89.31 647 LEU A N 1
ATOM 4866 C CA . LEU A 1 647 ? 18.421 -15.735 -14.341 1.00 89.31 647 LEU A CA 1
ATOM 4867 C C . LEU A 1 647 ? 18.461 -14.239 -14.690 1.00 89.31 647 LEU A C 1
ATOM 4869 O O . LEU A 1 647 ? 18.753 -13.895 -15.832 1.00 89.31 647 LEU A O 1
ATOM 4873 N N . CYS A 1 648 ? 18.247 -13.344 -13.721 1.00 91.31 648 CYS A N 1
ATOM 4874 C CA . CYS A 1 648 ? 18.390 -11.897 -13.914 1.00 91.31 648 CYS A CA 1
ATOM 4875 C C . CYS A 1 648 ? 19.835 -11.484 -14.222 1.00 91.31 648 CYS A C 1
ATOM 4877 O O . CYS A 1 648 ? 20.040 -10.636 -15.087 1.00 91.31 648 CYS A O 1
ATOM 4879 N N . VAL A 1 649 ? 20.835 -12.125 -13.600 1.00 92.44 649 VAL A N 1
ATOM 4880 C CA . VAL A 1 649 ? 22.249 -11.971 -13.997 1.00 92.44 649 VAL A CA 1
ATOM 4881 C C . VAL A 1 649 ? 22.441 -12.401 -15.455 1.00 92.44 649 VAL A C 1
ATOM 4883 O O . VAL A 1 649 ? 23.013 -11.649 -16.239 1.00 92.44 649 VAL A O 1
ATOM 4886 N N . GLY A 1 650 ? 21.899 -13.559 -15.849 1.00 88.44 650 GLY A N 1
ATOM 4887 C CA . GLY A 1 650 ? 21.944 -14.042 -17.235 1.00 88.44 650 GLY A CA 1
ATOM 4888 C C . GLY A 1 650 ? 21.298 -13.086 -18.248 1.00 88.44 650 GLY A C 1
ATOM 4889 O O . GLY A 1 650 ? 21.875 -12.831 -19.302 1.00 88.44 650 GLY A O 1
ATOM 4890 N N . PHE A 1 651 ? 20.139 -12.506 -17.922 1.00 87.75 651 PHE A N 1
ATOM 4891 C CA . PHE A 1 651 ? 19.486 -11.496 -18.764 1.00 87.75 651 PHE A CA 1
ATOM 4892 C C . PHE A 1 651 ? 20.253 -10.165 -18.798 1.00 87.75 651 PHE A C 1
ATOM 4894 O O . PHE A 1 651 ? 20.341 -9.543 -19.855 1.00 87.75 651 PHE A O 1
ATOM 4901 N N . GLY A 1 652 ? 20.860 -9.751 -17.683 1.00 88.56 652 GLY A N 1
ATOM 4902 C CA . GLY A 1 652 ? 21.690 -8.546 -17.603 1.00 88.56 652 GLY A CA 1
ATOM 4903 C C . GLY A 1 652 ? 23.004 -8.622 -18.393 1.00 88.56 652 GLY A C 1
ATOM 4904 O O . GLY A 1 652 ? 23.525 -7.591 -18.806 1.00 88.56 652 GLY A O 1
ATOM 4905 N N . LEU A 1 653 ? 23.498 -9.830 -18.688 1.00 90.50 653 LEU A N 1
ATOM 4906 C CA . LEU A 1 653 ? 24.628 -10.064 -19.603 1.00 90.50 653 LEU A CA 1
ATOM 4907 C C . LEU A 1 653 ? 24.260 -9.927 -21.094 1.00 90.50 653 LEU A C 1
ATOM 4909 O O . LEU A 1 653 ? 25.121 -10.079 -21.964 1.00 90.50 653 LEU A O 1
ATOM 4913 N N . SER A 1 654 ? 22.986 -9.678 -21.420 1.00 88.44 654 SER A N 1
ATOM 4914 C CA . SER A 1 654 ? 22.508 -9.579 -22.799 1.00 88.44 654 SER A CA 1
ATOM 4915 C C . SER A 1 654 ? 21.583 -8.373 -22.997 1.00 88.44 654 SER A C 1
ATOM 4917 O O . SER A 1 654 ? 20.365 -8.481 -22.829 1.00 88.44 654 SER A O 1
ATOM 4919 N N . PRO A 1 655 ? 22.123 -7.222 -23.443 1.00 86.69 655 PRO A N 1
ATOM 4920 C CA . PRO A 1 655 ? 21.327 -6.052 -23.809 1.00 86.69 655 PRO A CA 1
ATOM 4921 C C . PRO A 1 655 ? 20.213 -6.347 -24.822 1.00 86.69 655 PRO A C 1
ATOM 4923 O O . PRO A 1 655 ? 19.164 -5.714 -24.762 1.00 86.69 655 PRO A O 1
ATOM 4926 N N . ARG A 1 656 ? 20.373 -7.350 -25.702 1.00 83.75 656 ARG A N 1
ATOM 4927 C CA . ARG A 1 656 ? 19.281 -7.819 -26.577 1.00 83.75 656 ARG A CA 1
ATOM 4928 C C . ARG A 1 656 ? 18.133 -8.503 -25.836 1.00 83.75 656 ARG A C 1
ATOM 4930 O O . ARG A 1 656 ? 16.979 -8.282 -26.194 1.00 83.75 656 ARG A O 1
ATOM 4937 N N . LEU A 1 657 ? 18.410 -9.315 -24.815 1.00 83.19 657 LEU A N 1
ATOM 4938 C CA . LEU A 1 657 ? 17.346 -9.912 -24.000 1.00 83.19 657 LEU A CA 1
ATOM 4939 C C . LEU A 1 657 ? 16.691 -8.856 -23.097 1.00 83.19 657 LEU A C 1
ATOM 4941 O O . LEU A 1 657 ? 15.470 -8.838 -22.973 1.00 83.19 657 LEU A O 1
ATOM 4945 N N . ALA A 1 658 ? 17.471 -7.912 -22.562 1.00 83.00 658 ALA A N 1
ATOM 4946 C CA . ALA A 1 658 ? 16.941 -6.732 -21.880 1.00 83.00 658 ALA A CA 1
ATOM 4947 C C . ALA A 1 658 ? 16.038 -5.882 -22.803 1.00 83.00 658 ALA A C 1
ATOM 4949 O O . ALA A 1 658 ? 14.977 -5.429 -22.386 1.00 83.00 658 ALA A O 1
ATOM 4950 N N . GLN A 1 659 ? 16.389 -5.733 -24.084 1.00 80.88 659 GLN A N 1
ATOM 4951 C CA . GLN A 1 659 ? 15.546 -5.065 -25.081 1.00 80.88 659 GLN A CA 1
ATOM 4952 C C . GLN A 1 659 ? 14.262 -5.849 -25.407 1.00 80.88 659 GLN A C 1
ATOM 4954 O O . GLN A 1 659 ? 13.206 -5.246 -25.596 1.00 80.88 659 GLN A O 1
ATOM 4959 N N . LEU A 1 660 ? 14.299 -7.187 -25.432 1.00 80.75 660 LEU A N 1
ATOM 4960 C CA . LEU A 1 660 ? 13.077 -7.989 -25.577 1.00 80.75 660 LEU A CA 1
ATOM 4961 C C . LEU A 1 660 ? 12.097 -7.703 -24.427 1.00 80.75 660 LEU A C 1
ATOM 4963 O O . LEU A 1 660 ? 10.896 -7.563 -24.656 1.00 80.75 660 LEU A O 1
ATOM 4967 N N . LEU A 1 661 ? 12.607 -7.530 -23.207 1.00 79.69 661 LEU A N 1
ATOM 4968 C CA . LEU A 1 661 ? 11.808 -7.189 -22.029 1.00 79.69 661 LEU A CA 1
ATOM 4969 C C . LEU A 1 661 ? 11.153 -5.793 -22.108 1.00 79.69 661 LEU A C 1
ATOM 4971 O O . LEU A 1 661 ? 10.094 -5.591 -21.514 1.00 79.69 661 LEU A O 1
ATOM 4975 N N . THR A 1 662 ? 11.686 -4.847 -22.895 1.00 78.81 662 THR A N 1
ATOM 4976 C CA . THR A 1 662 ? 11.023 -3.544 -23.123 1.00 78.81 662 THR A CA 1
ATOM 4977 C C . THR A 1 662 ? 9.869 -3.607 -24.128 1.00 78.81 662 THR A C 1
ATOM 4979 O O . THR A 1 662 ? 9.160 -2.618 -24.288 1.00 78.81 662 THR A O 1
ATOM 4982 N N . THR A 1 663 ? 9.641 -4.746 -24.797 1.00 81.00 663 THR A N 1
ATOM 4983 C CA . THR A 1 663 ? 8.496 -4.933 -25.717 1.00 81.00 663 THR A CA 1
ATOM 4984 C C . THR A 1 663 ? 7.172 -5.241 -25.005 1.00 81.00 663 THR A C 1
ATOM 4986 O O . THR A 1 663 ? 6.125 -5.302 -25.651 1.00 81.00 663 THR A O 1
ATOM 4989 N N . ILE A 1 664 ? 7.193 -5.405 -23.676 1.00 84.25 664 ILE A N 1
ATOM 4990 C CA . ILE A 1 664 ? 5.986 -5.572 -22.858 1.00 84.25 664 ILE A CA 1
ATOM 4991 C C . ILE A 1 664 ? 5.141 -4.282 -22.944 1.00 84.25 664 ILE A C 1
ATOM 4993 O O . ILE A 1 664 ? 5.656 -3.202 -22.636 1.00 84.25 664 ILE A O 1
ATOM 4997 N N . PRO A 1 665 ? 3.848 -4.351 -23.321 1.00 87.06 665 PRO A N 1
ATOM 4998 C CA . PRO A 1 665 ? 3.007 -3.161 -23.449 1.00 87.06 665 PRO A CA 1
ATOM 4999 C C . PRO A 1 665 ? 2.854 -2.395 -22.125 1.00 87.06 665 PRO A C 1
ATOM 5001 O O . PRO A 1 665 ? 2.643 -3.002 -21.073 1.00 87.06 665 PRO A O 1
ATOM 5004 N N . LEU A 1 666 ? 2.847 -1.056 -22.162 1.00 89.19 666 LEU A N 1
ATOM 5005 C CA . LEU A 1 666 ? 2.639 -0.242 -20.947 1.00 89.19 666 LEU A CA 1
ATOM 5006 C C . LEU A 1 666 ? 1.356 -0.594 -20.147 1.00 89.19 666 LEU A C 1
ATOM 5008 O O . LEU A 1 666 ? 1.445 -0.658 -18.920 1.00 89.19 666 LEU A O 1
ATOM 5012 N N . PRO A 1 667 ? 0.194 -0.906 -20.766 1.00 91.62 667 PRO A N 1
ATOM 5013 C CA . PRO A 1 667 ? -0.996 -1.353 -20.031 1.00 91.62 667 PRO A CA 1
ATOM 5014 C C . PRO A 1 667 ? -0.775 -2.638 -19.220 1.00 91.62 667 PRO A C 1
ATOM 5016 O O . PRO A 1 667 ? -1.400 -2.824 -18.177 1.00 91.62 667 PRO A O 1
ATOM 5019 N N . VAL A 1 668 ? 0.120 -3.517 -19.687 1.00 91.62 668 VAL A N 1
ATOM 5020 C CA . VAL A 1 668 ? 0.465 -4.771 -19.007 1.00 91.62 668 VAL A CA 1
ATOM 5021 C C . VAL A 1 668 ? 1.313 -4.486 -17.771 1.00 91.62 668 VAL A C 1
ATOM 5023 O O . VAL A 1 668 ? 0.985 -4.960 -16.685 1.00 91.62 668 VAL A O 1
ATOM 5026 N N . VAL A 1 669 ? 2.339 -3.639 -17.914 1.00 91.38 669 VAL A N 1
ATOM 5027 C CA . VAL A 1 669 ? 3.159 -3.143 -16.793 1.00 91.38 669 VAL A CA 1
ATOM 5028 C C . VAL A 1 669 ? 2.270 -2.505 -15.717 1.00 91.38 669 VAL A C 1
ATOM 5030 O O . VAL A 1 669 ? 2.377 -2.854 -14.542 1.00 91.38 669 VAL A O 1
ATOM 5033 N N . GLY A 1 670 ? 1.337 -1.634 -16.119 1.00 92.62 670 GLY A N 1
ATOM 5034 C CA . GLY A 1 670 ? 0.371 -1.010 -15.211 1.00 92.62 670 GLY A CA 1
ATOM 5035 C C . GLY A 1 670 ? -0.522 -2.022 -14.488 1.00 92.62 670 GLY A C 1
ATOM 5036 O O . GLY A 1 670 ? -0.629 -1.974 -13.264 1.00 92.62 670 GLY A O 1
ATOM 5037 N N . GLY A 1 671 ? -1.120 -2.975 -15.213 1.00 93.69 671 GLY A N 1
ATOM 5038 C CA . GLY A 1 671 ? -2.015 -3.977 -14.625 1.00 93.69 671 GLY A CA 1
ATOM 5039 C C . GLY A 1 671 ? -1.325 -4.922 -13.633 1.00 93.69 671 GLY A C 1
ATOM 5040 O O . GLY A 1 671 ? -1.857 -5.148 -12.546 1.00 93.69 671 GLY A O 1
ATOM 5041 N N . VAL A 1 672 ? -0.119 -5.418 -13.950 1.00 93.06 672 VAL A N 1
ATOM 5042 C CA . VAL A 1 672 ? 0.668 -6.263 -13.027 1.00 93.06 672 VAL A CA 1
ATOM 5043 C C . VAL A 1 672 ? 1.014 -5.496 -11.749 1.00 93.06 672 VAL A C 1
ATOM 5045 O O . VAL A 1 672 ? 0.801 -6.006 -10.645 1.00 93.06 672 VAL A O 1
ATOM 5048 N N . LEU A 1 673 ? 1.513 -4.261 -11.879 1.00 92.44 673 LEU A N 1
ATOM 5049 C CA . LEU A 1 673 ? 1.862 -3.428 -10.726 1.00 92.44 673 LEU A CA 1
ATOM 5050 C C . LEU A 1 673 ? 0.624 -3.047 -9.903 1.00 92.44 673 LEU A C 1
ATOM 5052 O O . LEU A 1 673 ? 0.696 -3.064 -8.678 1.00 92.44 673 LEU A O 1
ATOM 5056 N N . GLY A 1 674 ? -0.516 -2.768 -10.537 1.00 93.50 674 GLY A N 1
ATOM 5057 C CA . GLY A 1 674 ? -1.766 -2.442 -9.847 1.00 93.50 674 GLY A CA 1
ATOM 5058 C C . GLY A 1 674 ? -2.284 -3.583 -8.970 1.00 93.50 674 GLY A C 1
ATOM 5059 O O . GLY A 1 674 ? -2.540 -3.375 -7.785 1.00 93.50 674 GLY A O 1
ATOM 5060 N N . VAL A 1 675 ? -2.384 -4.803 -9.515 1.00 94.06 675 VAL A N 1
ATOM 5061 C CA . VAL A 1 675 ? -2.857 -5.974 -8.747 1.00 94.06 675 VAL A CA 1
ATOM 5062 C C . VAL A 1 675 ? -1.895 -6.306 -7.604 1.00 94.06 675 VAL A C 1
ATOM 5064 O O . VAL A 1 675 ? -2.328 -6.556 -6.482 1.00 94.06 675 VAL A O 1
ATOM 5067 N N . THR A 1 676 ? -0.585 -6.275 -7.854 1.00 92.56 676 THR A N 1
ATOM 5068 C CA . THR A 1 676 ? 0.410 -6.631 -6.831 1.00 92.56 676 THR A CA 1
ATOM 5069 C C . THR A 1 676 ? 0.497 -5.602 -5.696 1.00 92.56 676 THR A C 1
ATOM 5071 O O . THR A 1 676 ? 0.539 -6.011 -4.537 1.00 92.56 676 THR A O 1
ATOM 5074 N N . HIS A 1 677 ? 0.423 -4.291 -5.971 1.00 92.62 677 HIS A N 1
ATOM 5075 C CA . HIS A 1 677 ? 0.334 -3.270 -4.912 1.00 92.62 677 HIS A CA 1
ATOM 5076 C C . HIS A 1 677 ? -0.995 -3.331 -4.139 1.00 92.62 677 HIS A C 1
ATOM 5078 O O . HIS A 1 677 ? -0.997 -3.115 -2.928 1.00 92.62 677 HIS A O 1
ATOM 5084 N N . ALA A 1 678 ? -2.114 -3.689 -4.783 1.00 93.75 678 ALA A N 1
ATOM 5085 C CA . ALA A 1 678 ? -3.394 -3.876 -4.090 1.00 93.75 678 ALA A CA 1
ATOM 5086 C C . ALA A 1 678 ? -3.349 -5.028 -3.064 1.00 93.75 678 ALA A C 1
ATOM 5088 O O . ALA A 1 678 ? -3.953 -4.939 -1.994 1.00 93.75 678 ALA A O 1
ATOM 5089 N N . VAL A 1 679 ? -2.580 -6.087 -3.340 1.00 92.06 679 VAL A N 1
ATOM 5090 C CA . VAL A 1 679 ? -2.339 -7.180 -2.381 1.00 92.06 679 VAL A CA 1
ATOM 5091 C C . VAL A 1 679 ? -1.466 -6.724 -1.203 1.00 92.06 679 VAL A C 1
ATOM 5093 O O . VAL A 1 679 ? -1.748 -7.084 -0.058 1.00 92.06 679 VAL A O 1
ATOM 5096 N N . VAL A 1 680 ? -0.453 -5.885 -1.449 1.00 92.25 680 VAL A N 1
ATOM 5097 C CA . VAL A 1 680 ? 0.372 -5.271 -0.387 1.00 92.25 680 VAL A CA 1
ATOM 5098 C C . VAL A 1 680 ? -0.489 -4.385 0.523 1.00 92.25 680 VAL A C 1
ATOM 5100 O O . VAL A 1 680 ? -0.464 -4.561 1.740 1.00 92.25 680 VAL A O 1
ATOM 5103 N N . LEU A 1 681 ? -1.324 -3.521 -0.067 1.00 94.94 681 LEU A N 1
ATOM 5104 C CA . LEU A 1 681 ? -2.313 -2.687 0.629 1.00 94.94 681 LEU A CA 1
ATOM 5105 C C . LEU A 1 681 ? -3.246 -3.521 1.521 1.00 94.94 681 LEU A C 1
ATOM 5107 O O . LEU A 1 681 ? -3.385 -3.244 2.711 1.00 94.94 681 LEU A O 1
ATOM 5111 N N . SER A 1 682 ? -3.846 -4.574 0.958 1.00 91.69 682 SER A N 1
ATOM 5112 C CA . SER A 1 682 ? -4.745 -5.485 1.681 1.00 91.69 682 SER A CA 1
ATOM 5113 C C . SER A 1 682 ? -4.049 -6.177 2.862 1.00 91.69 682 SER A C 1
ATOM 5115 O O . SER A 1 682 ? -4.606 -6.274 3.956 1.00 91.69 682 SER A O 1
ATOM 5117 N N . THR A 1 683 ? -2.785 -6.576 2.689 1.00 88.19 683 THR A N 1
ATOM 5118 C CA . THR A 1 683 ? -1.990 -7.176 3.775 1.00 88.19 683 THR A CA 1
ATOM 5119 C C . THR A 1 683 ? -1.644 -6.150 4.863 1.00 88.19 683 THR A C 1
ATOM 5121 O O . THR A 1 683 ? -1.592 -6.495 6.046 1.00 88.19 683 THR A O 1
ATOM 5124 N N . GLY A 1 684 ? -1.479 -4.875 4.493 1.00 91.31 684 GLY A N 1
ATOM 5125 C CA . GLY A 1 684 ? -1.413 -3.753 5.430 1.00 91.31 684 GLY A CA 1
ATOM 5126 C C . GLY A 1 684 ? -2.685 -3.625 6.274 1.00 91.31 684 GLY A C 1
ATOM 5127 O O . GLY A 1 684 ? -2.592 -3.592 7.496 1.00 91.31 684 GLY A O 1
ATOM 5128 N N . PHE A 1 685 ? -3.875 -3.671 5.665 1.00 92.50 685 PHE A N 1
ATOM 5129 C CA . PHE A 1 685 ? -5.138 -3.649 6.421 1.00 92.50 685 PHE A CA 1
ATOM 5130 C C . PHE A 1 685 ? -5.316 -4.872 7.331 1.00 92.50 685 PHE A C 1
ATOM 5132 O O . PHE A 1 685 ? -5.633 -4.722 8.509 1.00 92.50 685 PHE A O 1
ATOM 5139 N N . SER A 1 686 ? -5.027 -6.079 6.832 1.00 88.12 686 SER A N 1
ATOM 5140 C CA . SER A 1 686 ? -5.031 -7.307 7.645 1.00 88.12 686 SER A CA 1
ATOM 5141 C C . SER A 1 686 ? -4.045 -7.241 8.822 1.00 88.12 686 SER A C 1
ATOM 5143 O O . SER A 1 686 ? -4.229 -7.924 9.832 1.00 88.12 686 SER A O 1
ATOM 5145 N N . SER A 1 687 ? -3.019 -6.388 8.738 1.00 84.38 687 SER A N 1
ATOM 5146 C CA . SER A 1 687 ? -2.038 -6.233 9.806 1.00 84.38 687 SER A CA 1
ATOM 5147 C C . SER A 1 687 ? -2.582 -5.541 11.058 1.00 84.38 687 SER A C 1
ATOM 5149 O O . SER A 1 687 ? -2.049 -5.811 12.136 1.00 84.38 687 SER A O 1
ATOM 5151 N N . PHE A 1 688 ? -3.659 -4.750 10.949 1.00 87.00 688 PHE A N 1
ATOM 5152 C CA . PHE A 1 688 ? -4.297 -4.088 12.094 1.00 87.00 688 PHE A CA 1
ATOM 5153 C C . PHE A 1 688 ? -5.023 -5.049 13.039 1.00 87.00 688 PHE A C 1
ATOM 5155 O O . PHE A 1 688 ? -5.085 -4.754 14.221 1.00 87.00 688 PHE A O 1
ATOM 5162 N N . HIS A 1 689 ? -5.461 -6.231 12.581 1.00 85.69 689 HIS A N 1
ATOM 5163 C CA . HIS A 1 689 ? -6.107 -7.251 13.433 1.00 85.69 689 HIS A CA 1
ATOM 5164 C C . HIS A 1 689 ? -5.207 -7.735 14.596 1.00 85.69 689 HIS A C 1
ATOM 5166 O O . HIS A 1 689 ? -5.667 -8.382 15.533 1.00 85.69 689 HIS A O 1
ATOM 5172 N N . VAL A 1 690 ? -3.898 -7.470 14.544 1.00 82.94 690 VAL A N 1
ATOM 5173 C CA . VAL A 1 690 ? -2.969 -7.847 15.621 1.00 82.94 690 VAL A CA 1
ATOM 5174 C C . VAL A 1 690 ? -2.992 -6.841 16.781 1.00 82.94 690 VAL A C 1
ATOM 5176 O O . VAL A 1 690 ? -2.591 -7.209 17.878 1.00 82.94 690 VAL A O 1
ATOM 5179 N N . ALA A 1 691 ? -3.466 -5.611 16.562 1.00 86.88 691 ALA A N 1
ATOM 5180 C CA . ALA A 1 691 ? -3.564 -4.549 17.565 1.00 86.88 691 ALA A CA 1
ATOM 5181 C C . ALA A 1 691 ? -5.032 -4.211 17.879 1.00 86.88 691 ALA A C 1
ATOM 5183 O O . ALA A 1 691 ? -5.931 -4.511 17.095 1.00 86.88 691 ALA A O 1
ATOM 5184 N N . ASP A 1 692 ? -5.269 -3.556 19.014 1.00 87.38 692 ASP A N 1
ATOM 5185 C CA . ASP A 1 692 ? -6.603 -3.089 19.396 1.00 87.38 692 ASP A CA 1
ATOM 5186 C C . ASP A 1 692 ? -6.966 -1.827 18.597 1.00 87.38 692 ASP A C 1
ATOM 5188 O O . ASP A 1 692 ? -6.534 -0.720 18.925 1.00 87.38 692 ASP A O 1
ATOM 5192 N N . ILE A 1 693 ? -7.714 -1.984 17.505 1.00 87.56 693 ILE A N 1
ATOM 5193 C CA . ILE A 1 693 ? -8.106 -0.860 16.645 1.00 87.56 693 ILE A CA 1
ATOM 5194 C C . ILE A 1 693 ? -9.350 -0.109 17.152 1.00 87.56 693 ILE A C 1
ATOM 5196 O O . ILE A 1 693 ? -9.716 0.899 16.552 1.00 87.56 693 ILE A O 1
ATOM 5200 N N . ASP A 1 694 ? -9.961 -0.545 18.259 1.00 87.75 694 ASP A N 1
ATOM 5201 C CA . ASP A 1 694 ? -11.062 0.174 18.911 1.00 87.75 694 ASP A CA 1
ATOM 5202 C C . ASP A 1 694 ? -10.534 1.249 19.887 1.00 87.75 694 ASP A C 1
ATOM 5204 O O . ASP A 1 694 ? -11.235 2.216 20.201 1.00 87.75 694 ASP A O 1
ATOM 5208 N N . SER A 1 695 ? -9.264 1.155 20.309 1.00 92.44 695 SER A N 1
ATOM 5209 C CA . SER A 1 695 ? -8.599 2.214 21.078 1.00 92.44 695 SER A CA 1
ATOM 5210 C C . SER A 1 695 ? -8.407 3.500 20.262 1.00 92.44 695 SER A C 1
ATOM 5212 O O . SER A 1 695 ? -7.718 3.528 19.235 1.00 92.44 695 SER A O 1
ATOM 5214 N N . GLY A 1 696 ? -8.912 4.620 20.794 1.00 92.44 696 GLY A N 1
ATOM 5215 C CA . GLY A 1 696 ? -8.737 5.956 20.210 1.00 92.44 696 GLY A CA 1
ATOM 5216 C C . GLY A 1 696 ? -7.270 6.368 20.011 1.00 92.44 696 GLY A C 1
ATOM 5217 O O . GLY A 1 696 ? -6.966 7.099 19.066 1.00 92.44 696 GLY A O 1
ATOM 5218 N N . ARG A 1 697 ? -6.346 5.842 20.833 1.00 92.94 697 ARG A N 1
ATOM 5219 C CA . ARG A 1 697 ? -4.891 5.975 20.644 1.00 92.94 697 ARG A CA 1
ATOM 5220 C C . ARG A 1 697 ? -4.473 5.418 19.286 1.00 92.94 697 ARG A C 1
ATOM 5222 O O . ARG A 1 697 ? -3.841 6.107 18.485 1.00 92.94 697 ARG A O 1
ATOM 5229 N N . ASN A 1 698 ? -4.824 4.163 19.038 1.00 93.75 698 ASN A N 1
ATOM 5230 C CA . ASN A 1 698 ? -4.387 3.417 17.867 1.00 93.75 698 ASN A CA 1
ATOM 5231 C C . ASN A 1 698 ? -5.061 3.942 16.597 1.00 93.75 698 ASN A C 1
ATOM 5233 O O . ASN A 1 698 ? -4.384 4.137 15.587 1.00 93.75 698 ASN A O 1
ATOM 5237 N N . VAL A 1 699 ? -6.354 4.281 16.675 1.00 94.31 699 VAL A N 1
ATOM 5238 C CA . VAL A 1 699 ? -7.084 4.976 15.601 1.00 94.31 699 VAL A CA 1
ATOM 5239 C C . VAL A 1 699 ? -6.380 6.280 15.212 1.00 94.31 699 VAL A C 1
ATOM 5241 O O . VAL A 1 699 ? -6.179 6.530 14.022 1.00 94.31 699 VAL A O 1
ATOM 5244 N N . PHE A 1 700 ? -5.946 7.089 16.188 1.00 95.00 700 PHE A N 1
ATOM 5245 C CA . PHE A 1 700 ? -5.214 8.328 15.911 1.00 95.00 700 PHE A CA 1
ATOM 5246 C C . PHE A 1 700 ? -3.847 8.069 15.260 1.00 95.00 700 PHE A C 1
ATOM 5248 O O . PHE A 1 700 ? -3.557 8.665 14.223 1.00 95.00 700 PHE A O 1
ATOM 5255 N N . ILE A 1 701 ? -3.030 7.160 15.811 1.00 94.69 701 ILE A N 1
ATOM 5256 C CA . ILE A 1 701 ? -1.701 6.812 15.265 1.00 94.69 701 ILE A CA 1
ATOM 5257 C C . ILE A 1 701 ? -1.815 6.364 13.803 1.00 94.69 701 ILE A C 1
ATOM 5259 O O . ILE A 1 701 ? -1.103 6.871 12.930 1.00 94.69 701 ILE A O 1
ATOM 5263 N N . VAL A 1 702 ? -2.733 5.437 13.519 1.00 94.69 702 VAL A N 1
ATOM 5264 C CA . VAL A 1 702 ? -2.939 4.868 12.181 1.00 94.69 702 VAL A CA 1
ATOM 5265 C C . VAL A 1 702 ? -3.511 5.910 11.220 1.00 94.69 702 VAL A C 1
ATOM 5267 O O . VAL A 1 702 ? -2.965 6.107 10.134 1.00 94.69 702 VAL A O 1
ATOM 5270 N N . GLY A 1 703 ? -4.569 6.619 11.618 1.00 95.19 703 GLY A N 1
ATOM 5271 C CA . GLY A 1 703 ? -5.213 7.628 10.778 1.00 95.19 703 GLY A CA 1
ATOM 5272 C C . GLY A 1 703 ? -4.279 8.788 10.429 1.00 95.19 703 GLY A C 1
ATOM 5273 O O . GLY A 1 703 ? -4.150 9.146 9.257 1.00 95.19 703 GLY A O 1
ATOM 5274 N N . PHE A 1 704 ? -3.578 9.339 11.424 1.00 96.44 704 PHE A N 1
ATOM 5275 C CA . PHE A 1 704 ? -2.669 10.469 11.233 1.00 96.44 704 PHE A CA 1
ATOM 5276 C C . PHE A 1 704 ? -1.444 10.093 10.392 1.00 96.44 704 PHE A C 1
ATOM 5278 O O . PHE A 1 704 ? -1.097 10.830 9.467 1.00 96.44 704 PHE A O 1
ATOM 5285 N N . SER A 1 705 ? -0.811 8.943 10.663 1.00 96.69 705 SER A N 1
ATOM 5286 C CA . SER A 1 705 ? 0.369 8.500 9.904 1.00 96.69 705 SER A CA 1
ATOM 5287 C C . SER A 1 705 ? 0.046 8.264 8.426 1.00 96.69 705 SER A C 1
ATOM 5289 O O . SER A 1 705 ? 0.748 8.805 7.573 1.00 96.69 705 SER A O 1
ATOM 5291 N N . ILE A 1 706 ? -1.046 7.556 8.102 1.00 96.81 706 ILE A N 1
ATOM 5292 C CA . ILE A 1 706 ? -1.476 7.330 6.709 1.00 96.81 706 ILE A CA 1
ATOM 5293 C C . ILE A 1 706 ? -1.839 8.656 6.027 1.00 96.81 706 ILE A C 1
ATOM 5295 O O . ILE A 1 706 ? -1.390 8.919 4.909 1.00 96.81 706 ILE A O 1
ATOM 5299 N N . PHE A 1 707 ? -2.633 9.506 6.686 1.00 96.94 707 PHE A N 1
ATOM 5300 C CA . PHE A 1 707 ? -3.092 10.766 6.102 1.00 96.94 707 PHE A CA 1
ATOM 5301 C C . PHE A 1 707 ? -1.925 11.708 5.783 1.00 96.94 707 PHE A C 1
ATOM 5303 O O . PHE A 1 707 ? -1.804 12.176 4.650 1.00 96.94 707 PHE A O 1
ATOM 5310 N N . MET A 1 708 ? -1.021 11.935 6.741 1.00 96.12 708 MET A N 1
ATOM 5311 C CA . MET A 1 708 ? 0.139 12.809 6.546 1.00 96.12 708 MET A CA 1
ATOM 5312 C C . MET A 1 708 ? 1.133 12.247 5.524 1.00 96.12 708 MET A C 1
ATOM 5314 O O . MET A 1 708 ? 1.669 13.009 4.717 1.00 96.12 708 MET A O 1
ATOM 5318 N N . ALA A 1 709 ? 1.329 10.925 5.500 1.00 96.06 709 ALA A N 1
ATOM 5319 C CA . ALA A 1 709 ? 2.201 10.252 4.541 1.00 96.06 709 ALA A CA 1
ATOM 5320 C C . ALA A 1 709 ? 1.714 10.324 3.083 1.00 96.06 709 ALA A C 1
ATOM 5322 O O . ALA A 1 709 ? 2.520 10.197 2.161 1.00 96.06 709 ALA A O 1
ATOM 5323 N N . LEU A 1 710 ? 0.418 10.559 2.856 1.00 94.38 710 LEU A N 1
ATOM 5324 C CA . LEU A 1 710 ? -0.148 10.809 1.526 1.00 94.38 710 LEU A CA 1
ATOM 5325 C C . LEU A 1 710 ? -0.266 12.312 1.219 1.00 94.38 710 LEU A C 1
ATOM 5327 O O . LEU A 1 710 ? -0.022 12.732 0.085 1.00 94.38 710 LEU A O 1
ATOM 5331 N N . LEU A 1 711 ? -0.608 13.132 2.219 1.00 94.06 711 LEU A N 1
ATOM 5332 C CA . LEU A 1 711 ? -0.790 14.578 2.075 1.00 94.06 711 LEU A CA 1
ATOM 5333 C C . LEU A 1 711 ? 0.528 15.307 1.789 1.00 94.06 711 LEU A C 1
ATOM 5335 O O . LEU A 1 711 ? 0.600 16.093 0.842 1.00 94.06 711 LEU A O 1
ATOM 5339 N N . LEU A 1 712 ? 1.565 15.071 2.597 1.00 91.75 712 LEU A N 1
ATOM 5340 C CA . LEU A 1 712 ? 2.778 15.889 2.560 1.00 91.75 712 LEU A CA 1
ATOM 5341 C C . LEU A 1 712 ? 3.589 15.689 1.262 1.00 91.75 712 LEU A C 1
ATOM 5343 O O . LEU A 1 712 ? 3.923 16.697 0.631 1.00 91.75 712 LEU A O 1
ATOM 5347 N N . PRO A 1 713 ? 3.804 14.455 0.754 1.00 90.06 713 PRO A N 1
ATOM 5348 C CA . PRO A 1 713 ? 4.413 14.253 -0.560 1.00 90.06 713 PRO A CA 1
ATOM 5349 C C . PRO A 1 713 ? 3.618 14.868 -1.708 1.00 90.06 713 PRO A C 1
ATOM 5351 O O . PRO A 1 713 ? 4.203 15.374 -2.667 1.00 90.06 713 PRO A O 1
ATOM 5354 N N . ARG A 1 714 ? 2.281 14.847 -1.627 1.00 89.44 714 ARG A N 1
ATOM 5355 C CA . ARG A 1 714 ? 1.428 15.483 -2.632 1.00 89.44 714 ARG A CA 1
ATOM 5356 C C . ARG A 1 714 ? 1.617 16.999 -2.623 1.00 89.44 714 ARG A C 1
ATOM 5358 O O . ARG A 1 714 ? 1.840 17.581 -3.683 1.00 89.44 714 ARG A O 1
ATOM 5365 N N . TRP A 1 715 ? 1.622 17.614 -1.442 1.00 88.25 715 TRP A N 1
ATOM 5366 C CA . TRP A 1 715 ? 1.891 19.041 -1.288 1.00 88.25 715 TRP A CA 1
ATOM 5367 C C . TRP A 1 715 ? 3.278 19.425 -1.831 1.00 88.25 715 TRP A C 1
ATOM 5369 O O . TRP A 1 715 ? 3.367 20.342 -2.639 1.00 88.25 715 TRP A O 1
ATOM 5379 N N . PHE A 1 716 ? 4.346 18.678 -1.523 1.00 85.19 716 PHE A N 1
ATOM 5380 C CA . PHE A 1 716 ? 5.695 18.953 -2.059 1.00 85.19 716 PHE A CA 1
ATOM 5381 C C . PHE A 1 716 ? 5.855 18.742 -3.579 1.00 85.19 716 PHE A C 1
ATOM 5383 O O . PHE A 1 716 ? 6.787 19.303 -4.177 1.00 85.19 716 PHE A O 1
ATOM 5390 N N . ARG A 1 717 ? 4.969 17.954 -4.210 1.00 78.88 717 ARG A N 1
ATOM 5391 C CA . ARG A 1 717 ? 4.877 17.803 -5.676 1.00 78.88 717 ARG A CA 1
ATOM 5392 C C . ARG A 1 717 ? 4.087 18.945 -6.339 1.00 78.88 717 ARG A C 1
ATOM 5394 O O . ARG A 1 717 ? 4.396 19.286 -7.477 1.00 78.88 717 ARG A O 1
ATOM 5401 N N . GLU A 1 718 ? 3.083 19.509 -5.664 1.00 82.00 718 GLU A N 1
ATOM 5402 C CA . GLU A 1 718 ? 2.183 20.546 -6.206 1.00 82.00 718 GLU A CA 1
ATOM 5403 C C . GLU A 1 718 ? 2.610 21.988 -5.846 1.00 82.00 718 GLU A C 1
ATOM 5405 O O . GLU A 1 718 ? 2.331 22.920 -6.602 1.00 82.00 718 GLU A O 1
ATOM 5410 N N . ALA A 1 719 ? 3.315 22.196 -4.729 1.00 75.44 719 ALA A N 1
ATOM 5411 C CA . ALA A 1 719 ? 3.702 23.518 -4.241 1.00 75.44 719 ALA A CA 1
ATOM 5412 C C . ALA A 1 719 ? 4.801 24.181 -5.109 1.00 75.44 719 ALA A C 1
ATOM 5414 O O . ALA A 1 719 ? 5.834 23.561 -5.387 1.00 75.44 719 ALA A O 1
ATOM 5415 N N . PRO A 1 720 ? 4.646 25.467 -5.491 1.00 55.78 720 PRO A N 1
ATOM 5416 C CA . PRO A 1 720 ? 5.624 26.183 -6.317 1.00 55.78 720 PRO A CA 1
ATOM 5417 C C . PRO A 1 720 ? 6.849 26.688 -5.535 1.00 55.78 720 PRO A C 1
ATOM 5419 O O . PRO A 1 720 ? 7.820 27.134 -6.145 1.00 55.78 720 PRO A O 1
ATOM 5422 N N . VAL A 1 721 ? 6.812 26.652 -4.199 1.00 56.69 721 VAL A N 1
ATOM 5423 C CA . VAL A 1 721 ? 7.878 27.176 -3.336 1.00 56.69 721 VAL A CA 1
ATOM 5424 C C . VAL A 1 721 ? 8.939 26.098 -3.120 1.00 56.69 721 VAL A C 1
ATOM 5426 O O . VAL A 1 721 ? 8.671 25.055 -2.525 1.00 56.69 721 VAL A O 1
ATOM 5429 N N . LEU A 1 722 ? 10.163 26.353 -3.588 1.00 63.72 722 LEU A N 1
ATOM 5430 C CA . LEU A 1 722 ? 11.327 25.575 -3.171 1.00 63.72 722 LEU A CA 1
ATOM 5431 C C . LEU A 1 722 ? 11.554 25.800 -1.668 1.00 63.72 722 LEU A C 1
ATOM 5433 O O . LEU A 1 722 ? 11.603 26.951 -1.232 1.00 63.72 722 LEU A O 1
ATOM 5437 N N . LEU A 1 723 ? 11.780 24.729 -0.899 1.00 69.56 723 LEU A N 1
ATOM 5438 C CA . LEU A 1 723 ? 12.545 24.870 0.342 1.00 69.56 723 LEU A CA 1
ATOM 5439 C C . LEU A 1 723 ? 13.872 25.538 -0.034 1.00 69.56 723 LEU A C 1
ATOM 5441 O O . LEU A 1 723 ? 14.567 25.065 -0.934 1.00 69.56 723 LEU A O 1
ATOM 5445 N N . SER A 1 724 ? 14.132 26.686 0.583 1.00 72.69 724 SER A N 1
ATOM 5446 C CA . SER A 1 724 ? 15.265 27.557 0.287 1.00 72.69 724 SER A CA 1
ATOM 5447 C C . SER A 1 724 ? 15.898 27.978 1.608 1.00 72.69 724 SER A C 1
ATOM 5449 O O . SER A 1 724 ? 15.851 29.144 2.000 1.00 72.69 724 SER A O 1
ATOM 5451 N N . THR A 1 725 ? 16.487 27.007 2.305 1.00 78.94 725 THR A N 1
ATOM 5452 C CA . THR A 1 725 ? 17.273 27.226 3.532 1.00 78.94 725 THR A CA 1
ATOM 5453 C C . THR A 1 725 ? 18.575 27.994 3.271 1.00 78.94 725 THR A C 1
ATOM 5455 O O . THR A 1 725 ? 19.257 28.399 4.207 1.00 78.94 725 THR A O 1
ATOM 5458 N N . GLY A 1 726 ? 18.936 28.187 1.996 1.00 78.81 726 GLY A N 1
ATOM 5459 C CA . GLY A 1 726 ? 20.208 28.765 1.561 1.00 78.81 726 GLY A CA 1
ATOM 5460 C C . GLY A 1 726 ? 21.322 27.725 1.407 1.00 78.81 726 GLY A C 1
ATOM 5461 O O . GLY A 1 726 ? 22.391 28.049 0.896 1.00 78.81 726 GLY A O 1
ATOM 5462 N N . TRP A 1 727 ? 21.076 26.470 1.799 1.00 84.69 727 TRP A N 1
ATOM 5463 C CA . TRP A 1 727 ? 22.017 25.357 1.696 1.00 84.69 727 TRP A CA 1
ATOM 5464 C C . TRP A 1 727 ? 21.452 24.273 0.774 1.00 84.69 727 TRP A C 1
ATOM 5466 O O . TRP A 1 727 ? 20.723 23.385 1.213 1.00 84.69 727 TRP A O 1
ATOM 5476 N N . SER A 1 728 ? 21.844 24.295 -0.506 1.00 84.81 728 SER A N 1
ATOM 5477 C CA . SER A 1 728 ? 21.287 23.365 -1.507 1.00 84.81 728 SER A CA 1
ATOM 5478 C C . SER A 1 728 ? 21.346 21.866 -1.142 1.00 84.81 728 SER A C 1
ATOM 5480 O O . SER A 1 728 ? 20.389 21.168 -1.473 1.00 84.81 728 SER A O 1
ATOM 5482 N N . PRO A 1 729 ? 22.360 21.326 -0.424 1.00 90.12 729 PRO A N 1
ATOM 5483 C CA . PRO A 1 729 ? 22.314 19.935 0.034 1.00 90.12 729 PRO A CA 1
ATOM 5484 C C . PRO A 1 729 ? 21.205 19.686 1.063 1.00 90.12 729 PRO A C 1
ATOM 5486 O O . PRO A 1 729 ? 20.532 18.663 1.004 1.00 90.12 729 PRO A O 1
ATOM 5489 N N . LEU A 1 730 ? 20.976 20.626 1.984 1.00 89.38 730 LEU A N 1
ATOM 5490 C CA . LEU A 1 730 ? 19.928 20.513 2.997 1.00 89.38 730 LEU A CA 1
ATOM 5491 C C . LEU A 1 730 ? 18.536 20.587 2.355 1.00 89.38 730 LEU A C 1
ATOM 5493 O O . LEU A 1 730 ? 17.664 19.788 2.692 1.00 89.38 730 LEU A O 1
ATOM 5497 N N . ASP A 1 731 ? 18.358 21.472 1.370 1.00 88.25 731 ASP A N 1
ATOM 5498 C CA . ASP A 1 731 ? 17.116 21.574 0.596 1.00 88.25 731 ASP A CA 1
ATOM 5499 C C . ASP A 1 731 ? 16.820 20.276 -0.184 1.00 88.25 731 ASP A C 1
ATOM 5501 O O . ASP A 1 731 ? 15.669 19.836 -0.224 1.00 88.25 731 ASP A O 1
ATOM 5505 N N . VAL A 1 732 ? 17.844 19.621 -0.760 1.00 89.75 732 VAL A N 1
ATOM 5506 C CA . VAL A 1 732 ? 17.710 18.290 -1.390 1.00 89.75 732 VAL A CA 1
ATOM 5507 C C . VAL A 1 732 ? 17.332 17.225 -0.361 1.00 89.75 732 VAL A C 1
ATOM 5509 O O . VAL A 1 732 ? 16.390 16.471 -0.608 1.00 89.75 732 VAL A O 1
ATOM 5512 N N . LEU A 1 733 ? 18.028 17.158 0.781 1.00 92.94 733 LEU A N 1
ATOM 5513 C CA . LEU A 1 733 ? 17.791 16.153 1.824 1.00 92.94 733 LEU A CA 1
ATOM 5514 C C . LEU A 1 733 ? 16.356 16.236 2.361 1.00 92.94 733 LEU A C 1
ATOM 5516 O O . LEU A 1 733 ? 15.620 15.250 2.324 1.00 92.94 733 LEU A O 1
ATOM 5520 N N . LEU A 1 734 ? 15.948 17.427 2.814 1.00 90.75 734 LEU A N 1
ATOM 5521 C CA . LEU A 1 734 ? 14.627 17.658 3.399 1.00 90.75 734 LEU A CA 1
ATOM 5522 C C . LEU A 1 734 ? 13.516 17.434 2.373 1.00 90.75 734 LEU A C 1
ATOM 5524 O O . LEU A 1 734 ? 12.549 16.733 2.663 1.00 90.75 734 LEU A O 1
ATOM 5528 N N . ARG A 1 735 ? 13.652 17.976 1.153 1.00 89.94 735 ARG A N 1
ATOM 5529 C CA . ARG A 1 735 ? 12.624 17.793 0.121 1.00 89.94 735 ARG A CA 1
ATOM 5530 C C . ARG A 1 735 ? 12.489 16.331 -0.297 1.00 89.94 735 ARG A C 1
ATOM 5532 O O . ARG A 1 735 ? 11.367 15.894 -0.539 1.00 89.94 735 ARG A O 1
ATOM 5539 N N . SER A 1 736 ? 13.591 15.586 -0.376 1.00 92.25 736 SER A N 1
ATOM 5540 C CA . SER A 1 736 ? 13.553 14.161 -0.717 1.00 92.25 736 SER A CA 1
ATOM 5541 C C . SER A 1 736 ? 12.817 13.371 0.367 1.00 92.25 736 SER A C 1
ATOM 5543 O O . SER A 1 736 ? 11.764 12.808 0.078 1.00 92.25 736 SER A O 1
ATOM 5545 N N . LEU A 1 737 ? 13.265 13.446 1.627 1.00 93.25 737 LEU A N 1
ATOM 5546 C CA . LEU A 1 737 ? 12.661 12.714 2.751 1.00 93.25 737 LEU A CA 1
ATOM 5547 C C . LEU A 1 737 ? 11.176 13.046 2.970 1.00 93.25 737 LEU A C 1
ATOM 5549 O O . LEU A 1 737 ? 10.383 12.153 3.250 1.00 93.25 737 LEU A O 1
ATOM 5553 N N . LEU A 1 738 ? 10.769 14.310 2.810 1.00 91.75 738 LEU A N 1
ATOM 5554 C CA . LEU A 1 738 ? 9.366 14.718 2.980 1.00 91.75 738 LEU A CA 1
ATOM 5555 C C . LEU A 1 738 ? 8.477 14.403 1.760 1.00 91.75 738 LEU A C 1
ATOM 5557 O O . LEU A 1 738 ? 7.252 14.489 1.856 1.00 91.75 738 LEU A O 1
ATOM 5561 N N . THR A 1 739 ? 9.073 14.021 0.624 1.00 91.56 739 THR A N 1
ATOM 5562 C CA . THR A 1 739 ? 8.353 13.489 -0.549 1.00 91.56 739 THR A CA 1
ATOM 5563 C C . THR A 1 739 ? 8.260 11.952 -0.515 1.00 91.56 739 THR A C 1
ATOM 5565 O O . THR A 1 739 ? 7.515 11.360 -1.299 1.00 91.56 739 THR A O 1
ATOM 5568 N N . GLU A 1 740 ? 8.952 11.287 0.413 1.00 92.38 740 GLU A N 1
ATOM 5569 C CA . GLU A 1 740 ? 8.933 9.831 0.569 1.00 92.38 740 GLU A CA 1
ATOM 5570 C C . GLU A 1 740 ? 7.766 9.351 1.434 1.00 92.38 740 GLU A C 1
ATOM 5572 O O . GLU A 1 740 ? 7.835 9.309 2.661 1.00 92.38 740 GLU A O 1
ATOM 5577 N N . SER A 1 741 ? 6.679 8.945 0.778 1.00 93.88 741 SER A N 1
ATOM 5578 C CA . SER A 1 741 ? 5.454 8.482 1.449 1.00 93.88 741 SER A CA 1
ATOM 5579 C C . SER A 1 741 ? 5.679 7.315 2.426 1.00 93.88 741 SER A C 1
ATOM 5581 O O . SER A 1 741 ? 5.220 7.374 3.563 1.00 93.88 741 SER A O 1
ATOM 5583 N N . ILE A 1 742 ? 6.421 6.274 2.029 1.00 94.69 742 ILE A N 1
ATOM 5584 C CA . ILE A 1 742 ? 6.649 5.075 2.859 1.00 94.69 742 ILE A CA 1
ATOM 5585 C C . ILE A 1 742 ? 7.542 5.412 4.059 1.00 94.69 742 ILE A C 1
ATOM 5587 O O . ILE A 1 742 ? 7.244 5.010 5.184 1.00 94.69 742 ILE A O 1
ATOM 5591 N N . PHE A 1 743 ? 8.602 6.197 3.835 1.00 95.06 743 PHE A N 1
ATOM 5592 C CA . PHE A 1 743 ? 9.468 6.691 4.905 1.00 95.06 743 PHE A CA 1
ATOM 5593 C C . PHE A 1 743 ? 8.680 7.537 5.910 1.00 95.06 743 PHE A C 1
ATOM 5595 O O . PHE A 1 743 ? 8.794 7.320 7.113 1.00 95.06 743 PHE A O 1
ATOM 5602 N N . LEU A 1 744 ? 7.837 8.456 5.431 1.00 95.56 744 LEU A N 1
ATOM 5603 C CA . LEU A 1 744 ? 7.039 9.333 6.284 1.00 95.56 744 LEU A CA 1
ATOM 5604 C C . LEU A 1 744 ? 5.975 8.561 7.082 1.00 95.56 744 LEU A C 1
ATOM 5606 O O . LEU A 1 744 ? 5.782 8.852 8.260 1.00 95.56 744 LEU A O 1
ATOM 5610 N N . ALA A 1 745 ? 5.342 7.544 6.488 1.00 96.12 745 ALA A N 1
ATOM 5611 C CA . ALA A 1 745 ? 4.424 6.645 7.192 1.00 96.12 745 ALA A CA 1
ATOM 5612 C C . ALA A 1 745 ? 5.131 5.887 8.325 1.00 96.12 745 ALA A C 1
ATOM 5614 O O . ALA A 1 745 ? 4.651 5.887 9.460 1.00 96.12 745 ALA A O 1
ATOM 5615 N N . GLY A 1 746 ? 6.297 5.300 8.031 1.00 94.12 746 GLY A N 1
ATOM 5616 C CA . GLY A 1 746 ? 7.106 4.580 9.012 1.00 94.12 746 GLY A CA 1
ATOM 5617 C C . GLY A 1 746 ? 7.636 5.488 10.119 1.00 94.12 746 GLY A C 1
ATOM 5618 O O . GLY A 1 746 ? 7.538 5.135 11.289 1.00 94.12 746 GLY A O 1
ATOM 5619 N N . LEU A 1 747 ? 8.133 6.680 9.777 1.00 94.75 747 LEU A N 1
ATOM 5620 C CA . LEU A 1 747 ? 8.651 7.656 10.737 1.00 94.75 747 LEU A CA 1
ATOM 5621 C C . LEU A 1 747 ? 7.550 8.183 11.667 1.00 94.75 747 LEU A C 1
ATOM 5623 O O . LEU A 1 747 ? 7.735 8.184 12.882 1.00 94.75 747 LEU A O 1
ATOM 5627 N N . LEU A 1 748 ? 6.404 8.607 11.123 1.00 96.38 748 LEU A N 1
ATOM 5628 C CA . LEU A 1 748 ? 5.290 9.107 11.934 1.00 96.38 748 LEU A CA 1
ATOM 5629 C C . LEU A 1 748 ? 4.671 7.995 12.782 1.00 96.38 748 LEU A C 1
ATOM 5631 O O . LEU A 1 748 ? 4.435 8.209 13.968 1.00 96.38 748 LEU A O 1
ATOM 5635 N N . GLY A 1 749 ? 4.466 6.804 12.209 1.00 94.94 749 GLY A N 1
ATOM 5636 C CA . GLY A 1 749 ? 4.006 5.634 12.956 1.00 94.94 749 GLY A CA 1
ATOM 5637 C C . GLY A 1 749 ? 4.954 5.295 14.107 1.00 94.94 749 GLY A C 1
ATOM 5638 O O . GLY A 1 749 ? 4.509 5.165 15.241 1.00 94.94 749 GLY A O 1
ATOM 5639 N N . PHE A 1 750 ? 6.264 5.238 13.846 1.00 94.12 750 PHE A N 1
ATOM 5640 C CA . PHE A 1 750 ? 7.288 4.957 14.855 1.00 94.12 750 PHE A CA 1
ATOM 5641 C C . PHE A 1 750 ? 7.319 6.004 15.973 1.00 94.12 750 PHE A C 1
ATOM 5643 O O . PHE A 1 750 ? 7.334 5.642 17.151 1.00 94.12 750 PHE A O 1
ATOM 5650 N N . LEU A 1 751 ? 7.319 7.295 15.624 1.00 94.50 751 LEU A N 1
ATOM 5651 C CA . LEU A 1 751 ? 7.352 8.376 16.608 1.00 94.50 751 LEU A CA 1
ATOM 5652 C C . LEU A 1 751 ? 6.096 8.366 17.482 1.00 94.50 751 LEU A C 1
ATOM 5654 O O . LEU A 1 751 ? 6.215 8.408 18.703 1.00 94.50 751 LEU A O 1
ATOM 5658 N N . LEU A 1 752 ? 4.904 8.275 16.889 1.00 94.69 752 LEU A N 1
ATOM 5659 C CA . LEU A 1 752 ? 3.645 8.311 17.640 1.00 94.69 752 LEU A CA 1
ATOM 5660 C C . LEU A 1 752 ? 3.444 7.043 18.486 1.00 94.69 752 LEU A C 1
ATOM 5662 O O . LEU A 1 752 ? 3.018 7.139 19.632 1.00 94.69 752 LEU A O 1
ATOM 5666 N N . GLU A 1 753 ? 3.827 5.869 17.979 1.00 92.44 753 GLU A N 1
ATOM 5667 C CA . GLU A 1 753 ? 3.758 4.609 18.731 1.00 92.44 753 GLU A CA 1
ATOM 5668 C C . GLU A 1 753 ? 4.671 4.606 19.969 1.00 92.44 753 GLU A C 1
ATOM 5670 O O . GLU A 1 753 ? 4.292 4.092 21.024 1.00 92.44 753 GLU A O 1
ATOM 5675 N N . ASN A 1 754 ? 5.863 5.203 19.870 1.00 90.19 754 ASN A N 1
ATOM 5676 C CA . ASN A 1 754 ? 6.811 5.254 20.985 1.00 90.19 754 ASN A CA 1
ATOM 5677 C C . ASN A 1 754 ? 6.579 6.437 21.942 1.00 90.19 754 ASN A C 1
ATOM 5679 O O . ASN A 1 754 ? 6.919 6.322 23.116 1.00 90.19 754 ASN A O 1
ATOM 5683 N N . THR A 1 755 ? 5.985 7.545 21.483 1.00 91.31 755 THR A N 1
ATOM 5684 C CA . THR A 1 755 ? 5.715 8.729 22.329 1.00 91.31 755 THR A CA 1
ATOM 5685 C C . THR A 1 755 ? 4.349 8.710 23.012 1.00 91.31 755 THR A C 1
ATOM 5687 O O . THR A 1 755 ? 4.228 9.249 24.110 1.00 91.31 755 THR A O 1
ATOM 5690 N N . ILE A 1 756 ? 3.325 8.089 22.415 1.00 92.88 756 ILE A N 1
ATOM 5691 C CA . ILE A 1 756 ? 1.984 8.034 23.014 1.00 92.88 756 ILE A CA 1
ATOM 5692 C C . ILE A 1 756 ? 1.885 6.810 23.948 1.00 92.88 756 ILE A C 1
ATOM 5694 O O . ILE A 1 756 ? 2.080 5.671 23.488 1.00 92.88 756 ILE A O 1
ATOM 5698 N N . PRO A 1 757 ? 1.565 6.994 25.247 1.00 89.38 757 PRO A N 1
ATOM 5699 C CA . PRO A 1 757 ? 1.434 5.888 26.197 1.00 89.38 757 PRO A CA 1
ATOM 5700 C C . PRO A 1 757 ? 0.336 4.914 25.754 1.00 89.38 757 PRO A C 1
ATOM 5702 O O . PRO A 1 757 ? -0.638 5.317 25.127 1.00 89.38 757 PRO A O 1
ATOM 5705 N N . GLY A 1 758 ? 0.520 3.625 26.032 1.00 85.56 758 GLY A N 1
ATOM 5706 C CA . GLY A 1 758 ? -0.425 2.557 25.682 1.00 85.56 758 GLY A CA 1
ATOM 5707 C C . GLY A 1 758 ? 0.134 1.187 26.055 1.00 85.56 758 GLY A C 1
ATOM 5708 O O . GLY A 1 758 ? 1.354 1.035 26.166 1.00 85.56 758 GLY A O 1
ATOM 5709 N N . THR A 1 759 ? -0.731 0.199 26.271 1.00 86.94 759 THR A N 1
ATOM 5710 C CA . THR A 1 759 ? -0.330 -1.113 26.817 1.00 86.94 759 THR A CA 1
ATOM 5711 C C . THR A 1 759 ? 0.249 -2.055 25.754 1.00 86.94 759 THR A C 1
ATOM 5713 O O . THR A 1 759 ? -0.032 -1.927 24.565 1.00 86.94 759 THR A O 1
ATOM 5716 N N . TRP A 1 760 ? 1.033 -3.061 26.162 1.00 83.94 760 TRP A N 1
ATOM 5717 C CA . TRP A 1 760 ? 1.571 -4.076 25.237 1.00 83.94 760 TRP A CA 1
ATOM 5718 C C . TRP A 1 760 ? 0.478 -4.871 24.499 1.00 83.94 760 TRP A C 1
ATOM 5720 O O . TRP A 1 760 ? 0.686 -5.272 23.354 1.00 83.94 760 TRP A O 1
ATOM 5730 N N . LEU A 1 761 ? -0.680 -5.082 25.140 1.00 82.81 761 LEU A N 1
ATOM 5731 C CA . LEU A 1 761 ? -1.850 -5.734 24.543 1.00 82.81 761 LEU A CA 1
ATOM 5732 C C . LEU A 1 761 ? -2.480 -4.843 23.467 1.00 82.81 761 LEU A C 1
ATOM 5734 O O . LEU A 1 761 ? -2.603 -5.261 22.321 1.00 82.81 761 LEU A O 1
ATOM 5738 N N . GLU A 1 762 ? -2.792 -3.599 23.829 1.00 85.44 762 GLU A N 1
ATOM 5739 C CA . GLU A 1 762 ? -3.359 -2.578 22.943 1.00 85.44 762 GLU A CA 1
ATOM 5740 C C . GLU A 1 762 ? -2.488 -2.359 21.694 1.00 85.44 762 GLU A C 1
ATOM 5742 O O . GLU A 1 762 ? -2.993 -2.312 20.575 1.00 85.44 762 GLU A O 1
ATOM 5747 N N . ARG A 1 763 ? -1.161 -2.306 21.865 1.00 84.88 763 ARG A N 1
ATOM 5748 C CA . ARG A 1 763 ? -0.179 -2.172 20.772 1.00 84.88 763 ARG A CA 1
ATOM 5749 C C . ARG A 1 763 ? -0.065 -3.404 19.865 1.00 84.88 763 ARG A C 1
ATOM 5751 O O . ARG A 1 763 ? 0.635 -3.348 18.856 1.00 84.88 763 ARG A O 1
ATOM 5758 N N . GLY A 1 764 ? -0.688 -4.531 20.215 1.00 80.88 764 GLY A N 1
ATOM 5759 C CA . GLY A 1 764 ? -0.552 -5.793 19.482 1.00 80.88 764 GLY A CA 1
ATOM 5760 C C . GLY A 1 764 ? 0.816 -6.467 19.625 1.00 80.88 764 GLY A C 1
ATOM 5761 O O . GLY A 1 764 ? 1.247 -7.215 18.749 1.00 80.88 764 GLY A O 1
ATOM 5762 N N . LEU A 1 765 ? 1.525 -6.186 20.720 1.00 79.50 765 LEU A N 1
ATOM 5763 C CA . LEU A 1 765 ? 2.857 -6.721 21.026 1.00 79.50 765 LEU A CA 1
ATOM 5764 C C . LEU A 1 765 ? 2.808 -7.887 22.034 1.00 79.50 765 LEU A C 1
ATOM 5766 O O . LEU A 1 765 ? 3.836 -8.456 22.394 1.00 79.50 765 LEU A O 1
ATOM 5770 N N . SER A 1 766 ? 1.610 -8.275 22.472 1.00 58.09 766 SER A N 1
ATOM 5771 C CA . SER A 1 766 ? 1.338 -9.312 23.475 1.00 58.09 766 SER A CA 1
ATOM 5772 C C . SER A 1 766 ? 1.583 -10.756 23.027 1.00 58.09 766 SER A C 1
ATOM 5774 O O . SER A 1 766 ? 1.427 -11.658 23.845 1.00 58.09 766 SER A O 1
ATOM 5776 N N . GLN A 1 767 ? 2.021 -11.014 21.787 1.00 52.22 767 GLN A N 1
ATOM 5777 C CA . GLN A 1 767 ? 2.266 -12.368 21.245 1.00 52.22 767 GLN A CA 1
ATOM 5778 C C . GLN A 1 767 ? 3.409 -13.158 21.939 1.00 52.22 767 GLN A C 1
ATOM 5780 O O . GLN A 1 767 ? 3.843 -14.195 21.441 1.00 52.22 767 GLN A O 1
ATOM 5785 N N . GLY A 1 768 ? 3.894 -12.683 23.093 1.00 40.53 768 GLY A N 1
ATOM 5786 C CA . GLY A 1 768 ? 4.806 -13.377 24.005 1.00 40.53 768 GLY A CA 1
ATOM 5787 C C . GLY A 1 768 ? 4.227 -13.718 25.391 1.00 40.53 768 GLY A C 1
ATOM 5788 O O . GLY A 1 768 ? 4.952 -14.324 26.176 1.00 40.53 768 GLY A O 1
ATOM 5789 N N . LEU A 1 769 ? 2.972 -13.364 25.709 1.00 27.62 769 LEU A N 1
ATOM 5790 C CA . LEU A 1 769 ? 2.281 -13.786 26.941 1.00 27.62 769 LEU A CA 1
ATOM 5791 C C . LEU A 1 769 ? 0.977 -14.545 26.622 1.00 27.62 769 LEU A C 1
ATOM 5793 O O . LEU A 1 769 ? 0.296 -14.205 25.653 1.00 27.62 769 LEU A O 1
ATOM 5797 N N . PRO A 1 770 ? 0.600 -15.556 27.429 1.00 23.95 770 PRO A N 1
ATOM 5798 C CA . PRO A 1 770 ? -0.652 -16.283 27.246 1.00 23.95 770 PRO A CA 1
ATOM 5799 C C . PRO A 1 770 ? -1.861 -15.386 27.546 1.00 23.95 770 PRO A C 1
ATOM 5801 O O . PRO A 1 770 ? -1.905 -14.701 28.567 1.00 23.95 770 PRO A O 1
ATOM 5804 N N . SER A 1 771 ? -2.866 -15.414 26.670 1.00 24.75 771 SER A N 1
ATOM 5805 C CA . SER A 1 771 ? -4.143 -14.738 26.897 1.00 24.75 771 SER A CA 1
ATOM 5806 C C . SER A 1 771 ? -5.028 -15.541 27.869 1.00 24.75 771 SER A C 1
ATOM 5808 O O . SER A 1 771 ? -5.066 -16.773 27.795 1.00 24.75 771 SER A O 1
ATOM 5810 N N . PRO A 1 772 ? -5.804 -14.880 28.751 1.00 26.45 772 PRO A N 1
ATOM 5811 C CA . PRO A 1 772 ? -6.639 -15.572 29.740 1.00 26.45 772 PRO A CA 1
ATOM 5812 C C . PRO A 1 772 ? -7.826 -16.350 29.137 1.00 26.45 772 PRO A C 1
ATOM 5814 O O . PRO A 1 772 ? -8.440 -17.152 29.831 1.00 26.45 772 PRO A O 1
ATOM 5817 N N . PHE A 1 773 ? -8.139 -16.160 27.849 1.00 27.33 773 PHE A N 1
ATOM 5818 C CA . PHE A 1 773 ? -9.272 -16.803 27.165 1.00 27.33 773 PHE A CA 1
ATOM 5819 C C . PHE A 1 773 ? -8.928 -18.092 26.393 1.00 27.33 773 PHE A C 1
ATOM 5821 O O . PHE A 1 773 ? -9.795 -18.649 25.725 1.00 27.33 773 PHE A O 1
ATOM 5828 N N . THR A 1 774 ? -7.702 -18.614 26.507 1.00 28.06 774 THR A N 1
ATOM 5829 C CA . THR A 1 774 ? -7.310 -19.922 25.932 1.00 28.06 774 THR A CA 1
ATOM 5830 C C . THR A 1 774 ? -6.623 -20.827 26.956 1.00 28.06 774 THR A C 1
ATOM 5832 O O . THR A 1 774 ? -5.565 -21.402 26.702 1.00 28.06 774 THR A O 1
ATOM 5835 N N . ALA A 1 775 ? -7.257 -21.017 28.116 1.00 25.28 775 ALA A N 1
ATOM 5836 C CA . ALA A 1 775 ? -6.795 -21.910 29.187 1.00 25.28 775 ALA A CA 1
ATOM 5837 C C . ALA A 1 775 ? -6.862 -23.427 28.853 1.00 25.28 775 ALA A C 1
ATOM 5839 O O . ALA A 1 775 ? -6.806 -24.255 29.758 1.00 25.28 775 ALA A O 1
ATOM 5840 N N . GLN A 1 776 ? -6.978 -23.811 27.572 1.00 24.92 776 GLN A N 1
ATOM 5841 C CA . GLN A 1 776 ? -7.072 -25.214 27.139 1.00 24.92 776 GLN A CA 1
ATOM 5842 C C . GLN A 1 776 ? -6.220 -25.580 25.901 1.00 24.92 776 GLN A C 1
ATOM 5844 O O . GLN A 1 776 ? -6.307 -26.700 25.410 1.00 24.92 776 GLN A O 1
ATOM 5849 N N . GLU A 1 777 ? -5.313 -24.700 25.453 1.00 26.55 777 GLU A N 1
ATOM 5850 C CA . GLU A 1 777 ? -4.188 -25.066 24.561 1.00 26.55 777 GLU A CA 1
ATOM 5851 C C . GLU A 1 777 ? -2.829 -24.720 25.204 1.00 26.55 777 GLU A C 1
ATOM 5853 O O . GLU A 1 777 ? -1.908 -24.177 24.590 1.00 26.55 777 GLU A O 1
ATOM 5858 N N . ALA A 1 778 ? -2.684 -25.064 26.485 1.00 26.11 778 ALA A N 1
ATOM 5859 C CA . ALA A 1 778 ? -1.440 -24.913 27.231 1.00 26.11 778 ALA A CA 1
ATOM 5860 C C . ALA A 1 778 ? -0.389 -25.971 26.829 1.00 26.11 778 ALA A C 1
ATOM 5862 O O . ALA A 1 778 ? -0.144 -26.910 27.582 1.00 26.11 778 ALA A O 1
ATOM 5863 N N . GLN A 1 779 ? 0.234 -25.814 25.651 1.00 26.34 779 GLN A N 1
ATOM 5864 C CA . GLN A 1 779 ? 1.586 -26.312 25.322 1.00 26.34 779 GLN A CA 1
ATOM 5865 C C . GLN A 1 779 ? 2.042 -25.857 23.916 1.00 26.34 779 GLN A C 1
ATOM 5867 O O . GLN A 1 779 ? 2.012 -26.615 22.947 1.00 26.34 779 GLN A O 1
ATOM 5872 N N . VAL A 1 780 ? 2.569 -24.632 23.804 1.00 30.25 780 VAL A N 1
ATOM 5873 C CA . VAL A 1 780 ? 3.495 -24.279 22.709 1.00 30.25 780 VAL A CA 1
ATOM 5874 C C . VAL A 1 780 ? 4.921 -24.444 23.248 1.00 30.25 780 VAL A C 1
ATOM 5876 O O . VAL A 1 780 ? 5.392 -23.585 23.992 1.00 30.25 780 VAL A O 1
ATOM 5879 N N . PRO A 1 781 ? 5.625 -25.551 22.945 1.00 29.56 781 PRO A N 1
ATOM 5880 C CA . PRO A 1 781 ? 6.922 -25.823 23.553 1.00 29.56 781 PRO A CA 1
ATOM 5881 C C . PRO A 1 781 ? 8.015 -24.903 22.998 1.00 29.56 781 PRO A C 1
ATOM 5883 O O . PRO A 1 781 ? 8.016 -24.570 21.815 1.00 29.56 781 PRO A O 1
ATOM 5886 N N . GLN A 1 782 ? 9.044 -24.640 23.812 1.00 30.83 782 GLN A N 1
ATOM 5887 C CA . GLN A 1 782 ? 10.311 -23.956 23.472 1.00 30.83 782 GLN A CA 1
ATOM 5888 C C . GLN A 1 782 ? 10.974 -24.461 22.163 1.00 30.83 782 GLN A C 1
ATOM 5890 O O . GLN A 1 782 ? 11.749 -23.759 21.512 1.00 30.83 782 GLN A O 1
ATOM 5895 N N . LYS A 1 783 ? 10.611 -25.681 21.748 1.00 27.70 783 LYS A N 1
ATOM 5896 C CA . LYS A 1 783 ? 10.942 -26.345 20.481 1.00 27.70 783 LYS A CA 1
ATOM 5897 C C . LYS A 1 783 ? 10.439 -25.607 19.225 1.00 27.70 783 LYS A C 1
ATOM 5899 O O . LYS A 1 783 ? 10.989 -25.846 18.156 1.00 27.70 783 LYS A O 1
ATOM 5904 N N . SER A 1 784 ? 9.418 -24.747 19.320 1.00 34.12 784 SER A N 1
ATOM 5905 C CA . SER A 1 784 ? 8.909 -23.942 18.194 1.00 34.12 784 SER A CA 1
ATOM 5906 C C . SER A 1 784 ? 9.803 -22.735 17.899 1.00 34.12 784 SER A C 1
ATOM 5908 O O . SER A 1 784 ? 10.174 -22.526 16.748 1.00 34.12 784 SER A O 1
ATOM 5910 N N . ARG A 1 785 ? 10.232 -22.003 18.938 1.00 36.56 785 ARG A N 1
ATOM 5911 C CA . ARG A 1 785 ? 11.129 -20.838 18.828 1.00 36.56 785 ARG A CA 1
ATOM 5912 C C . ARG A 1 785 ? 12.468 -21.237 18.196 1.00 36.56 785 ARG A C 1
ATOM 5914 O O . ARG A 1 785 ? 12.819 -20.719 17.142 1.00 36.56 785 ARG A O 1
ATOM 5921 N N . LYS A 1 786 ? 13.082 -22.314 18.710 1.00 41.06 786 LYS A N 1
ATOM 5922 C CA . LYS A 1 786 ? 14.297 -22.934 18.137 1.00 41.06 786 LYS A CA 1
ATOM 5923 C C . LYS A 1 786 ? 14.145 -23.407 16.683 1.00 41.06 786 LYS A C 1
ATOM 5925 O O . LYS A 1 786 ? 15.147 -23.597 16.005 1.00 41.06 786 LYS A O 1
ATOM 5930 N N . LYS A 1 787 ? 12.918 -23.620 16.196 1.00 41.72 787 LYS A N 1
ATOM 5931 C CA . LYS A 1 787 ? 12.640 -24.031 14.812 1.00 41.72 787 LYS A CA 1
ATOM 5932 C C . LYS A 1 787 ? 12.421 -22.839 13.873 1.00 41.72 787 LYS A C 1
ATOM 5934 O O . LYS A 1 787 ? 12.701 -22.964 12.689 1.00 41.72 787 LYS A O 1
ATOM 5939 N N . ALA A 1 788 ? 11.964 -21.702 14.400 1.00 44.28 788 ALA A N 1
ATOM 5940 C CA . ALA A 1 788 ? 11.862 -20.450 13.657 1.00 44.28 788 ALA A CA 1
ATOM 5941 C C . ALA A 1 788 ? 13.247 -19.828 13.405 1.00 44.28 788 ALA A C 1
ATOM 5943 O O . ALA A 1 788 ? 13.544 -19.423 12.284 1.00 44.28 788 ALA A O 1
ATOM 5944 N N . ASP A 1 789 ? 14.133 -19.826 14.408 1.00 52.09 789 ASP A N 1
ATOM 5945 C CA . ASP A 1 789 ? 15.496 -19.293 14.252 1.00 52.09 789 ASP A CA 1
ATOM 5946 C C . ASP A 1 789 ? 16.304 -20.058 13.176 1.00 52.09 789 ASP A C 1
ATOM 5948 O O . ASP A 1 789 ? 17.015 -19.445 12.372 1.00 52.09 789 ASP A O 1
ATOM 5952 N N . GLN A 1 790 ? 16.094 -21.378 13.059 1.00 59.56 790 GLN A N 1
ATOM 5953 C CA . GLN A 1 790 ? 16.696 -22.244 12.029 1.00 59.56 790 GLN A CA 1
ATOM 5954 C C . GLN A 1 790 ? 16.381 -21.834 10.578 1.00 59.56 790 GLN A C 1
ATOM 5956 O O . GLN A 1 790 ? 17.124 -22.190 9.659 1.00 59.56 790 GLN A O 1
ATOM 5961 N N . GLU A 1 791 ? 15.302 -21.089 10.325 1.00 68.62 791 GLU A N 1
ATOM 5962 C CA . GLU A 1 791 ? 14.946 -20.646 8.968 1.00 68.62 791 GLU A CA 1
ATOM 5963 C C . GLU A 1 791 ? 15.803 -19.447 8.508 1.00 68.62 791 GLU A C 1
ATOM 5965 O O . GLU A 1 791 ? 16.107 -19.315 7.312 1.00 68.62 791 GLU A O 1
ATOM 5970 N N . TYR A 1 792 ? 16.270 -18.635 9.466 1.00 75.75 792 TYR A N 1
ATOM 5971 C CA . TYR A 1 792 ? 17.084 -17.427 9.267 1.00 75.75 792 TYR A CA 1
ATOM 5972 C C . TYR A 1 792 ? 18.595 -17.646 9.473 1.00 75.75 792 TYR A C 1
ATOM 5974 O O . TYR A 1 792 ? 19.404 -16.803 9.063 1.00 75.75 792 TYR A O 1
ATOM 5982 N N . GLU A 1 793 ? 18.990 -18.777 10.061 1.00 75.00 793 GLU A N 1
ATOM 5983 C CA . GLU A 1 793 ? 20.379 -19.214 10.246 1.00 75.00 793 GLU A CA 1
ATOM 5984 C C . GLU A 1 793 ? 21.212 -19.202 8.951 1.00 75.00 793 GLU A C 1
ATOM 5986 O O . GLU A 1 793 ? 20.721 -19.518 7.871 1.00 75.00 793 GLU A O 1
ATOM 5991 N N . LEU A 1 794 ? 22.514 -18.911 9.053 1.00 73.88 794 LEU A N 1
ATOM 5992 C CA . LEU A 1 794 ? 23.486 -18.949 7.944 1.00 73.88 794 LEU A CA 1
ATOM 5993 C C . LEU A 1 794 ? 23.707 -20.379 7.391 1.00 73.88 794 LEU A C 1
ATOM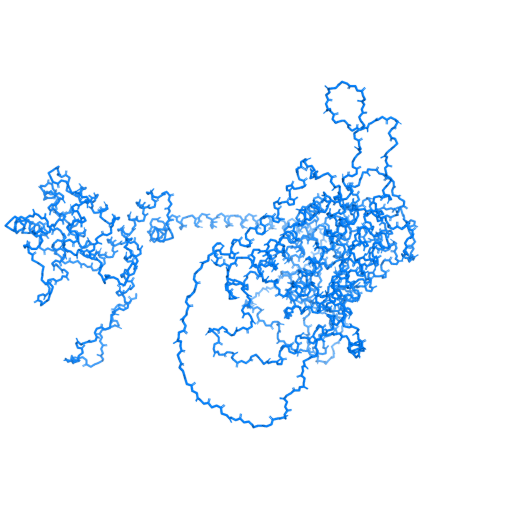 5995 O O . LEU A 1 794 ? 23.287 -21.348 8.017 1.00 73.88 794 LEU A O 1
ATOM 5999 N N . PRO A 1 795 ? 24.325 -20.581 6.206 1.00 71.44 795 PRO A N 1
ATOM 6000 C CA . PRO A 1 795 ? 24.617 -21.936 5.736 1.00 71.44 795 PRO A CA 1
ATOM 6001 C C . PRO A 1 795 ? 25.758 -22.540 6.568 1.00 71.44 795 PRO A C 1
ATOM 6003 O O . PRO A 1 795 ? 26.734 -21.844 6.835 1.00 71.44 795 PRO A O 1
ATOM 6006 N N . PHE A 1 796 ? 25.662 -23.829 6.918 1.00 59.78 796 PHE A N 1
ATOM 6007 C CA . PHE A 1 796 ? 26.639 -24.576 7.735 1.00 59.78 796 PHE A CA 1
ATOM 6008 C C . PHE A 1 796 ? 28.128 -24.185 7.568 1.00 59.78 796 PHE A C 1
ATOM 6010 O O . PHE A 1 796 ? 28.754 -23.873 8.579 1.00 59.78 796 PHE A O 1
ATOM 6017 N N . PRO A 1 797 ? 28.722 -24.118 6.353 1.00 60.25 797 PRO A N 1
ATOM 6018 C CA . PRO A 1 797 ? 30.134 -23.736 6.207 1.00 60.25 797 PRO A CA 1
ATOM 6019 C C . PRO A 1 797 ? 30.473 -22.313 6.692 1.00 60.25 797 PRO A C 1
ATOM 6021 O O . PRO A 1 797 ? 31.617 -22.059 7.052 1.00 60.25 797 PRO A O 1
ATOM 6024 N N . ILE A 1 798 ? 29.505 -21.390 6.721 1.00 62.84 798 ILE A N 1
ATOM 6025 C CA . ILE A 1 798 ? 29.686 -20.009 7.202 1.00 62.84 798 ILE A CA 1
ATOM 6026 C C . ILE A 1 798 ? 29.374 -19.897 8.703 1.00 62.84 798 ILE A C 1
ATOM 6028 O O . ILE A 1 798 ? 29.998 -19.091 9.388 1.00 62.84 798 ILE A O 1
ATOM 6032 N N . GLN A 1 799 ? 28.476 -20.732 9.246 1.00 60.09 799 GLN A N 1
ATOM 6033 C CA . GLN A 1 799 ? 28.217 -20.776 10.696 1.00 60.09 799 GLN A CA 1
ATOM 6034 C C . GLN A 1 799 ? 29.506 -21.050 11.489 1.00 60.09 799 GLN A C 1
ATOM 6036 O O . GLN A 1 799 ? 29.792 -20.356 12.462 1.00 60.09 799 GLN A O 1
ATOM 6041 N N . ASN A 1 800 ? 30.343 -21.972 11.002 1.00 58.78 800 ASN A N 1
ATOM 6042 C CA . ASN A 1 800 ? 31.636 -22.307 11.610 1.00 58.78 800 ASN A CA 1
ATOM 6043 C C . ASN A 1 800 ? 32.654 -21.145 11.603 1.00 58.78 800 ASN A C 1
ATOM 6045 O O . ASN A 1 800 ? 33.627 -21.191 12.349 1.00 58.78 800 ASN A O 1
ATOM 6049 N N . LEU A 1 801 ? 32.441 -20.108 10.784 1.00 59.47 801 LEU A N 1
ATOM 6050 C CA . LEU A 1 801 ? 33.299 -18.919 10.700 1.00 59.47 801 LEU A CA 1
ATOM 6051 C C . LEU A 1 801 ? 32.809 -17.761 11.586 1.00 59.47 801 LEU A C 1
ATOM 6053 O O . LEU A 1 801 ? 33.618 -16.911 11.952 1.00 59.47 801 LEU A O 1
ATOM 6057 N N . CYS A 1 802 ? 31.532 -17.740 11.997 1.00 59.38 802 CYS A N 1
ATOM 6058 C CA . CYS A 1 802 ? 30.982 -16.733 12.917 1.00 59.38 802 CYS A CA 1
ATOM 6059 C C . CYS A 1 802 ? 31.802 -16.491 14.208 1.00 59.38 802 CYS A C 1
ATOM 6061 O O . CYS A 1 802 ? 31.954 -15.322 14.571 1.00 59.38 802 CYS A O 1
ATOM 6063 N N . PRO A 1 803 ? 32.370 -17.498 14.911 1.00 57.31 803 PRO A N 1
ATOM 6064 C CA . PRO A 1 803 ? 33.197 -17.232 16.095 1.00 57.31 803 PRO A CA 1
ATOM 6065 C C . PRO A 1 803 ? 34.520 -16.507 15.788 1.00 57.31 803 PRO A C 1
ATOM 6067 O O . PRO A 1 803 ? 35.080 -15.884 16.688 1.00 57.31 803 PRO A O 1
ATOM 6070 N N . CYS A 1 804 ? 34.998 -16.539 14.538 1.00 53.59 804 CYS A N 1
ATOM 6071 C CA . CYS A 1 804 ? 36.231 -15.880 14.089 1.00 53.59 804 CYS A CA 1
ATOM 6072 C C . CYS A 1 804 ? 36.013 -14.443 13.572 1.00 53.59 804 CYS A C 1
ATOM 6074 O O . CYS A 1 804 ? 36.974 -13.774 13.196 1.00 53.59 804 CYS A O 1
ATOM 6076 N N . ILE A 1 805 ? 34.766 -13.964 13.525 1.00 61.66 805 ILE A N 1
ATOM 6077 C CA . ILE A 1 805 ? 34.420 -12.623 13.039 1.00 61.66 805 ILE A CA 1
ATOM 6078 C C . ILE A 1 805 ? 34.717 -11.572 14.131 1.00 61.66 805 ILE A C 1
ATOM 6080 O O . ILE A 1 805 ? 34.322 -11.767 15.286 1.00 61.66 805 ILE A O 1
ATOM 6084 N N . PRO A 1 806 ? 35.385 -10.442 13.806 1.00 57.59 806 PRO A N 1
ATOM 6085 C CA . PRO A 1 806 ? 35.714 -9.409 14.788 1.00 57.59 806 PRO A CA 1
ATOM 6086 C C . PRO A 1 806 ? 34.455 -8.769 15.392 1.00 57.59 806 PRO A C 1
ATOM 6088 O O . PRO A 1 806 ? 33.432 -8.623 14.722 1.00 57.59 806 PRO A O 1
ATOM 6091 N N . GLN A 1 807 ? 34.551 -8.339 16.656 1.00 54.88 807 GLN A N 1
ATOM 6092 C CA . GLN A 1 807 ? 33.430 -7.843 17.472 1.00 54.88 807 GLN A CA 1
ATOM 6093 C C . GLN A 1 807 ? 32.405 -6.927 16.762 1.00 54.88 807 GLN A C 1
ATOM 6095 O O . GLN A 1 807 ? 31.219 -7.237 16.883 1.00 54.88 807 GLN A O 1
ATOM 6100 N N . PRO A 1 808 ? 32.774 -5.872 15.998 1.00 55.16 808 PRO A N 1
ATOM 6101 C CA . PRO A 1 808 ? 31.787 -4.993 15.352 1.00 55.16 808 PRO A CA 1
ATOM 6102 C C . PRO A 1 808 ? 30.910 -5.681 14.293 1.00 55.16 808 PRO A C 1
ATOM 6104 O O . PRO A 1 808 ? 29.869 -5.146 13.936 1.00 55.16 808 PRO A O 1
ATOM 6107 N N . LEU A 1 809 ? 31.301 -6.859 13.795 1.00 58.50 809 LEU A N 1
ATOM 6108 C CA . LEU A 1 809 ? 30.560 -7.618 12.782 1.00 58.50 809 LEU A CA 1
ATOM 6109 C C . LEU A 1 809 ? 29.741 -8.784 13.374 1.00 58.50 809 LEU A C 1
ATOM 6111 O O . LEU A 1 809 ? 29.025 -9.465 12.636 1.00 58.50 809 LEU A O 1
ATOM 6115 N N . ARG A 1 810 ? 29.787 -9.015 14.700 1.00 61.53 810 ARG A N 1
ATOM 6116 C CA . ARG A 1 810 ? 29.003 -10.085 15.357 1.00 61.53 810 ARG A CA 1
ATOM 6117 C C . ARG A 1 810 ? 27.489 -9.912 15.209 1.00 61.53 810 ARG A C 1
ATOM 6119 O O . ARG A 1 810 ? 26.789 -10.918 15.196 1.00 61.53 810 ARG A O 1
ATOM 6126 N N . CYS A 1 811 ? 26.996 -8.687 15.013 1.00 57.97 811 CYS A N 1
ATOM 6127 C CA . CYS A 1 811 ? 25.574 -8.371 14.808 1.00 57.97 811 CYS A CA 1
ATOM 6128 C C . CYS A 1 811 ? 24.929 -9.062 13.584 1.00 57.97 811 CYS A C 1
ATOM 6130 O O . CYS A 1 811 ? 23.710 -9.020 13.430 1.00 57.97 811 CYS A O 1
ATOM 6132 N N . LEU A 1 812 ? 25.729 -9.680 12.707 1.00 60.47 812 LEU A N 1
ATOM 6133 C CA . LEU A 1 812 ? 25.290 -10.395 11.502 1.00 60.47 812 LEU A CA 1
ATOM 6134 C C . LEU A 1 812 ? 25.074 -11.905 11.736 1.00 60.47 812 LEU A C 1
ATOM 6136 O O . LEU A 1 812 ? 24.402 -12.575 10.942 1.00 60.47 812 LEU A O 1
ATOM 6140 N N . CYS A 1 813 ? 25.645 -12.451 12.812 1.00 60.34 813 CYS A N 1
ATOM 6141 C CA . CYS A 1 813 ? 25.525 -13.856 13.193 1.00 60.34 813 CYS A CA 1
ATOM 6142 C C . CYS A 1 813 ? 24.469 -14.034 14.300 1.00 60.34 813 CYS A C 1
ATOM 6144 O O . CYS A 1 813 ? 24.266 -13.121 15.102 1.00 60.34 813 CYS A O 1
ATOM 6146 N N . PRO A 1 814 ? 23.807 -15.203 14.384 1.00 57.53 814 PRO A N 1
ATOM 6147 C CA . PRO A 1 814 ? 23.047 -15.558 15.578 1.00 57.53 814 PRO A CA 1
ATOM 6148 C C . PRO A 1 814 ? 23.994 -15.625 16.789 1.00 57.53 814 PRO A C 1
ATOM 6150 O O . PRO A 1 814 ? 25.113 -16.133 16.685 1.00 57.53 814 PRO A O 1
ATOM 6153 N N . LEU A 1 815 ? 23.555 -15.089 17.929 1.00 49.12 815 LEU A N 1
ATOM 6154 C CA . LEU A 1 815 ? 24.311 -15.142 19.181 1.00 49.12 815 LEU A CA 1
ATOM 6155 C C . LEU A 1 815 ? 24.189 -16.558 19.781 1.00 49.12 815 LEU A C 1
ATOM 6157 O O . LEU A 1 815 ? 23.070 -17.069 19.832 1.00 49.12 815 LEU A O 1
ATOM 6161 N N . PRO A 1 816 ? 25.273 -17.204 20.248 1.00 37.00 816 PRO A N 1
ATOM 6162 C CA . PRO A 1 816 ? 25.147 -18.460 20.983 1.00 37.00 816 PRO A CA 1
ATOM 6163 C C . PRO A 1 816 ? 24.487 -18.222 22.352 1.00 37.00 816 PRO A C 1
ATOM 6165 O O . PRO A 1 816 ? 24.911 -17.337 23.096 1.00 37.00 816 PRO A O 1
ATOM 6168 N N . GLU A 1 817 ? 23.472 -19.021 22.698 1.00 32.03 817 GLU A N 1
ATOM 6169 C CA . GLU A 1 817 ? 22.965 -19.106 24.077 1.00 32.03 817 GLU A CA 1
ATOM 6170 C C . GLU A 1 817 ? 24.045 -19.729 24.982 1.00 32.03 817 GLU A C 1
ATOM 6172 O O . GLU A 1 817 ? 24.706 -20.695 24.593 1.00 32.03 817 GLU A O 1
ATOM 6177 N N . ASN A 1 818 ? 24.216 -19.203 26.200 1.00 24.70 818 ASN A N 1
ATOM 6178 C CA . ASN A 1 818 ? 25.166 -19.743 27.177 1.00 24.70 818 ASN A CA 1
ATOM 6179 C C . ASN A 1 818 ? 24.725 -21.137 27.659 1.00 24.70 818 ASN A C 1
ATOM 6181 O O . ASN A 1 818 ? 23.918 -21.262 28.580 1.00 24.70 818 ASN A O 1
ATOM 6185 N N . SER A 1 819 ? 25.299 -22.194 27.085 1.00 25.16 819 SER A N 1
ATOM 6186 C CA . SER A 1 819 ? 25.234 -23.549 27.637 1.00 25.16 819 SER A CA 1
ATOM 6187 C C . SER A 1 819 ? 26.194 -23.672 28.828 1.00 25.16 819 SER A C 1
ATOM 6189 O O . SER A 1 819 ? 27.343 -24.082 28.665 1.00 25.16 819 SER A O 1
ATOM 6191 N N . GLY A 1 820 ? 25.739 -23.265 30.012 1.00 28.06 820 GLY A N 1
ATOM 6192 C CA . GLY A 1 820 ? 26.549 -23.299 31.230 1.00 28.06 820 GLY A CA 1
ATOM 6193 C C . GLY A 1 820 ? 25.780 -22.832 32.458 1.00 28.06 820 GLY A C 1
ATOM 6194 O O . GLY A 1 820 ? 25.910 -21.674 32.839 1.00 28.06 820 GLY A O 1
ATOM 6195 N N . ASN A 1 821 ? 24.952 -23.727 33.009 1.00 26.58 821 ASN A N 1
ATOM 6196 C CA . ASN A 1 821 ? 24.554 -23.811 34.425 1.00 26.58 821 ASN A CA 1
ATOM 6197 C C . ASN A 1 821 ? 23.666 -25.059 34.642 1.00 26.58 821 ASN A C 1
ATOM 6199 O O . ASN A 1 821 ? 22.549 -24.986 35.144 1.00 26.58 821 ASN A O 1
ATOM 6203 N N . GLU A 1 822 ? 24.187 -26.222 34.249 1.00 31.36 822 GLU A N 1
ATOM 6204 C CA . GLU A 1 822 ? 23.898 -27.481 34.943 1.00 31.36 822 GLU A CA 1
ATOM 6205 C C . GLU A 1 822 ? 25.202 -27.885 35.657 1.00 31.36 822 GLU A C 1
ATOM 6207 O O . GLU A 1 822 ? 26.281 -27.575 35.156 1.00 31.36 822 GLU A O 1
ATOM 6212 N N . GLU A 1 823 ? 25.084 -28.531 36.823 1.00 27.78 823 GLU A N 1
ATOM 6213 C CA . GLU A 1 823 ? 26.153 -28.833 37.803 1.00 27.78 823 GLU A CA 1
ATOM 6214 C C . GLU A 1 823 ? 26.645 -27.654 38.682 1.00 27.78 823 GLU A C 1
ATOM 6216 O O . GLU A 1 823 ? 27.568 -26.912 38.357 1.00 27.78 823 GLU A O 1
ATOM 6221 N N . GLY A 1 824 ? 26.051 -27.546 39.878 1.00 25.77 824 GLY A N 1
ATOM 6222 C CA . GLY A 1 824 ? 26.467 -26.654 40.970 1.00 25.77 824 GLY A CA 1
ATOM 6223 C C . GLY A 1 824 ? 25.467 -26.724 42.129 1.00 25.77 824 GLY A C 1
ATOM 6224 O O . GLY A 1 824 ? 24.408 -26.110 42.067 1.00 25.77 824 GLY A O 1
ATOM 6225 N N . GLY A 1 825 ? 25.741 -27.551 43.143 1.00 21.98 825 GLY A N 1
ATOM 6226 C CA . GLY A 1 825 ? 24.733 -27.969 44.128 1.00 21.98 825 GLY A CA 1
ATOM 6227 C C . GLY A 1 825 ? 24.508 -27.045 45.336 1.00 21.98 825 GLY A C 1
ATOM 6228 O O . GLY A 1 825 ? 25.412 -26.350 45.786 1.00 21.98 825 GLY A O 1
ATOM 6229 N N . SER A 1 826 ? 23.300 -27.166 45.902 1.00 24.03 826 SER A N 1
ATOM 6230 C CA . SER A 1 826 ? 22.901 -26.899 47.301 1.00 24.03 826 SER A CA 1
ATOM 6231 C C . SER A 1 826 ? 23.265 -25.557 47.962 1.00 24.03 826 SER A C 1
ATOM 6233 O O . SER A 1 826 ? 24.375 -25.385 48.464 1.00 24.03 826 SER A O 1
ATOM 6235 N N . SER A 1 827 ? 22.260 -24.698 48.176 1.00 23.28 827 SER A N 1
ATOM 6236 C CA . SER A 1 827 ? 21.860 -24.247 49.532 1.00 23.28 827 SER A CA 1
ATOM 6237 C C . SER A 1 827 ? 20.557 -23.425 49.512 1.00 23.28 827 SER A C 1
ATOM 6239 O O . SER A 1 827 ? 20.481 -22.381 48.876 1.00 23.28 827 SER A O 1
ATOM 6241 N N . GLU A 1 828 ? 19.545 -23.890 50.251 1.00 28.05 828 GLU A N 1
ATOM 6242 C CA . GLU A 1 828 ? 18.527 -23.030 50.889 1.00 28.05 828 GLU A CA 1
ATOM 6243 C C . GLU A 1 828 ? 19.192 -22.309 52.089 1.00 28.05 828 GLU A C 1
ATOM 6245 O O . GLU A 1 828 ? 20.177 -22.854 52.606 1.00 28.05 828 GLU A O 1
ATOM 6250 N N . PRO A 1 829 ? 18.765 -21.098 52.524 1.00 35.50 829 PRO A N 1
ATOM 6251 C CA . PRO A 1 829 ? 17.401 -20.756 52.985 1.00 35.50 829 PRO A CA 1
ATOM 6252 C C . PRO A 1 829 ? 16.874 -19.409 52.421 1.00 35.50 829 PRO A C 1
ATOM 6254 O O . PRO A 1 829 ? 17.586 -18.724 51.697 1.00 35.50 829 PRO A O 1
ATOM 6257 N N . GLY A 1 830 ? 15.659 -18.927 52.701 1.00 24.62 830 GLY A N 1
ATOM 6258 C CA . GLY A 1 830 ? 14.532 -19.425 53.505 1.00 24.62 830 GLY A CA 1
ATOM 6259 C C . GLY A 1 830 ? 13.383 -18.396 53.479 1.00 24.62 830 GLY A C 1
ATOM 6260 O O . GLY A 1 830 ? 13.542 -17.311 52.922 1.00 24.62 830 GLY A O 1
ATOM 6261 N N . GLU A 1 831 ? 12.226 -18.727 54.051 1.00 31.34 831 GLU A N 1
ATOM 6262 C CA . GLU A 1 831 ? 11.032 -17.862 54.061 1.00 31.34 831 GLU A CA 1
ATOM 6263 C C . GLU A 1 831 ? 11.183 -16.625 54.969 1.00 31.34 831 GLU A C 1
ATOM 6265 O O . GLU A 1 831 ? 11.592 -16.768 56.118 1.00 31.34 831 GLU A O 1
ATOM 6270 N N . THR A 1 832 ? 10.711 -15.455 54.520 1.00 26.08 832 THR A N 1
ATOM 6271 C CA . THR A 1 832 ? 9.981 -14.475 55.358 1.00 26.08 832 THR A CA 1
ATOM 6272 C C . THR A 1 832 ? 9.110 -13.561 54.491 1.00 26.08 832 THR A C 1
ATOM 6274 O O . THR A 1 832 ? 9.460 -13.231 53.359 1.00 26.08 832 THR A O 1
ATOM 6277 N N . ALA A 1 833 ? 7.963 -13.154 55.037 1.00 28.47 833 ALA A N 1
ATOM 6278 C CA . ALA A 1 833 ? 7.006 -12.252 54.404 1.00 28.47 833 ALA A CA 1
ATOM 6279 C C . ALA A 1 833 ? 7.245 -10.765 54.762 1.00 28.47 833 ALA A C 1
ATOM 6281 O O . ALA A 1 833 ? 8.085 -10.441 55.600 1.00 28.47 833 ALA A O 1
ATOM 6282 N N . ASP A 1 834 ? 6.387 -9.925 54.173 1.00 26.08 834 ASP A N 1
ATOM 6283 C CA . ASP A 1 834 ? 5.852 -8.660 54.702 1.00 26.08 834 ASP A CA 1
ATOM 6284 C C . ASP A 1 834 ? 6.532 -7.285 54.461 1.00 26.08 834 ASP A C 1
ATOM 6286 O O . ASP A 1 834 ? 7.706 -7.046 54.724 1.00 26.08 834 ASP A O 1
ATOM 6290 N N . LEU A 1 835 ? 5.631 -6.357 54.080 1.00 26.73 835 LEU A N 1
ATOM 6291 C CA . LEU A 1 835 ? 5.580 -4.893 54.281 1.00 26.73 835 LEU A CA 1
ATOM 6292 C C . LEU A 1 835 ? 6.256 -3.900 53.298 1.00 26.73 835 LEU A C 1
ATOM 6294 O O . LEU A 1 835 ? 7.464 -3.688 53.267 1.00 26.73 835 LEU A O 1
ATOM 6298 N N . LEU A 1 836 ? 5.375 -3.152 52.611 1.00 25.89 836 LEU A N 1
ATOM 6299 C CA . LEU A 1 836 ? 5.519 -1.728 52.237 1.00 25.89 836 LEU A CA 1
ATOM 6300 C C . LEU A 1 836 ? 5.581 -0.854 53.517 1.00 25.89 836 LEU A C 1
ATOM 6302 O O . LEU A 1 836 ? 4.979 -1.250 54.518 1.00 25.89 836 LEU A O 1
ATOM 6306 N N . PRO A 1 837 ? 6.276 0.307 53.537 1.00 32.62 837 PRO A N 1
ATOM 6307 C CA . PRO A 1 837 ? 5.934 1.532 52.780 1.00 32.62 837 PRO A CA 1
ATOM 6308 C C . PRO A 1 837 ? 7.121 2.052 51.929 1.00 32.62 837 PRO A C 1
ATOM 6310 O O . PRO A 1 837 ? 8.248 1.608 52.097 1.00 32.62 837 PRO A O 1
ATOM 6313 N N . GLY A 1 838 ? 6.990 2.957 50.956 1.00 22.69 838 GLY A N 1
ATOM 6314 C CA . GLY A 1 838 ? 6.055 4.076 50.827 1.00 22.69 838 GLY A CA 1
ATOM 6315 C C . GLY A 1 838 ? 6.778 5.382 51.184 1.00 22.69 838 GLY A C 1
ATOM 6316 O O . GLY A 1 838 ? 6.906 5.689 52.363 1.00 22.69 838 GLY A O 1
ATOM 6317 N N . PHE A 1 839 ? 7.259 6.129 50.182 1.00 24.94 839 PHE A N 1
ATOM 6318 C CA . PHE A 1 839 ? 7.774 7.494 50.353 1.00 24.94 839 PHE A CA 1
ATOM 6319 C C . PHE A 1 839 ? 7.537 8.340 49.097 1.00 24.94 839 PHE A C 1
ATOM 6321 O O . PHE A 1 839 ? 7.887 7.943 47.985 1.00 24.94 839 PHE A O 1
ATOM 6328 N N . GLU A 1 840 ? 6.932 9.506 49.304 1.00 24.27 840 GLU A N 1
ATOM 6329 C CA . GLU A 1 840 ? 6.850 10.601 48.340 1.00 24.27 840 GLU A CA 1
ATOM 6330 C C . GLU A 1 840 ? 8.154 11.409 48.364 1.00 24.27 840 GLU A C 1
ATOM 6332 O O . GLU A 1 840 ? 8.771 11.541 49.419 1.00 24.27 840 GLU A O 1
ATOM 6337 N N . GLU A 1 841 ? 8.506 12.064 47.257 1.00 26.83 841 GLU A N 1
ATOM 6338 C CA . GLU A 1 841 ? 9.222 13.341 47.339 1.00 26.83 841 GLU A CA 1
ATOM 6339 C C . GLU A 1 841 ? 8.846 14.232 46.144 1.00 26.83 841 GLU A C 1
ATOM 6341 O O . GLU A 1 841 ? 8.942 13.828 44.983 1.00 26.83 841 GLU A O 1
ATOM 6346 N N . GLN A 1 842 ? 8.353 15.442 46.430 1.00 26.62 842 GLN A N 1
ATOM 6347 C CA . GLN A 1 842 ? 7.953 16.433 45.429 1.00 26.62 842 GLN A CA 1
ATOM 6348 C C . GLN A 1 842 ? 9.015 17.528 45.265 1.00 26.62 842 GLN A C 1
ATOM 6350 O O . GLN A 1 842 ? 9.494 18.084 46.245 1.00 26.62 842 GLN A O 1
ATOM 6355 N N . CYS A 1 843 ? 9.247 17.897 44.001 1.00 23.03 843 CYS A N 1
ATOM 6356 C CA . CYS A 1 843 ? 9.595 19.233 43.496 1.00 23.03 843 CYS A CA 1
ATOM 6357 C C . CYS A 1 843 ? 10.699 20.073 44.174 1.00 23.03 843 CYS A C 1
ATOM 6359 O O . CYS A 1 843 ? 10.509 20.611 45.262 1.00 23.03 843 CYS A O 1
ATOM 6361 N N . GLN A 1 844 ? 11.676 20.500 43.358 1.00 25.81 844 GLN A N 1
ATOM 6362 C CA . GLN A 1 844 ? 11.914 21.943 43.187 1.00 25.81 844 GLN A CA 1
ATOM 6363 C C . GLN A 1 844 ? 12.585 22.312 41.847 1.00 25.81 844 GLN A C 1
ATOM 6365 O O . GLN A 1 844 ? 13.551 21.670 41.448 1.00 25.81 844 GLN A O 1
ATOM 6370 N N . VAL A 1 845 ? 12.075 23.411 41.260 1.00 34.19 845 VAL A N 1
ATOM 6371 C CA . VAL A 1 845 ? 12.507 24.162 40.050 1.00 34.19 845 VAL A CA 1
ATOM 6372 C C . VAL A 1 845 ? 12.306 23.476 38.693 1.00 34.19 845 VAL A C 1
ATOM 6374 O O . VAL A 1 845 ? 13.125 22.619 38.307 1.00 34.19 845 VAL A O 1
#

Secondary structure (DSSP, 8-state):
--S-SSS--TT----TT-TT-----HHHHHHHHHHHHHTT-----SS-----S--HHHHHHHHHHHHHH---STT---HHHHHHHHHHTT--HHHHHHHHHHHHHHHHH-HHHHHHS-HHHHHHHHHHHHHHHHH-SSSS----HHHHHHHHT--HHHHHHHHHHHHHHTTT-----HHHHHHHHHHHHHHHHHHHHHHHTS--HHHHHHHHHSHHHHHHHHHHHHHHHHHHHHHHHHHHHHHHHHHHHHHHHHHHTT-----------------TT-----THHHHHHHHHHHHHHHHHHHHHHHHHHHHHHHHHHHSPS---SS-HHHHHHHHHHHHHHHHHHHHHTSS-S-PPEE--HHHHHHHHHHHHTTPPP----SS-S--------STT------HHHHHHHHHHHHHHHHHHHHHHHHTTHHHHHHTT--HHHHHHHHHHHHHHTHHHHHHHHTT-HHHHHHHHHHHHIIIIISTT-PPPPPS-S---S--------HHHHTTTHHHHHHHHHHHHHTT-----GGG---TT--S-----TTBTB-----HHHHHHHHHHHHHHHHHHHHHHHHHHHHTTPPPPPHHHHHHHHHHHHHHHHHHHHTT-SS--EE-HHHHHHHHHHT---HHHHHHHHHHHHHHHT-HHHHHHHTTS-HHHHHHHHHHHHHHHHHHHHHHGGGS-TTSHHHHHHHHHHHHHHHHHHHHHHH--PPP--S-HHHHHHHHHHHH-HHHHHHHHHHHHHHHS---TTTTT--TTS--TT-TT-----TTTHHHHHHHHPPPHHHHTTGGGS-GGGGGGSPPPP----S-----------------------

Sequence (845 aa):
MDLAGLLLDEEGTFSLTGFQDFTFLPGHQKLSARIRRRLYYGWDWEADCSLEELSSPVADIAVELLQKAAPSPIRRLQKKYVAHVSREACISPCAMMLALVYIERLRHRNPDYLQHVSSSDLFLISMMVASKYLYDEGEEEEVFNDEWGAAGGVAVPTLNALERGFLNAMDWRLYTDPREIFEVLSWLESCVAEQQGRRRGWYTYTDLCVLLEQPAWQLALGSLCQQLAKLSCLLAMAYVSSVALAVASMAVIHQSLGLSCSPSPGPPDLGLATSAARLGCGGDCRMAIDLASPSLHLQHILVLTSLLCASHLLLLRSLPPGRLSYSPAQLLASSLFSCGMSTALQTWMGSRLPLVQAPSLEFLIPALVLTSQKRPLAIQTPGNSSLVLRPCRGPGCHGLEPWNSSLREVSGAVVISGLLQGTLGLLGGPGHLFSYCGPLVLAPSLVVAGLSAHREVALFCSAHWGLALLLILLMVVCSQHLGSCPLPPGPWRPASTSSTHTRIPAFRLLSVLIPVACVWIVSALLGLSIIPLELSAPIEAPWFWLPHPAEWDWPLLTPRALAAGISMALAASTSSLGCYALCGRLLHLASPPPHACSRGLSLEGLGSVLAGLLGSPMGTASSFPNVGTVSLLQAGSRRVAHLVGLLCVGFGLSPRLAQLLTTIPLPVVGGVLGVTHAVVLSTGFSSFHVADIDSGRNVFIVGFSIFMALLLPRWFREAPVLLSTGWSPLDVLLRSLLTESIFLAGLLGFLLENTIPGTWLERGLSQGLPSPFTAQEAQVPQKSRKKADQEYELPFPIQNLCPCIPQPLRCLCPLPENSGNEEGGSSEPGETADLLPGFEEQCQV

InterPro domains:
  IPR006043 Nucleobase cation symporter 2 family [PF00860] (298-717)
  IPR013922 Cyclin PHO80-like [PF08613] (80-174)